Protein AF-0000000078064089 (afdb_homodimer)

Solvent-accessible surface area (backbone atoms only — not comparable to full-atom values): 54734 Å² total; per-residue (Å²): 132,82,76,74,76,75,74,77,75,70,78,72,71,85,62,78,68,45,33,35,39,32,44,37,75,63,65,37,69,81,48,48,52,35,51,45,51,55,55,51,50,47,30,73,71,52,21,36,31,38,33,40,28,37,64,67,90,50,61,91,88,64,47,60,91,45,41,44,73,40,77,50,43,78,42,37,67,65,42,48,61,52,37,54,50,44,50,57,64,71,61,56,65,62,60,50,50,50,52,51,54,53,4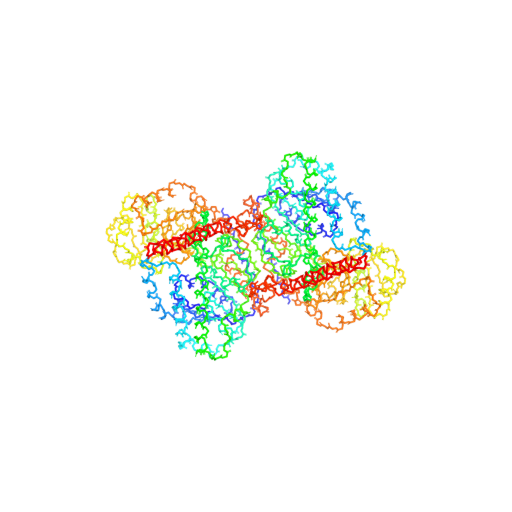5,49,52,53,41,48,54,55,46,60,69,31,68,70,46,41,50,45,72,73,68,60,75,61,62,34,36,39,34,34,46,88,48,53,64,61,42,56,51,37,69,73,63,67,33,39,26,34,29,41,21,58,73,40,67,52,68,72,56,40,40,46,38,30,36,62,82,40,79,67,73,46,56,50,41,69,31,67,73,77,68,92,66,51,73,66,51,47,53,50,51,50,50,52,50,53,49,46,51,51,47,52,52,55,48,44,54,51,38,35,52,51,49,26,71,75,76,33,81,81,59,73,44,51,76,62,39,42,72,48,51,32,33,39,37,26,35,36,42,51,62,79,51,46,13,56,19,35,15,74,30,53,42,68,19,34,60,35,54,65,70,82,87,57,81,67,59,68,71,59,44,52,54,54,70,64,45,84,73,22,30,36,39,34,40,56,66,86,73,40,61,66,80,65,41,60,64,72,53,53,44,40,53,42,52,45,51,64,73,44,83,39,35,32,43,33,55,33,80,61,96,70,62,85,82,61,47,92,50,52,45,72,35,74,72,72,67,58,64,46,54,47,52,38,87,45,47,55,35,37,35,30,30,24,46,66,68,60,48,49,38,28,33,72,40,32,36,23,37,38,16,38,43,61,55,67,42,6,31,37,46,20,48,46,25,44,73,62,40,24,30,42,64,50,48,69,91,70,61,44,57,65,57,52,48,49,52,54,49,49,52,63,68,40,59,59,21,38,51,36,19,39,52,50,28,55,58,72,62,71,55,98,60,54,28,54,58,48,53,50,52,52,53,48,47,28,60,76,64,73,35,34,67,77,30,49,22,79,50,32,68,53,50,72,56,62,72,65,39,41,69,58,51,50,50,52,49,52,53,52,50,49,50,51,52,52,49,48,50,49,52,51,51,52,50,50,50,51,54,52,51,54,52,53,55,54,57,70,76,102,133,81,77,75,76,75,74,78,75,72,76,73,70,85,62,78,66,46,32,34,39,34,45,38,76,63,63,40,69,80,46,47,50,36,51,43,51,57,55,52,49,45,28,72,71,53,22,36,32,37,34,39,28,36,63,66,91,48,61,90,88,64,46,59,93,45,40,46,73,38,76,48,44,78,42,38,67,66,42,48,62,52,37,55,50,43,51,57,63,72,60,56,64,63,58,50,48,49,53,50,54,53,45,49,53,54,41,47,55,56,46,58,67,31,68,69,45,41,52,46,72,74,69,58,77,60,60,34,35,38,33,33,46,89,48,52,63,62,40,56,50,38,69,74,63,66,36,39,26,34,28,40,20,58,73,39,66,52,68,73,58,42,40,47,38,30,36,62,83,40,78,69,73,45,57,51,39,69,33,66,74,74,67,92,66,50,74,66,51,46,52,50,51,50,50,52,48,52,51,46,52,50,46,52,51,56,47,45,54,52,38,35,53,52,48,26,72,74,76,33,82,80,59,73,45,51,75,62,40,43,73,49,51,31,33,39,36,27,35,35,43,52,59,80,52,46,13,57,20,35,14,73,30,52,40,68,20,34,60,35,53,65,70,82,86,58,82,68,57,66,69,59,43,53,55,53,69,64,44,86,72,22,28,38,38,35,40,56,67,85,74,40,60,66,79,65,41,59,64,71,51,52,44,39,53,41,52,44,50,65,72,44,86,39,35,33,43,32,56,33,82,62,96,70,62,86,82,61,47,93,52,51,46,73,35,75,72,73,66,57,64,45,53,47,52,39,86,44,49,56,36,38,37,29,29,22,46,66,68,59,49,50,39,27,33,73,41,32,37,22,37,37,16,37,44,61,56,66,43,6,32,36,45,20,49,46,26,44,73,62,40,24,31,40,64,50,48,70,90,72,61,44,56,65,57,52,47,49,52,53,49,48,51,62,68,39,60,59,20,37,50,36,18,41,51,50,28,55,59,73,62,69,55,98,59,54,28,55,58,48,52,51,53,51,52,49,46,28,62,76,63,73,35,34,69,77,30,47,22,78,49,31,69,55,50,71,57,63,73,65,37,42,69,58,52,49,51,52,49,50,52,51,49,50,50,51,50,51,47,49,51,50,52,48,50,51,52,48,50,51,54,50,51,55,52,54,56,52,54,68,76,98

Radius of gyration: 33.63 Å; Cα contacts (8 Å, |Δi|>4): 1707; chains: 2; bounding box: 66×106×123 Å

Foldseek 3Di:
DPPPPPPPPPPLPPFDAFEEEEEDQQLDPLQQLLCVLQQLVSVVSPHQYEYEDLDDPDPPPPDDPSYHYDHLVVLVVLCVVLLLVLQVLPDDQLVSVLSSLVSSLVSVLVSCVDPSNVVCLVDNAGAEYEYAQSPLLVLLVCVSRVAAYEYEYSFFHDPLLQQLFQWDDDCQQQPGLQALAHPPDDPVSVVVSVVSSVSNVVSVVVSQVVSLVSSCVSPHVPGDGSLVSSNRHFAYEYQQFCVLRNVTGGFPRYHYQHPSSDDDADDFDPVVVVVQVPWDQFEEEEDADDSHQVVSHDLVLLVLVQVLQVPDSHAYEYQHCDPDDPPHDPSYHYDVDDPLLNVLLDPRHAEYEYQAGRNSLSSNLLSLHAYEHAHRHGSRSSRQNVSVVLVLAHYDHSVDDGSVNVNCRSCCSRVVCVNSVSSPVSSVVRPPDPDHSSVRSNVVVSVCSVVSGNNVRGDPSRSPDPCVVVVVVVVVVVVVVVVVVVVVVVVVVVVVVCVVVVVVVVVVVVVD/DPPPPPPPPPPLPPDDAFEEEEEDQDLDPLQQLLCVLQQLVSVVSPHQYEYEDLDDPDPVPPDPPSYHYDHLVVLVVLCLVLLLVLQALPDQQLVSVLSSLVSSLVSVLVSCVDPSNVVCLVDNAGAEYEYAQSPLLVLLVCVSRVAAYEYEYSFFHDPLLQQLFQWDDDCQQQPGLQALAHPPDDPVSVVVSVVSSVSNVVSVVVSQVVSLVSSCVSPHVPRDGSLVSSNRHFAYEYQQFCVLRNVTGGFPRYHYQHPSSDDDADDFPPVVVVVQVPWDQFEEEEEADDSHQPVSHDLVLLVLVQVLQVVDSHAYEYQHCDPDDPPHDPSYDYDVDDPLLNVLLDPRHAEYEYQAGRNSLSSNLLSLHAYEHAHRHGSRSSRQNVSVVLVLAHYDHSVDDGSVNVNCRSCCSRVVCVNSVSSPVSSVVRPPDPDHSSVRSNVVVSVCSVVSGNNVRGDPSRSPDPCVVVVVVVVVVVVVVVVVVVVVVVVVVVVVVVVVVVVVVVVVVVVD

Secondary structure (DSSP, 8-state):
--------------PPP-EEEEEE----HHHHHHHHHHHHHHHHTT-EEEEEESS-SS-TT-S-TTEEEEE-GGGHHHHHHHHHHHHTT-S-HHHHHHHHHHHHHHHHHHHHHSHHHHHHHHH---SEEEEETT-GGGGHHHHHH---EEEEESS---HHHHHTTT----TTTS--TT-S--SS--HHHHHHHHHHHHHHHHHHHHHHHHHHHHHHHHH-TTPPPHHHHGGGEEEEEESS-GGGGTT--B-TTEEE-TTTT-----PPPHHHHHHHHH-SS-EEEEE-TTTS-GGGS-HHHHHHHHHHHHHSSSEEEEE-SSS--TT--TTEEEES---HHHHHTSTTEEEEEE---HHHHHHHHHHT--EEE---STTHHHHHHHHHHTTSEEE--TTT--HHHHHHHHHHHHH-HHHHHHHHHHHHHHH--SS-HHHHHHHHHHHHHHHT--GGG--TTTT--HHHHTTHHHHHHHHHHHHHHHHHHHHHHHHHHHHHHHHHHHHHHHH-/--------------PPP-EEEEEE----HHHHHHHHHHHHHHHHTT-EEEEEESS-SS-TT-S-TTEEEEE-GGGHHHHHHHHHHHHTT-S-HHHHHHHHHHHHHHHHHHHHHSHHHHHHHHH---SEEEEETT-GGGGHHHHHH---EEEEESS---HHHHHTTT----TTTS--TT-S--SS--HHHHHHHHHHHHHHHHHHHHHHHHHHHHHHHHH-TTPPPHHHHGGGEEEEEESS-GGGGTT--B-TTEEE-TTTT-----PPPHHHHHHHHH-SS-EEEEE-TTTS-GGGS-HHHHHHHHHHHHHSSSEEEEE-SSS--TT--TTEEEES---HHHHHTSTTEEEEEE---HHHHHHHHHHT--EEE---STTHHHHHHHHHHTTSEEE--TTT--HHHHHHHHHHHHH-HHHHHHHHHHHHHHH--SS-HHHHHHHHHHHHHHHT--GGG--TTTT--HHHHTTHHHHHHHHHHHHHHHHHHHHHHHHHHHHHHHHHHHHHHHH-

Nearest PDB structures (foldseek):
  2o6l-assembly1_A  TM=9.369E-01  e=8.077E-14  Homo sapiens
  7yf5-assembly1_A  TM=8.958E-01  e=2.734E-14  Homo sapiens
  7yf5-assembly1_B  TM=9.326E-01  e=1.724E-13  Homo sapiens
  7cjx-assembly2_B  TM=9.249E-01  e=1.315E-13  Homo sapiens
  7yan-assembly2_D-2  TM=9.307E-01  e=5.993E-13  Homo sapiens

Sequence (1024 aa):
MSISLVLFLLSFSYNDAARILAVFPVASISHQVVFRPLTQELARRGHEVTVITTDPAFPKGEAPANLTEIDVHFTYEYMRKFYKLSSSAEGDVVSQMKFAFEMMIEAFEVQMKSEGVQKVLKKGKFDLLLVEACVRQALVLSHVFQVPVIQVASAGPTNFNLDSFGTAWHPLLYPLPFSQRVYNLTNWEKLTEIWKFYQLEDIFKKCGDKEDEVNR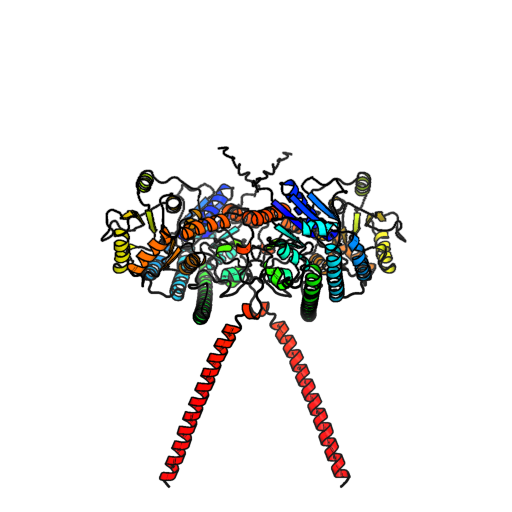RIFGSDVPSVAELGNNVEMLFLNVHPFWEDNRPVPPSVIYTGGLHQKPAQELPKDLKTYMDSSKNGVIYISFGTNVQPSLLPPEKVQILVKVFSELPYDVLWKWDKDELPGRTSNIKISKWLPQADLLRHPKIKLFITQGGLQSTDEAITAGVPLIGFPMLGDQWYNAEKYVHHKIGKQLDLATVTEEQFKNAINTIIEDKSYRQNMKNLRDLMRDQPMTPLERAVWWTEHVLRHGGARHLRSPAANMSWTQFFELKLVLTVLSVVISFVLLFSVLVYSIWIYFCVGFLSTKVKDNMSISLVLFLLSFSYNDAARILAVFPVASISHQVVFRPLTQELARRGHEVTVITTDPAFPKGEAPANLTEIDVHFTYEYMRKFYKLSSSAEGDVVSQMKFAFEMMIEAFEVQMKSEGVQKVLKKGKFDLLLVEACVRQALVLSHVFQVPVIQVASAGPTNFNLDSFGTAWHPLLYPLPFSQRVYNLTNWEKLTEIWKFYQLEDIFKKCGDKEDEVNRRIFGSDVPSVAELGNNVEMLFLNVHPFWEDNRPVPPSVIYTGGLHQKPAQELPKDLKTYMDSSKNGVIYISFGTNVQPSLLPPEKVQILVKVFSELPYDVLWKWDKDELPGRTSNIKISKWLPQADLLRHPKIKLFITQGGLQSTDEAITAGVPLIGFPMLGDQWYNAEKYVHHKIGKQLDLATVTEEQFKNAINTIIEDKSYRQNMKNLRDLMRDQPMTPLERAVWWTEHVLRHGGARHLRSPAANMSWTQFFELKLVLTVLSVVISFVLLFSVLVYSIWIYFCVGFLSTKVKDN

InterPro domains:
  IPR002213 UDP-glucuronosyl/UDP-glucosyltransferase [PF00201] (24-489)
  IPR002213 UDP-glucuronosyl/UDP-glucosyltransferase [cd03784] (18-444)
  IPR035595 UDP-glycosyltransferase family, conserved site [PS00375] (337-380)
  IPR050271 UDP-glycosyltransferase [PTHR48043] (23-482)

pLDDT: mean 92.03, std 12.44, range [25.94, 98.88]

Organism: Helicoverpa armigera (NCBI:txid29058)

Structure (mmCIF, N/CA/C/O backbone):
data_AF-0000000078064089-model_v1
#
loop_
_entity.id
_entity.type
_entity.pdbx_description
1 polymer UDP-glucuronosyltransferase
#
loop_
_atom_site.group_PDB
_atom_site.id
_atom_site.type_symbol
_atom_site.label_atom_id
_atom_site.label_alt_id
_atom_site.label_comp_id
_atom_site.label_asym_id
_atom_site.label_entity_id
_atom_site.label_seq_id
_atom_site.pdbx_PDB_ins_code
_atom_site.Cartn_x
_atom_site.Cartn_y
_atom_site.Cartn_z
_atom_site.occupancy
_atom_site.B_iso_or_equiv
_atom_site.auth_seq_id
_atom_site.auth_comp_id
_atom_site.auth_asym_id
_atom_site.auth_atom_id
_atom_site.pdbx_PDB_model_num
ATOM 1 N N . MET A 1 1 ? 23.984 -21.656 24.172 1 25.94 1 MET A N 1
ATOM 2 C CA . MET A 1 1 ? 22.938 -21.906 23.188 1 25.94 1 MET A CA 1
ATOM 3 C C . MET A 1 1 ? 21.562 -21.531 23.719 1 25.94 1 MET A C 1
ATOM 5 O O . MET A 1 1 ? 20.875 -22.375 24.297 1 25.94 1 MET A O 1
ATOM 9 N N . SER A 1 2 ? 21.406 -20.344 24.312 1 28.92 2 SER A N 1
ATOM 10 C CA . SER A 1 2 ? 20.203 -19.938 25.016 1 28.92 2 SER A CA 1
ATOM 11 C C . SER A 1 2 ? 19 -19.859 24.078 1 28.92 2 SER A C 1
ATOM 13 O O . SER A 1 2 ? 19.062 -19.188 23.031 1 28.92 2 SER A O 1
ATOM 15 N N . ILE A 1 3 ? 18.281 -20.953 24 1 29.05 3 ILE A N 1
ATOM 16 C CA . ILE A 1 3 ? 17.031 -21.125 23.281 1 29.05 3 ILE A CA 1
ATOM 17 C C . ILE A 1 3 ? 16.062 -20 23.672 1 29.05 3 ILE A C 1
ATOM 19 O O . ILE A 1 3 ? 15.656 -19.906 24.844 1 29.05 3 ILE A O 1
ATOM 23 N N . SER A 1 4 ? 16.266 -18.844 23.156 1 31.56 4 SER A N 1
ATOM 24 C CA . SER A 1 4 ? 15.281 -17.781 23.375 1 31.56 4 SER A CA 1
ATOM 25 C C . SER A 1 4 ? 13.875 -18.234 23.016 1 31.56 4 SER A C 1
ATOM 27 O O . SER A 1 4 ? 13.625 -18.625 21.859 1 31.56 4 SER A O 1
ATOM 29 N N . LEU A 1 5 ? 13.234 -18.766 23.922 1 29.05 5 LEU A N 1
ATOM 30 C CA . LEU A 1 5 ? 11.812 -19.078 23.781 1 29.05 5 LEU A CA 1
ATOM 31 C C . LEU A 1 5 ? 11.016 -17.844 23.391 1 29.05 5 LEU A C 1
ATOM 33 O O . LEU A 1 5 ? 10.961 -16.875 24.141 1 29.05 5 LEU A O 1
ATOM 37 N N . VAL A 1 6 ? 10.945 -17.547 22.172 1 34.41 6 VAL A N 1
ATOM 38 C CA . VAL A 1 6 ? 10.039 -16.531 21.656 1 34.41 6 VAL A CA 1
ATOM 39 C C . VAL A 1 6 ? 8.594 -16.922 21.969 1 34.41 6 VAL A C 1
ATOM 41 O O . VAL A 1 6 ? 8.102 -17.938 21.484 1 34.41 6 VAL A O 1
ATOM 44 N N . LEU A 1 7 ? 8.219 -16.734 23.141 1 30.88 7 LEU A N 1
ATOM 45 C CA . LEU A 1 7 ? 6.797 -16.922 23.406 1 30.88 7 LEU A CA 1
ATOM 46 C C . LEU A 1 7 ? 5.953 -15.992 22.531 1 30.88 7 LEU A C 1
ATOM 48 O O . LEU A 1 7 ? 6.164 -14.781 22.516 1 30.88 7 LEU A O 1
ATOM 52 N N . PHE A 1 8 ? 5.395 -16.531 21.531 1 34.47 8 PHE A N 1
ATOM 53 C CA . PHE A 1 8 ? 4.367 -15.938 20.688 1 34.47 8 PHE A CA 1
ATOM 54 C C . PHE A 1 8 ? 3.193 -15.438 21.516 1 34.47 8 PHE A C 1
ATOM 56 O O . PHE A 1 8 ? 2.496 -16.234 22.156 1 34.47 8 PHE A O 1
ATOM 63 N N . LEU A 1 9 ? 3.422 -14.359 22.156 1 33.34 9 LEU A N 1
ATOM 64 C CA . LEU A 1 9 ? 2.24 -13.758 22.766 1 33.34 9 LEU A CA 1
ATOM 65 C C . LEU A 1 9 ? 1.127 -13.586 21.75 1 33.34 9 LEU A C 1
ATOM 67 O O . LEU A 1 9 ? 1.279 -12.836 20.781 1 33.34 9 LEU A O 1
ATOM 71 N N . LEU A 1 10 ? 0.326 -14.539 21.531 1 36.91 10 LEU A N 1
ATOM 72 C CA . LEU A 1 10 ? -0.927 -14.492 20.797 1 36.91 10 LEU A CA 1
ATOM 73 C C . LEU A 1 10 ? -1.866 -13.445 21.375 1 36.91 10 LEU A C 1
ATOM 75 O O . LEU A 1 10 ? -2.285 -13.547 22.531 1 36.91 10 LEU A O 1
ATOM 79 N N . SER A 1 11 ? -1.632 -12.203 21.203 1 39.44 11 SER A N 1
ATOM 80 C CA . SER A 1 11 ? -2.727 -11.289 21.5 1 39.44 11 SER A CA 1
ATOM 81 C C . SER A 1 11 ? -4.055 -11.812 20.969 1 39.44 11 SER A C 1
ATOM 83 O O . SER A 1 11 ? -4.266 -11.867 19.766 1 39.44 11 SER A O 1
ATOM 85 N N . PHE A 1 12 ? -4.699 -12.68 21.672 1 41.47 12 PHE A N 1
ATOM 86 C CA . PHE A 1 12 ? -6.059 -13.109 21.375 1 41.47 12 PHE A CA 1
ATOM 87 C C . PHE A 1 12 ? -7.02 -11.93 21.406 1 41.47 12 PHE A C 1
ATOM 89 O O . PHE A 1 12 ? -7.238 -11.32 22.453 1 41.47 12 PHE A O 1
ATOM 96 N N . SER A 1 13 ? -7.055 -11.133 20.453 1 47.69 13 SER A N 1
ATOM 97 C CA . SER A 1 13 ? -8.234 -10.281 20.344 1 47.69 13 SER A CA 1
ATOM 98 C C . SER A 1 13 ? -9.516 -11.094 20.469 1 47.69 13 SER A C 1
ATOM 100 O O . SER A 1 13 ? -9.672 -12.117 19.797 1 47.69 13 SER A O 1
ATOM 102 N N . TYR A 1 14 ? -10.117 -11.094 21.578 1 49.06 14 TYR A N 1
ATOM 103 C CA . TYR A 1 14 ? -11.414 -11.727 21.812 1 49.06 14 TYR A CA 1
ATOM 104 C C . TYR A 1 14 ? -12.406 -11.359 20.719 1 49.06 14 TYR A C 1
ATOM 106 O O . TYR A 1 14 ? -12.875 -10.227 20.656 1 49.06 14 TYR A O 1
ATOM 114 N N . ASN A 1 15 ? -12.219 -11.797 19.547 1 60.22 15 ASN A N 1
ATOM 115 C CA . ASN A 1 15 ? -13.297 -11.672 18.562 1 60.22 15 ASN A CA 1
ATOM 116 C C . ASN A 1 15 ? -14.43 -12.656 18.859 1 60.22 15 ASN A C 1
ATOM 118 O O . ASN A 1 15 ? -14.18 -13.789 19.281 1 60.22 15 ASN A O 1
ATOM 122 N N . ASP A 1 16 ? -15.602 -12.102 19.016 1 74.44 16 ASP A N 1
ATOM 123 C CA . ASP A 1 16 ? -16.781 -12.961 19.031 1 74.44 16 ASP A CA 1
ATOM 124 C C . ASP A 1 16 ? -16.766 -13.961 17.875 1 74.44 16 ASP A C 1
ATOM 126 O O . ASP A 1 16 ? -16.281 -13.641 16.797 1 74.44 16 ASP A O 1
ATOM 130 N N . ALA A 1 17 ? -16.922 -15.125 18.125 1 90.56 17 ALA A N 1
ATOM 131 C CA . ALA A 1 17 ? -16.984 -16.203 17.141 1 90.56 17 ALA A CA 1
ATOM 132 C C . ALA A 1 17 ? -17.922 -15.852 15.992 1 90.56 17 ALA A C 1
ATOM 134 O O . ALA A 1 17 ? -19.047 -15.391 16.219 1 90.56 17 ALA A O 1
ATOM 135 N N . ALA A 1 18 ? -17.406 -15.805 14.781 1 97.75 18 ALA A N 1
ATOM 136 C CA . ALA A 1 18 ? -18.188 -15.516 13.578 1 97.75 18 ALA A CA 1
ATOM 137 C C . ALA A 1 18 ? -18.391 -16.766 12.734 1 97.75 18 ALA A C 1
ATOM 139 O O . ALA A 1 18 ? -17.703 -17.781 12.938 1 97.75 18 ALA A O 1
ATOM 140 N N . ARG A 1 19 ? -19.375 -16.766 11.938 1 98.44 19 ARG A N 1
ATOM 141 C CA . ARG A 1 19 ? -19.609 -17.797 10.938 1 98.44 19 ARG A CA 1
ATOM 142 C C . ARG A 1 19 ? -19.078 -17.375 9.578 1 98.44 19 ARG A C 1
ATOM 144 O O . ARG A 1 19 ? -19.562 -16.406 8.984 1 98.44 19 ARG A O 1
ATOM 151 N N . ILE A 1 20 ? -18.109 -18.125 9.062 1 98.75 20 ILE A N 1
ATOM 152 C CA . ILE A 1 20 ? -17.422 -17.766 7.84 1 98.75 20 ILE A CA 1
ATOM 153 C C . ILE A 1 20 ? -17.641 -18.844 6.777 1 98.75 20 ILE A C 1
ATOM 155 O O . ILE A 1 20 ? -17.5 -20.031 7.051 1 98.75 20 ILE A O 1
ATOM 159 N N . LEU A 1 21 ? -18.078 -18.453 5.594 1 98.81 21 LEU A N 1
ATOM 160 C CA . LEU A 1 21 ? -18.141 -19.344 4.441 1 98.81 21 LEU A CA 1
ATOM 161 C C . LEU A 1 21 ? -16.969 -19.094 3.494 1 98.81 21 LEU A C 1
ATOM 163 O O . LEU A 1 21 ? -16.75 -17.969 3.055 1 98.81 21 LEU A O 1
ATOM 167 N N . ALA A 1 22 ? -16.219 -20.109 3.273 1 98.88 22 ALA A N 1
ATOM 168 C CA . ALA A 1 22 ? -15.125 -20.078 2.309 1 98.88 22 ALA A CA 1
ATOM 169 C C . ALA A 1 22 ? -15.453 -20.891 1.068 1 98.88 22 ALA A C 1
ATOM 171 O O . ALA A 1 22 ? -15.812 -22.078 1.175 1 98.88 22 ALA A O 1
ATOM 172 N N . VAL A 1 23 ? -15.336 -20.234 -0.112 1 98.81 23 VAL A N 1
ATOM 173 C CA . VAL A 1 23 ? -15.672 -20.891 -1.372 1 98.81 23 VAL A CA 1
ATOM 174 C C . VAL A 1 23 ? -14.453 -20.906 -2.291 1 98.81 23 VAL A C 1
ATOM 176 O O . VAL A 1 23 ? -14.109 -19.891 -2.891 1 98.81 23 VAL A O 1
ATOM 179 N N . PHE A 1 24 ? -13.875 -22.078 -2.451 1 98.5 24 PHE A N 1
ATOM 180 C CA . PHE A 1 24 ? -12.68 -22.266 -3.258 1 98.5 24 PHE A CA 1
ATOM 181 C C . PHE A 1 24 ? -12.914 -23.344 -4.32 1 98.5 24 PHE A C 1
ATOM 183 O O . PHE A 1 24 ? -12.438 -24.469 -4.184 1 98.5 24 PHE A O 1
ATOM 190 N N . PRO A 1 25 ? -13.445 -22.922 -5.477 1 97.44 25 PRO A N 1
ATOM 191 C CA . PRO A 1 25 ? -14.023 -23.891 -6.422 1 97.44 25 PRO A CA 1
ATOM 192 C C . PRO A 1 25 ? -12.977 -24.516 -7.336 1 97.44 25 PRO A C 1
ATOM 194 O O . PRO A 1 25 ? -13.227 -25.562 -7.941 1 97.44 25 PRO A O 1
ATOM 197 N N . VAL A 1 26 ? -11.859 -23.984 -7.523 1 95.19 26 VAL A N 1
ATOM 198 C CA . VAL A 1 26 ? -10.922 -24.422 -8.547 1 95.19 26 VAL A CA 1
ATOM 199 C C . VAL A 1 26 ? -10.383 -25.812 -8.188 1 95.19 26 VAL A C 1
ATOM 201 O O . VAL A 1 26 ? -9.867 -26.016 -7.09 1 95.19 26 VAL A O 1
ATOM 204 N N . ALA A 1 27 ? -10.539 -26.734 -9.148 1 92.94 27 ALA A N 1
ATOM 205 C CA . ALA A 1 27 ? -10.047 -28.109 -8.961 1 92.94 27 ALA A CA 1
ATOM 206 C C . ALA A 1 27 ? -8.547 -28.188 -9.234 1 92.94 27 ALA A C 1
ATOM 208 O O . ALA A 1 27 ? -8.125 -28.734 -10.258 1 92.94 27 ALA A O 1
ATOM 209 N N . SER A 1 28 ? -7.824 -27.703 -8.328 1 90.88 28 SER A N 1
ATOM 210 C CA . SER A 1 28 ? -6.363 -27.688 -8.336 1 90.88 28 SER A CA 1
ATOM 211 C C . SER A 1 28 ? -5.801 -27.75 -6.918 1 90.88 28 SER A C 1
ATOM 213 O O . SER A 1 28 ? -6.074 -26.859 -6.102 1 90.88 28 SER A O 1
ATOM 215 N N . ILE A 1 29 ? -5.062 -28.766 -6.684 1 89.75 29 ILE A N 1
ATOM 216 C CA . ILE A 1 29 ? -4.492 -28.953 -5.355 1 89.75 29 ILE A CA 1
ATOM 217 C C . ILE A 1 29 ? -3.621 -27.75 -4.988 1 89.75 29 ILE A C 1
ATOM 219 O O . ILE A 1 29 ? -3.639 -27.297 -3.844 1 89.75 29 ILE A O 1
ATOM 223 N N . SER A 1 30 ? -2.885 -27.281 -5.961 1 90.06 30 SER A N 1
ATOM 224 C CA . SER A 1 30 ? -1.984 -26.156 -5.723 1 90.06 30 SER A CA 1
ATOM 225 C C . SER A 1 30 ? -2.75 -24.922 -5.258 1 90.06 30 SER A C 1
ATOM 227 O O . SER A 1 30 ? -2.225 -24.094 -4.5 1 90.06 30 SER A O 1
ATOM 229 N N . HIS A 1 31 ? -3.98 -24.75 -5.688 1 94.12 31 HIS A N 1
ATOM 230 C CA . HIS A 1 31 ? -4.82 -23.656 -5.207 1 94.12 31 HIS A CA 1
ATOM 231 C C . HIS A 1 31 ? -5.297 -23.922 -3.781 1 94.12 31 HIS A C 1
ATOM 233 O O . HIS A 1 31 ? -5.203 -23.047 -2.922 1 94.12 31 HIS A O 1
ATOM 239 N N . GLN A 1 32 ? -5.738 -25.109 -3.562 1 95.62 32 GLN A N 1
ATOM 240 C CA . GLN A 1 32 ? -6.41 -25.453 -2.312 1 95.62 32 GLN A CA 1
ATOM 241 C C . GLN A 1 32 ? -5.449 -25.359 -1.13 1 95.62 32 GLN A C 1
ATOM 243 O O . GLN A 1 32 ? -5.836 -24.938 -0.041 1 95.62 32 GLN A O 1
ATOM 248 N N . VAL A 1 33 ? -4.219 -25.719 -1.34 1 94.5 33 VAL A N 1
ATOM 249 C CA . VAL A 1 33 ? -3.248 -25.781 -0.25 1 94.5 33 VAL A CA 1
ATOM 250 C C . VAL A 1 33 ? -2.994 -24.359 0.277 1 94.5 33 VAL A C 1
ATOM 252 O O . VAL A 1 33 ? -2.664 -24.188 1.452 1 94.5 33 VAL A O 1
ATOM 255 N N . VAL A 1 34 ? -3.186 -23.375 -0.501 1 96.88 34 VAL A N 1
ATOM 256 C CA . VAL A 1 34 ? -2.947 -21.984 -0.127 1 96.88 34 VAL A CA 1
ATOM 257 C C . VAL A 1 34 ? -4.031 -21.516 0.842 1 96.88 34 VAL A C 1
ATOM 259 O O . VAL A 1 34 ? -3.762 -20.734 1.754 1 96.88 34 VAL A O 1
ATOM 262 N N . PHE A 1 35 ? -5.176 -22.016 0.709 1 98.06 35 PHE A N 1
ATOM 263 C CA . PHE A 1 35 ? -6.324 -21.5 1.455 1 98.06 35 PHE A CA 1
ATOM 264 C C . PHE A 1 35 ? -6.422 -22.172 2.818 1 98.06 35 PHE A C 1
ATOM 266 O O . PHE A 1 35 ? -7.008 -21.625 3.75 1 98.06 35 PHE A O 1
ATOM 273 N N . ARG A 1 36 ? -5.816 -23.312 2.992 1 97.06 36 ARG A N 1
ATOM 274 C CA . ARG A 1 36 ? -6 -24.172 4.156 1 97.06 36 ARG A CA 1
ATOM 275 C C . ARG A 1 36 ? -5.484 -23.484 5.422 1 97.06 36 ARG A C 1
ATOM 277 O O . ARG A 1 36 ? -6.184 -23.453 6.438 1 97.06 36 ARG A O 1
ATOM 284 N N . PRO A 1 37 ? -4.293 -22.938 5.367 1 97.56 37 PRO A N 1
ATOM 285 C CA . PRO A 1 37 ? -3.799 -22.328 6.605 1 97.56 37 PRO A CA 1
ATOM 286 C C . PRO A 1 37 ? -4.727 -21.234 7.137 1 97.56 37 PRO A C 1
ATOM 288 O O . PRO A 1 37 ? -4.938 -21.141 8.352 1 97.56 37 PRO A O 1
ATOM 291 N N . LEU A 1 38 ? -5.27 -20.453 6.277 1 98.38 38 LEU A N 1
ATOM 292 C CA . LEU A 1 38 ? -6.145 -19.359 6.699 1 98.38 38 LEU A CA 1
ATOM 293 C C . LEU A 1 38 ? -7.422 -19.906 7.332 1 98.38 38 LEU A C 1
ATOM 295 O O . LEU A 1 38 ? -7.781 -19.531 8.445 1 98.38 38 LEU A O 1
ATOM 299 N N . THR A 1 39 ? -8.117 -20.875 6.676 1 98.5 39 THR A N 1
ATOM 300 C CA . THR A 1 39 ? -9.383 -21.391 7.172 1 98.5 39 THR A CA 1
ATOM 301 C C . THR A 1 39 ? -9.18 -22.172 8.461 1 98.5 39 THR A C 1
ATOM 303 O O . THR A 1 39 ? -9.977 -22.062 9.398 1 98.5 39 THR A O 1
ATOM 306 N N . GLN A 1 40 ? -8.133 -22.906 8.5 1 97.81 40 GLN A N 1
ATOM 307 C CA . GLN A 1 40 ? -7.852 -23.703 9.695 1 97.81 40 GLN A CA 1
ATOM 308 C C . GLN A 1 40 ? -7.488 -22.812 10.875 1 97.81 40 GLN A C 1
ATOM 310 O O . GLN A 1 40 ? -7.902 -23.078 12.008 1 97.81 40 GLN A O 1
ATOM 315 N N . GLU A 1 41 ? -6.695 -21.766 10.617 1 97.69 41 GLU A N 1
ATOM 316 C CA . GLU A 1 41 ? -6.34 -20.844 11.703 1 97.69 41 GLU A CA 1
ATOM 317 C C . GLU A 1 41 ? -7.562 -20.094 12.211 1 97.69 41 GLU A C 1
ATOM 319 O O . GLU A 1 41 ? -7.707 -19.875 13.414 1 97.69 41 GLU A O 1
ATOM 324 N N . LEU A 1 42 ? -8.445 -19.672 11.344 1 98.44 42 LEU A N 1
ATOM 325 C CA . LEU A 1 42 ? -9.68 -19.016 11.75 1 98.44 42 LEU A CA 1
ATOM 326 C C . LEU A 1 42 ? -10.539 -19.938 12.609 1 98.44 42 LEU A C 1
ATOM 328 O O . LEU A 1 42 ? -11.125 -19.5 13.602 1 98.44 42 LEU A O 1
ATOM 332 N N . ALA A 1 43 ? -10.594 -21.234 12.258 1 98.06 43 ALA A N 1
ATOM 333 C CA . ALA A 1 43 ? -11.297 -22.219 13.078 1 98.06 43 ALA A CA 1
ATOM 334 C C . ALA A 1 43 ? -10.625 -22.375 14.438 1 98.06 43 ALA A C 1
ATOM 336 O O . ALA A 1 43 ? -11.305 -22.422 15.469 1 98.06 43 ALA A O 1
ATOM 337 N N . ARG A 1 44 ? -9.344 -22.484 14.398 1 97.31 44 ARG A N 1
ATOM 338 C CA . ARG A 1 44 ? -8.586 -22.625 15.641 1 97.31 44 ARG A CA 1
ATOM 339 C C . ARG A 1 44 ? -8.867 -21.469 16.594 1 97.31 44 ARG A C 1
ATOM 341 O O . ARG A 1 44 ? -8.883 -21.641 17.812 1 97.31 44 ARG A O 1
ATOM 348 N N . ARG A 1 45 ? -9.133 -20.328 16.094 1 96.81 45 ARG A N 1
ATOM 349 C CA . ARG A 1 45 ? -9.367 -19.125 16.875 1 96.81 45 ARG A CA 1
ATOM 350 C C . ARG A 1 45 ? -10.82 -19.047 17.344 1 96.81 45 ARG A C 1
ATOM 352 O O . ARG A 1 45 ? -11.227 -18.047 17.953 1 96.81 45 ARG A O 1
ATOM 359 N N . GLY A 1 46 ? -11.617 -19.953 16.922 1 97.06 46 GLY A N 1
ATOM 360 C CA . GLY A 1 46 ? -12.945 -20.062 17.5 1 97.06 46 GLY A CA 1
ATOM 361 C C . GLY A 1 46 ? -14.062 -19.75 16.516 1 97.06 46 GLY A C 1
ATOM 362 O O . GLY A 1 46 ? -15.242 -19.875 16.844 1 97.06 46 GLY A O 1
ATOM 363 N N . HIS A 1 47 ? -13.766 -19.359 15.32 1 98.38 47 HIS A N 1
ATOM 364 C CA . HIS A 1 47 ? -14.797 -19.109 14.32 1 98.38 47 HIS A CA 1
ATOM 365 C C . HIS A 1 47 ? -15.391 -20.406 13.789 1 98.38 47 HIS A C 1
ATOM 367 O O . HIS A 1 47 ? -14.742 -21.453 13.836 1 98.38 47 HIS A O 1
ATOM 373 N N . GLU A 1 48 ? -16.641 -20.375 13.422 1 98.19 48 GLU A N 1
ATOM 374 C CA . GLU A 1 48 ? -17.25 -21.469 12.656 1 98.19 48 GLU A CA 1
ATOM 375 C C . GLU A 1 48 ? -16.984 -21.297 11.164 1 98.19 48 GLU A C 1
ATOM 377 O O . GLU A 1 48 ? -17.453 -20.344 10.547 1 98.19 48 GLU A O 1
ATOM 382 N N . VAL A 1 49 ? -16.25 -22.25 10.617 1 98.56 49 VAL A N 1
ATOM 383 C CA . VAL A 1 49 ? -15.828 -22.094 9.234 1 98.56 49 VAL A CA 1
ATOM 384 C C . VAL A 1 49 ? -16.406 -23.219 8.383 1 98.56 49 VAL A C 1
ATOM 386 O O . VAL A 1 49 ? -16.266 -24.391 8.719 1 98.56 49 VAL A O 1
ATOM 389 N N . THR A 1 50 ? -17.125 -22.891 7.383 1 98.56 50 THR A N 1
ATOM 390 C CA . THR A 1 50 ? -17.562 -23.812 6.344 1 98.56 50 THR A CA 1
ATOM 391 C C . THR A 1 50 ? -16.797 -23.578 5.051 1 98.56 50 THR A C 1
ATOM 393 O O . THR A 1 50 ? -16.766 -22.469 4.531 1 98.56 50 THR A O 1
ATOM 396 N N . VAL A 1 51 ? -16.203 -24.641 4.539 1 98.69 51 VAL A N 1
ATOM 397 C CA . VAL A 1 51 ? -15.367 -24.516 3.355 1 98.69 51 VAL A CA 1
ATOM 398 C C . VAL A 1 51 ? -15.906 -25.406 2.236 1 98.69 51 VAL A C 1
ATOM 400 O O . VAL A 1 51 ? -16.047 -26.609 2.41 1 98.69 51 VAL A O 1
ATOM 403 N N . ILE A 1 52 ? -16.25 -24.797 1.126 1 98.56 52 ILE A N 1
ATOM 404 C CA . ILE A 1 52 ? -16.469 -25.547 -0.105 1 98.56 52 ILE A CA 1
ATOM 405 C C . ILE A 1 52 ? -15.148 -25.719 -0.854 1 98.56 52 ILE A C 1
ATOM 407 O O . ILE A 1 52 ? -14.547 -24.734 -1.297 1 98.56 52 ILE A O 1
ATOM 411 N N . THR A 1 53 ? -14.688 -26.906 -0.991 1 98.25 53 THR A N 1
ATOM 412 C CA . THR A 1 53 ? -13.336 -27.156 -1.473 1 98.25 53 THR A CA 1
ATOM 413 C C . THR A 1 53 ? -13.297 -28.406 -2.348 1 98.25 53 THR A C 1
ATOM 415 O O . THR A 1 53 ? -14.141 -29.297 -2.211 1 98.25 53 THR A O 1
ATOM 418 N N . THR A 1 54 ? -12.344 -28.422 -3.252 1 96.56 54 THR A N 1
ATOM 419 C CA . THR A 1 54 ? -12.156 -29.578 -4.109 1 96.56 54 THR A CA 1
ATOM 420 C C . THR A 1 54 ? -11.125 -30.531 -3.512 1 96.56 54 THR A C 1
ATOM 422 O O . THR A 1 54 ? -10.82 -31.578 -4.102 1 96.56 54 THR A O 1
ATOM 425 N N . ASP A 1 55 ? -10.609 -30.156 -2.408 1 95.19 55 ASP A N 1
ATOM 426 C CA . ASP A 1 55 ? -9.594 -30.969 -1.749 1 95.19 55 ASP A CA 1
ATOM 427 C C . ASP A 1 55 ? -9.703 -30.859 -0.23 1 95.19 55 ASP A C 1
ATOM 429 O O . ASP A 1 55 ? -8.898 -30.172 0.408 1 95.19 55 ASP A O 1
ATOM 433 N N . PRO A 1 56 ? -10.602 -31.594 0.349 1 96.94 56 PRO A N 1
ATOM 434 C CA . PRO A 1 56 ? -10.719 -31.547 1.809 1 96.94 56 PRO A CA 1
ATOM 435 C C . PRO A 1 56 ? -9.414 -31.906 2.518 1 96.94 56 PRO A C 1
ATOM 437 O O . PRO A 1 56 ? -8.695 -32.812 2.08 1 96.94 56 PRO A O 1
ATOM 440 N N . ALA A 1 57 ? -9.156 -31.219 3.559 1 95 57 ALA A N 1
ATOM 441 C CA . ALA A 1 57 ? -7.914 -31.406 4.312 1 95 57 ALA A CA 1
ATOM 442 C C . ALA A 1 57 ? -8.039 -32.562 5.305 1 95 57 ALA A C 1
ATOM 444 O O . ALA A 1 57 ? -7.039 -33.156 5.703 1 95 57 ALA A O 1
ATOM 445 N N . PHE A 1 58 ? -9.266 -32.844 5.684 1 95.88 58 PHE A N 1
ATOM 446 C CA . PHE A 1 58 ? -9.531 -33.875 6.684 1 95.88 58 PHE A CA 1
ATOM 447 C C . PHE A 1 58 ? -10.383 -35 6.098 1 95.88 58 PHE A C 1
ATOM 449 O O . PHE A 1 58 ? -11.281 -34.75 5.293 1 95.88 58 PHE A O 1
ATOM 456 N N . PRO A 1 59 ? -10.086 -36.188 6.609 1 94 59 PRO A N 1
ATOM 457 C CA . PRO A 1 59 ? -11.055 -37.219 6.293 1 94 59 PRO A CA 1
ATOM 458 C C . PRO A 1 59 ? -12.453 -36.906 6.816 1 94 59 PRO A C 1
ATOM 460 O O . PRO A 1 59 ? -12.602 -36.156 7.781 1 94 59 PRO A O 1
ATOM 463 N N . LYS A 1 60 ? -13.375 -37.562 6.109 1 90.12 60 LYS A N 1
ATOM 464 C CA . LYS A 1 60 ? -14.758 -37.281 6.484 1 90.12 60 LYS A CA 1
ATOM 465 C C . LYS A 1 60 ? -14.977 -37.531 7.973 1 90.12 60 LYS A C 1
ATOM 467 O O . LYS A 1 60 ? -14.617 -38.594 8.492 1 90.12 60 LYS A O 1
ATOM 472 N N . GLY A 1 61 ? -15.414 -36.594 8.672 1 88.81 61 GLY A N 1
ATOM 473 C CA . GLY A 1 61 ? -15.773 -36.75 10.078 1 88.81 61 GLY A CA 1
ATOM 474 C C . GLY A 1 61 ? -14.609 -36.469 11.016 1 88.81 61 GLY A C 1
ATOM 475 O O . GLY A 1 61 ? -14.781 -36.438 12.234 1 88.81 61 GLY A O 1
ATOM 476 N N . GLU A 1 62 ? -13.508 -36.062 10.547 1 94.06 62 GLU A N 1
ATOM 477 C CA . GLU A 1 62 ? -12.336 -35.906 11.398 1 94.06 62 GLU A CA 1
ATOM 478 C C . GLU A 1 62 ? -11.938 -34.438 11.523 1 94.06 62 GLU A C 1
ATOM 480 O O . GLU A 1 62 ? -11.008 -34.094 12.25 1 94.06 62 GLU A O 1
ATOM 485 N N . ALA A 1 63 ? -12.641 -33.625 10.883 1 95.12 63 ALA A N 1
ATOM 486 C CA . ALA A 1 63 ? -12.367 -32.188 11.008 1 95.12 63 ALA A CA 1
ATOM 487 C C . ALA A 1 63 ? -12.789 -31.688 12.375 1 95.12 63 ALA A C 1
ATOM 489 O O . ALA A 1 63 ? -13.648 -32.281 13.039 1 95.12 63 ALA A O 1
ATOM 490 N N . PRO A 1 64 ? -12.07 -30.609 12.844 1 96.06 64 PRO A N 1
ATOM 491 C CA . PRO A 1 64 ? -12.57 -29.969 14.062 1 96.06 64 PRO A CA 1
ATOM 492 C C . PRO A 1 64 ? -14.062 -29.656 13.992 1 96.06 64 PRO A C 1
ATOM 494 O O . PRO A 1 64 ? -14.602 -29.422 12.914 1 96.06 64 PRO A O 1
ATOM 497 N N . ALA A 1 65 ? -14.773 -29.578 15.148 1 95.56 65 ALA A N 1
ATOM 498 C CA . ALA A 1 65 ? -16.234 -29.453 15.242 1 95.56 65 ALA A CA 1
ATOM 499 C C . ALA A 1 65 ? -16.703 -28.172 14.555 1 95.56 65 ALA A C 1
ATOM 501 O O . ALA A 1 65 ? -17.797 -28.141 13.984 1 95.56 65 ALA A O 1
ATOM 502 N N . ASN A 1 66 ? -15.891 -27.156 14.633 1 97.1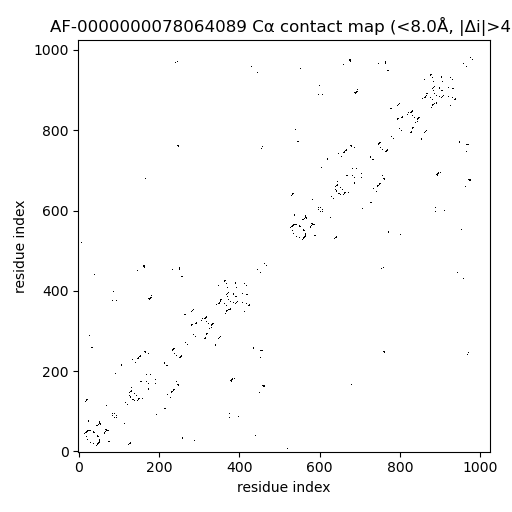9 66 ASN A N 1
ATOM 503 C CA . ASN A 1 66 ? -16.312 -25.875 14.078 1 97.19 66 ASN A CA 1
ATOM 504 C C . ASN A 1 66 ? -15.758 -25.656 12.68 1 97.19 66 ASN A C 1
ATOM 506 O O . ASN A 1 66 ? -15.703 -24.531 12.195 1 97.19 66 ASN A O 1
ATOM 510 N N . LEU A 1 67 ? -15.227 -26.656 12.039 1 98.12 67 LEU A N 1
ATOM 511 C CA . LEU A 1 67 ? -14.781 -26.609 10.648 1 98.12 67 LEU A CA 1
ATOM 512 C C . LEU A 1 67 ? -15.516 -27.656 9.805 1 98.12 67 LEU A C 1
ATOM 514 O O . LEU A 1 67 ? -15.359 -28.859 10.023 1 98.12 67 LEU A O 1
ATOM 518 N N . THR A 1 68 ? -16.328 -27.203 8.906 1 97.69 68 THR A N 1
ATOM 519 C CA . THR A 1 68 ? -17.078 -28.062 8.008 1 97.69 68 THR A CA 1
ATOM 520 C C . THR A 1 68 ? -16.531 -27.969 6.586 1 97.69 68 THR A C 1
ATOM 522 O O . THR A 1 68 ? -16.469 -26.875 6.016 1 97.69 68 THR A O 1
ATOM 525 N N . GLU A 1 69 ? -16.188 -29.031 6.023 1 98.19 69 GLU A N 1
ATOM 526 C CA . GLU A 1 69 ? -15.711 -29.078 4.645 1 98.19 69 GLU A CA 1
ATOM 527 C C . GLU A 1 69 ? -16.719 -29.75 3.725 1 98.19 69 GLU A C 1
ATOM 529 O O . GLU A 1 69 ? -17.094 -30.906 3.941 1 98.19 69 GLU A O 1
ATOM 534 N N . ILE A 1 70 ? -17.188 -29.016 2.781 1 97.81 70 ILE A N 1
ATOM 535 C CA . ILE A 1 70 ? -18.062 -29.547 1.736 1 97.81 70 ILE A CA 1
ATOM 536 C C . ILE A 1 70 ? -17.219 -29.953 0.523 1 97.81 70 ILE A C 1
ATOM 538 O O . ILE A 1 70 ? -16.672 -29.094 -0.167 1 97.81 70 ILE A O 1
ATOM 542 N N . ASP A 1 71 ? -17.234 -31.234 0.221 1 97.38 71 ASP A N 1
ATOM 543 C CA . ASP A 1 71 ? -16.344 -31.812 -0.791 1 97.38 71 ASP A CA 1
ATOM 544 C C . ASP A 1 71 ? -16.969 -31.719 -2.182 1 97.38 71 ASP A C 1
ATOM 546 O O . ASP A 1 71 ? -18 -32.344 -2.447 1 97.38 71 ASP A O 1
ATOM 550 N N . VAL A 1 72 ? -16.328 -30.953 -3.053 1 97.19 72 VAL A N 1
ATOM 551 C CA . VAL A 1 72 ? -16.781 -30.859 -4.434 1 97.19 72 VAL A CA 1
ATOM 552 C C . VAL A 1 72 ? -15.695 -31.359 -5.379 1 97.19 72 VAL A C 1
ATOM 554 O O . VAL A 1 72 ? -15.531 -30.828 -6.48 1 97.19 72 VAL A O 1
ATOM 557 N N . HIS A 1 73 ? -14.891 -32.312 -5.016 1 94.44 73 HIS A N 1
ATOM 558 C CA . HIS A 1 73 ? -13.75 -32.844 -5.75 1 94.44 73 HIS A CA 1
ATOM 559 C C . HIS A 1 73 ? -14.18 -33.469 -7.07 1 94.44 73 HIS A C 1
ATOM 561 O O . HIS A 1 73 ? -13.352 -33.719 -7.953 1 94.44 73 HIS A O 1
ATOM 567 N N . PHE A 1 74 ? -15.477 -33.75 -7.262 1 92.81 74 PHE A N 1
ATOM 568 C CA . PHE A 1 74 ? -15.984 -34.406 -8.469 1 92.81 74 PHE A CA 1
ATOM 569 C C . PHE A 1 74 ? -15.734 -33.531 -9.688 1 92.81 74 PHE A C 1
ATOM 571 O O . PHE A 1 74 ? -15.773 -34 -10.82 1 92.81 74 PHE A O 1
ATOM 578 N N . THR A 1 75 ? -15.406 -32.312 -9.516 1 92.75 75 THR A N 1
ATOM 579 C CA . THR A 1 75 ? -15.211 -31.391 -10.641 1 92.75 75 THR A CA 1
ATOM 580 C C . THR A 1 75 ? -13.789 -31.516 -11.188 1 92.75 75 THR A C 1
ATOM 582 O O . THR A 1 75 ? -13.453 -30.891 -12.195 1 92.75 75 THR A O 1
ATOM 585 N N . TYR A 1 76 ? -12.914 -32.25 -10.586 1 89.12 76 TYR A N 1
ATOM 586 C CA . TYR A 1 76 ? -11.617 -32.531 -11.18 1 89.12 76 TYR A CA 1
ATOM 587 C C . TYR A 1 76 ? -11.781 -33.188 -12.562 1 89.12 76 TYR A C 1
ATOM 589 O O . TYR A 1 76 ? -10.906 -33.062 -13.414 1 89.12 76 TYR A O 1
ATOM 597 N N . GLU A 1 77 ? -12.859 -33.844 -12.766 1 83.31 77 GLU A N 1
ATOM 598 C CA . GLU A 1 77 ? -13.125 -34.469 -14.055 1 83.31 77 GLU A CA 1
ATOM 599 C C . GLU A 1 77 ? -13.242 -33.406 -15.156 1 83.31 77 GLU A C 1
ATOM 601 O O . GLU A 1 77 ? -12.852 -33.656 -16.297 1 83.31 77 GLU A O 1
ATOM 606 N N . TYR A 1 78 ? -13.734 -32.25 -14.82 1 78.12 78 TYR A N 1
ATOM 607 C CA . TYR A 1 78 ? -13.875 -31.172 -15.781 1 78.12 78 TYR A CA 1
ATOM 608 C C . TYR A 1 78 ? -12.516 -30.578 -16.141 1 78.12 78 TYR A C 1
ATOM 610 O O . TYR A 1 78 ? -12.305 -30.141 -17.281 1 78.12 78 TYR A O 1
ATOM 618 N N . MET A 1 79 ? -11.617 -30.703 -15.211 1 76.44 79 MET A N 1
ATOM 619 C CA . MET A 1 79 ? -10.32 -30.062 -15.414 1 76.44 79 MET A CA 1
ATOM 620 C C . MET A 1 79 ? -9.344 -31.016 -16.078 1 76.44 79 MET A C 1
ATOM 622 O O . MET A 1 79 ? -8.336 -30.578 -16.641 1 76.44 79 MET A O 1
ATOM 626 N N . ARG A 1 80 ? -9.633 -32.219 -16.047 1 73 80 ARG A N 1
ATOM 627 C CA . ARG A 1 80 ? -8.75 -33.219 -16.625 1 73 80 ARG A CA 1
ATOM 628 C C . ARG A 1 80 ? -8.492 -32.938 -18.094 1 73 80 ARG A C 1
ATOM 630 O O . ARG A 1 80 ? -7.371 -33.094 -18.578 1 73 80 ARG A O 1
ATOM 637 N N . LYS A 1 81 ? -9.516 -32.5 -18.781 1 68.06 81 LYS A N 1
ATOM 638 C CA . LYS A 1 81 ? -9.305 -32.156 -20.188 1 68.06 81 LYS A CA 1
ATOM 639 C C . LYS A 1 81 ? -8.312 -31 -20.344 1 68.06 81 LYS A C 1
ATOM 641 O O . LYS A 1 81 ? -7.492 -31 -21.25 1 68.06 81 LYS A O 1
ATOM 646 N N . PHE A 1 82 ? -8.406 -30.109 -19.484 1 66.44 82 PHE A N 1
ATOM 647 C CA . PHE A 1 82 ? -7.496 -28.969 -19.469 1 66.44 82 PHE A CA 1
ATOM 648 C C . PHE A 1 82 ? -6.066 -29.422 -19.203 1 66.44 82 PHE A C 1
ATOM 650 O O . PHE A 1 82 ? -5.137 -28.984 -19.891 1 66.44 82 PHE A O 1
ATOM 657 N N . TYR A 1 83 ? -5.879 -30.312 -18.391 1 65.69 83 TYR A N 1
ATOM 658 C CA . TYR A 1 83 ? -4.543 -30.766 -18 1 65.69 83 TYR A CA 1
ATOM 659 C C . TYR A 1 83 ? -3.889 -31.547 -19.141 1 65.69 83 TYR A C 1
ATOM 661 O O . TYR A 1 83 ? -2.678 -31.453 -19.344 1 65.69 83 TYR A O 1
ATOM 669 N N . LYS A 1 84 ? -4.738 -32.125 -19.812 1 65.94 84 LYS A N 1
ATOM 670 C CA . LYS A 1 84 ? -4.223 -32.844 -20.969 1 65.94 84 LYS A CA 1
ATOM 671 C C . LYS A 1 84 ? -3.736 -31.891 -22.047 1 65.94 84 LYS A C 1
ATOM 673 O O . LYS A 1 84 ? -2.691 -32.125 -22.656 1 65.94 84 LYS A O 1
ATOM 678 N N . LEU A 1 85 ? -4.461 -30.859 -22.156 1 63.12 85 LEU A N 1
ATOM 679 C CA . LEU A 1 85 ? -4.09 -29.859 -23.156 1 63.12 85 LEU A CA 1
ATOM 680 C C . LEU A 1 85 ? -2.812 -29.125 -22.75 1 63.12 85 LEU A C 1
ATOM 682 O O . LEU A 1 85 ? -1.96 -28.844 -23.594 1 63.12 85 LEU A O 1
ATOM 686 N N . SER A 1 86 ? -2.695 -28.828 -21.5 1 61.97 86 SER A N 1
ATOM 687 C CA . SER A 1 86 ? -1.55 -28.078 -21 1 61.97 86 SER A CA 1
ATOM 688 C C . SER A 1 86 ? -0.275 -28.906 -21.047 1 61.97 86 SER A C 1
ATOM 690 O O . SER A 1 86 ? 0.818 -28.375 -21.234 1 61.97 86 SER A O 1
ATOM 692 N N . SER A 1 87 ? -0.504 -30.141 -20.859 1 59.88 87 SER A N 1
ATOM 693 C CA . SER A 1 87 ? 0.65 -31.031 -20.844 1 59.88 87 SER A CA 1
ATOM 694 C C . SER A 1 87 ? 1.229 -31.203 -22.25 1 59.88 87 SER A C 1
ATOM 696 O O . SER A 1 87 ? 2.406 -31.531 -22.406 1 59.88 87 SER A O 1
ATOM 698 N N . SER A 1 88 ? 0.336 -30.906 -23.156 1 55.88 88 SER A N 1
ATOM 699 C CA . SER A 1 88 ? 0.85 -31.078 -24.516 1 55.88 88 SER A CA 1
ATOM 700 C C . SER A 1 88 ? 1.537 -29.797 -25 1 55.88 88 SER A C 1
ATOM 702 O O . SER A 1 88 ? 1.976 -29.734 -26.156 1 55.88 88 SER A O 1
ATOM 704 N N . ALA A 1 89 ? 2.031 -29.016 -24.172 1 54.69 89 ALA A N 1
ATOM 705 C CA . ALA A 1 89 ? 2.812 -27.797 -24.375 1 54.69 89 ALA A CA 1
ATOM 706 C C . ALA A 1 89 ? 2.326 -27.031 -25.609 1 54.69 89 ALA A C 1
ATOM 708 O O . ALA A 1 89 ? 2.992 -26.109 -26.078 1 54.69 89 ALA A O 1
ATOM 709 N N . GLU A 1 90 ? 1.181 -27.359 -26.328 1 52.69 90 GLU A N 1
ATOM 710 C CA . GLU A 1 90 ? 0.856 -26.844 -27.656 1 52.69 90 GLU A CA 1
ATOM 711 C C . GLU A 1 90 ? 0.073 -25.531 -27.562 1 52.69 90 GLU A C 1
ATOM 713 O O . GLU A 1 90 ? 0.026 -24.766 -28.516 1 52.69 90 GLU A O 1
ATOM 718 N N . GLY A 1 91 ? -0.225 -25.109 -26.406 1 59.84 91 GLY A N 1
ATOM 719 C CA . GLY A 1 91 ? -1.12 -23.969 -26.594 1 59.84 91 GLY A CA 1
ATOM 720 C C . GLY A 1 91 ? -0.58 -22.672 -26.031 1 59.84 91 GLY A C 1
ATOM 721 O O . GLY A 1 91 ? 0.318 -22.688 -25.188 1 59.84 91 GLY A O 1
ATOM 722 N N . ASP A 1 92 ? -0.799 -21.531 -26.828 1 78.69 92 ASP A N 1
ATOM 723 C CA . ASP A 1 92 ? -0.443 -20.203 -26.344 1 78.69 92 ASP A CA 1
ATOM 724 C C . ASP A 1 92 ? -1.206 -19.859 -25.062 1 78.69 92 ASP A C 1
ATOM 726 O O . ASP A 1 92 ? -2.281 -20.406 -24.812 1 78.69 92 ASP A O 1
ATOM 730 N N . VAL A 1 93 ? -0.623 -19.25 -24.203 1 82.31 93 VAL A N 1
ATOM 731 C CA . VAL A 1 93 ? -1.116 -18.906 -22.875 1 82.31 93 VAL A CA 1
ATOM 732 C C . VAL A 1 93 ? -2.527 -18.328 -22.969 1 82.31 93 VAL A C 1
ATOM 734 O O . VAL A 1 93 ? -3.375 -18.594 -22.109 1 82.31 93 VAL A O 1
ATOM 737 N N . VAL A 1 94 ? -2.865 -17.641 -24 1 88 94 VAL A N 1
ATOM 738 C CA . VAL A 1 94 ? -4.168 -17.016 -24.172 1 88 94 VAL A CA 1
ATOM 739 C C . VAL A 1 94 ? -5.242 -18.078 -24.359 1 88 94 VAL A C 1
ATOM 741 O O . VAL A 1 94 ? -6.285 -18.047 -23.703 1 88 94 VAL A O 1
ATOM 744 N N . SER A 1 95 ? -4.945 -19.016 -25.188 1 86.38 95 SER A N 1
ATOM 745 C CA . SER A 1 95 ? -5.883 -20.109 -25.406 1 86.38 95 SER A CA 1
ATOM 746 C C . SER A 1 95 ? -6.039 -20.969 -24.156 1 86.38 95 SER A C 1
ATOM 748 O O . SER A 1 95 ? -7.141 -21.438 -23.859 1 86.38 95 SER A O 1
ATOM 750 N N . GLN A 1 96 ? -4.977 -21.219 -23.531 1 83.75 96 GLN A N 1
ATOM 751 C CA . GLN A 1 96 ? -5.016 -21.969 -22.281 1 83.75 96 GLN A CA 1
ATOM 752 C C . GLN A 1 96 ? -5.945 -21.297 -21.266 1 83.75 96 GLN A C 1
ATOM 754 O O . GLN A 1 96 ? -6.758 -21.969 -20.625 1 83.75 96 GLN A O 1
ATOM 759 N N . MET A 1 97 ? -5.812 -20 -21.156 1 88.56 97 MET A N 1
ATOM 760 C CA . MET A 1 97 ? -6.598 -19.266 -20.172 1 88.56 97 MET A CA 1
ATOM 761 C C . MET A 1 97 ? -8.07 -19.234 -20.562 1 88.56 97 MET A C 1
ATOM 763 O O . MET A 1 97 ? -8.953 -19.344 -19.703 1 88.56 97 MET A O 1
ATOM 767 N N . LYS A 1 98 ? -8.273 -19.062 -21.859 1 90.19 98 LYS A N 1
ATOM 768 C CA . LYS A 1 98 ? -9.656 -19.125 -22.328 1 90.19 98 LYS A CA 1
ATOM 769 C C . LYS A 1 98 ? -10.32 -20.438 -21.922 1 90.19 98 LYS A C 1
ATOM 771 O O . LYS A 1 98 ? -11.414 -20.422 -21.344 1 90.19 98 LYS A O 1
ATOM 776 N N . PHE A 1 99 ? -9.664 -21.469 -22.203 1 87.69 99 PHE A N 1
ATOM 777 C CA . PHE A 1 99 ? -10.188 -22.781 -21.891 1 87.69 99 PHE A CA 1
ATOM 778 C C . PHE A 1 99 ? -10.359 -22.969 -20.391 1 87.69 99 PHE A C 1
ATOM 780 O O . PHE A 1 99 ? -11.383 -23.469 -19.922 1 87.69 99 PHE A O 1
ATOM 787 N N . ALA A 1 100 ? -9.367 -22.594 -19.656 1 88.19 100 ALA A N 1
ATOM 788 C CA . ALA A 1 100 ? -9.391 -22.75 -18.203 1 88.19 100 ALA A CA 1
ATOM 789 C C . ALA A 1 100 ? -10.57 -22.016 -17.594 1 88.19 100 ALA A C 1
ATOM 791 O O . ALA A 1 100 ? -11.305 -22.562 -16.766 1 88.19 100 ALA A O 1
ATOM 792 N N . PHE A 1 101 ? -10.789 -20.797 -17.984 1 92.06 101 PHE A N 1
ATOM 793 C CA . PHE A 1 101 ? -11.852 -19.984 -17.391 1 92.06 101 PHE A CA 1
ATOM 794 C C . PHE A 1 101 ? -13.219 -20.5 -17.812 1 92.06 101 PHE A C 1
ATOM 796 O O . PHE A 1 101 ? -14.164 -20.484 -17.016 1 92.06 101 PHE A O 1
ATOM 803 N N . GLU A 1 102 ? -13.328 -20.969 -19.031 1 91.81 102 GLU A N 1
ATOM 804 C CA . GLU A 1 102 ? -14.594 -21.562 -19.469 1 91.81 102 GLU A CA 1
ATOM 805 C C . GLU A 1 102 ? -14.922 -22.812 -18.672 1 91.81 102 GLU A C 1
ATOM 807 O O . GLU A 1 102 ? -16.062 -23.031 -18.266 1 91.81 102 GLU A O 1
ATOM 812 N N . MET A 1 103 ? -13.945 -23.594 -18.438 1 91 103 MET A N 1
ATOM 813 C CA . MET A 1 103 ? -14.148 -24.812 -17.656 1 91 103 MET A CA 1
ATOM 814 C C . MET A 1 103 ? -14.5 -24.5 -16.219 1 91 103 MET A C 1
ATOM 816 O O . MET A 1 103 ? -15.289 -25.203 -15.586 1 91 103 MET A O 1
ATOM 820 N N . MET A 1 104 ? -13.875 -23.484 -15.711 1 93.5 104 MET A N 1
ATOM 821 C CA . MET A 1 104 ? -14.156 -23.078 -14.336 1 93.5 104 MET A CA 1
ATOM 822 C C . MET A 1 104 ? -15.609 -22.625 -14.188 1 93.5 104 MET A C 1
ATOM 824 O O . MET A 1 104 ? -16.234 -22.875 -13.156 1 93.5 104 MET A O 1
ATOM 828 N N . ILE A 1 105 ? -16.109 -21.969 -15.203 1 95.69 105 ILE A N 1
ATOM 829 C CA . ILE A 1 105 ? -17.484 -21.516 -15.18 1 95.69 105 ILE A CA 1
ATOM 830 C C . ILE A 1 105 ? -18.422 -22.719 -15.109 1 95.69 105 ILE A C 1
ATOM 832 O O . ILE A 1 105 ? -19.344 -22.766 -14.297 1 95.69 105 ILE A O 1
ATOM 836 N N . GLU A 1 106 ? -18.125 -23.719 -15.898 1 93.62 106 GLU A N 1
ATOM 837 C CA . GLU A 1 106 ? -18.922 -24.938 -15.922 1 93.62 106 GLU A CA 1
ATOM 838 C C . GLU A 1 106 ? -18.812 -25.703 -14.609 1 93.62 106 GLU A C 1
ATOM 840 O O . GLU A 1 106 ? -19.812 -26.172 -14.07 1 93.62 106 GLU A O 1
ATOM 845 N N . ALA A 1 107 ? -17.609 -25.797 -14.164 1 94.69 107 ALA A N 1
ATOM 846 C CA . ALA A 1 107 ? -17.375 -26.5 -12.906 1 94.69 107 ALA A CA 1
ATOM 847 C C . ALA A 1 107 ? -18.156 -25.859 -11.766 1 94.69 107 ALA A C 1
ATOM 849 O O . ALA A 1 107 ? -18.766 -26.547 -10.945 1 94.69 107 ALA A O 1
ATOM 850 N N . PHE A 1 108 ? -18.156 -24.594 -11.672 1 96.88 108 PHE A N 1
ATOM 851 C CA . PHE A 1 108 ? -18.844 -23.859 -10.617 1 96.88 108 PHE A CA 1
ATOM 852 C C . PHE A 1 108 ? -20.344 -24.141 -10.672 1 96.88 108 PHE A C 1
ATOM 854 O O . PHE A 1 108 ? -20.984 -24.344 -9.633 1 96.88 108 PHE A O 1
ATOM 861 N N . GLU A 1 109 ? -20.859 -24.141 -11.883 1 96.56 109 GLU A N 1
ATOM 862 C CA . GLU A 1 109 ? -22.281 -24.422 -12.039 1 96.56 109 GLU A CA 1
ATOM 863 C C . GLU A 1 109 ? -22.656 -25.766 -11.438 1 96.56 109 GLU A C 1
ATOM 865 O O . GLU A 1 109 ? -23.625 -25.875 -10.688 1 96.56 109 GLU A O 1
ATOM 870 N N . VAL A 1 110 ? -21.922 -26.75 -11.75 1 96.06 110 VAL A N 1
ATOM 871 C CA . VAL A 1 110 ? -22.234 -28.094 -11.273 1 96.06 110 VAL A CA 1
ATOM 872 C C . VAL A 1 110 ? -22 -28.172 -9.766 1 96.06 110 VAL A C 1
ATOM 874 O O . VAL A 1 110 ? -22.734 -28.875 -9.062 1 96.06 110 VAL A O 1
ATOM 877 N N . GLN A 1 111 ? -21 -27.5 -9.297 1 97.75 111 GLN A N 1
ATOM 878 C CA . GLN A 1 111 ? -20.734 -27.469 -7.863 1 97.75 111 GLN A CA 1
ATOM 879 C C . GLN A 1 111 ? -21.922 -26.859 -7.105 1 97.75 111 GLN A C 1
ATOM 881 O O . GLN A 1 111 ? -22.344 -27.406 -6.078 1 97.75 111 GLN A O 1
ATOM 886 N N . MET A 1 112 ? -22.5 -25.766 -7.594 1 97.5 112 MET A N 1
ATOM 887 C CA . MET A 1 112 ? -23.594 -25.078 -6.926 1 97.5 112 MET A CA 1
ATOM 888 C C . MET A 1 112 ? -24.844 -25.938 -6.875 1 97.5 112 MET A C 1
ATOM 890 O O . MET A 1 112 ? -25.703 -25.766 -6 1 97.5 112 MET A O 1
ATOM 894 N N . LYS A 1 113 ? -24.922 -26.906 -7.742 1 96.38 113 LYS A N 1
ATOM 895 C CA . LYS A 1 113 ? -26.109 -27.766 -7.816 1 96.38 113 LYS A CA 1
ATOM 896 C C . LYS A 1 113 ? -25.922 -29.016 -6.969 1 96.38 113 LYS A C 1
ATOM 898 O O . LYS A 1 113 ? -26.875 -29.781 -6.77 1 96.38 113 LYS A O 1
ATOM 903 N N . SER A 1 114 ? -24.766 -29.219 -6.461 1 97 114 SER A N 1
ATOM 904 C CA . SER A 1 114 ? -24.5 -30.422 -5.668 1 97 114 SER A CA 1
ATOM 905 C C . SER A 1 114 ? -25.25 -30.375 -4.34 1 97 114 SER A C 1
ATOM 907 O O . SER A 1 114 ? -25.547 -29.297 -3.814 1 97 114 SER A O 1
ATOM 909 N N . GLU A 1 115 ? -25.547 -31.531 -3.789 1 96.44 115 GLU A N 1
ATOM 910 C CA . GLU A 1 115 ? -26.375 -31.656 -2.59 1 96.44 115 GLU A CA 1
ATOM 911 C C . GLU A 1 115 ? -25.734 -30.938 -1.405 1 96.44 115 GLU A C 1
ATOM 913 O O . GLU A 1 115 ? -26.406 -30.203 -0.687 1 96.44 115 GLU A O 1
ATOM 918 N N . GLY A 1 116 ? -24.484 -31.156 -1.181 1 96.12 116 GLY A N 1
ATOM 919 C CA . GLY A 1 116 ? -23.797 -30.531 -0.073 1 96.12 116 GLY A CA 1
ATOM 920 C C . GLY A 1 116 ? -23.859 -29.016 -0.119 1 96.12 116 GLY A C 1
ATOM 921 O O . GLY A 1 116 ? -24.078 -28.359 0.903 1 96.12 116 GLY A O 1
ATOM 922 N N . VAL A 1 117 ? -23.688 -2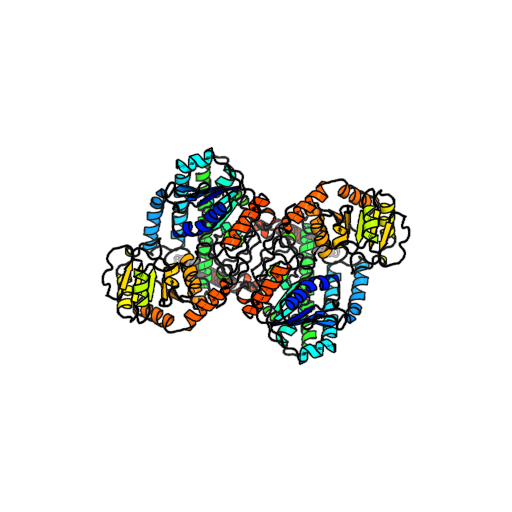8.5 -1.271 1 98.19 117 VAL A N 1
ATOM 923 C CA . VAL A 1 117 ? -23.688 -27.047 -1.438 1 98.19 117 VAL A CA 1
ATOM 924 C C . VAL A 1 117 ? -25.109 -26.516 -1.304 1 98.19 117 VAL A C 1
ATOM 926 O O . VAL A 1 117 ? -25.328 -25.453 -0.714 1 98.19 117 VAL A O 1
ATOM 929 N N . GLN A 1 118 ? -26.062 -27.25 -1.825 1 97.44 118 GLN A N 1
ATOM 930 C CA . GLN A 1 118 ? -27.453 -26.844 -1.721 1 97.44 118 GLN A CA 1
ATOM 931 C C . GLN A 1 118 ? -27.891 -26.734 -0.261 1 97.44 118 GLN A C 1
ATOM 933 O O . GLN A 1 118 ? -28.656 -25.828 0.096 1 97.44 118 GLN A O 1
ATOM 938 N N . LYS A 1 119 ? -27.453 -27.578 0.504 1 97 119 LYS A N 1
ATOM 939 C CA . LYS A 1 119 ? -27.766 -27.5 1.929 1 97 119 LYS A CA 1
ATOM 940 C C . LYS A 1 119 ? -27.234 -26.219 2.545 1 97 119 LYS A C 1
ATOM 942 O O . LYS A 1 119 ? -27.906 -25.594 3.365 1 97 119 LYS A O 1
ATOM 947 N N . VAL A 1 120 ? -26.031 -25.859 2.203 1 97 120 VAL A N 1
ATOM 948 C CA . VAL A 1 120 ? -25.422 -24.625 2.691 1 97 120 VAL A CA 1
ATOM 949 C C . VAL A 1 120 ? -26.219 -23.422 2.213 1 97 120 VAL A C 1
ATOM 951 O O . VAL A 1 120 ? -26.484 -22.5 2.984 1 97 120 VAL A O 1
ATOM 954 N N . LEU A 1 121 ? -26.641 -23.453 0.973 1 96.75 121 LEU A N 1
ATOM 955 C CA . LEU A 1 121 ? -27.375 -22.328 0.369 1 96.75 121 LEU A CA 1
ATOM 956 C C . LEU A 1 121 ? -28.719 -22.141 1.038 1 96.75 121 LEU A C 1
ATOM 958 O O . LEU A 1 121 ? -29.172 -21 1.214 1 96.75 121 LEU A O 1
ATOM 962 N N . LYS A 1 122 ? -29.344 -23.172 1.459 1 94.38 122 LYS A N 1
ATOM 963 C CA . LYS A 1 122 ? -30.688 -23.125 2.014 1 94.38 122 LYS A CA 1
ATOM 964 C C . LYS A 1 122 ? -30.656 -22.781 3.5 1 94.38 122 LYS A C 1
ATOM 966 O O . LYS A 1 122 ? -31.5 -22.016 3.986 1 94.38 122 LYS A O 1
ATOM 971 N N . LYS A 1 123 ? -29.641 -23.234 4.188 1 90.88 123 LYS A N 1
ATOM 972 C CA . LYS A 1 123 ? -29.688 -23.172 5.645 1 90.88 123 LYS A CA 1
ATOM 973 C C . LYS A 1 123 ? -28.578 -22.281 6.199 1 90.88 123 LYS A C 1
ATOM 975 O O . LYS A 1 123 ? -28.594 -21.922 7.375 1 90.88 123 LYS A O 1
ATOM 980 N N . GLY A 1 124 ? -27.719 -21.984 5.414 1 90 124 GLY A N 1
ATOM 981 C CA . GLY A 1 124 ? -26.531 -21.312 5.914 1 90 124 GLY A CA 1
ATOM 982 C C . GLY A 1 124 ? -26.766 -19.875 6.301 1 90 124 GLY A C 1
ATOM 983 O O . GLY A 1 124 ? -27.547 -19.172 5.641 1 90 124 GLY A O 1
ATOM 984 N N . LYS A 1 125 ? -26.203 -19.469 7.441 1 95.31 125 LYS A N 1
ATOM 985 C CA . LYS A 1 125 ? -26.062 -18.078 7.875 1 95.31 125 LYS A CA 1
ATOM 986 C C . LYS A 1 125 ? -24.594 -17.734 8.148 1 95.31 125 LYS A C 1
ATOM 988 O O . LYS A 1 125 ? -23.906 -18.453 8.875 1 95.31 125 LYS A O 1
ATOM 993 N N . PHE A 1 126 ? -24.234 -16.641 7.559 1 98.19 126 PHE A N 1
ATOM 994 C CA . PHE A 1 126 ? -22.812 -16.328 7.656 1 98.19 126 PHE A CA 1
ATOM 995 C C . PHE A 1 126 ? -22.594 -14.852 7.926 1 98.19 126 PHE A C 1
ATOM 997 O O . PHE A 1 126 ? -23.516 -14.047 7.77 1 98.19 126 PHE A O 1
ATOM 1004 N N . ASP A 1 127 ? -21.375 -14.547 8.375 1 98.12 127 ASP A N 1
ATOM 1005 C CA . ASP A 1 127 ? -20.984 -13.172 8.672 1 98.12 127 ASP A CA 1
ATOM 1006 C C . ASP A 1 127 ? -19.938 -12.664 7.66 1 98.12 127 ASP A C 1
ATOM 1008 O O . ASP A 1 127 ? -19.719 -11.461 7.547 1 98.12 127 ASP A O 1
ATOM 1012 N N . LEU A 1 128 ? -19.344 -13.562 6.957 1 98.56 128 LEU A N 1
ATOM 1013 C CA . LEU A 1 128 ? -18.25 -13.242 6.039 1 98.56 128 LEU A CA 1
ATOM 1014 C C . LEU A 1 128 ? -18.109 -14.312 4.965 1 98.56 128 LEU A C 1
ATOM 1016 O O . LEU A 1 128 ? -18.312 -15.5 5.242 1 98.56 128 LEU A O 1
ATOM 1020 N N . LEU A 1 129 ? -17.812 -13.867 3.805 1 98.69 129 LEU A N 1
ATOM 1021 C CA . LEU A 1 129 ? -17.562 -14.758 2.674 1 98.69 129 LEU A CA 1
ATOM 1022 C C . LEU A 1 129 ? -16.109 -14.633 2.201 1 98.69 129 LEU A C 1
ATOM 1024 O O . LEU A 1 129 ? -15.633 -13.531 1.927 1 98.69 129 LEU A O 1
ATOM 1028 N N . LEU A 1 130 ? -15.367 -15.758 2.213 1 98.81 130 LEU A N 1
ATOM 1029 C CA . LEU A 1 130 ? -14.07 -15.867 1.541 1 98.81 130 LEU A CA 1
ATOM 1030 C C . LEU A 1 130 ? -14.227 -16.516 0.172 1 98.81 130 LEU A C 1
ATOM 1032 O O . LEU A 1 130 ? -14.805 -17.609 0.059 1 98.81 130 LEU A O 1
ATOM 1036 N N . VAL A 1 131 ? -13.695 -15.82 -0.856 1 98.5 131 VAL A N 1
ATOM 1037 C CA . VAL A 1 131 ? -13.906 -16.312 -2.211 1 98.5 131 VAL A CA 1
ATOM 1038 C C . VAL A 1 131 ? -12.57 -16.391 -2.951 1 98.5 131 VAL A C 1
ATOM 1040 O O . VAL A 1 131 ? -11.742 -15.484 -2.838 1 98.5 131 VAL A O 1
ATOM 1043 N N . GLU A 1 132 ? -12.391 -17.484 -3.662 1 98.44 132 GLU A N 1
ATOM 1044 C CA . GLU A 1 132 ? -11.227 -17.562 -4.539 1 98.44 132 GLU A CA 1
ATOM 1045 C C . GLU A 1 132 ? -11.266 -16.453 -5.586 1 98.44 132 GLU A C 1
ATOM 1047 O O . GLU A 1 132 ? -12.234 -16.328 -6.34 1 98.44 132 GLU A O 1
ATOM 1052 N N . ALA A 1 133 ? -10.242 -15.766 -5.727 1 97.75 133 ALA A N 1
ATOM 1053 C CA . ALA A 1 133 ? -10.234 -14.484 -6.43 1 97.75 133 ALA A CA 1
ATOM 1054 C C . ALA A 1 133 ? -10.477 -14.68 -7.926 1 97.75 133 ALA A C 1
ATOM 1056 O O . ALA A 1 133 ? -11.117 -13.852 -8.57 1 97.75 133 ALA A O 1
ATOM 1057 N N . CYS A 1 134 ? -9.984 -15.75 -8.5 1 96.12 134 CYS A N 1
ATOM 1058 C CA . CYS A 1 134 ? -10.086 -15.898 -9.945 1 96.12 134 CYS A CA 1
ATOM 1059 C C . CYS A 1 134 ? -11.469 -16.391 -10.344 1 96.12 134 CYS A C 1
ATOM 1061 O O . CYS A 1 134 ? -11.82 -16.391 -11.531 1 96.12 134 CYS A O 1
ATOM 1063 N N . VAL A 1 135 ? -12.258 -16.812 -9.375 1 96.88 135 VAL A N 1
ATOM 1064 C CA . VAL A 1 135 ? -13.609 -17.266 -9.664 1 96.88 135 VAL A CA 1
ATOM 1065 C C . VAL A 1 135 ? -14.609 -16.188 -9.266 1 96.88 135 VAL A C 1
ATOM 1067 O O . VAL A 1 135 ? -15.352 -16.344 -8.297 1 96.88 135 VAL A O 1
ATOM 1070 N N . ARG A 1 136 ? -14.648 -15.203 -10.031 1 94.19 136 ARG A N 1
ATOM 1071 C CA . ARG A 1 136 ? -15.484 -14.062 -9.688 1 94.19 136 ARG A CA 1
ATOM 1072 C C . ARG A 1 136 ? -16.969 -14.445 -9.711 1 94.19 136 ARG A C 1
ATOM 1074 O O . ARG A 1 136 ? -17.797 -13.773 -9.078 1 94.19 136 ARG A O 1
ATOM 1081 N N . GLN A 1 137 ? -17.312 -15.547 -10.414 1 96.38 137 GLN A N 1
ATOM 1082 C CA . GLN A 1 137 ? -18.672 -16.062 -10.43 1 96.38 137 GLN A CA 1
ATOM 1083 C C . GLN A 1 137 ? -19.172 -16.328 -9.016 1 96.38 137 GLN A C 1
ATOM 1085 O O . GLN A 1 137 ? -20.375 -16.172 -8.734 1 96.38 137 GLN A O 1
ATOM 1090 N N . ALA A 1 138 ? -18.328 -16.688 -8.18 1 98 138 ALA A N 1
ATOM 1091 C CA . ALA A 1 138 ? -18.672 -17.047 -6.801 1 98 138 ALA A CA 1
ATOM 1092 C C . ALA A 1 138 ? -19.094 -15.82 -6.004 1 98 138 ALA A C 1
ATOM 1094 O O . ALA A 1 138 ? -19.688 -15.945 -4.926 1 98 138 ALA A O 1
ATOM 1095 N N . LEU A 1 139 ? -18.891 -14.633 -6.508 1 97.81 139 LEU A N 1
ATOM 1096 C CA . LEU A 1 139 ? -19.312 -13.406 -5.844 1 97.81 139 LEU A CA 1
ATOM 1097 C C . LEU A 1 139 ? -20.828 -13.352 -5.738 1 97.81 139 LEU A C 1
ATOM 1099 O O . LEU A 1 139 ? -21.375 -12.562 -4.961 1 97.81 139 LEU A O 1
ATOM 1103 N N . VAL A 1 140 ? -21.562 -14.164 -6.504 1 98.25 140 VAL A N 1
ATOM 1104 C CA . VAL A 1 140 ? -23.016 -14.227 -6.449 1 98.25 140 VAL A CA 1
ATOM 1105 C C . VAL A 1 140 ? -23.469 -14.586 -5.035 1 98.25 140 VAL A C 1
ATOM 1107 O O . VAL A 1 140 ? -24.531 -14.148 -4.586 1 98.25 140 VAL A O 1
ATOM 1110 N N . LEU A 1 141 ? -22.641 -15.25 -4.312 1 98.38 141 LEU A N 1
ATOM 1111 C CA . LEU A 1 141 ? -22.984 -15.68 -2.961 1 98.38 141 LEU A CA 1
ATOM 1112 C C . LEU A 1 141 ? -23.031 -14.492 -2.008 1 98.38 141 LEU A C 1
ATOM 1114 O O . LEU A 1 141 ? -23.625 -14.57 -0.932 1 98.38 141 LEU A O 1
ATOM 1118 N N . SER A 1 142 ? -22.297 -13.453 -2.342 1 97.38 142 SER A N 1
ATOM 1119 C CA . SER A 1 142 ? -22.453 -12.227 -1.555 1 97.38 142 SER A CA 1
ATOM 1120 C C . SER A 1 142 ? -23.859 -11.672 -1.663 1 97.38 142 SER A C 1
ATOM 1122 O O . SER A 1 142 ? -24.359 -11.016 -0.74 1 97.38 142 SER A O 1
ATOM 1124 N N . HIS A 1 143 ? -24.5 -11.859 -2.768 1 95.94 143 HIS A N 1
ATOM 1125 C CA . HIS A 1 143 ? -25.891 -11.477 -2.967 1 95.94 143 HIS A CA 1
ATOM 1126 C C . HIS A 1 143 ? -26.844 -12.406 -2.213 1 95.94 143 HIS A C 1
ATOM 1128 O O . HIS A 1 143 ? -27.844 -11.953 -1.646 1 95.94 143 HIS A O 1
ATOM 1134 N N . VAL A 1 144 ? -26.531 -13.609 -2.23 1 96.81 144 VAL A N 1
ATOM 1135 C CA . VAL A 1 144 ? -27.375 -14.617 -1.587 1 96.81 144 VAL A CA 1
ATOM 1136 C C . VAL A 1 144 ? -27.359 -14.422 -0.073 1 96.81 144 VAL A C 1
ATOM 1138 O O . VAL A 1 144 ? -28.406 -14.414 0.574 1 96.81 144 VAL A O 1
ATOM 1141 N N . PHE A 1 145 ? -26.188 -14.227 0.479 1 97.5 145 PHE A N 1
ATOM 1142 C CA . PHE A 1 145 ? -26.047 -14.227 1.93 1 97.5 145 PHE A CA 1
ATOM 1143 C C . PHE A 1 145 ? -25.953 -12.797 2.459 1 97.5 145 PHE A C 1
ATOM 1145 O O . PHE A 1 145 ? -26.078 -12.57 3.664 1 97.5 145 PHE A O 1
ATOM 1152 N N . GLN A 1 146 ? -25.719 -11.797 1.612 1 96.38 146 GLN A N 1
ATOM 1153 C CA . GLN A 1 146 ? -25.656 -10.383 1.966 1 96.38 146 GLN A CA 1
ATOM 1154 C C . GLN A 1 146 ? -24.594 -10.133 3.039 1 96.38 146 GLN A C 1
ATOM 1156 O O . GLN A 1 146 ? -24.891 -9.516 4.066 1 96.38 146 GLN A O 1
ATOM 1161 N N . VAL A 1 147 ? -23.422 -10.539 2.785 1 97.12 147 VAL A N 1
ATOM 1162 C CA . VAL A 1 147 ? -22.297 -10.406 3.711 1 97.12 147 VAL A CA 1
ATOM 1163 C C . VAL A 1 147 ? -21.094 -9.844 2.977 1 97.12 147 VAL A C 1
ATOM 1165 O O . VAL A 1 147 ? -21 -9.922 1.748 1 97.12 147 VAL A O 1
ATOM 1168 N N . PRO A 1 148 ? -20.109 -9.242 3.717 1 97.12 148 PRO A N 1
ATOM 1169 C CA . PRO A 1 148 ? -18.891 -8.758 3.07 1 97.12 148 PRO A CA 1
ATOM 1170 C C . PRO A 1 148 ? -18.031 -9.891 2.502 1 97.12 148 PRO A C 1
ATOM 1172 O O . PRO A 1 148 ? -18.125 -11.031 2.973 1 97.12 148 PRO A O 1
ATOM 1175 N N . VAL A 1 149 ? -17.219 -9.516 1.506 1 98.44 149 VAL A N 1
ATOM 1176 C CA . VAL A 1 149 ? -16.438 -10.523 0.794 1 98.44 149 VAL A CA 1
ATOM 1177 C C . VAL A 1 149 ? -14.953 -10.188 0.891 1 98.44 149 VAL A C 1
ATOM 1179 O O . VAL A 1 149 ? -14.562 -9.023 0.766 1 98.44 149 VAL A O 1
ATOM 1182 N N . ILE A 1 150 ? -14.172 -11.148 1.192 1 98.75 150 ILE A N 1
ATOM 1183 C CA . ILE A 1 150 ? -12.727 -11.109 0.98 1 98.75 150 ILE A CA 1
ATOM 1184 C C . ILE A 1 150 ? -12.344 -12.07 -0.141 1 98.75 150 ILE A C 1
ATOM 1186 O O . ILE A 1 150 ? -12.68 -13.258 -0.087 1 98.75 150 ILE A O 1
ATOM 1190 N N . GLN A 1 151 ? -11.734 -11.562 -1.158 1 98.5 151 GLN A N 1
ATOM 1191 C CA . GLN A 1 151 ? -11.188 -12.438 -2.193 1 98.5 151 GLN A CA 1
ATOM 1192 C C . GLN A 1 151 ? -9.766 -12.875 -1.848 1 98.5 151 GLN A C 1
ATOM 1194 O O . GLN A 1 151 ? -8.969 -12.078 -1.335 1 98.5 151 GLN A O 1
ATOM 1199 N N . VAL A 1 152 ? -9.484 -14.133 -2.078 1 98.62 152 VAL A N 1
ATOM 1200 C CA . VAL A 1 152 ? -8.164 -14.695 -1.797 1 98.62 152 VAL A CA 1
ATOM 1201 C C . VAL A 1 152 ? -7.578 -15.297 -3.072 1 98.62 152 VAL A C 1
ATOM 1203 O O . VAL A 1 152 ? -8.164 -16.203 -3.66 1 98.62 152 VAL A O 1
ATOM 1206 N N . ALA A 1 153 ? -6.441 -14.766 -3.471 1 98 153 ALA A N 1
ATOM 1207 C CA . ALA A 1 153 ? -5.781 -15.258 -4.676 1 98 153 ALA A CA 1
ATOM 1208 C C . ALA A 1 153 ? -4.641 -16.203 -4.332 1 98 153 ALA A C 1
ATOM 1210 O O . ALA A 1 153 ? -3.789 -15.898 -3.496 1 98 153 ALA A O 1
ATOM 1211 N N . SER A 1 154 ? -4.594 -17.328 -4.988 1 95.69 154 SER A N 1
ATOM 1212 C CA . SER A 1 154 ? -3.551 -18.312 -4.727 1 95.69 154 SER A CA 1
ATOM 1213 C C . SER A 1 154 ? -2.322 -18.062 -5.594 1 95.69 154 SER A C 1
ATOM 1215 O O . SER A 1 154 ? -1.203 -18.406 -5.211 1 95.69 154 SER A O 1
ATOM 1217 N N . ALA A 1 155 ? -2.494 -17.547 -6.793 1 91.25 155 ALA A N 1
ATOM 1218 C CA . ALA A 1 155 ? -1.394 -17.406 -7.746 1 91.25 155 ALA A CA 1
ATOM 1219 C C . ALA A 1 155 ? -1.261 -15.961 -8.227 1 91.25 155 ALA A C 1
ATOM 1221 O O . ALA A 1 155 ? -0.969 -15.719 -9.398 1 91.25 155 ALA A O 1
ATOM 1222 N N . GLY A 1 156 ? -1.599 -14.977 -7.406 1 90.5 156 GLY A N 1
ATOM 1223 C CA . GLY A 1 156 ? -1.531 -13.578 -7.809 1 90.5 156 GLY A CA 1
ATOM 1224 C C . GLY A 1 156 ? -2.848 -13.047 -8.344 1 90.5 156 GLY A C 1
ATOM 1225 O O . GLY A 1 156 ? -3.812 -13.805 -8.492 1 90.5 156 GLY A O 1
ATOM 1226 N N . PRO A 1 157 ? -2.859 -11.844 -8.758 1 93.56 157 PRO A N 1
ATOM 1227 C CA . PRO A 1 157 ? -4.125 -11.211 -9.141 1 93.56 157 PRO A CA 1
ATOM 1228 C C . PRO A 1 157 ? -4.395 -11.289 -10.641 1 93.56 157 PRO A C 1
ATOM 1230 O O . PRO A 1 157 ? -3.457 -11.43 -11.43 1 93.56 157 PRO A O 1
ATOM 1233 N N . THR A 1 158 ? -5.633 -11.258 -11 1 94.06 158 THR A N 1
ATOM 1234 C CA . THR A 1 158 ? -6.066 -10.906 -12.344 1 94.06 158 THR A CA 1
ATOM 1235 C C . THR A 1 158 ? -6.348 -9.414 -12.445 1 94.06 158 THR A C 1
ATOM 1237 O O . THR A 1 158 ? -6.434 -8.719 -11.43 1 94.06 158 THR A O 1
ATOM 1240 N N . ASN A 1 159 ? -6.438 -8.977 -13.656 1 93.44 159 ASN A N 1
ATOM 1241 C CA . ASN A 1 159 ? -6.691 -7.551 -13.82 1 93.44 159 ASN A CA 1
ATOM 1242 C C . ASN A 1 159 ? -8.055 -7.156 -13.258 1 93.44 159 ASN A C 1
ATOM 1244 O O . ASN A 1 159 ? -8.219 -6.059 -12.727 1 93.44 159 ASN A O 1
ATOM 1248 N N . PHE A 1 160 ? -9.031 -8.055 -13.414 1 92.81 160 PHE A N 1
ATOM 1249 C CA . PHE A 1 160 ? -10.352 -7.695 -12.922 1 92.81 160 PHE A CA 1
ATOM 1250 C C . PHE A 1 160 ? -10.367 -7.648 -11.398 1 92.81 160 PHE A C 1
ATOM 1252 O O . PHE A 1 160 ? -11.18 -6.938 -10.797 1 92.81 160 PHE A O 1
ATOM 1259 N N . ASN A 1 161 ? -9.492 -8.383 -10.695 1 94.56 161 ASN A N 1
ATOM 1260 C CA . ASN A 1 161 ? -9.328 -8.219 -9.258 1 94.56 161 ASN A CA 1
ATOM 1261 C C . ASN A 1 161 ? -8.773 -6.84 -8.906 1 94.56 161 ASN A C 1
ATOM 1263 O O . ASN A 1 161 ? -9.305 -6.152 -8.039 1 94.56 161 ASN A O 1
ATOM 1267 N N . LEU A 1 162 ? -7.734 -6.488 -9.609 1 94.44 162 LEU A N 1
ATOM 1268 C CA . LEU A 1 162 ? -7.008 -5.258 -9.312 1 94.44 162 LEU A CA 1
ATOM 1269 C C . LEU A 1 162 ? -7.859 -4.035 -9.633 1 94.44 162 LEU A C 1
ATOM 1271 O O . LEU A 1 162 ? -7.828 -3.043 -8.898 1 94.44 162 LEU A O 1
ATOM 1275 N N . ASP A 1 163 ? -8.594 -4.125 -10.664 1 91.62 163 ASP A N 1
ATOM 1276 C CA . ASP A 1 163 ? -9.469 -3.029 -11.07 1 91.62 163 ASP A CA 1
ATOM 1277 C C . ASP A 1 163 ? -10.539 -2.756 -10.008 1 91.62 163 ASP A C 1
ATOM 1279 O O . ASP A 1 163 ? -10.914 -1.604 -9.789 1 91.62 163 ASP A O 1
ATOM 1283 N N . SER A 1 164 ? -10.992 -3.793 -9.43 1 92.69 164 SER A N 1
ATOM 1284 C CA . SER A 1 164 ? -12.031 -3.666 -8.414 1 92.69 164 SER A CA 1
ATOM 1285 C C . SER A 1 164 ? -11.523 -2.902 -7.199 1 92.69 164 SER A C 1
ATOM 1287 O O . SER A 1 164 ? -12.312 -2.453 -6.363 1 92.69 164 SER A O 1
ATOM 1289 N N . PHE A 1 165 ? -10.211 -2.697 -7.164 1 94.62 165 PHE A N 1
ATOM 1290 C CA . PHE A 1 165 ? -9.664 -2.021 -5.996 1 94.62 165 PHE A CA 1
ATOM 1291 C C . PHE A 1 165 ? -8.953 -0.736 -6.398 1 94.62 165 PHE A C 1
ATOM 1293 O O . PHE A 1 165 ? -8.469 0.009 -5.543 1 94.62 165 PHE A O 1
ATOM 1300 N N . GLY A 1 166 ? -8.844 -0.478 -7.605 1 93.62 166 GLY A N 1
ATOM 1301 C CA . GLY A 1 166 ? -8.234 0.755 -8.07 1 93.62 166 GLY A CA 1
ATOM 1302 C C . GLY A 1 166 ? -6.73 0.792 -7.848 1 93.62 166 GLY A C 1
ATOM 1303 O O . GLY A 1 166 ? -6.184 1.817 -7.438 1 93.62 166 GLY A O 1
ATOM 1304 N N . THR A 1 167 ? -6.027 -0.314 -8.102 1 94.31 167 THR A N 1
ATOM 1305 C CA . THR A 1 167 ? -4.578 -0.376 -7.965 1 94.31 167 THR A CA 1
ATOM 1306 C C . THR A 1 167 ? -3.893 0.333 -9.133 1 94.31 167 THR A C 1
ATOM 1308 O O . THR A 1 167 ? -4.543 0.684 -10.117 1 94.31 167 THR A O 1
ATOM 1311 N N . ALA A 1 168 ? -2.609 0.599 -8.93 1 91.94 168 ALA A N 1
ATOM 1312 C CA . ALA A 1 168 ? -1.832 1.078 -10.07 1 91.94 168 ALA A CA 1
ATOM 1313 C C . ALA A 1 168 ? -1.852 0.067 -11.211 1 91.94 168 ALA A C 1
ATOM 1315 O O . ALA A 1 168 ? -1.812 -1.144 -10.977 1 91.94 168 ALA A O 1
ATOM 1316 N N . TRP A 1 169 ? -1.914 0.723 -12.383 1 87.38 169 TRP A N 1
ATOM 1317 C CA . TRP A 1 169 ? -2.01 -0.13 -13.562 1 87.38 169 TRP A CA 1
ATOM 1318 C C . TRP A 1 169 ? -0.991 0.283 -14.625 1 87.38 169 TRP A C 1
ATOM 1320 O O . TRP A 1 169 ? -0.787 1.476 -14.867 1 87.38 169 TRP A O 1
ATOM 1330 N N . HIS A 1 170 ? -0.325 -0.624 -15.117 1 91.25 170 HIS A N 1
ATOM 1331 C CA . HIS A 1 170 ? 0.55 -0.51 -16.281 1 91.25 170 HIS A CA 1
ATOM 1332 C C . HIS A 1 170 ? 0.894 -1.883 -16.844 1 91.25 170 HIS A C 1
ATOM 1334 O O . HIS A 1 170 ? 1.423 -2.738 -16.141 1 91.25 170 HIS A O 1
ATOM 1340 N N . PRO A 1 171 ? 0.642 -2.117 -18.078 1 90.94 171 PRO A N 1
ATOM 1341 C CA . PRO A 1 171 ? 0.823 -3.473 -18.609 1 90.94 171 PRO A CA 1
ATOM 1342 C C . PRO A 1 171 ? 2.285 -3.91 -18.625 1 90.94 171 PRO A C 1
ATOM 1344 O O . PRO A 1 171 ? 2.576 -5.109 -18.609 1 90.94 171 PRO A O 1
ATOM 1347 N N . LEU A 1 172 ? 3.221 -2.971 -18.656 1 94.88 172 LEU A N 1
ATOM 1348 C CA . LEU A 1 172 ? 4.633 -3.324 -18.766 1 94.88 172 LEU A CA 1
ATOM 1349 C C . LEU A 1 172 ? 5.336 -3.152 -17.422 1 94.88 172 LEU A C 1
ATOM 1351 O O . LEU A 1 172 ? 6.164 -3.98 -17.047 1 94.88 172 LEU A O 1
ATOM 1355 N N . LEU A 1 173 ? 4.984 -2.135 -16.672 1 94.94 173 LEU A N 1
ATOM 1356 C CA . LEU A 1 173 ? 5.66 -1.854 -15.414 1 94.94 173 LEU A CA 1
ATOM 1357 C C . LEU A 1 173 ? 5.18 -2.799 -14.312 1 94.94 173 LEU A C 1
ATOM 1359 O O . LEU A 1 173 ? 5.938 -3.137 -13.406 1 94.94 173 LEU A O 1
ATOM 1363 N N . TYR A 1 174 ? 3.926 -3.113 -14.414 1 95.88 174 TYR A N 1
ATOM 1364 C CA . TYR A 1 174 ? 3.32 -4.02 -13.445 1 95.88 174 TYR A CA 1
ATOM 1365 C C . TYR A 1 174 ? 2.678 -5.211 -14.141 1 95.88 174 TYR A C 1
ATOM 1367 O O . TYR A 1 174 ? 1.458 -5.391 -14.086 1 95.88 174 TYR A O 1
ATOM 1375 N N . PRO A 1 175 ? 3.494 -6.047 -14.688 1 95.25 175 PRO A N 1
ATOM 1376 C CA . PRO A 1 175 ? 2.951 -7.199 -15.406 1 95.25 175 PRO A CA 1
ATOM 1377 C C . PRO A 1 175 ? 2.158 -8.141 -14.5 1 95.25 175 PRO A C 1
ATOM 1379 O O . PRO A 1 175 ? 2.416 -8.203 -13.289 1 95.25 175 PRO A O 1
ATOM 1382 N N . LEU A 1 176 ? 1.265 -8.805 -15.086 1 94.81 176 LEU A N 1
ATOM 1383 C CA . LEU A 1 176 ? 0.42 -9.742 -14.367 1 94.81 176 LEU A CA 1
ATOM 1384 C C . LEU A 1 176 ? 0.956 -11.164 -14.5 1 94.81 176 LEU A C 1
ATOM 1386 O O . LEU A 1 176 ? 1.823 -11.43 -15.336 1 94.81 176 LEU A O 1
ATOM 1390 N N . PRO A 1 177 ? 0.462 -12.062 -13.695 1 93.5 177 PRO A N 1
ATOM 1391 C CA . PRO A 1 177 ? 1.022 -13.414 -13.609 1 93.5 177 PRO A CA 1
ATOM 1392 C C . PRO A 1 177 ? 0.993 -14.156 -14.945 1 93.5 177 PRO A C 1
ATOM 1394 O O . PRO A 1 177 ? 1.784 -15.078 -15.164 1 93.5 177 PRO A O 1
ATOM 1397 N N . PHE A 1 178 ? 0.269 -13.766 -15.914 1 92.44 178 PHE A N 1
ATOM 1398 C CA . PHE A 1 178 ? 0.166 -14.508 -17.172 1 92.44 178 PHE A CA 1
ATOM 1399 C C . PHE A 1 178 ? 1.097 -13.922 -18.219 1 92.44 178 PHE A C 1
ATOM 1401 O O . PHE A 1 178 ? 1.107 -14.375 -19.375 1 92.44 178 PHE A O 1
ATOM 1408 N N . SER A 1 179 ? 1.854 -12.992 -17.781 1 93.81 179 SER A N 1
ATOM 1409 C CA . SER A 1 179 ? 2.877 -12.477 -18.688 1 93.81 179 SER A CA 1
ATOM 1410 C C . SER A 1 179 ? 3.992 -13.492 -18.906 1 93.81 179 SER A C 1
ATOM 1412 O O . SER A 1 179 ? 4.398 -14.18 -17.969 1 93.81 179 SER A O 1
ATOM 1414 N N . GLN A 1 180 ? 4.457 -13.555 -20.156 1 93 180 GLN A N 1
ATOM 1415 C CA . GLN A 1 180 ? 5.504 -14.516 -20.469 1 93 180 GLN A CA 1
ATOM 1416 C C . GLN A 1 180 ? 6.883 -13.859 -20.438 1 93 180 GLN A C 1
ATOM 1418 O O . GLN A 1 180 ? 7.887 -14.523 -20.156 1 93 180 GLN A O 1
ATOM 1423 N N . ARG A 1 181 ? 6.871 -12.617 -20.812 1 94.94 181 ARG A N 1
ATOM 1424 C CA . ARG A 1 181 ? 8.07 -11.797 -20.703 1 94.94 181 ARG A CA 1
ATOM 1425 C C . ARG A 1 181 ? 7.836 -10.594 -19.781 1 94.94 181 ARG A C 1
ATOM 1427 O O . ARG A 1 181 ? 6.801 -9.93 -19.875 1 94.94 181 ARG A O 1
ATOM 1434 N N . VAL A 1 182 ? 8.867 -10.289 -18.984 1 95.12 182 VAL A N 1
ATOM 1435 C CA . VAL A 1 182 ? 8.602 -9.305 -17.953 1 95.12 182 VAL A CA 1
ATOM 1436 C C . VAL A 1 182 ? 9.672 -8.219 -17.969 1 95.12 182 VAL A C 1
ATOM 1438 O O . VAL A 1 182 ? 9.375 -7.039 -17.781 1 95.12 182 VAL A O 1
ATOM 1441 N N . TYR A 1 183 ? 10.93 -8.625 -18.203 1 95.56 183 TYR A N 1
ATOM 1442 C CA . TYR A 1 183 ? 12.039 -7.688 -18.047 1 95.56 183 TYR A CA 1
ATOM 1443 C C . TYR A 1 183 ? 12.82 -7.539 -19.344 1 95.56 183 TYR A C 1
ATOM 1445 O O . TYR A 1 183 ? 12.773 -8.422 -20.203 1 95.56 183 TYR A O 1
ATOM 1453 N N . ASN A 1 184 ? 13.477 -6.406 -19.469 1 94.94 184 ASN A N 1
ATOM 1454 C CA . ASN A 1 184 ? 14.383 -6.137 -20.578 1 94.94 184 ASN A CA 1
ATOM 1455 C C . ASN A 1 184 ? 13.734 -6.449 -21.922 1 94.94 184 ASN A C 1
ATOM 1457 O O . ASN A 1 184 ? 14.297 -7.176 -22.734 1 94.94 184 ASN A O 1
ATOM 1461 N N . LEU A 1 185 ? 12.672 -5.895 -22.094 1 96.44 185 LEU A N 1
ATOM 1462 C CA . LEU A 1 185 ? 11.867 -6.199 -23.266 1 96.44 185 LEU A CA 1
ATOM 1463 C C . LEU A 1 185 ? 12.344 -5.387 -24.469 1 96.44 185 LEU A C 1
ATOM 1465 O O . LEU A 1 185 ? 12.672 -4.203 -24.344 1 96.44 185 LEU A O 1
ATOM 1469 N N . THR A 1 186 ? 12.422 -6.043 -25.594 1 96 186 THR A N 1
ATOM 1470 C CA . THR A 1 186 ? 12.539 -5.32 -26.859 1 96 186 THR A CA 1
ATOM 1471 C C . THR A 1 186 ? 11.227 -4.641 -27.219 1 96 186 THR A C 1
ATOM 1473 O O . THR A 1 186 ? 10.188 -4.91 -26.609 1 96 186 THR A O 1
ATOM 1476 N N . ASN A 1 187 ? 11.266 -3.777 -28.203 1 95.06 187 ASN A N 1
ATOM 1477 C CA . ASN A 1 187 ? 10.031 -3.127 -28.656 1 95.06 187 ASN A CA 1
ATOM 1478 C C . ASN A 1 187 ? 9 -4.145 -29.125 1 95.06 187 ASN A C 1
ATOM 1480 O O . ASN A 1 187 ? 7.809 -4.004 -28.828 1 95.06 187 ASN A O 1
ATOM 1484 N N . TRP A 1 188 ? 9.508 -5.105 -29.781 1 95.56 188 TRP A N 1
ATOM 1485 C CA . TRP A 1 188 ? 8.602 -6.141 -30.281 1 95.56 188 TRP A CA 1
ATOM 1486 C C . TRP A 1 188 ? 7.977 -6.91 -29.125 1 95.56 188 TRP A C 1
ATOM 1488 O O . TRP A 1 188 ? 6.781 -7.211 -29.141 1 95.56 188 TRP A O 1
ATOM 1498 N N . GLU A 1 189 ? 8.75 -7.258 -28.156 1 96.38 189 GLU A N 1
ATOM 1499 C CA . GLU A 1 189 ? 8.25 -7.973 -26.984 1 96.38 189 GLU A CA 1
ATOM 1500 C C . GLU A 1 189 ? 7.25 -7.121 -26.203 1 96.38 189 GLU A C 1
ATOM 1502 O O . GLU A 1 189 ? 6.258 -7.637 -25.688 1 96.38 189 GLU A O 1
ATOM 1507 N N . LYS A 1 190 ? 7.535 -5.859 -26.125 1 96.88 190 LYS A N 1
ATOM 1508 C CA . LYS A 1 190 ? 6.59 -4.953 -25.469 1 96.88 190 LYS A CA 1
ATOM 1509 C C . LYS A 1 190 ? 5.234 -4.988 -26.172 1 96.88 190 LYS A C 1
ATOM 1511 O O . LYS A 1 190 ? 4.199 -5.129 -25.516 1 96.88 190 LYS A O 1
ATOM 1516 N N . LEU A 1 191 ? 5.273 -4.863 -27.453 1 95.94 191 LEU A N 1
ATOM 1517 C CA . LEU A 1 191 ? 4.035 -4.855 -28.234 1 95.94 191 LEU A CA 1
ATOM 1518 C C . LEU A 1 191 ? 3.293 -6.18 -28.078 1 95.94 191 LEU A C 1
ATOM 1520 O O . LEU A 1 191 ? 2.068 -6.195 -27.953 1 95.94 191 LEU A O 1
ATOM 1524 N N . THR A 1 192 ? 4.043 -7.254 -28.109 1 95.56 192 THR A N 1
ATOM 1525 C CA . THR A 1 192 ? 3.447 -8.578 -27.984 1 95.56 192 THR A CA 1
ATOM 1526 C C . THR A 1 192 ? 2.793 -8.758 -26.625 1 95.56 192 THR A C 1
ATOM 1528 O O . THR A 1 192 ? 1.678 -9.273 -26.531 1 95.56 192 THR A O 1
ATOM 1531 N N . GLU A 1 193 ? 3.482 -8.328 -25.594 1 95.88 193 GLU A N 1
ATOM 1532 C CA . GLU A 1 193 ? 2.939 -8.469 -24.25 1 95.88 193 GLU A CA 1
ATOM 1533 C C . GLU A 1 193 ? 1.709 -7.582 -24.047 1 95.88 193 GLU A C 1
ATOM 1535 O O . GLU A 1 193 ? 0.752 -7.98 -23.391 1 95.88 193 GLU A O 1
ATOM 1540 N N . ILE A 1 194 ? 1.726 -6.418 -24.625 1 95.69 194 ILE A N 1
ATOM 1541 C CA . ILE A 1 194 ? 0.565 -5.535 -24.562 1 95.69 194 ILE A CA 1
ATOM 1542 C C . ILE A 1 194 ? -0.611 -6.176 -25.297 1 95.69 194 ILE A C 1
ATOM 1544 O O . ILE A 1 194 ? -1.743 -6.152 -24.812 1 95.69 194 ILE A O 1
ATOM 1548 N N . TRP A 1 195 ? -0.315 -6.723 -26.438 1 95.38 195 TRP A N 1
ATOM 1549 C CA . TRP A 1 195 ? -1.35 -7.383 -27.234 1 95.38 195 TRP A CA 1
ATOM 1550 C C . TRP A 1 195 ? -1.964 -8.547 -26.453 1 95.38 195 TRP A C 1
ATOM 1552 O O . TRP A 1 195 ? -3.189 -8.688 -26.406 1 95.38 195 TRP A O 1
ATOM 1562 N N . LYS A 1 196 ? -1.148 -9.398 -25.906 1 94.38 196 LYS A N 1
ATOM 1563 C CA . LYS A 1 196 ? -1.628 -10.523 -25.109 1 94.38 196 LYS A CA 1
ATOM 1564 C C . LYS A 1 196 ? -2.479 -10.047 -23.938 1 94.38 196 LYS A C 1
ATOM 1566 O O . LYS A 1 196 ? -3.492 -10.664 -23.609 1 94.38 196 LYS A O 1
ATOM 1571 N N . PHE A 1 197 ? -2.037 -9.008 -23.375 1 94.69 197 PHE A N 1
ATOM 1572 C CA . PHE A 1 197 ? -2.787 -8.43 -22.266 1 94.69 197 PHE A CA 1
ATOM 1573 C C . PHE A 1 197 ? -4.215 -8.109 -22.688 1 94.69 197 PHE A C 1
ATOM 1575 O O . PHE A 1 197 ? -5.168 -8.5 -22 1 94.69 197 PHE A O 1
ATOM 1582 N N . TYR A 1 198 ? -4.367 -7.477 -23.75 1 94.94 198 TYR A N 1
ATOM 1583 C CA . TYR A 1 198 ? -5.695 -7.051 -24.172 1 94.94 198 TYR A CA 1
ATOM 1584 C C . TYR A 1 198 ? -6.5 -8.234 -24.703 1 94.94 198 TYR A C 1
ATOM 1586 O O . TYR A 1 198 ? -7.73 -8.25 -24.594 1 94.94 198 TYR A O 1
ATOM 1594 N N . GLN A 1 199 ? -5.832 -9.211 -25.219 1 95.69 199 GLN A N 1
ATOM 1595 C CA . GLN A 1 199 ? -6.531 -10.445 -25.578 1 95.69 199 GLN A CA 1
ATOM 1596 C C . GLN A 1 199 ? -7.133 -11.117 -24.344 1 95.69 199 GLN A C 1
ATOM 1598 O O . GLN A 1 199 ? -8.281 -11.562 -24.375 1 95.69 199 GLN A O 1
ATOM 1603 N N . LEU A 1 200 ? -6.336 -11.172 -23.359 1 94.56 200 LEU A N 1
ATOM 1604 C CA . LEU A 1 200 ? -6.816 -11.773 -22.125 1 94.56 200 LEU A CA 1
ATOM 1605 C C . LEU A 1 200 ? -7.969 -10.961 -21.531 1 94.56 200 LEU A C 1
ATOM 1607 O O . LEU A 1 200 ? -8.953 -11.539 -21.062 1 94.56 200 LEU A O 1
ATOM 1611 N N . GLU A 1 201 ? -7.855 -9.656 -21.578 1 93.94 201 GLU A N 1
ATOM 1612 C CA . GLU A 1 201 ? -8.938 -8.805 -21.094 1 93.94 201 GLU A CA 1
ATOM 1613 C C . GLU A 1 201 ? -10.234 -9.078 -21.844 1 93.94 201 GLU A C 1
ATOM 1615 O O . GLU A 1 201 ? -11.312 -9.086 -21.25 1 93.94 201 GLU A O 1
ATOM 1620 N N . ASP A 1 202 ? -10.094 -9.289 -23.078 1 95.81 202 ASP A N 1
ATOM 1621 C CA . ASP A 1 202 ? -11.266 -9.594 -23.891 1 95.81 202 ASP A CA 1
ATOM 1622 C C . ASP A 1 202 ? -11.875 -10.938 -23.484 1 95.81 202 ASP A C 1
ATOM 1624 O O . ASP A 1 202 ? -13.102 -11.07 -23.391 1 95.81 202 ASP A O 1
ATOM 1628 N N . ILE A 1 203 ? -11.055 -11.859 -23.266 1 95.06 203 ILE A N 1
ATOM 1629 C CA . ILE A 1 203 ? -11.508 -13.172 -22.828 1 95.06 203 ILE A CA 1
ATOM 1630 C C . ILE A 1 203 ? -12.219 -13.055 -21.484 1 95.06 203 ILE A C 1
ATOM 1632 O O . ILE A 1 203 ? -13.297 -13.625 -21.297 1 95.06 203 ILE A O 1
ATOM 1636 N N . PHE A 1 204 ? -11.633 -12.312 -20.609 1 94.62 204 PHE A N 1
ATOM 1637 C CA . PHE A 1 204 ? -12.219 -12.156 -19.281 1 94.62 204 PHE A CA 1
ATOM 1638 C C . PHE A 1 204 ? -13.57 -11.461 -19.359 1 94.62 204 PHE A C 1
ATOM 1640 O O . PHE A 1 204 ? -14.492 -11.789 -18.609 1 94.62 204 PHE A O 1
ATOM 1647 N N . LYS A 1 205 ? -13.695 -10.547 -20.234 1 94.44 205 LYS A N 1
ATOM 1648 C CA . LYS A 1 205 ? -14.977 -9.875 -20.438 1 94.44 205 LYS A CA 1
ATOM 1649 C C . LYS A 1 205 ? -16.031 -10.852 -20.938 1 94.44 205 LYS A C 1
ATOM 1651 O O . LYS A 1 205 ? -17.156 -10.883 -20.422 1 94.44 205 LYS A O 1
ATOM 1656 N N . LYS A 1 206 ? -15.703 -11.633 -21.906 1 96.06 206 LYS A N 1
ATOM 1657 C CA . LYS A 1 206 ? -16.625 -12.617 -22.469 1 96.06 206 LYS A CA 1
ATOM 1658 C C . LYS A 1 206 ? -17 -13.664 -21.422 1 96.06 206 LYS A C 1
ATOM 1660 O O . LYS A 1 206 ? -18.172 -14.078 -21.359 1 96.06 206 LYS A O 1
ATOM 1665 N N . CYS A 1 207 ? -16.047 -14.039 -20.719 1 96.38 207 CYS A N 1
ATOM 1666 C CA . CYS A 1 207 ? -16.344 -14.969 -19.625 1 96.38 207 CYS A CA 1
ATOM 1667 C C . CYS A 1 207 ? -17.281 -14.344 -18.609 1 96.38 207 CYS A C 1
ATOM 1669 O O . CYS A 1 207 ? -18.141 -15.031 -18.047 1 96.38 207 CYS A O 1
ATOM 1671 N N . GLY A 1 208 ? -17.109 -13.062 -18.344 1 96.44 208 GLY A N 1
ATOM 1672 C CA . GLY A 1 208 ? -18.016 -12.367 -17.453 1 96.44 208 GLY A CA 1
ATOM 1673 C C . GLY A 1 208 ? -19.469 -12.461 -17.891 1 96.44 208 GLY A C 1
ATOM 1674 O O . GLY A 1 208 ? -20.359 -12.695 -17.062 1 96.44 208 GLY A O 1
ATOM 1675 N N . ASP A 1 209 ? -19.703 -12.359 -19.125 1 96.94 209 ASP A N 1
ATOM 1676 C CA . ASP A 1 209 ? -21.062 -12.492 -19.672 1 96.94 209 ASP A CA 1
ATOM 1677 C C . ASP A 1 209 ? -21.609 -13.898 -19.438 1 96.94 209 ASP A C 1
ATOM 1679 O O . ASP A 1 209 ? -22.766 -14.055 -19.062 1 96.94 209 ASP A O 1
ATOM 1683 N N . LYS A 1 210 ? -20.797 -14.812 -19.688 1 97.69 210 LYS A N 1
ATOM 1684 C CA . LYS A 1 210 ? -21.203 -16.203 -19.469 1 97.69 210 LYS A CA 1
ATOM 1685 C C . LYS A 1 210 ? -21.469 -16.469 -18 1 97.69 210 LYS A C 1
ATOM 1687 O O . LYS A 1 210 ? -22.422 -17.203 -17.656 1 97.69 210 LYS A O 1
ATOM 1692 N N . GLU A 1 211 ? -20.625 -15.984 -17.141 1 98.19 211 GLU A N 1
ATOM 1693 C CA . GLU A 1 211 ? -20.797 -16.109 -15.695 1 98.19 211 GLU A CA 1
ATOM 1694 C C . GLU A 1 211 ? -22.156 -15.547 -15.266 1 98.19 211 GLU A C 1
ATOM 1696 O O . GLU A 1 211 ? -22.859 -16.156 -14.453 1 98.19 211 GLU A O 1
ATOM 1701 N N . ASP A 1 212 ? -22.484 -14.422 -15.805 1 98 212 ASP A N 1
ATOM 1702 C CA . ASP A 1 212 ? -23.766 -13.797 -15.492 1 98 212 ASP A CA 1
ATOM 1703 C C . ASP A 1 212 ? -24.938 -14.695 -15.898 1 98 212 ASP A C 1
ATOM 1705 O O . ASP A 1 212 ? -25.875 -14.867 -15.133 1 98 212 ASP A O 1
ATOM 1709 N N . GLU A 1 213 ? -24.844 -15.211 -17.047 1 97.81 213 GLU A N 1
ATOM 1710 C CA . GLU A 1 213 ? -25.891 -16.094 -17.547 1 97.81 213 GLU A CA 1
ATOM 1711 C C . GLU A 1 213 ? -26.078 -17.312 -16.641 1 97.81 213 GLU A C 1
ATOM 1713 O O . GLU A 1 213 ? -27.188 -17.656 -16.266 1 97.81 213 GLU A O 1
ATOM 1718 N N . VAL A 1 214 ? -24.984 -17.906 -16.328 1 97.75 214 VAL A N 1
ATOM 1719 C CA . VAL A 1 214 ? -25.016 -19.109 -15.5 1 97.75 214 VAL A CA 1
ATOM 1720 C C . VAL A 1 214 ? -25.562 -18.766 -14.117 1 97.75 214 VAL A C 1
ATOM 1722 O O . VAL A 1 214 ? -26.406 -19.484 -13.586 1 97.75 214 VAL A O 1
ATOM 1725 N N . ASN A 1 215 ? -25.062 -17.703 -13.5 1 98.12 215 ASN A N 1
ATOM 1726 C CA . ASN A 1 215 ? -25.531 -17.297 -12.188 1 98.12 215 ASN A CA 1
ATOM 1727 C C . ASN A 1 215 ? -27.031 -17.047 -12.18 1 98.12 215 ASN A C 1
ATOM 1729 O O . ASN A 1 215 ? -27.734 -17.453 -11.25 1 98.12 215 ASN A O 1
ATOM 1733 N N . ARG A 1 216 ? -27.531 -16.438 -13.211 1 97.62 216 ARG A N 1
ATOM 1734 C CA . ARG A 1 216 ? -28.969 -16.156 -13.273 1 97.62 216 ARG A CA 1
ATOM 1735 C C . ARG A 1 216 ? -29.781 -17.422 -13.484 1 97.62 216 ARG A C 1
ATOM 1737 O O . ARG A 1 216 ? -30.891 -17.547 -12.984 1 97.62 216 ARG A O 1
ATOM 1744 N N . ARG A 1 217 ? -29.188 -18.359 -14.125 1 96.69 217 ARG A N 1
ATOM 1745 C CA . ARG A 1 217 ? -29.859 -19.656 -14.281 1 96.69 217 ARG A CA 1
ATOM 1746 C C . ARG A 1 217 ? -29.969 -20.391 -12.945 1 96.69 217 ARG A C 1
ATOM 1748 O O . ARG A 1 217 ? -30.969 -21.047 -12.672 1 96.69 217 ARG A O 1
ATOM 1755 N N . ILE A 1 218 ? -29 -20.219 -12.117 1 96.19 218 ILE A N 1
ATOM 1756 C CA . ILE A 1 218 ? -28.922 -20.984 -10.867 1 96.19 218 ILE A CA 1
ATOM 1757 C C . ILE A 1 218 ? -29.672 -20.234 -9.766 1 96.19 218 ILE A C 1
ATOM 1759 O O . ILE A 1 218 ? -30.391 -20.844 -8.969 1 96.19 218 ILE A O 1
ATOM 1763 N N . PHE A 1 219 ? -29.516 -18.906 -9.703 1 96.56 219 PHE A N 1
ATOM 1764 C CA . PHE A 1 219 ? -29.906 -18.188 -8.508 1 96.56 219 PHE A CA 1
ATOM 1765 C C . PHE A 1 219 ? -31.078 -17.25 -8.805 1 96.56 219 PHE A C 1
ATOM 1767 O O . PHE A 1 219 ? -31.625 -16.625 -7.898 1 96.56 219 PHE A O 1
ATOM 1774 N N . GLY A 1 220 ? -31.406 -17.078 -10.047 1 95.56 220 GLY A N 1
ATOM 1775 C CA . GLY A 1 220 ? -32.531 -16.234 -10.398 1 95.56 220 GLY A CA 1
ATOM 1776 C C . GLY A 1 220 ? -32.188 -15.078 -11.297 1 95.56 220 GLY A C 1
ATOM 1777 O O . GLY A 1 220 ? -31.016 -14.648 -11.328 1 95.56 220 GLY A O 1
ATOM 1778 N N . SER A 1 221 ? -33.094 -14.492 -11.961 1 93.94 221 SER A N 1
ATOM 1779 C CA . SER A 1 221 ? -32.906 -13.461 -12.977 1 93.94 221 SER A CA 1
ATOM 1780 C C . SER A 1 221 ? -32.562 -12.125 -12.336 1 93.94 221 SER A C 1
ATOM 1782 O O . SER A 1 221 ? -32.031 -11.234 -13.008 1 93.94 221 SER A O 1
ATOM 1784 N N . ASP A 1 222 ? -32.781 -11.984 -11.109 1 94.56 222 ASP A N 1
ATOM 1785 C CA . ASP A 1 222 ? -32.562 -10.703 -10.445 1 94.56 222 ASP A CA 1
ATOM 1786 C C . ASP A 1 222 ? -31.125 -10.586 -9.922 1 94.56 222 ASP A C 1
ATOM 1788 O O . ASP A 1 222 ? -30.75 -9.562 -9.344 1 94.56 222 ASP A O 1
ATOM 1792 N N . VAL A 1 223 ? -30.359 -11.562 -10.148 1 96.38 223 VAL A N 1
ATOM 1793 C CA . VAL A 1 223 ? -28.969 -11.539 -9.695 1 96.38 223 VAL A CA 1
ATOM 1794 C C . VAL A 1 223 ? -28.203 -10.453 -10.438 1 96.38 223 VAL A C 1
ATOM 1796 O O . VAL A 1 223 ? -28.266 -10.375 -11.672 1 96.38 223 VAL A O 1
ATOM 1799 N N . PRO A 1 224 ? -27.484 -9.539 -9.695 1 96.94 224 PRO A N 1
ATOM 1800 C CA . PRO A 1 224 ? -26.641 -8.555 -10.375 1 96.94 224 PRO A CA 1
ATOM 1801 C C . PRO A 1 224 ? -25.5 -9.188 -11.18 1 96.94 224 PRO A C 1
ATOM 1803 O O . PRO A 1 224 ? -25.203 -10.375 -10.992 1 96.94 224 PRO A O 1
ATOM 1806 N N . SER A 1 225 ? -24.922 -8.422 -12.117 1 96.44 225 SER A N 1
ATOM 1807 C CA . SER A 1 225 ? -23.766 -8.906 -12.883 1 96.44 225 SER A CA 1
ATOM 1808 C C . SER A 1 225 ? -22.562 -9.109 -11.984 1 96.44 225 SER A C 1
ATOM 1810 O O . SER A 1 225 ? -22.484 -8.531 -10.891 1 96.44 225 SER A O 1
ATOM 1812 N N . VAL A 1 226 ? -21.672 -9.961 -12.453 1 95.75 226 VAL A N 1
ATOM 1813 C CA . VAL A 1 226 ? -20.438 -10.195 -11.695 1 95.75 226 VAL A CA 1
ATOM 1814 C C . VAL A 1 226 ? -19.656 -8.891 -11.555 1 95.75 226 VAL A C 1
ATOM 1816 O O . VAL A 1 226 ? -18.969 -8.68 -10.562 1 95.75 226 VAL A O 1
ATOM 1819 N N . ALA A 1 227 ? -19.703 -7.988 -12.539 1 92.44 227 ALA A N 1
ATOM 1820 C CA . ALA A 1 227 ? -19.062 -6.676 -12.445 1 92.44 227 ALA A CA 1
ATOM 1821 C C . ALA A 1 227 ? -19.656 -5.863 -11.297 1 92.44 227 ALA A C 1
ATOM 1823 O O . ALA A 1 227 ? -18.922 -5.246 -10.523 1 92.44 227 ALA A O 1
ATOM 1824 N N . GLU A 1 228 ? -20.953 -5.863 -11.156 1 93.88 228 GLU A N 1
ATOM 1825 C CA . GLU A 1 228 ? -21.625 -5.152 -10.07 1 93.88 228 GLU A CA 1
ATOM 1826 C C . GLU A 1 228 ? -21.328 -5.793 -8.719 1 93.88 228 GLU A C 1
ATOM 1828 O O . GLU A 1 228 ? -21.125 -5.09 -7.723 1 93.88 228 GLU A O 1
ATOM 1833 N N . LEU A 1 229 ? -21.312 -7.109 -8.734 1 95.56 229 LEU A N 1
ATOM 1834 C CA . LEU A 1 229 ? -21.047 -7.836 -7.5 1 95.56 229 LEU A CA 1
ATOM 1835 C C . LEU A 1 229 ? -19.625 -7.555 -6.996 1 95.56 229 LEU A C 1
ATOM 1837 O O . LEU A 1 229 ? -19.344 -7.746 -5.812 1 95.56 229 LEU A O 1
ATOM 1841 N N . GLY A 1 230 ? -18.766 -7.133 -7.91 1 93.5 230 GLY A N 1
ATOM 1842 C CA . GLY A 1 230 ? -17.422 -6.727 -7.512 1 93.5 230 GLY A CA 1
ATOM 1843 C C . GLY A 1 230 ? -17.422 -5.641 -6.457 1 93.5 230 GLY A C 1
ATOM 1844 O O . GLY A 1 230 ? -16.484 -5.539 -5.664 1 93.5 230 GLY A O 1
ATOM 1845 N N . ASN A 1 231 ? -18.469 -4.898 -6.379 1 92.69 231 ASN A N 1
ATOM 1846 C CA . ASN A 1 231 ? -18.578 -3.818 -5.406 1 92.69 231 ASN A CA 1
ATOM 1847 C C . ASN A 1 231 ? -18.75 -4.355 -3.988 1 92.69 231 ASN A C 1
ATOM 1849 O O . ASN A 1 231 ? -18.562 -3.621 -3.016 1 92.69 231 ASN A O 1
ATOM 1853 N N . ASN A 1 232 ? -19.062 -5.609 -3.883 1 94.69 232 ASN A N 1
ATOM 1854 C CA . ASN A 1 232 ? -19.25 -6.215 -2.568 1 94.69 232 ASN A CA 1
ATOM 1855 C C . ASN A 1 232 ? -17.922 -6.707 -1.991 1 94.69 232 ASN A C 1
ATOM 1857 O O . ASN A 1 232 ? -17.859 -7.094 -0.823 1 94.69 232 ASN A O 1
ATOM 1861 N N . VAL A 1 233 ? -16.891 -6.699 -2.805 1 97 233 VAL A N 1
ATOM 1862 C CA . VAL A 1 233 ? -15.594 -7.164 -2.332 1 97 233 VAL A CA 1
ATOM 1863 C C . VAL A 1 233 ? -14.945 -6.086 -1.468 1 97 233 VAL A C 1
ATOM 1865 O O . VAL A 1 233 ? -14.711 -4.969 -1.932 1 97 233 VAL A O 1
ATOM 1868 N N . GLU A 1 234 ? -14.68 -6.496 -0.258 1 96.81 234 GLU A N 1
ATOM 1869 C CA . GLU A 1 234 ? -14.172 -5.547 0.728 1 96.81 234 GLU A CA 1
ATOM 1870 C C . GLU A 1 234 ? -12.641 -5.57 0.779 1 96.81 234 GLU A C 1
ATOM 1872 O O . GLU A 1 234 ? -12.008 -4.562 1.1 1 96.81 234 GLU A O 1
ATOM 1877 N N . MET A 1 235 ? -12.055 -6.699 0.548 1 98.06 235 MET A N 1
ATOM 1878 C CA . MET A 1 235 ? -10.602 -6.848 0.622 1 98.06 235 MET A CA 1
ATOM 1879 C C . MET A 1 235 ? -10.117 -7.918 -0.349 1 98.06 235 MET A C 1
ATOM 1881 O O . MET A 1 235 ? -10.867 -8.828 -0.709 1 98.06 235 MET A O 1
ATOM 1885 N N . LEU A 1 236 ? -8.891 -7.746 -0.746 1 98.31 236 LEU A N 1
ATOM 1886 C CA . LEU A 1 236 ? -8.219 -8.695 -1.621 1 98.31 236 LEU A CA 1
ATOM 1887 C C . LEU A 1 236 ? -6.926 -9.203 -0.982 1 98.31 236 LEU A C 1
ATOM 1889 O O . LEU A 1 236 ? -6.047 -8.406 -0.639 1 98.31 236 LEU A O 1
ATOM 1893 N N . PHE A 1 237 ? -6.836 -10.508 -0.758 1 98.62 237 PHE A N 1
ATOM 1894 C CA . PHE A 1 237 ? -5.613 -11.148 -0.288 1 98.62 237 PHE A CA 1
ATOM 1895 C C . PHE A 1 237 ? -4.84 -11.758 -1.45 1 98.62 237 PHE A C 1
ATOM 1897 O O . PHE A 1 237 ? -5.387 -12.555 -2.217 1 98.62 237 PHE A O 1
ATOM 1904 N N . LEU A 1 238 ? -3.619 -11.352 -1.565 1 98.25 238 LEU A N 1
ATOM 1905 C CA . LEU A 1 238 ? -2.773 -11.875 -2.635 1 98.25 238 LEU A CA 1
ATOM 1906 C C . LEU A 1 238 ? -1.676 -12.773 -2.07 1 98.25 238 LEU A C 1
ATOM 1908 O O . LEU A 1 238 ? -0.791 -12.297 -1.353 1 98.25 238 LEU A O 1
ATOM 1912 N N . ASN A 1 239 ? -1.713 -14.055 -2.4 1 97.94 239 ASN A N 1
ATOM 1913 C CA . ASN A 1 239 ? -0.667 -14.977 -1.974 1 97.94 239 ASN A CA 1
ATOM 1914 C C . ASN A 1 239 ? 0.628 -14.758 -2.75 1 97.94 239 ASN A C 1
ATOM 1916 O O . ASN A 1 239 ? 1.16 -15.688 -3.357 1 97.94 239 ASN A O 1
ATOM 1920 N N . VAL A 1 240 ? 1.159 -13.609 -2.748 1 97.5 240 VAL A N 1
ATOM 1921 C CA . VAL A 1 240 ? 2.414 -13.227 -3.387 1 97.5 240 VAL A CA 1
ATOM 1922 C C . VAL A 1 240 ? 3.078 -12.109 -2.582 1 97.5 240 VAL A C 1
ATOM 1924 O O . VAL A 1 240 ? 2.396 -11.312 -1.931 1 97.5 240 VAL A O 1
ATOM 1927 N N . HIS A 1 241 ? 4.352 -12.125 -2.471 1 96.94 241 HIS A N 1
ATOM 1928 C CA . HIS A 1 241 ? 5.102 -11.039 -1.848 1 96.94 241 HIS A CA 1
ATOM 1929 C C . HIS A 1 241 ? 5.105 -9.797 -2.725 1 96.94 241 HIS A C 1
ATOM 1931 O O . HIS A 1 241 ? 5.223 -9.891 -3.949 1 96.94 241 HIS A O 1
ATOM 1937 N N . PRO A 1 242 ? 4.996 -8.617 -2.119 1 96.56 242 PRO A N 1
ATOM 1938 C CA . PRO A 1 242 ? 4.992 -7.414 -2.959 1 96.56 242 PRO A CA 1
ATOM 1939 C C . PRO A 1 242 ? 6.227 -7.32 -3.854 1 96.56 242 PRO A C 1
ATOM 1941 O O . PRO A 1 242 ? 6.125 -6.898 -5.008 1 96.56 242 PRO A O 1
ATOM 1944 N N . PHE A 1 243 ? 7.348 -7.738 -3.336 1 95.81 243 PHE A N 1
ATOM 1945 C CA . PHE A 1 243 ? 8.594 -7.742 -4.09 1 95.81 243 PHE A CA 1
ATOM 1946 C C . PHE A 1 243 ? 8.461 -8.578 -5.359 1 95.81 243 PHE A C 1
ATOM 1948 O O . PHE A 1 243 ? 8.953 -8.188 -6.422 1 95.81 243 PHE A O 1
ATOM 1955 N N . TRP A 1 244 ? 7.77 -9.648 -5.242 1 96.56 244 TRP A N 1
ATOM 1956 C CA . TRP A 1 244 ? 7.617 -10.57 -6.363 1 96.56 244 TRP A CA 1
ATOM 1957 C C . TRP A 1 244 ? 6.59 -10.047 -7.363 1 96.56 244 TRP A C 1
ATOM 1959 O O . TRP A 1 244 ? 6.57 -10.469 -8.523 1 96.56 244 TRP A O 1
ATOM 1969 N N . GLU A 1 245 ? 5.75 -9.172 -6.953 1 95.56 245 GLU A N 1
ATOM 1970 C CA . GLU A 1 245 ? 4.785 -8.508 -7.828 1 95.56 245 GLU A CA 1
ATOM 1971 C C . GLU A 1 245 ? 5.273 -7.125 -8.242 1 95.56 245 GLU A C 1
ATOM 1973 O O . GLU A 1 245 ? 4.469 -6.25 -8.578 1 95.56 245 GLU A O 1
ATOM 1978 N N . ASP A 1 246 ? 6.52 -6.922 -8.117 1 95.75 246 ASP A N 1
ATOM 1979 C CA . ASP A 1 246 ? 7.23 -5.738 -8.594 1 95.75 246 ASP A CA 1
ATOM 1980 C C . ASP A 1 246 ? 6.793 -4.488 -7.836 1 95.75 246 ASP A C 1
ATOM 1982 O O . ASP A 1 246 ? 6.711 -3.4 -8.414 1 95.75 246 ASP A O 1
ATOM 1986 N N . ASN A 1 247 ? 6.355 -4.652 -6.637 1 97.31 247 ASN A N 1
ATOM 1987 C CA . ASN A 1 247 ? 6.078 -3.547 -5.727 1 97.31 247 ASN A CA 1
ATOM 1988 C C . ASN A 1 247 ? 5.012 -2.611 -6.293 1 97.31 247 ASN A C 1
ATOM 1990 O O . ASN A 1 247 ? 5.129 -1.39 -6.176 1 97.31 247 ASN A O 1
ATOM 1994 N N . ARG A 1 248 ? 4.012 -3.17 -6.926 1 97 248 ARG A N 1
ATOM 1995 C CA . ARG A 1 248 ? 2.869 -2.408 -7.422 1 97 248 ARG A CA 1
ATOM 1996 C C . ARG A 1 248 ? 2.244 -1.573 -6.309 1 97 248 ARG A C 1
ATOM 1998 O O . ARG A 1 248 ? 1.996 -2.078 -5.211 1 97 248 ARG A O 1
ATOM 2005 N N . PRO A 1 249 ? 1.995 -0.303 -6.586 1 97.94 249 PRO A N 1
ATOM 2006 C CA . PRO A 1 249 ? 1.207 0.459 -5.617 1 97.94 249 PRO A CA 1
ATOM 2007 C C . PRO A 1 249 ? -0.221 -0.064 -5.473 1 97.94 249 PRO A C 1
ATOM 2009 O O . PRO A 1 249 ? -0.908 -0.272 -6.477 1 97.94 249 PRO A O 1
ATOM 2012 N N . VAL A 1 250 ? -0.62 -0.278 -4.293 1 98.06 250 VAL A N 1
ATOM 2013 C CA . VAL A 1 250 ? -1.96 -0.784 -4.012 1 98.06 250 VAL A CA 1
ATOM 2014 C C . VAL A 1 250 ? -2.582 0.007 -2.865 1 98.06 250 VAL A C 1
ATOM 2016 O O . VAL A 1 250 ? -1.872 0.647 -2.088 1 98.06 250 VAL A O 1
ATOM 2019 N N . PRO A 1 251 ? -3.936 0.079 -2.824 1 97.88 251 PRO A N 1
ATOM 2020 C CA . PRO A 1 251 ? -4.582 0.67 -1.65 1 97.88 251 PRO A CA 1
ATOM 2021 C C . PRO A 1 251 ? -4.508 -0.231 -0.42 1 97.88 251 PRO A C 1
ATOM 2023 O O . PRO A 1 251 ? -4.102 -1.392 -0.523 1 97.88 251 PRO A O 1
ATOM 2026 N N . PRO A 1 252 ? -4.906 0.262 0.746 1 97.5 252 PRO A N 1
ATOM 2027 C CA . PRO A 1 252 ? -4.812 -0.524 1.979 1 97.5 252 PRO A CA 1
ATOM 2028 C C . PRO A 1 252 ? -5.707 -1.76 1.961 1 97.5 252 PRO A C 1
ATOM 2030 O O . PRO A 1 252 ? -5.516 -2.678 2.762 1 97.5 252 PRO A O 1
ATOM 2033 N N . SER A 1 253 ? -6.672 -1.784 1.09 1 97.81 253 SER A N 1
ATOM 2034 C CA . SER A 1 253 ? -7.625 -2.889 1.04 1 97.81 253 SER A CA 1
ATOM 2035 C C . SER A 1 253 ? -7.031 -4.098 0.324 1 97.81 253 SER A C 1
ATOM 2037 O O . SER A 1 253 ? -7.633 -5.172 0.309 1 97.81 253 SER A O 1
ATOM 2039 N N . VAL A 1 254 ? -5.879 -3.959 -0.25 1 98.25 254 VAL A N 1
ATOM 2040 C CA . VAL A 1 254 ? -5.16 -5.074 -0.855 1 98.25 254 VAL A CA 1
ATOM 2041 C C . VAL A 1 254 ? -4.051 -5.547 0.082 1 98.25 254 VAL A C 1
ATOM 2043 O O . VAL A 1 254 ? -3.15 -4.773 0.423 1 98.25 254 VAL A O 1
ATOM 2046 N N . ILE A 1 255 ? -4.109 -6.801 0.483 1 98.25 255 ILE A N 1
ATOM 2047 C CA . ILE A 1 255 ? -3.193 -7.344 1.481 1 98.25 255 ILE A CA 1
ATOM 2048 C C . ILE A 1 255 ? -2.324 -8.43 0.85 1 98.25 255 ILE A C 1
ATOM 2050 O O . ILE A 1 255 ? -2.842 -9.43 0.342 1 98.25 255 ILE A O 1
ATOM 2054 N N . TYR A 1 256 ? -1.036 -8.219 0.914 1 98.06 256 TYR A N 1
ATOM 2055 C CA . TYR A 1 256 ? -0.11 -9.234 0.431 1 98.06 256 TYR A CA 1
ATOM 2056 C C . TYR A 1 256 ? 0.132 -10.305 1.492 1 98.06 256 TYR A C 1
ATOM 2058 O O . TYR A 1 256 ? 0.497 -9.992 2.627 1 98.06 256 TYR A O 1
ATOM 2066 N N . THR A 1 257 ? -0.046 -11.562 1.085 1 98 257 THR A N 1
ATOM 2067 C CA . THR A 1 257 ? 0.091 -12.688 2.004 1 98 257 THR A CA 1
ATOM 2068 C C . THR A 1 257 ? 0.997 -13.766 1.41 1 98 257 THR A C 1
ATOM 2070 O O . THR A 1 257 ? 0.72 -14.953 1.543 1 98 257 THR A O 1
ATOM 2073 N N . GLY A 1 258 ? 2.02 -13.305 0.761 1 96.75 258 GLY A N 1
ATOM 2074 C CA . GLY A 1 258 ? 2.934 -14.242 0.121 1 96.75 258 GLY A CA 1
ATOM 2075 C C . GLY A 1 258 ? 3.482 -15.289 1.072 1 96.75 258 GLY A C 1
ATOM 2076 O O . GLY A 1 258 ? 4.012 -14.953 2.135 1 96.75 258 GLY A O 1
ATOM 2077 N N . GLY A 1 259 ? 3.373 -16.594 0.67 1 95.06 259 GLY A N 1
ATOM 2078 C CA . GLY A 1 259 ? 3.873 -17.688 1.484 1 95.06 259 GLY A CA 1
ATOM 2079 C C . GLY A 1 259 ? 2.828 -18.25 2.428 1 95.06 259 GLY A C 1
ATOM 2080 O O . GLY A 1 259 ? 3.158 -19 3.346 1 95.06 259 GLY A O 1
ATOM 2081 N N . LEU A 1 260 ? 1.6 -17.922 2.211 1 95.81 260 LEU A N 1
ATOM 2082 C CA . LEU A 1 260 ? 0.497 -18.344 3.068 1 95.81 260 LEU A CA 1
ATOM 2083 C C . LEU A 1 260 ? 0.433 -19.859 3.168 1 95.81 260 LEU A C 1
ATOM 2085 O O . LEU A 1 260 ? 0.041 -20.406 4.203 1 95.81 260 LEU A O 1
ATOM 2089 N N . HIS A 1 261 ? 0.895 -20.578 2.145 1 93.38 261 HIS A N 1
ATOM 2090 C CA . HIS A 1 261 ? 0.793 -22.031 2.072 1 93.38 261 HIS A CA 1
ATOM 2091 C C . HIS A 1 261 ? 1.892 -22.703 2.893 1 93.38 261 HIS A C 1
ATOM 2093 O O . HIS A 1 261 ? 1.843 -23.906 3.133 1 93.38 261 HIS A O 1
ATOM 2099 N N . GLN A 1 262 ? 2.859 -21.969 3.264 1 89.75 262 GLN A N 1
ATOM 2100 C CA . GLN A 1 262 ? 4.027 -22.594 3.879 1 89.75 262 GLN A CA 1
ATOM 2101 C C . GLN A 1 262 ? 3.734 -23 5.316 1 89.75 262 GLN A C 1
ATOM 2103 O O . GLN A 1 262 ? 3.051 -22.297 6.051 1 89.75 262 GLN A O 1
ATOM 2108 N N . LYS A 1 263 ? 4.27 -24.141 5.629 1 87.31 263 LYS A N 1
ATOM 2109 C CA . LYS A 1 263 ? 4.113 -24.75 6.953 1 87.31 263 LYS A CA 1
ATOM 2110 C C . LYS A 1 263 ? 5.445 -24.781 7.695 1 87.31 263 LYS A C 1
ATOM 2112 O O . LYS A 1 263 ? 6.508 -24.656 7.086 1 87.31 263 LYS A O 1
ATOM 2117 N N . PRO A 1 264 ? 5.32 -24.953 8.984 1 89.88 264 PRO A N 1
ATOM 2118 C CA . PRO A 1 264 ? 6.562 -25.109 9.75 1 89.88 264 PRO A CA 1
ATOM 2119 C C . PRO A 1 264 ? 7.387 -26.312 9.273 1 89.88 264 PRO A C 1
ATOM 2121 O O . PRO A 1 264 ? 6.828 -27.328 8.859 1 89.88 264 PRO A O 1
ATOM 2124 N N . ALA A 1 265 ? 8.664 -26.172 9.414 1 92.81 265 ALA A N 1
ATOM 2125 C CA . ALA A 1 265 ? 9.594 -27.219 8.977 1 92.81 265 ALA A CA 1
ATOM 2126 C C . ALA A 1 265 ? 9.383 -28.516 9.758 1 92.81 265 ALA A C 1
ATOM 2128 O O . ALA A 1 265 ? 9.148 -28.484 10.969 1 92.81 265 ALA A O 1
ATOM 2129 N N . GLN A 1 266 ? 9.438 -29.578 9.008 1 94.56 266 GLN A N 1
ATOM 2130 C CA . GLN A 1 266 ? 9.359 -30.922 9.586 1 94.56 266 GLN A CA 1
ATOM 2131 C C . GLN A 1 266 ? 10.547 -31.781 9.172 1 94.56 266 GLN A C 1
ATOM 2133 O O . GLN A 1 266 ? 11.188 -31.516 8.148 1 94.56 266 GLN A O 1
ATOM 2138 N N . GLU A 1 267 ? 10.773 -32.812 9.977 1 95.88 267 GLU A N 1
ATOM 2139 C CA . GLU A 1 267 ? 11.836 -33.75 9.617 1 95.88 267 GLU A CA 1
ATOM 2140 C C . GLU A 1 267 ? 11.422 -34.625 8.453 1 95.88 267 GLU A C 1
ATOM 2142 O O . GLU A 1 267 ? 10.25 -35 8.336 1 95.88 267 GLU A O 1
ATOM 2147 N N . LEU A 1 268 ? 12.406 -34.969 7.699 1 97.38 268 LEU A N 1
ATOM 2148 C CA . LEU A 1 268 ? 12.141 -35.906 6.602 1 97.38 268 LEU A CA 1
ATOM 2149 C C . LEU A 1 268 ? 11.852 -37.312 7.125 1 97.38 268 LEU A C 1
ATOM 2151 O O . LEU A 1 268 ? 12.375 -37.688 8.172 1 97.38 268 LEU A O 1
ATOM 2155 N N . PRO A 1 269 ? 11.031 -38.062 6.344 1 96.56 269 PRO A N 1
ATOM 2156 C CA . PRO A 1 269 ? 10.938 -39.5 6.676 1 96.56 269 PRO A CA 1
ATOM 2157 C C . PRO A 1 269 ? 12.305 -40.188 6.73 1 96.56 269 PRO A C 1
ATOM 2159 O O . PRO A 1 269 ? 13.195 -39.844 5.945 1 96.56 269 PRO A O 1
ATOM 2162 N N . LYS A 1 270 ? 12.445 -41.156 7.613 1 96.56 270 LYS A N 1
ATOM 2163 C CA . LYS A 1 270 ? 13.734 -41.781 7.934 1 96.56 270 LYS A CA 1
ATOM 2164 C C . LYS A 1 270 ? 14.414 -42.312 6.676 1 96.56 270 LYS A C 1
ATOM 2166 O O . LYS A 1 270 ? 15.609 -42.094 6.469 1 96.56 270 LYS A O 1
ATOM 2171 N N . ASP A 1 271 ? 13.719 -42.969 5.852 1 96.25 271 ASP A N 1
ATOM 2172 C CA . ASP A 1 271 ? 14.281 -43.562 4.645 1 96.25 271 ASP A CA 1
ATOM 2173 C C . ASP A 1 271 ? 14.797 -42.5 3.693 1 96.25 271 ASP A C 1
ATOM 2175 O O . ASP A 1 271 ? 15.883 -42.625 3.121 1 96.25 271 ASP A O 1
ATOM 2179 N N . LEU A 1 272 ? 14 -41.469 3.518 1 97.38 272 LEU A N 1
ATOM 2180 C CA . LEU A 1 272 ? 14.383 -40.375 2.641 1 97.38 272 LEU A CA 1
ATOM 2181 C C . LEU A 1 272 ? 15.586 -39.625 3.207 1 97.38 272 LEU A C 1
ATOM 2183 O O . LEU A 1 272 ? 16.484 -39.25 2.463 1 97.38 272 LEU A O 1
ATOM 2187 N N . LYS A 1 273 ? 15.586 -39.375 4.484 1 97.5 273 LYS A N 1
ATOM 2188 C CA . LYS A 1 273 ? 16.703 -38.688 5.141 1 97.5 273 LYS A CA 1
ATOM 2189 C C . LYS A 1 273 ? 18 -39.469 4.945 1 97.5 273 LYS A C 1
ATOM 2191 O O . LYS A 1 273 ? 19.047 -38.875 4.66 1 97.5 273 LYS A O 1
ATOM 2196 N N . THR A 1 274 ? 17.906 -40.781 5.168 1 97.31 274 THR A N 1
ATOM 2197 C CA . THR A 1 274 ? 19.078 -41.625 4.996 1 97.31 274 THR A CA 1
ATOM 2198 C C . THR A 1 274 ? 19.609 -41.531 3.566 1 97.31 274 THR A C 1
ATOM 2200 O O . THR A 1 274 ? 20.812 -41.438 3.35 1 97.31 274 THR A O 1
ATOM 2203 N N . TYR A 1 275 ? 18.688 -41.594 2.686 1 97.19 275 TYR A N 1
ATOM 2204 C CA . TYR A 1 275 ? 19.047 -41.469 1.278 1 97.19 275 TYR A CA 1
ATOM 2205 C C . TYR A 1 275 ? 19.75 -40.156 1.006 1 97.19 275 TYR A C 1
ATOM 2207 O O . TYR A 1 275 ? 20.812 -40.125 0.379 1 97.19 275 TYR A O 1
ATOM 2215 N N . MET A 1 276 ? 19.25 -39.094 1.454 1 98 276 MET A N 1
ATOM 2216 C CA . MET A 1 276 ? 19.797 -37.75 1.238 1 98 276 MET A CA 1
ATOM 2217 C C . MET A 1 276 ? 21.172 -37.625 1.879 1 98 276 MET A C 1
ATOM 2219 O O . MET A 1 276 ? 22.109 -37.125 1.254 1 98 276 MET A O 1
ATOM 2223 N N . ASP A 1 277 ? 21.297 -38.125 3.09 1 97.56 277 ASP A N 1
ATOM 2224 C CA . ASP A 1 277 ? 22.547 -38 3.844 1 97.56 277 ASP A CA 1
ATOM 2225 C C . ASP A 1 277 ? 23.656 -38.812 3.176 1 97.56 277 ASP A C 1
ATOM 2227 O O . ASP A 1 277 ? 24.844 -38.469 3.307 1 97.56 277 ASP A O 1
ATOM 2231 N N . SER A 1 278 ? 23.312 -39.75 2.494 1 97.06 278 SER A N 1
ATOM 2232 C CA . SER A 1 278 ? 24.312 -40.656 1.922 1 97.06 278 SER A CA 1
ATOM 2233 C C . SER A 1 278 ? 24.891 -40.094 0.629 1 97.06 278 SER A C 1
ATOM 2235 O O . SER A 1 278 ? 25.922 -40.594 0.144 1 97.06 278 SER A O 1
ATOM 2237 N N . SER A 1 279 ? 24.219 -39.125 0.075 1 97.75 279 SER A N 1
ATOM 2238 C CA . SER A 1 279 ? 24.688 -38.594 -1.194 1 97.75 279 SER A CA 1
ATOM 2239 C C . SER A 1 279 ? 26.062 -37.938 -1.04 1 97.75 279 SER A C 1
ATOM 2241 O O . SER A 1 279 ? 26.281 -37.125 -0.132 1 97.75 279 SER A O 1
ATOM 2243 N N . LYS A 1 280 ? 26.922 -38.25 -1.92 1 97.06 280 LYS A N 1
ATOM 2244 C CA . LYS A 1 280 ? 28.297 -37.781 -1.808 1 97.06 280 LYS A CA 1
ATOM 2245 C C . LYS A 1 280 ? 28.453 -36.375 -2.42 1 97.06 280 LYS A C 1
ATOM 2247 O O . LYS A 1 280 ? 29.125 -35.531 -1.848 1 97.06 280 LYS A O 1
ATOM 2252 N N . ASN A 1 281 ? 27.875 -36.188 -3.572 1 97.12 281 ASN A N 1
ATOM 2253 C CA . ASN A 1 281 ? 28.125 -34.969 -4.328 1 97.12 281 ASN A CA 1
ATOM 2254 C C . ASN A 1 281 ? 26.922 -34.031 -4.32 1 97.12 281 ASN A C 1
ATOM 2256 O O . ASN A 1 281 ? 26.938 -32.969 -4.953 1 97.12 281 ASN A O 1
ATOM 2260 N N . GLY A 1 282 ? 25.859 -34.438 -3.629 1 98.06 282 GLY A N 1
ATOM 2261 C CA . GLY A 1 282 ? 24.656 -33.625 -3.57 1 98.06 282 GLY A CA 1
ATOM 2262 C C . GLY A 1 282 ? 23.516 -34.188 -4.406 1 98.06 282 GLY A C 1
ATOM 2263 O O . GLY A 1 282 ? 23.703 -35.156 -5.145 1 98.06 282 GLY A O 1
ATOM 2264 N N . VAL A 1 283 ? 22.344 -33.5 -4.293 1 98.69 283 VAL A N 1
ATOM 2265 C CA . VAL A 1 283 ? 21.125 -34.031 -4.898 1 98.69 283 VAL A CA 1
ATOM 2266 C C . VAL A 1 283 ? 20.453 -32.969 -5.73 1 98.69 283 VAL A C 1
ATOM 2268 O O . VAL A 1 283 ? 20.359 -31.812 -5.309 1 98.69 283 VAL A O 1
ATOM 2271 N N . ILE A 1 284 ? 20.047 -33.281 -6.906 1 98.75 284 ILE A N 1
ATOM 2272 C CA . ILE A 1 284 ? 19.141 -32.5 -7.727 1 98.75 284 ILE A CA 1
ATOM 2273 C C . ILE A 1 284 ? 17.719 -33 -7.57 1 98.75 284 ILE A C 1
ATOM 2275 O O . ILE A 1 284 ? 17.453 -34.188 -7.723 1 98.75 284 ILE A O 1
ATOM 2279 N N . TYR A 1 285 ? 16.828 -32.094 -7.199 1 98.69 285 TYR A N 1
ATOM 2280 C CA . TYR A 1 285 ? 15.414 -32.438 -7.086 1 98.69 285 TYR A CA 1
ATOM 2281 C C . TYR A 1 285 ? 14.633 -31.953 -8.289 1 98.69 285 TYR A C 1
ATOM 2283 O O . TYR A 1 285 ? 14.75 -30.781 -8.68 1 98.69 285 TYR A O 1
ATOM 2291 N N . ILE A 1 286 ? 13.859 -32.812 -8.898 1 97.81 286 ILE A N 1
ATOM 2292 C CA . ILE A 1 286 ? 13.047 -32.438 -10.047 1 97.81 286 ILE A CA 1
ATOM 2293 C C . ILE A 1 286 ? 11.586 -32.781 -9.789 1 97.81 286 ILE A C 1
ATOM 2295 O O . ILE A 1 286 ? 11.289 -33.938 -9.43 1 97.81 286 ILE A O 1
ATOM 2299 N N . SER A 1 287 ? 10.727 -31.844 -9.93 1 96 287 SER A N 1
ATOM 2300 C CA . SER A 1 287 ? 9.281 -32 -9.789 1 96 287 SER A CA 1
ATOM 2301 C C . SER A 1 287 ? 8.523 -31.062 -10.711 1 96 287 SER A C 1
ATOM 2303 O O . SER A 1 287 ? 8.734 -29.844 -10.664 1 96 287 SER A O 1
ATOM 2305 N N . PHE A 1 288 ? 7.66 -31.594 -11.492 1 89 288 PHE A N 1
ATOM 2306 C CA . PHE A 1 288 ? 6.875 -30.75 -12.391 1 89 288 PHE A CA 1
ATOM 2307 C C . PHE A 1 288 ? 5.461 -30.562 -11.852 1 89 288 PHE A C 1
ATOM 2309 O O . PHE A 1 288 ? 4.496 -30.547 -12.617 1 89 288 PHE A O 1
ATOM 2316 N N . GLY A 1 289 ? 5.359 -30.531 -10.555 1 78.25 289 GLY A N 1
ATOM 2317 C CA . GLY A 1 289 ? 4.148 -30.109 -9.867 1 78.25 289 GLY A CA 1
ATOM 2318 C C . GLY A 1 289 ? 3.055 -31.156 -9.875 1 78.25 289 GLY A C 1
ATOM 2319 O O . GLY A 1 289 ? 3.311 -32.312 -10.172 1 78.25 289 GLY A O 1
ATOM 2320 N N . THR A 1 290 ? 1.876 -30.719 -9.445 1 70.38 290 THR A N 1
ATOM 2321 C CA . THR A 1 290 ? 0.755 -31.641 -9.227 1 70.38 290 THR A CA 1
ATOM 2322 C C . THR A 1 290 ? -0.197 -31.609 -10.414 1 70.38 290 THR A C 1
ATOM 2324 O O . THR A 1 290 ? -0.975 -32.562 -10.609 1 70.38 290 THR A O 1
ATOM 2327 N N . ASN A 1 291 ? -0.079 -30.641 -11.188 1 67.31 291 ASN A N 1
ATOM 2328 C CA . ASN A 1 291 ? -1.076 -30.484 -12.234 1 67.31 291 ASN A CA 1
ATOM 2329 C C . ASN A 1 291 ? -0.633 -31.141 -13.539 1 67.31 291 ASN A C 1
ATOM 2331 O O . ASN A 1 291 ? -1.45 -31.391 -14.422 1 67.31 291 ASN A O 1
ATOM 2335 N N . VAL A 1 292 ? 0.6 -31.422 -13.586 1 67.12 292 VAL A N 1
ATOM 2336 C CA . VAL A 1 292 ? 1.144 -32.062 -14.773 1 67.12 292 VAL A CA 1
ATOM 2337 C C . VAL A 1 292 ? 1.534 -33.5 -14.453 1 67.12 292 VAL A C 1
ATOM 2339 O O . VAL A 1 292 ? 2.084 -33.781 -13.383 1 67.12 292 VAL A O 1
ATOM 2342 N N . GLN A 1 293 ? 1.124 -34.344 -15.359 1 77.12 293 GLN A N 1
ATOM 2343 C CA . GLN A 1 293 ? 1.633 -35.688 -15.305 1 77.12 293 GLN A CA 1
ATOM 2344 C C . GLN A 1 293 ? 2.928 -35.844 -16.109 1 77.12 293 GLN A C 1
ATOM 2346 O O . GLN A 1 293 ? 2.908 -35.844 -17.328 1 77.12 293 GLN A O 1
ATOM 2351 N N . PRO A 1 294 ? 3.963 -35.938 -15.391 1 82.5 294 PRO A N 1
ATOM 2352 C CA . PRO A 1 294 ? 5.25 -35.906 -16.094 1 82.5 294 PRO A CA 1
ATOM 2353 C C . PRO A 1 294 ? 5.391 -37.031 -17.109 1 82.5 294 PRO A C 1
ATOM 2355 O O . PRO A 1 294 ? 6.117 -36.875 -18.109 1 82.5 294 PRO A O 1
ATOM 2358 N N . SER A 1 295 ? 4.652 -38.062 -16.891 1 84.19 295 SER A N 1
ATOM 2359 C CA . SER A 1 295 ? 4.75 -39.188 -17.828 1 84.19 295 SER A CA 1
ATOM 2360 C C . SER A 1 295 ? 4.109 -38.844 -19.172 1 84.19 295 SER A C 1
ATOM 2362 O O . SER A 1 295 ? 4.293 -39.562 -20.156 1 84.19 295 SER A O 1
ATOM 2364 N N . LEU A 1 296 ? 3.383 -37.719 -19.172 1 80.38 296 LEU A N 1
ATOM 2365 C CA . LEU A 1 296 ? 2.736 -37.312 -20.422 1 80.38 296 LEU A CA 1
ATOM 2366 C C . LEU A 1 296 ? 3.625 -36.344 -21.203 1 80.38 296 LEU A C 1
ATOM 2368 O O . LEU A 1 296 ? 3.285 -35.938 -22.312 1 80.38 296 LEU A O 1
ATOM 2372 N N . LEU A 1 297 ? 4.73 -36.094 -20.641 1 86 297 LEU A N 1
ATOM 2373 C CA . LEU A 1 297 ? 5.691 -35.281 -21.375 1 86 297 LEU A CA 1
ATOM 2374 C C . LEU A 1 297 ? 6.23 -36.031 -22.594 1 86 297 LEU A C 1
ATOM 2376 O O . LEU A 1 297 ? 6.27 -37.25 -22.594 1 86 297 LEU A O 1
ATOM 2380 N N . PRO A 1 298 ? 6.672 -35.281 -23.578 1 87.19 298 PRO A N 1
ATOM 2381 C CA . PRO A 1 298 ? 7.246 -35.969 -24.734 1 87.19 298 PRO A CA 1
ATOM 2382 C C . PRO A 1 298 ? 8.414 -36.875 -24.344 1 87.19 298 PRO A C 1
ATOM 2384 O O . PRO A 1 298 ? 9.367 -36.438 -23.703 1 87.19 298 PRO A O 1
ATOM 2387 N N . PRO A 1 299 ? 8.352 -38.094 -24.797 1 91.31 299 PRO A N 1
ATOM 2388 C CA . PRO A 1 299 ? 9.367 -39.062 -24.406 1 91.31 299 PRO A CA 1
ATOM 2389 C C . PRO A 1 299 ? 10.781 -38.625 -24.766 1 91.31 299 PRO A C 1
ATOM 2391 O O . PRO A 1 299 ? 11.734 -38.875 -24.031 1 91.31 299 PRO A O 1
ATOM 2394 N N . GLU A 1 300 ? 10.859 -38 -25.906 1 93.44 300 GLU A N 1
ATOM 2395 C CA . GLU A 1 300 ? 12.18 -37.562 -26.344 1 93.44 300 GLU A CA 1
ATOM 2396 C C . GLU A 1 300 ? 12.773 -36.562 -25.375 1 93.44 300 GLU A C 1
ATOM 2398 O O . GLU A 1 300 ? 13.992 -36.531 -25.156 1 93.44 300 GLU A O 1
ATOM 2403 N N . LYS A 1 301 ? 11.93 -35.75 -24.812 1 93.19 301 LYS A N 1
ATOM 2404 C CA . LYS A 1 301 ? 12.406 -34.719 -23.875 1 93.19 301 LYS A CA 1
ATOM 2405 C C . LYS A 1 301 ? 12.758 -35.375 -22.531 1 93.19 301 LYS A C 1
ATOM 2407 O O . LYS A 1 301 ? 13.75 -34.969 -21.906 1 93.19 301 LYS A O 1
ATOM 2412 N N . VAL A 1 302 ? 11.977 -36.312 -22.141 1 94.19 302 VAL A N 1
ATOM 2413 C CA . VAL A 1 302 ? 12.273 -37.031 -20.906 1 94.19 302 VAL A CA 1
ATOM 2414 C C . VAL A 1 302 ? 13.625 -37.75 -21.031 1 94.19 302 VAL A C 1
ATOM 2416 O O . VAL A 1 302 ? 14.43 -37.75 -20.094 1 94.19 302 VAL A O 1
ATOM 2419 N N . GLN A 1 303 ? 13.859 -38.25 -22.172 1 95.56 303 GLN A N 1
ATOM 2420 C CA . GLN A 1 303 ? 15.117 -38.969 -22.406 1 95.56 303 GLN A CA 1
ATOM 2421 C C . GLN A 1 303 ? 16.297 -38.031 -22.344 1 95.56 303 GLN A C 1
ATOM 2423 O O . GLN A 1 303 ? 17.391 -38.406 -21.906 1 95.56 303 GLN A O 1
ATOM 2428 N N . ILE A 1 304 ? 16.094 -36.844 -22.828 1 96.69 304 ILE A N 1
ATOM 2429 C CA . ILE A 1 304 ? 17.141 -35.844 -22.75 1 96.69 304 ILE A CA 1
ATOM 2430 C C . ILE A 1 304 ? 17.5 -35.594 -21.281 1 96.69 304 ILE A C 1
ATOM 2432 O O . ILE A 1 304 ? 18.672 -35.531 -20.922 1 96.69 304 ILE A O 1
ATOM 2436 N N . LEU A 1 305 ? 16.5 -35.406 -20.438 1 97.44 305 LEU A N 1
ATOM 2437 C CA . LEU A 1 305 ? 16.734 -35.156 -19.031 1 97.44 305 LEU A CA 1
ATOM 2438 C C . LEU A 1 305 ? 17.438 -36.344 -18.359 1 97.44 305 LEU A C 1
ATOM 2440 O O . LEU A 1 305 ? 18.422 -36.156 -17.641 1 97.44 305 LEU A O 1
ATOM 2444 N N . VAL A 1 306 ? 16.984 -37.531 -18.703 1 97.62 306 VAL A N 1
ATOM 2445 C CA . VAL A 1 306 ? 17.531 -38.75 -18.125 1 97.62 306 VAL A CA 1
ATOM 2446 C C . VAL A 1 306 ? 19 -38.875 -18.516 1 97.62 306 VAL A C 1
ATOM 2448 O O . VAL A 1 306 ? 19.859 -39.156 -17.688 1 97.62 306 VAL A O 1
ATOM 2451 N N . LYS A 1 307 ? 19.234 -38.656 -19.719 1 97.88 307 LYS A N 1
ATOM 2452 C CA . LYS A 1 307 ? 20.594 -38.781 -20.234 1 97.88 307 LYS A CA 1
ATOM 2453 C C . LYS A 1 307 ? 21.547 -37.812 -19.547 1 97.88 307 LYS A C 1
ATOM 2455 O O . LYS A 1 307 ? 22.625 -38.188 -19.094 1 97.88 307 LYS A O 1
ATOM 2460 N N . VAL A 1 308 ? 21.125 -36.625 -19.484 1 98.38 308 VAL A N 1
ATOM 2461 C CA . VAL A 1 308 ? 21.969 -35.594 -18.859 1 98.38 308 VAL A CA 1
ATOM 2462 C C . VAL A 1 308 ? 22.203 -35.938 -17.391 1 98.38 308 VAL A C 1
ATOM 2464 O O . VAL A 1 308 ? 23.344 -35.875 -16.906 1 98.38 308 VAL A O 1
ATOM 2467 N N . PHE A 1 309 ? 21.203 -36.344 -16.672 1 98.38 309 PHE A N 1
ATOM 2468 C CA . PHE A 1 309 ? 21.328 -36.719 -15.258 1 98.38 309 PHE A CA 1
ATOM 2469 C C . PHE A 1 309 ? 22.297 -37.875 -15.07 1 98.38 309 PHE A C 1
ATOM 2471 O O . PHE A 1 309 ? 23.062 -37.906 -14.102 1 98.38 309 PHE A O 1
ATOM 2478 N N . SER A 1 310 ? 22.25 -38.781 -16 1 97.19 310 SER A N 1
ATOM 2479 C CA . SER A 1 310 ? 23.078 -39.969 -15.906 1 97.19 310 SER A CA 1
ATOM 2480 C C . SER A 1 310 ? 24.562 -39.625 -16.047 1 97.19 310 SER A C 1
ATOM 2482 O O . SER A 1 310 ? 25.406 -40.375 -15.578 1 97.19 310 SER A O 1
ATOM 2484 N N . GLU A 1 311 ? 24.797 -38.562 -16.641 1 96.69 311 GLU A N 1
ATOM 2485 C CA . GLU A 1 311 ? 26.172 -38.156 -16.906 1 96.69 311 GLU A CA 1
ATOM 2486 C C . GLU A 1 311 ? 26.734 -37.281 -15.789 1 96.69 311 GLU A C 1
ATOM 2488 O O . GLU A 1 311 ? 27.938 -37 -15.734 1 96.69 311 GLU A O 1
ATOM 2493 N N . LEU A 1 312 ? 25.953 -36.875 -14.875 1 96.81 312 LEU A N 1
ATOM 2494 C CA . LEU A 1 312 ? 26.359 -35.938 -13.82 1 96.81 312 LEU A CA 1
ATOM 2495 C C . LEU A 1 312 ? 26.734 -36.688 -12.555 1 96.81 312 LEU A C 1
ATOM 2497 O O . LEU A 1 312 ? 26.25 -37.812 -12.312 1 96.81 312 LEU A O 1
ATOM 2501 N N . PRO A 1 313 ? 27.578 -36.156 -11.734 1 97 313 PRO A N 1
ATOM 2502 C CA . PRO A 1 313 ? 28.031 -36.844 -10.516 1 97 313 PRO A CA 1
ATOM 2503 C C . PRO A 1 313 ? 27 -36.75 -9.391 1 97 313 PRO A C 1
ATOM 2505 O O . PRO A 1 313 ? 27.219 -37.281 -8.297 1 97 313 PRO A O 1
ATOM 2508 N N . TYR A 1 314 ? 25.875 -36.125 -9.594 1 98.19 314 TYR A N 1
ATOM 2509 C CA . TYR A 1 314 ? 24.875 -35.875 -8.562 1 98.19 314 TYR A CA 1
ATOM 2510 C C . TYR A 1 314 ? 23.844 -37 -8.531 1 98.19 314 TYR A C 1
ATOM 2512 O O . TYR A 1 314 ? 23.609 -37.656 -9.547 1 98.19 314 TYR A O 1
ATOM 2520 N N . ASP A 1 315 ? 23.25 -37.156 -7.379 1 98.38 315 ASP A N 1
ATOM 2521 C CA . ASP A 1 315 ? 22.031 -37.969 -7.301 1 98.38 315 ASP A CA 1
ATOM 2522 C C . ASP A 1 315 ? 20.812 -37.125 -7.695 1 98.38 315 ASP A C 1
ATOM 2524 O O . ASP A 1 315 ? 20.812 -35.906 -7.547 1 98.38 315 ASP A O 1
ATOM 2528 N N . VAL A 1 316 ? 19.875 -37.812 -8.242 1 98.38 316 VAL A N 1
ATOM 2529 C CA . VAL A 1 316 ? 18.688 -37.125 -8.703 1 98.38 316 VAL A CA 1
ATOM 2530 C C . VAL A 1 316 ? 17.453 -37.75 -8.039 1 98.38 316 VAL A C 1
ATOM 2532 O O . VAL A 1 316 ? 17.266 -38.969 -8.047 1 98.38 316 VAL A O 1
ATOM 2535 N N . LEU A 1 317 ? 16.672 -36.938 -7.414 1 98.12 317 LEU A N 1
ATOM 2536 C CA . LEU A 1 317 ? 15.344 -37.312 -6.93 1 98.12 317 LEU A CA 1
ATOM 2537 C C . LEU A 1 317 ? 14.25 -36.75 -7.82 1 98.12 317 LEU A C 1
ATOM 2539 O O . LEU A 1 317 ? 14.109 -35.531 -7.922 1 98.12 317 LEU A O 1
ATOM 2543 N N . TRP A 1 318 ? 13.469 -37.594 -8.438 1 97.12 318 TRP A N 1
ATOM 2544 C CA . TRP A 1 318 ? 12.484 -37.188 -9.43 1 97.12 318 TRP A CA 1
ATOM 2545 C C . TRP A 1 318 ? 11.078 -37.594 -9.008 1 97.12 318 TRP A C 1
ATOM 2547 O O . TRP A 1 318 ? 10.758 -38.781 -8.914 1 97.12 318 TRP A O 1
ATOM 2557 N N . LYS A 1 319 ? 10.211 -36.594 -8.719 1 96.19 319 LYS A N 1
ATOM 2558 C CA . LYS A 1 319 ? 8.797 -36.906 -8.555 1 96.19 319 LYS A CA 1
ATOM 2559 C C . LYS A 1 319 ? 8.18 -37.375 -9.867 1 96.19 319 LYS A C 1
ATOM 2561 O O . LYS A 1 319 ? 8.039 -36.594 -10.812 1 96.19 319 LYS A O 1
ATOM 2566 N N . TRP A 1 320 ? 7.844 -38.562 -9.93 1 93.88 320 TRP A N 1
ATOM 2567 C CA . TRP A 1 320 ? 7.387 -39.25 -11.133 1 93.88 320 TRP A CA 1
ATOM 2568 C C . TRP A 1 320 ? 6.098 -40.031 -10.867 1 93.88 320 TRP A C 1
ATOM 2570 O O . TRP A 1 320 ? 5.938 -40.625 -9.797 1 93.88 320 TRP A O 1
ATOM 2580 N N . ASP A 1 321 ? 5.152 -40.031 -11.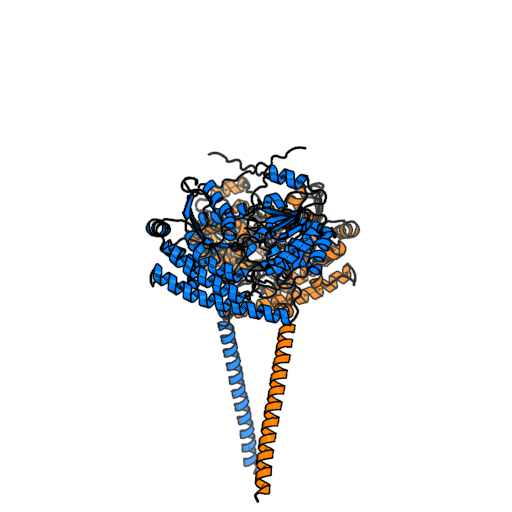812 1 90.69 321 ASP A N 1
ATOM 2581 C CA . ASP A 1 321 ? 3.799 -40.5 -11.531 1 90.69 321 ASP A CA 1
ATOM 2582 C C . ASP A 1 321 ? 3.641 -41.969 -11.898 1 90.69 321 ASP A C 1
ATOM 2584 O O . ASP A 1 321 ? 2.588 -42.562 -11.664 1 90.69 321 ASP A O 1
ATOM 2588 N N . LYS A 1 322 ? 4.668 -42.625 -12.5 1 92.81 322 LYS A N 1
ATOM 2589 C CA . LYS A 1 322 ? 4.633 -44.031 -12.836 1 92.81 322 LYS A CA 1
ATOM 2590 C C . LYS A 1 322 ? 5.66 -44.812 -12.023 1 92.81 322 LYS A C 1
ATOM 2592 O O . LYS A 1 322 ? 6.434 -44.219 -11.266 1 92.81 322 LYS A O 1
ATOM 2597 N N . ASP A 1 323 ? 5.594 -46.094 -12.219 1 93.62 323 ASP A N 1
ATOM 2598 C CA . ASP A 1 323 ? 6.457 -46.938 -11.43 1 93.62 323 ASP A CA 1
ATOM 2599 C C . ASP A 1 323 ? 7.844 -47.062 -12.055 1 93.62 323 ASP A C 1
ATOM 2601 O O . ASP A 1 323 ? 8.805 -47.469 -11.391 1 93.62 323 ASP A O 1
ATOM 2605 N N . GLU A 1 324 ? 7.867 -46.75 -13.281 1 93.88 324 GLU A N 1
ATOM 2606 C CA . GLU A 1 324 ? 9.141 -46.844 -13.992 1 93.88 324 GLU A CA 1
ATOM 2607 C C . GLU A 1 324 ? 9.422 -45.594 -14.82 1 93.88 324 GLU A C 1
ATOM 2609 O O . GLU A 1 324 ? 8.492 -44.969 -15.328 1 93.88 324 GLU A O 1
ATOM 2614 N N . LEU A 1 325 ? 10.656 -45.281 -14.82 1 94.94 325 LEU A N 1
ATOM 2615 C CA . LEU A 1 325 ? 11.18 -44.219 -15.688 1 94.94 325 LEU A CA 1
ATOM 2616 C C . LEU A 1 325 ? 12.148 -44.812 -16.719 1 94.94 325 LEU A C 1
ATOM 2618 O O . LEU A 1 325 ? 13.242 -45.25 -16.375 1 94.94 325 LEU A O 1
ATOM 2622 N N . PRO A 1 326 ? 11.688 -44.781 -17.875 1 92.38 326 PRO A N 1
ATOM 2623 C CA . PRO A 1 326 ? 12.531 -45.406 -18.906 1 92.38 326 PRO A CA 1
ATOM 2624 C C . PRO A 1 326 ? 13.938 -44.812 -18.953 1 92.38 326 PRO A C 1
ATOM 2626 O O . PRO A 1 326 ? 14.086 -43.594 -19 1 92.38 326 PRO A O 1
ATOM 2629 N N . GLY A 1 327 ? 14.938 -45.719 -18.969 1 92.38 327 GLY A N 1
ATOM 2630 C CA . GLY A 1 327 ? 16.328 -45.312 -19.141 1 92.38 327 GLY A CA 1
ATOM 2631 C C . GLY A 1 327 ? 16.969 -44.844 -17.859 1 92.38 327 GLY A C 1
ATOM 2632 O O . GLY A 1 327 ? 18.141 -44.438 -17.859 1 92.38 327 GLY A O 1
ATOM 2633 N N . ARG A 1 328 ? 16.266 -44.906 -16.812 1 92.56 328 ARG A N 1
ATOM 2634 C CA . ARG A 1 328 ? 16.812 -44.344 -15.578 1 92.56 328 ARG A CA 1
ATOM 2635 C C . ARG A 1 328 ? 18.031 -45.125 -15.117 1 92.56 328 ARG A C 1
ATOM 2637 O O . ARG A 1 328 ? 18.078 -46.344 -15.234 1 92.56 328 ARG A O 1
ATOM 2644 N N . THR A 1 329 ? 19.016 -44.438 -14.695 1 96 329 THR A N 1
ATOM 2645 C CA . THR A 1 329 ? 20.234 -45 -14.141 1 96 329 THR A CA 1
ATOM 2646 C C . THR A 1 329 ? 20.156 -45.062 -12.617 1 96 329 THR A C 1
ATOM 2648 O O . THR A 1 329 ? 19.188 -44.625 -12.016 1 96 329 THR A O 1
ATOM 2651 N N . SER A 1 330 ? 21.203 -45.594 -11.906 1 95.38 330 SER A N 1
ATOM 2652 C CA . SER A 1 330 ? 21.172 -45.906 -10.477 1 95.38 330 SER A CA 1
ATOM 2653 C C . SER A 1 330 ? 21.156 -44.625 -9.656 1 95.38 330 SER A C 1
ATOM 2655 O O . SER A 1 330 ? 20.688 -44.594 -8.516 1 95.38 330 SER A O 1
ATOM 2657 N N . ASN A 1 331 ? 21.609 -43.594 -10.234 1 97.31 331 ASN A N 1
ATOM 2658 C CA . ASN A 1 331 ? 21.688 -42.344 -9.484 1 97.31 331 ASN A CA 1
ATOM 2659 C C . ASN A 1 331 ? 20.359 -41.594 -9.531 1 97.31 331 ASN A C 1
ATOM 2661 O O . ASN A 1 331 ? 20.203 -40.562 -8.883 1 97.31 331 ASN A O 1
ATOM 2665 N N . ILE A 1 332 ? 19.391 -42.062 -10.289 1 98 332 ILE A N 1
ATOM 2666 C CA . ILE A 1 332 ? 18.094 -41.438 -10.398 1 98 332 ILE A CA 1
ATOM 2667 C C . ILE A 1 332 ? 17.062 -42.219 -9.586 1 98 332 ILE A C 1
ATOM 2669 O O . ILE A 1 332 ? 16.688 -43.344 -9.953 1 98 332 ILE A O 1
ATOM 2673 N N . LYS A 1 333 ? 16.578 -41.625 -8.562 1 97.31 333 LYS A N 1
ATOM 2674 C CA . LYS A 1 333 ? 15.516 -42.188 -7.75 1 97.31 333 LYS A CA 1
ATOM 2675 C C . LYS A 1 333 ? 14.172 -41.531 -8.047 1 97.31 333 LYS A C 1
ATOM 2677 O O . LYS A 1 333 ? 14.094 -40.312 -8.156 1 97.31 333 LYS A O 1
ATOM 2682 N N . ILE A 1 334 ? 13.086 -42.281 -8.203 1 96.69 334 ILE A N 1
ATOM 2683 C CA . ILE A 1 334 ? 11.758 -41.75 -8.5 1 96.69 334 ILE A CA 1
ATOM 2684 C C . ILE A 1 334 ? 10.82 -42 -7.324 1 96.69 334 ILE A C 1
ATOM 2686 O O . ILE A 1 334 ? 11.023 -42.969 -6.559 1 96.69 334 ILE A O 1
ATOM 2690 N N . SER A 1 335 ? 9.922 -41.156 -7.125 1 95.06 335 SER A N 1
ATOM 2691 C CA . SER A 1 335 ? 8.875 -41.281 -6.121 1 95.06 335 SER A CA 1
ATOM 2692 C C . SER A 1 335 ? 7.594 -40.562 -6.559 1 95.06 335 SER A C 1
ATOM 2694 O O . SER A 1 335 ? 7.652 -39.531 -7.191 1 95.06 335 SER A O 1
ATOM 2696 N N . LYS A 1 336 ? 6.488 -41.156 -6.227 1 93.19 336 LYS A N 1
ATOM 2697 C CA . LYS A 1 336 ? 5.203 -40.594 -6.602 1 93.19 336 LYS A CA 1
ATOM 2698 C C . LYS A 1 336 ? 4.871 -39.375 -5.746 1 93.19 336 LYS A C 1
ATOM 2700 O O . LYS A 1 336 ? 4.105 -38.5 -6.164 1 93.19 336 LYS A O 1
ATOM 2705 N N . TRP A 1 337 ? 5.367 -39.406 -4.574 1 91.81 337 TRP A N 1
ATOM 2706 C CA . TRP A 1 337 ? 5.148 -38.281 -3.668 1 91.81 337 TRP A CA 1
ATOM 2707 C C . TRP A 1 337 ? 6.398 -38 -2.838 1 91.81 337 TRP A C 1
ATOM 2709 O O . TRP A 1 337 ? 7.078 -38.938 -2.395 1 91.81 337 TRP A O 1
ATOM 2719 N N . LEU A 1 338 ? 6.684 -36.719 -2.67 1 95.25 338 LEU A N 1
ATOM 2720 C CA . LEU A 1 338 ? 7.789 -36.25 -1.834 1 95.25 338 LEU A CA 1
ATOM 2721 C C . LEU A 1 338 ? 7.379 -35.031 -1.021 1 95.25 338 LEU A C 1
ATOM 2723 O O . LEU A 1 338 ? 6.629 -34.188 -1.508 1 95.25 338 LEU A O 1
ATOM 2727 N N . PRO A 1 339 ? 7.836 -34.938 0.257 1 95.44 339 PRO A N 1
ATOM 2728 C CA . PRO A 1 339 ? 7.605 -33.719 1.029 1 95.44 339 PRO A CA 1
ATOM 2729 C C . PRO A 1 339 ? 8.469 -32.531 0.558 1 95.44 339 PRO A C 1
ATOM 2731 O O . PRO A 1 339 ? 9.438 -32.188 1.229 1 95.44 339 PRO A O 1
ATOM 2734 N N . GLN A 1 340 ? 8.117 -31.922 -0.467 1 96.06 340 GLN A N 1
ATOM 2735 C CA . GLN A 1 340 ? 8.922 -30.984 -1.252 1 96.06 340 GLN A CA 1
ATOM 2736 C C . GLN A 1 340 ? 9.5 -29.875 -0.375 1 96.06 340 GLN A C 1
ATOM 2738 O O . GLN A 1 340 ? 10.695 -29.609 -0.415 1 96.06 340 GLN A O 1
ATOM 2743 N N . ALA A 1 341 ? 8.633 -29.25 0.436 1 96.06 341 ALA A N 1
ATOM 2744 C CA . ALA A 1 341 ? 9.07 -28.109 1.242 1 96.06 341 ALA A CA 1
ATOM 2745 C C . ALA A 1 341 ? 10.188 -28.516 2.197 1 96.06 341 ALA A C 1
ATOM 2747 O O . ALA A 1 341 ? 11.203 -27.828 2.307 1 96.06 341 ALA A O 1
ATOM 2748 N N . ASP A 1 342 ? 10.016 -29.609 2.828 1 97.62 342 ASP A N 1
ATOM 2749 C CA . ASP A 1 342 ? 11.008 -30.109 3.781 1 97.62 342 ASP A CA 1
ATOM 2750 C C . ASP A 1 342 ? 12.227 -30.672 3.061 1 97.62 342 ASP A C 1
ATOM 2752 O O . ASP A 1 342 ? 13.359 -30.5 3.521 1 97.62 342 ASP A O 1
ATOM 2756 N N . LEU A 1 343 ? 11.969 -31.312 2.01 1 97.88 343 LEU A N 1
ATOM 2757 C CA . LEU A 1 343 ? 13.047 -31.875 1.205 1 97.88 343 LEU A CA 1
ATOM 2758 C C . LEU A 1 343 ? 13.992 -30.781 0.724 1 97.88 343 LEU A C 1
ATOM 2760 O O . LEU A 1 343 ? 15.211 -30.922 0.808 1 97.88 343 LEU A O 1
ATOM 2764 N N . LEU A 1 344 ? 13.453 -29.688 0.243 1 98.12 344 LEU A N 1
ATOM 2765 C CA . LEU A 1 344 ? 14.25 -28.594 -0.295 1 98.12 344 LEU A CA 1
ATOM 2766 C C . LEU A 1 344 ? 15.141 -27.984 0.781 1 98.12 344 LEU A C 1
ATOM 2768 O O . LEU A 1 344 ? 16.188 -27.422 0.474 1 98.12 344 LEU A O 1
ATOM 2772 N N . ARG A 1 345 ? 14.789 -28.156 1.996 1 97.31 345 ARG A N 1
ATOM 2773 C CA . ARG A 1 345 ? 15.547 -27.562 3.096 1 97.31 345 ARG A CA 1
ATOM 2774 C C . ARG A 1 345 ? 16.766 -28.406 3.451 1 97.31 345 ARG A C 1
ATOM 2776 O O . ARG A 1 345 ? 17.609 -27.984 4.242 1 97.31 345 ARG A O 1
ATOM 2783 N N . HIS A 1 346 ? 16.844 -29.609 2.932 1 98.06 346 HIS A N 1
ATOM 2784 C CA . HIS A 1 346 ? 17.984 -30.469 3.229 1 98.06 346 HIS A CA 1
ATOM 2785 C C . HIS A 1 346 ? 19.266 -29.875 2.672 1 98.06 346 HIS A C 1
ATOM 2787 O O . HIS A 1 346 ? 19.312 -29.406 1.533 1 98.06 346 HIS A O 1
ATOM 2793 N N . PRO A 1 347 ? 20.359 -29.906 3.389 1 96.81 347 PRO A N 1
ATOM 2794 C CA . PRO A 1 347 ? 21.594 -29.219 2.986 1 96.81 347 PRO A CA 1
ATOM 2795 C C . PRO A 1 347 ? 22.234 -29.844 1.744 1 96.81 347 PRO A C 1
ATOM 2797 O O . PRO A 1 347 ? 23.047 -29.203 1.08 1 96.81 347 PRO A O 1
ATOM 2800 N N . LYS A 1 348 ? 21.844 -31.062 1.37 1 97.94 348 LYS A N 1
ATOM 2801 C CA . LYS A 1 348 ? 22.469 -31.734 0.238 1 97.94 348 LYS A CA 1
ATOM 2802 C C . LYS A 1 348 ? 21.781 -31.375 -1.072 1 97.94 348 LYS A C 1
ATOM 2804 O O . LYS A 1 348 ? 22.281 -31.688 -2.152 1 97.94 348 LYS A O 1
ATOM 2809 N N . ILE A 1 349 ? 20.672 -30.625 -1.012 1 98.62 349 ILE A N 1
ATOM 2810 C CA . ILE A 1 349 ? 20.016 -30.203 -2.24 1 98.62 349 ILE A CA 1
ATOM 2811 C C . ILE A 1 349 ? 20.812 -29.094 -2.916 1 98.62 349 ILE A C 1
ATOM 2813 O O . ILE A 1 349 ? 21.062 -28.047 -2.316 1 98.62 349 ILE A O 1
ATOM 2817 N N . LYS A 1 350 ? 21.141 -29.328 -4.164 1 98.38 350 LYS A N 1
ATOM 2818 C CA . LYS A 1 350 ? 21.953 -28.375 -4.898 1 98.38 350 LYS A CA 1
ATOM 2819 C C . LYS A 1 350 ? 21.094 -27.547 -5.852 1 98.38 350 LYS A C 1
ATOM 2821 O O . LYS A 1 350 ? 21.453 -26.406 -6.195 1 98.38 350 LYS A O 1
ATOM 2826 N N . LEU A 1 351 ? 20.078 -28.156 -6.305 1 98.75 351 LEU A N 1
ATOM 2827 C CA . LEU A 1 351 ? 19.297 -27.562 -7.387 1 98.75 351 LEU A CA 1
ATOM 2828 C C . LEU A 1 351 ? 17.875 -28.125 -7.391 1 98.75 351 LEU A C 1
ATOM 2830 O O . LEU A 1 351 ? 17.656 -29.312 -7.145 1 98.75 351 LEU A O 1
ATOM 2834 N N . PHE A 1 352 ? 16.922 -27.266 -7.66 1 98.81 352 PHE A N 1
ATOM 2835 C CA . PHE A 1 352 ? 15.516 -27.641 -7.824 1 98.81 352 PHE A CA 1
ATOM 2836 C C . PHE A 1 352 ? 15.047 -27.344 -9.242 1 98.81 352 PHE A C 1
ATOM 2838 O O . PHE A 1 352 ? 15.102 -26.203 -9.695 1 98.81 352 PHE A O 1
ATOM 2845 N N . ILE A 1 353 ? 14.641 -28.328 -9.93 1 98.44 353 ILE A N 1
ATOM 2846 C CA . ILE A 1 353 ? 14.086 -28.188 -11.266 1 98.44 353 ILE A CA 1
ATOM 2847 C C . ILE A 1 353 ? 12.562 -28.312 -11.219 1 98.44 353 ILE A C 1
ATOM 2849 O O . ILE A 1 353 ? 12.031 -29.328 -10.742 1 98.44 353 ILE A O 1
ATOM 2853 N N . THR A 1 354 ? 11.852 -27.312 -11.695 1 96.88 354 THR A N 1
ATOM 2854 C CA . THR A 1 354 ? 10.398 -27.234 -11.547 1 96.88 354 THR A CA 1
ATOM 2855 C C . THR A 1 354 ? 9.766 -26.562 -12.758 1 96.88 354 THR A C 1
ATOM 2857 O O . THR A 1 354 ? 10.477 -26.109 -13.656 1 96.88 354 THR A O 1
ATOM 2860 N N . GLN A 1 355 ? 8.469 -26.594 -12.852 1 93.69 355 GLN A N 1
ATOM 2861 C CA . GLN A 1 355 ? 7.758 -25.875 -13.898 1 93.69 355 GLN A CA 1
ATOM 2862 C C . GLN A 1 355 ? 7.754 -24.359 -13.625 1 93.69 355 GLN A C 1
ATOM 2864 O O . GLN A 1 355 ? 7.551 -23.562 -14.547 1 93.69 355 GLN A O 1
ATOM 2869 N N . GLY A 1 356 ? 7.926 -24.031 -12.352 1 94.56 356 GLY A N 1
ATOM 2870 C CA . GLY A 1 356 ? 8.008 -22.625 -12.023 1 94.56 356 GLY A CA 1
ATOM 2871 C C . GLY A 1 356 ? 6.73 -22.062 -11.43 1 94.56 356 GLY A C 1
ATOM 2872 O O . GLY A 1 356 ? 6.406 -20.891 -11.625 1 94.56 356 GLY A O 1
ATOM 2873 N N . GLY A 1 357 ? 5.961 -22.906 -10.734 1 94.5 357 GLY A N 1
ATOM 2874 C CA . GLY A 1 357 ? 4.797 -22.406 -10.023 1 94.5 357 GLY A CA 1
ATOM 2875 C C . GLY A 1 357 ? 5.152 -21.531 -8.836 1 94.5 357 GLY A C 1
ATOM 2876 O O . GLY A 1 357 ? 6.25 -21.641 -8.281 1 94.5 357 GLY A O 1
ATOM 2877 N N . LEU A 1 358 ? 4.254 -20.734 -8.438 1 95.88 358 LEU A N 1
ATOM 2878 C CA . LEU A 1 358 ? 4.508 -19.766 -7.367 1 95.88 358 LEU A CA 1
ATOM 2879 C C . LEU A 1 358 ? 4.824 -20.484 -6.055 1 95.88 358 LEU A C 1
ATOM 2881 O O . LEU A 1 358 ? 5.746 -20.094 -5.34 1 95.88 358 LEU A O 1
ATOM 2885 N N . GLN A 1 359 ? 4.086 -21.516 -5.684 1 95.25 359 GLN A N 1
ATOM 2886 C CA . GLN A 1 359 ? 4.293 -22.203 -4.418 1 95.25 359 GLN A CA 1
ATOM 2887 C C . GLN A 1 359 ? 5.668 -22.875 -4.379 1 95.25 359 GLN A C 1
ATOM 2889 O O . GLN A 1 359 ? 6.375 -22.781 -3.373 1 95.25 359 GLN A O 1
ATOM 2894 N N . SER A 1 360 ? 5.988 -23.516 -5.488 1 95.88 360 SER A N 1
ATOM 2895 C CA . SER A 1 360 ? 7.309 -24.125 -5.578 1 95.88 360 SER A CA 1
ATOM 2896 C C . SER A 1 360 ? 8.414 -23.078 -5.488 1 95.88 360 SER A C 1
ATOM 2898 O O . SER A 1 360 ? 9.438 -23.312 -4.844 1 95.88 360 SER A O 1
ATOM 2900 N N . THR A 1 361 ? 8.172 -22.031 -6.152 1 97.19 361 THR A N 1
ATOM 2901 C CA . THR A 1 361 ? 9.125 -20.922 -6.109 1 97.19 361 THR A CA 1
ATOM 2902 C C . THR A 1 361 ? 9.312 -20.422 -4.676 1 97.19 361 THR A C 1
ATOM 2904 O O . THR A 1 361 ? 10.438 -20.25 -4.215 1 97.19 361 THR A O 1
ATOM 2907 N N . ASP A 1 362 ? 8.242 -20.219 -3.975 1 97.06 362 ASP A N 1
ATOM 2908 C CA . ASP A 1 362 ? 8.289 -19.75 -2.59 1 97.06 362 ASP A CA 1
ATOM 2909 C C . ASP A 1 362 ? 9.062 -20.75 -1.714 1 97.06 362 ASP A C 1
ATOM 2911 O O . ASP A 1 362 ? 9.852 -20.344 -0.862 1 97.06 362 ASP A O 1
ATOM 2915 N N . GLU A 1 363 ? 8.781 -21.984 -1.909 1 97 363 GLU A N 1
ATOM 2916 C CA . GLU A 1 363 ? 9.438 -23.016 -1.117 1 97 363 GLU A CA 1
ATOM 2917 C C . GLU A 1 363 ? 10.945 -23.047 -1.386 1 97 363 GLU A C 1
ATOM 2919 O O . GLU A 1 363 ? 11.742 -23.203 -0.461 1 97 363 GLU A O 1
ATOM 2924 N N . ALA A 1 364 ? 11.281 -22.891 -2.629 1 98.31 364 ALA A N 1
ATOM 2925 C CA . ALA A 1 364 ? 12.695 -22.859 -2.99 1 98.31 364 ALA A CA 1
ATOM 2926 C C . ALA A 1 364 ? 13.391 -21.641 -2.371 1 98.31 364 ALA A C 1
ATOM 2928 O O . ALA A 1 364 ? 14.5 -21.766 -1.848 1 98.31 364 ALA A O 1
ATOM 2929 N N . ILE A 1 365 ? 12.734 -20.5 -2.432 1 98.25 365 ILE A N 1
ATOM 2930 C CA . ILE A 1 365 ? 13.297 -19.281 -1.847 1 98.25 365 ILE A CA 1
ATOM 2931 C C . ILE A 1 365 ? 13.477 -19.469 -0.342 1 98.25 365 ILE A C 1
ATOM 2933 O O . ILE A 1 365 ? 14.539 -19.172 0.205 1 98.25 365 ILE A O 1
ATOM 2937 N N . THR A 1 366 ? 12.5 -19.984 0.291 1 97.31 366 THR A N 1
ATOM 2938 C CA . THR A 1 366 ? 12.562 -20.219 1.729 1 97.31 366 THR A CA 1
ATOM 2939 C C . THR A 1 366 ? 13.719 -21.156 2.076 1 97.31 366 THR A C 1
ATOM 2941 O O . THR A 1 366 ? 14.414 -20.938 3.07 1 97.31 366 THR A O 1
ATOM 2944 N N . ALA A 1 367 ? 13.945 -22.109 1.222 1 97.56 367 ALA A N 1
ATOM 2945 C CA . ALA A 1 367 ? 14.977 -23.125 1.463 1 97.56 367 ALA A CA 1
ATOM 2946 C C . ALA A 1 367 ? 16.344 -22.625 1.011 1 97.56 367 ALA A C 1
ATOM 2948 O O . ALA A 1 367 ? 17.375 -23.203 1.369 1 97.56 367 ALA A O 1
ATOM 2949 N N . GLY A 1 368 ? 16.391 -21.609 0.186 1 98 368 GLY A N 1
ATOM 2950 C CA . GLY A 1 368 ? 17.625 -21.078 -0.353 1 98 368 GLY A CA 1
ATOM 2951 C C . GLY A 1 368 ? 18.219 -21.953 -1.451 1 98 368 GLY A C 1
ATOM 2952 O O . GLY A 1 368 ? 19.438 -22.109 -1.547 1 98 368 GLY A O 1
ATOM 2953 N N . VAL A 1 369 ? 17.344 -22.531 -2.277 1 98.69 369 VAL A N 1
ATOM 2954 C CA . VAL A 1 369 ? 17.797 -23.469 -3.305 1 98.69 369 VAL A CA 1
ATOM 2955 C C . VAL A 1 369 ? 17.609 -22.844 -4.688 1 98.69 369 VAL A C 1
ATOM 2957 O O . VAL A 1 369 ? 16.5 -22.469 -5.051 1 98.69 369 VAL A O 1
ATOM 2960 N N . PRO A 1 370 ? 18.625 -22.781 -5.504 1 98.75 370 PRO A N 1
ATOM 2961 C CA . PRO A 1 370 ? 18.484 -22.25 -6.859 1 98.75 370 PRO A CA 1
ATOM 2962 C C . PRO A 1 370 ? 17.578 -23.125 -7.742 1 98.75 370 PRO A C 1
ATOM 2964 O O . PRO A 1 370 ? 17.328 -24.281 -7.41 1 98.75 370 PRO A O 1
ATOM 2967 N N . LEU A 1 371 ? 17.188 -22.531 -8.914 1 98.69 371 LEU A N 1
ATOM 2968 C CA . LEU A 1 371 ? 16.125 -23.188 -9.656 1 98.69 371 LEU A CA 1
ATOM 2969 C C . LEU A 1 371 ? 16.453 -23.25 -11.148 1 98.69 371 LEU A C 1
ATOM 2971 O O . LEU A 1 371 ? 17.188 -22.391 -11.656 1 98.69 371 LEU A O 1
ATOM 2975 N N . ILE A 1 372 ? 15.945 -24.219 -11.797 1 98.81 372 ILE A N 1
ATOM 2976 C CA . ILE A 1 372 ? 15.703 -24.219 -13.234 1 98.81 372 ILE A CA 1
ATOM 2977 C C . ILE A 1 372 ? 14.211 -24.359 -13.508 1 98.81 372 ILE A C 1
ATOM 2979 O O . ILE A 1 372 ? 13.57 -25.297 -13.008 1 98.81 372 ILE A O 1
ATOM 2983 N N . GLY A 1 373 ? 13.695 -23.406 -14.195 1 97.75 373 GLY A N 1
ATOM 2984 C CA . GLY A 1 373 ? 12.273 -23.438 -14.516 1 97.75 373 GLY A CA 1
ATOM 2985 C C . GLY A 1 373 ? 12 -23.891 -15.938 1 97.75 373 GLY A C 1
ATOM 2986 O O . GLY A 1 373 ? 12.672 -23.453 -16.875 1 97.75 373 GLY A O 1
ATOM 2987 N N . PHE A 1 374 ? 11.055 -24.797 -16.094 1 95 374 PHE A N 1
ATOM 2988 C CA . PHE A 1 374 ? 10.461 -25.203 -17.375 1 95 374 PHE A CA 1
ATOM 2989 C C . PHE A 1 374 ? 8.984 -24.828 -17.422 1 95 374 PHE A C 1
ATOM 2991 O O . PHE A 1 374 ? 8.125 -25.703 -17.281 1 95 374 PHE A O 1
ATOM 2998 N N . PRO A 1 375 ? 8.68 -23.562 -17.688 1 92.69 375 PRO A N 1
ATOM 2999 C CA . PRO A 1 375 ? 7.27 -23.172 -17.672 1 92.69 375 PRO A CA 1
ATOM 3000 C C . PRO A 1 375 ? 6.445 -23.891 -18.734 1 92.69 375 PRO A C 1
ATOM 3002 O O . PRO A 1 375 ? 6.926 -24.109 -19.844 1 92.69 375 PRO A O 1
ATOM 3005 N N . MET A 1 376 ? 5.27 -24.203 -18.344 1 86 376 MET A N 1
ATOM 3006 C CA . MET A 1 376 ? 4.379 -24.953 -19.234 1 86 376 MET A CA 1
ATOM 3007 C C . MET A 1 376 ? 2.969 -24.375 -19.188 1 86 376 MET A C 1
ATOM 3009 O O . MET A 1 376 ? 2.199 -24.547 -20.141 1 86 376 MET A O 1
ATOM 3013 N N . LEU A 1 377 ? 2.705 -23.688 -18.062 1 83.06 377 LEU A N 1
ATOM 3014 C CA . LEU A 1 377 ? 1.319 -23.281 -17.859 1 83.06 377 LEU A CA 1
ATOM 3015 C C . LEU A 1 377 ? 1.248 -21.969 -17.078 1 83.06 377 LEU A C 1
ATOM 3017 O O . LEU A 1 377 ? 2.012 -21.766 -16.125 1 83.06 377 LEU A O 1
ATOM 3021 N N . GLY A 1 378 ? 0.364 -21.156 -17.531 1 85.38 378 GLY A N 1
ATOM 3022 C CA . GLY A 1 378 ? -0.123 -20.047 -16.719 1 85.38 378 GLY A CA 1
ATOM 3023 C C . GLY A 1 378 ? 0.975 -19.094 -16.281 1 85.38 378 GLY A C 1
ATOM 3024 O O . GLY A 1 378 ? 1.685 -18.547 -17.125 1 85.38 378 GLY A O 1
ATOM 3025 N N . ASP A 1 379 ? 1.172 -19.062 -14.914 1 91.38 379 ASP A N 1
ATOM 3026 C CA . ASP A 1 379 ? 2.033 -18.047 -14.312 1 91.38 379 ASP A CA 1
ATOM 3027 C C . ASP A 1 379 ? 3.49 -18.5 -14.305 1 91.38 379 ASP A C 1
ATOM 3029 O O . ASP A 1 379 ? 4.367 -17.781 -13.82 1 91.38 379 ASP A O 1
ATOM 3033 N N . GLN A 1 380 ? 3.768 -19.562 -14.844 1 94.12 380 GLN A N 1
ATOM 3034 C CA . GLN A 1 380 ? 5.078 -20.188 -14.695 1 94.12 380 GLN A CA 1
ATOM 3035 C C . GLN A 1 380 ? 6.148 -19.406 -15.445 1 94.12 380 GLN A C 1
ATOM 3037 O O . GLN A 1 380 ? 7.281 -19.281 -14.969 1 94.12 380 GLN A O 1
ATOM 3042 N N . TRP A 1 381 ? 5.809 -18.844 -16.594 1 94.81 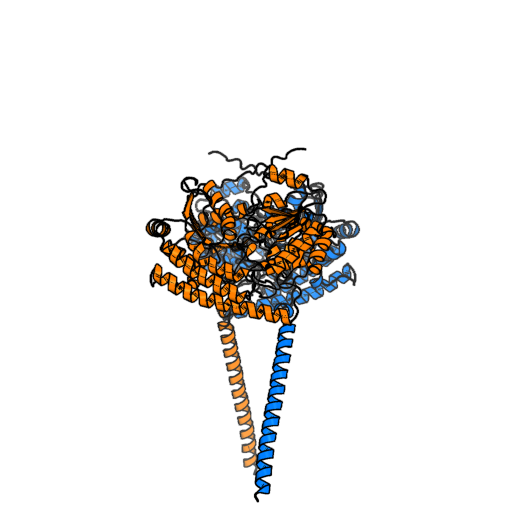381 TRP A N 1
ATOM 3043 C CA . TRP A 1 381 ? 6.762 -18 -17.312 1 94.81 381 TRP A CA 1
ATOM 3044 C C . TRP A 1 381 ? 7.082 -16.75 -16.516 1 94.81 381 TRP A C 1
ATOM 3046 O O . TRP A 1 381 ? 8.242 -16.328 -16.453 1 94.81 381 TRP A O 1
ATOM 3056 N N . TYR A 1 382 ? 6.027 -16.219 -15.945 1 96.56 382 TYR A N 1
ATOM 3057 C CA . TYR A 1 382 ? 6.156 -15.031 -15.094 1 96.56 382 TYR A CA 1
ATOM 3058 C C . TYR A 1 382 ? 7.168 -15.273 -13.984 1 96.56 382 TYR A C 1
ATOM 3060 O O . TYR A 1 382 ? 8.055 -14.453 -13.75 1 96.56 382 TYR A O 1
ATOM 3068 N N . ASN A 1 383 ? 7.098 -16.344 -13.328 1 97.38 383 ASN A N 1
ATOM 3069 C CA . ASN A 1 383 ? 7.992 -16.703 -12.227 1 97.38 383 ASN A CA 1
ATOM 3070 C C . ASN A 1 383 ? 9.398 -17.016 -12.727 1 97.38 383 ASN A C 1
ATOM 3072 O O . ASN A 1 383 ? 10.383 -16.562 -12.148 1 97.38 383 ASN A O 1
ATOM 3076 N N . ALA A 1 384 ? 9.461 -17.766 -13.812 1 97.44 384 ALA A N 1
ATOM 3077 C CA . ALA A 1 384 ? 10.766 -18.172 -14.328 1 97.44 384 ALA A CA 1
ATOM 3078 C C . ALA A 1 384 ? 11.562 -16.969 -14.828 1 97.44 384 ALA A C 1
ATOM 3080 O O . ALA A 1 384 ? 12.789 -16.938 -14.711 1 97.44 384 ALA A O 1
ATOM 3081 N N . GLU A 1 385 ? 10.852 -15.977 -15.383 1 97.44 385 GLU A N 1
ATOM 3082 C CA . GLU A 1 385 ? 11.516 -14.727 -15.766 1 97.44 385 GLU A CA 1
ATOM 3083 C C . GLU A 1 385 ? 12.203 -14.078 -14.57 1 97.44 385 GLU A C 1
ATOM 3085 O O . GLU A 1 385 ? 13.266 -13.477 -14.711 1 97.44 385 GLU A O 1
ATOM 3090 N N . LYS A 1 386 ? 11.664 -14.25 -13.516 1 97.81 386 LYS A N 1
ATOM 3091 C CA . LYS A 1 386 ? 12.195 -13.625 -12.305 1 97.81 386 LYS A CA 1
ATOM 3092 C C . LYS A 1 386 ? 13.375 -14.414 -11.75 1 97.81 386 LYS A C 1
ATOM 3094 O O . LYS A 1 386 ? 14.258 -13.852 -11.109 1 97.81 386 LYS A O 1
ATOM 3099 N N . TYR A 1 387 ? 13.391 -15.766 -12.008 1 98.56 387 TYR A N 1
ATOM 3100 C CA . TYR A 1 387 ? 14.586 -16.516 -11.664 1 98.56 387 TYR A CA 1
ATOM 3101 C C . TYR A 1 387 ? 15.82 -15.906 -12.312 1 98.56 387 TYR A C 1
ATOM 3103 O O . TYR A 1 387 ? 16.844 -15.703 -11.648 1 98.56 387 TYR A O 1
ATOM 3111 N N . VAL A 1 388 ? 15.625 -15.609 -13.562 1 98.25 388 VAL A N 1
ATOM 3112 C CA . VAL A 1 388 ? 16.719 -15.086 -14.367 1 98.25 388 VAL A CA 1
ATOM 3113 C C . VAL A 1 388 ? 17.062 -13.664 -13.922 1 98.25 388 VAL A C 1
ATOM 3115 O O . VAL A 1 388 ? 18.219 -13.328 -13.703 1 98.25 388 VAL A O 1
ATOM 3118 N N . HIS A 1 389 ? 16.047 -12.906 -13.734 1 97.31 389 HIS A N 1
ATOM 3119 C CA . HIS A 1 389 ? 16.219 -11.5 -13.383 1 97.31 389 HIS A CA 1
ATOM 3120 C C . HIS A 1 389 ? 17 -11.352 -12.078 1 97.31 389 HIS A C 1
ATOM 3122 O O . HIS A 1 389 ? 17.875 -10.492 -11.961 1 97.31 389 HIS A O 1
ATOM 3128 N N . HIS A 1 390 ? 16.719 -12.188 -11.094 1 97.5 390 HIS A N 1
ATOM 3129 C CA . HIS A 1 390 ? 17.344 -12.086 -9.781 1 97.5 390 HIS A CA 1
ATOM 3130 C C . HIS A 1 390 ? 18.578 -12.969 -9.688 1 97.5 390 HIS A C 1
ATOM 3132 O O . HIS A 1 390 ? 19.219 -13.047 -8.633 1 97.5 390 HIS A O 1
ATOM 3138 N N . LYS A 1 391 ? 18.875 -13.68 -10.781 1 98.31 391 LYS A N 1
ATOM 3139 C CA . LYS A 1 391 ? 20.016 -14.578 -10.859 1 98.31 391 LYS A CA 1
ATOM 3140 C C . LYS A 1 391 ? 19.953 -15.641 -9.766 1 98.31 391 LYS A C 1
ATOM 3142 O O . LYS A 1 391 ? 20.938 -15.852 -9.039 1 98.31 391 LYS A O 1
ATOM 3147 N N . ILE A 1 392 ? 18.781 -16.172 -9.625 1 98.75 392 ILE A N 1
ATOM 3148 C CA . ILE A 1 392 ? 18.594 -17.266 -8.664 1 98.75 392 ILE A CA 1
ATOM 3149 C C . ILE A 1 392 ? 18.297 -18.562 -9.406 1 98.75 392 ILE A C 1
ATOM 3151 O O . ILE A 1 392 ? 18.078 -19.609 -8.781 1 98.75 392 ILE A O 1
ATOM 3155 N N . GLY A 1 393 ? 18.281 -18.5 -10.672 1 98.69 393 GLY A N 1
ATOM 3156 C CA . GLY A 1 393 ? 18.016 -19.641 -11.516 1 98.69 393 GLY A CA 1
ATOM 3157 C C . GLY A 1 393 ? 18.031 -19.312 -13 1 98.69 393 GLY A C 1
ATOM 3158 O O . GLY A 1 393 ? 18.484 -18.25 -13.398 1 98.69 393 GLY A O 1
ATOM 3159 N N . LYS A 1 394 ? 17.594 -20.344 -13.773 1 98.56 394 LYS A N 1
ATOM 3160 C CA . LYS A 1 394 ? 17.516 -20.203 -15.227 1 98.56 394 LYS A CA 1
ATOM 3161 C C . LYS A 1 394 ? 16.172 -20.672 -15.75 1 98.56 394 LYS A C 1
ATOM 3163 O O . LYS A 1 394 ? 15.453 -21.406 -15.07 1 98.56 394 LYS A O 1
ATOM 3168 N N . GLN A 1 395 ? 15.852 -20.188 -16.844 1 98.31 395 GLN A N 1
ATOM 3169 C CA . GLN A 1 395 ? 14.641 -20.594 -17.547 1 98.31 395 GLN A CA 1
ATOM 3170 C C . GLN A 1 395 ? 14.977 -21.344 -18.844 1 98.31 395 GLN A C 1
ATOM 3172 O O . GLN A 1 395 ? 15.805 -20.891 -19.625 1 98.31 395 GLN A O 1
ATOM 3177 N N . LEU A 1 396 ? 14.398 -22.484 -18.984 1 97.56 396 LEU A N 1
ATOM 3178 C CA . LEU A 1 396 ? 14.547 -23.281 -20.188 1 97.56 396 LEU A CA 1
ATOM 3179 C C . LEU A 1 396 ? 13.188 -23.609 -20.797 1 97.56 396 LEU A C 1
ATOM 3181 O O . LEU A 1 396 ? 12.164 -23.547 -20.109 1 97.56 396 LEU A O 1
ATOM 3185 N N . ASP A 1 397 ? 13.227 -23.875 -22.031 1 94.06 397 ASP A N 1
ATOM 3186 C CA . ASP A 1 397 ? 12.031 -24.312 -22.766 1 94.06 397 ASP A CA 1
ATOM 3187 C C . ASP A 1 397 ? 12.086 -25.797 -23.062 1 94.06 397 ASP A C 1
ATOM 3189 O O . ASP A 1 397 ? 12.953 -26.266 -23.812 1 94.06 397 ASP A O 1
ATOM 3193 N N . LEU A 1 398 ? 11.156 -26.516 -22.531 1 89.94 398 LEU A N 1
ATOM 3194 C CA . LEU A 1 398 ? 11.172 -27.969 -22.672 1 89.94 398 LEU A CA 1
ATOM 3195 C C . LEU A 1 398 ? 11.031 -28.359 -24.141 1 89.94 398 LEU A C 1
ATOM 3197 O O . LEU A 1 398 ? 11.57 -29.391 -24.562 1 89.94 398 LEU A O 1
ATOM 3201 N N . ALA A 1 399 ? 10.359 -27.578 -24.891 1 88.12 399 ALA A N 1
ATOM 3202 C CA . ALA A 1 399 ? 10.109 -27.891 -26.297 1 88.12 399 ALA A CA 1
ATOM 3203 C C . ALA A 1 399 ? 11.398 -27.812 -27.109 1 88.12 399 ALA A C 1
ATOM 3205 O O . ALA A 1 399 ? 11.562 -28.547 -28.094 1 88.12 399 ALA A O 1
ATOM 3206 N N . THR A 1 400 ? 12.32 -27 -26.641 1 93.25 400 THR A N 1
ATOM 3207 C CA . THR A 1 400 ? 13.477 -26.75 -27.5 1 93.25 400 THR A CA 1
ATOM 3208 C C . THR A 1 400 ? 14.773 -27.141 -26.797 1 93.25 400 THR A C 1
ATOM 3210 O O . THR A 1 400 ? 15.844 -27.125 -27.391 1 93.25 400 THR A O 1
ATOM 3213 N N . VAL A 1 401 ? 14.688 -27.531 -25.594 1 96.19 401 VAL A N 1
ATOM 3214 C CA . VAL A 1 401 ? 15.883 -27.766 -24.797 1 96.19 401 VAL A CA 1
ATOM 3215 C C . VAL A 1 401 ? 16.703 -28.891 -25.406 1 96.19 401 VAL A C 1
ATOM 3217 O O . VAL A 1 401 ? 16.156 -29.891 -25.875 1 96.19 401 VAL A O 1
ATOM 3220 N N . THR A 1 402 ? 18.016 -28.656 -25.469 1 97.56 402 THR A N 1
ATOM 3221 C CA . THR A 1 402 ? 18.969 -29.672 -25.891 1 97.56 402 THR A CA 1
ATOM 3222 C C . THR A 1 402 ? 19.734 -30.219 -24.688 1 97.56 402 THR A C 1
ATOM 3224 O O . THR A 1 402 ? 19.688 -29.656 -23.594 1 97.56 402 THR A O 1
ATOM 3227 N N . GLU A 1 403 ? 20.406 -31.375 -24.969 1 98 403 GLU A N 1
ATOM 3228 C CA . GLU A 1 403 ? 21.219 -31.984 -23.922 1 98 403 GLU A CA 1
ATOM 3229 C C . GLU A 1 403 ? 22.281 -31 -23.438 1 98 403 GLU A C 1
ATOM 3231 O O . GLU A 1 403 ? 22.5 -30.859 -22.219 1 98 403 GLU A O 1
ATOM 3236 N N . GLU A 1 404 ? 22.844 -30.297 -24.359 1 98.12 404 GLU A N 1
ATOM 3237 C CA . GLU A 1 404 ? 23.922 -29.375 -24.031 1 98.12 404 GLU A CA 1
ATOM 3238 C C . GLU A 1 404 ? 23.391 -28.188 -23.219 1 98.12 404 GLU A C 1
ATOM 3240 O O . GLU A 1 404 ? 24.016 -27.797 -22.219 1 98.12 404 GLU A O 1
ATOM 3245 N N . GLN A 1 405 ? 22.312 -27.672 -23.609 1 98.25 405 GLN A N 1
ATOM 3246 C CA . GLN A 1 405 ? 21.719 -26.547 -22.906 1 98.25 405 GLN A CA 1
ATOM 3247 C C . GLN A 1 405 ? 21.375 -26.922 -21.469 1 98.25 405 GLN A C 1
ATOM 3249 O O . GLN A 1 405 ? 21.609 -26.141 -20.531 1 98.25 405 GLN A O 1
ATOM 3254 N N . PHE A 1 406 ? 20.797 -28.062 -21.359 1 98.44 406 PHE A N 1
ATOM 3255 C CA . PHE A 1 406 ? 20.359 -28.531 -20.047 1 98.44 406 PHE A CA 1
ATOM 3256 C C . PHE A 1 406 ? 21.562 -28.797 -19.156 1 98.44 406 PHE A C 1
ATOM 3258 O O . PHE A 1 406 ? 21.594 -28.344 -18 1 98.44 406 PHE A O 1
ATOM 3265 N N . LYS A 1 407 ? 22.516 -29.484 -19.656 1 98.44 407 LYS A N 1
ATOM 3266 C CA . LYS A 1 407 ? 23.734 -29.781 -18.922 1 98.44 407 LYS A CA 1
ATOM 3267 C C . LYS A 1 407 ? 24.453 -28.5 -18.5 1 98.44 407 LYS A C 1
ATOM 3269 O O . LYS A 1 407 ? 24.891 -28.375 -17.359 1 98.44 407 LYS A O 1
ATOM 3274 N N . ASN A 1 408 ? 24.562 -27.562 -19.391 1 98.38 408 ASN A N 1
ATOM 3275 C CA . ASN A 1 408 ? 25.219 -26.297 -19.109 1 98.38 408 ASN A CA 1
ATOM 3276 C C . ASN A 1 408 ? 24.484 -25.5 -18.016 1 98.38 408 ASN A C 1
ATOM 3278 O O . ASN A 1 408 ? 25.125 -24.875 -17.172 1 98.38 408 ASN A O 1
ATOM 3282 N N . ALA A 1 409 ? 23.156 -25.5 -18.078 1 98.62 409 ALA A N 1
ATOM 3283 C CA . ALA A 1 409 ? 22.359 -24.797 -17.078 1 98.62 409 ALA A CA 1
ATOM 3284 C C . ALA A 1 409 ? 22.609 -25.359 -15.68 1 98.62 409 ALA A C 1
ATOM 3286 O O . ALA A 1 409 ? 22.828 -24.594 -14.734 1 98.62 409 ALA A O 1
ATOM 3287 N N . ILE A 1 410 ? 22.609 -26.688 -15.594 1 98.69 410 ILE A N 1
ATOM 3288 C CA . ILE A 1 410 ? 22.812 -27.344 -14.312 1 98.69 410 ILE A CA 1
ATOM 3289 C C . ILE A 1 410 ? 24.203 -27.016 -13.781 1 98.69 410 ILE A C 1
ATOM 3291 O O . ILE A 1 410 ? 24.359 -26.562 -12.641 1 98.69 410 ILE A O 1
ATOM 3295 N N . ASN A 1 411 ? 25.172 -27.141 -14.609 1 98.25 411 ASN A N 1
ATOM 3296 C CA . ASN A 1 411 ? 26.547 -26.891 -14.195 1 98.25 411 ASN A CA 1
ATOM 3297 C C . ASN A 1 411 ? 26.766 -25.438 -13.781 1 98.25 411 ASN A C 1
ATOM 3299 O O . ASN A 1 411 ? 27.422 -25.172 -12.773 1 98.25 411 ASN A O 1
ATOM 3303 N N . THR A 1 412 ? 26.234 -24.562 -14.547 1 98.38 412 THR A N 1
ATOM 3304 C CA . THR A 1 412 ? 26.391 -23.141 -14.266 1 98.38 412 THR A CA 1
ATOM 3305 C C . THR A 1 412 ? 25.812 -22.797 -12.891 1 98.38 412 THR A C 1
ATOM 3307 O O . THR A 1 412 ? 26.469 -22.156 -12.078 1 98.38 412 THR A O 1
ATOM 3310 N N . ILE A 1 413 ? 24.625 -23.25 -12.586 1 98.56 413 ILE A N 1
ATOM 3311 C CA . ILE A 1 413 ? 23.938 -22.891 -11.359 1 98.56 413 ILE A CA 1
ATOM 3312 C C . ILE A 1 413 ? 24.656 -23.5 -10.156 1 98.56 413 ILE A C 1
ATOM 3314 O O . ILE A 1 413 ? 24.844 -22.844 -9.133 1 98.56 413 ILE A O 1
ATOM 3318 N N . ILE A 1 414 ? 25.078 -24.75 -10.297 1 97.94 414 ILE A N 1
ATOM 3319 C CA . ILE A 1 414 ? 25.656 -25.453 -9.156 1 97.94 414 ILE A CA 1
ATOM 3320 C C . ILE A 1 414 ? 27.078 -24.953 -8.906 1 97.94 414 ILE A C 1
ATOM 3322 O O . ILE A 1 414 ? 27.5 -24.828 -7.758 1 97.94 414 ILE A O 1
ATOM 3326 N N . GLU A 1 415 ? 27.766 -24.609 -9.938 1 97.5 415 GLU A N 1
ATOM 3327 C CA . GLU A 1 415 ? 29.172 -24.25 -9.797 1 97.5 415 GLU A CA 1
ATOM 3328 C C . GLU A 1 415 ? 29.328 -22.766 -9.453 1 97.5 415 GLU A C 1
ATOM 3330 O O . GLU A 1 415 ? 30.266 -22.375 -8.773 1 97.5 415 GLU A O 1
ATOM 3335 N N . ASP A 1 416 ? 28.484 -21.953 -10.023 1 98.12 416 ASP A N 1
ATOM 3336 C CA . ASP A 1 416 ? 28.516 -20.531 -9.695 1 98.12 416 ASP A CA 1
ATOM 3337 C C . ASP A 1 416 ? 27.812 -20.25 -8.367 1 98.12 416 ASP A C 1
ATOM 3339 O O . ASP A 1 416 ? 26.578 -20.156 -8.312 1 98.12 416 ASP A O 1
ATOM 3343 N N . LYS A 1 417 ? 28.531 -20 -7.395 1 97.38 417 LYS A N 1
ATOM 3344 C CA . LYS A 1 417 ? 28.047 -19.875 -6.023 1 97.38 417 LYS A CA 1
ATOM 3345 C C . LYS A 1 417 ? 27.141 -18.641 -5.875 1 97.38 417 LYS A C 1
ATOM 3347 O O . LYS A 1 417 ? 26.422 -18.531 -4.891 1 97.38 417 LYS A O 1
ATOM 3352 N N . SER A 1 418 ? 27.219 -17.75 -6.812 1 98.31 418 SER A N 1
ATOM 3353 C CA . SER A 1 418 ? 26.406 -16.531 -6.715 1 98.31 418 SER A CA 1
ATOM 3354 C C . SER A 1 418 ? 24.922 -16.844 -6.777 1 98.31 418 SER A C 1
ATOM 3356 O O . SER A 1 418 ? 24.109 -16.141 -6.176 1 98.31 418 SER A O 1
ATOM 3358 N N . TYR A 1 419 ? 24.547 -17.891 -7.461 1 98.56 419 TYR A N 1
ATOM 3359 C CA . TYR A 1 419 ? 23.125 -18.266 -7.531 1 98.56 419 TYR A CA 1
ATOM 3360 C C . TYR A 1 419 ? 22.578 -18.594 -6.148 1 98.56 419 TYR A C 1
ATOM 3362 O O . TYR A 1 419 ? 21.516 -18.125 -5.762 1 98.56 419 TYR A O 1
ATOM 3370 N N . ARG A 1 420 ? 23.297 -19.391 -5.453 1 98.19 420 ARG A N 1
ATOM 3371 C CA . ARG A 1 420 ? 22.875 -19.766 -4.109 1 98.19 420 ARG A CA 1
ATOM 3372 C C . ARG A 1 420 ? 22.906 -18.562 -3.162 1 98.19 420 ARG A C 1
ATOM 3374 O O . ARG A 1 420 ? 22.016 -18.406 -2.322 1 98.19 420 ARG A O 1
ATOM 3381 N N . GLN A 1 421 ? 23.922 -17.797 -3.283 1 98.25 421 GLN A N 1
ATOM 3382 C CA . GLN A 1 421 ? 24.031 -16.609 -2.438 1 98.25 421 GLN A CA 1
ATOM 3383 C C . GLN A 1 421 ? 22.906 -15.633 -2.709 1 98.25 421 GLN A C 1
ATOM 3385 O O . GLN A 1 421 ? 22.328 -15.062 -1.775 1 98.25 421 GLN A O 1
ATOM 3390 N N . ASN A 1 422 ? 22.594 -15.438 -3.984 1 98.44 422 ASN A N 1
ATOM 3391 C CA . ASN A 1 422 ? 21.469 -14.57 -4.344 1 98.44 422 ASN A CA 1
ATOM 3392 C C . ASN A 1 422 ? 20.156 -15.094 -3.771 1 98.44 422 ASN A C 1
ATOM 3394 O O . ASN A 1 422 ? 19.312 -14.312 -3.328 1 98.44 422 ASN A O 1
ATOM 3398 N N . MET A 1 423 ? 20.016 -16.391 -3.793 1 98.06 423 MET A N 1
ATOM 3399 C CA . MET A 1 423 ? 18.828 -17.016 -3.238 1 98.06 423 MET A CA 1
ATOM 3400 C C . MET A 1 423 ? 18.703 -16.75 -1.743 1 98.06 423 MET A C 1
ATOM 3402 O O . MET A 1 423 ? 17.625 -16.406 -1.252 1 98.06 423 MET A O 1
ATOM 3406 N N . LYS A 1 424 ? 19.719 -16.875 -1.108 1 97.75 424 LYS A N 1
ATOM 3407 C CA . LYS A 1 424 ? 19.734 -16.625 0.331 1 97.75 424 LYS A CA 1
ATOM 3408 C C . LYS A 1 424 ? 19.438 -15.156 0.638 1 97.75 424 LYS A C 1
ATOM 3410 O O . LYS A 1 424 ? 18.672 -14.852 1.558 1 97.75 424 LYS A O 1
ATOM 3415 N N . ASN A 1 425 ? 20.094 -14.312 -0.114 1 97.25 425 ASN A N 1
ATOM 3416 C CA . ASN A 1 425 ? 19.828 -12.891 0.051 1 97.25 425 ASN A CA 1
ATOM 3417 C C . ASN A 1 425 ? 18.359 -12.57 -0.17 1 97.25 425 ASN A C 1
ATOM 3419 O O . ASN A 1 425 ? 17.75 -11.812 0.6 1 97.25 425 ASN A O 1
ATOM 3423 N N . LEU A 1 426 ? 17.828 -13.133 -1.217 1 97.5 426 LEU A N 1
ATOM 3424 C CA . LEU A 1 426 ? 16.422 -12.906 -1.535 1 97.5 426 LEU A CA 1
ATOM 3425 C C . LEU A 1 426 ? 15.523 -13.438 -0.422 1 97.5 426 LEU A C 1
ATOM 3427 O O . LEU A 1 426 ? 14.562 -12.773 -0.032 1 97.5 426 LEU A O 1
ATOM 3431 N N . ARG A 1 427 ? 15.797 -14.602 0.038 1 97.19 427 ARG A N 1
ATOM 3432 C CA . ARG A 1 427 ? 15.055 -15.188 1.148 1 97.19 427 ARG A CA 1
ATOM 3433 C C . ARG A 1 427 ? 15.055 -14.258 2.357 1 97.19 427 ARG A C 1
ATOM 3435 O O . ARG A 1 427 ? 14 -13.977 2.93 1 97.19 427 ARG A O 1
ATOM 3442 N N . ASP A 1 428 ? 16.219 -13.812 2.738 1 96.69 428 ASP A N 1
ATOM 3443 C CA . ASP A 1 428 ? 16.359 -12.969 3.924 1 96.69 428 ASP A CA 1
ATOM 3444 C C . ASP A 1 428 ? 15.594 -11.656 3.758 1 96.69 428 ASP A C 1
ATOM 3446 O O . ASP A 1 428 ? 14.953 -11.188 4.699 1 96.69 428 ASP A O 1
ATOM 3450 N N . LEU A 1 429 ? 15.656 -11.141 2.621 1 95.88 429 LEU A N 1
ATOM 3451 C CA . LEU A 1 429 ? 14.938 -9.914 2.324 1 95.88 429 LEU A CA 1
ATOM 3452 C C . LEU A 1 429 ? 13.43 -10.125 2.408 1 95.88 429 LEU A C 1
ATOM 3454 O O . LEU A 1 429 ? 12.719 -9.336 3.031 1 95.88 429 LEU A O 1
ATOM 3458 N N . MET A 1 430 ? 12.938 -11.148 1.806 1 95.88 430 MET A N 1
ATOM 3459 C CA . MET A 1 430 ? 11.5 -11.391 1.705 1 95.88 430 MET A CA 1
ATOM 3460 C C . MET A 1 430 ? 10.93 -11.836 3.049 1 95.88 430 MET A C 1
ATOM 3462 O O . MET A 1 430 ? 9.75 -11.609 3.332 1 95.88 430 MET A O 1
ATOM 3466 N N . ARG A 1 431 ? 11.734 -12.398 3.867 1 95.62 431 ARG A N 1
ATOM 3467 C CA . ARG A 1 431 ? 11.281 -12.898 5.16 1 95.62 431 ARG A CA 1
ATOM 3468 C C . ARG A 1 431 ? 11.219 -11.781 6.191 1 95.62 431 ARG A C 1
ATOM 3470 O O . ARG A 1 431 ? 10.547 -11.906 7.215 1 95.62 431 ARG A O 1
ATOM 3477 N N . ASP A 1 432 ? 11.961 -10.727 5.965 1 96.69 432 ASP A N 1
ATOM 3478 C CA . ASP A 1 432 ? 12.031 -9.633 6.93 1 96.69 432 ASP A CA 1
ATOM 3479 C C . ASP A 1 432 ? 10.773 -8.773 6.883 1 96.69 432 ASP A C 1
ATOM 3481 O O . ASP A 1 432 ? 10.797 -7.66 6.348 1 96.69 432 ASP A O 1
ATOM 3485 N N . GLN A 1 433 ? 9.734 -9.25 7.484 1 95.25 433 GLN A N 1
ATOM 3486 C CA . GLN A 1 433 ? 8.43 -8.602 7.578 1 95.25 433 GLN A CA 1
ATOM 3487 C C . GLN A 1 433 ? 7.961 -8.516 9.031 1 95.25 433 GLN A C 1
ATOM 3489 O O . GLN A 1 433 ? 8.32 -9.359 9.852 1 95.25 433 GLN A O 1
ATOM 3494 N N . PRO A 1 434 ? 7.141 -7.516 9.273 1 95.06 434 PRO A N 1
ATOM 3495 C CA . PRO A 1 434 ? 6.715 -7.344 10.664 1 95.06 434 PRO A CA 1
ATOM 3496 C C . PRO A 1 434 ? 5.734 -8.422 11.117 1 95.06 434 PRO A C 1
ATOM 3498 O O . PRO A 1 434 ? 5.617 -8.695 12.312 1 95.06 434 PRO A O 1
ATOM 3501 N N . MET A 1 435 ? 4.98 -9.008 10.188 1 95.69 435 MET A N 1
ATOM 3502 C CA . MET A 1 435 ? 4.039 -10.102 10.438 1 95.69 435 MET A CA 1
ATOM 3503 C C . MET A 1 435 ? 4.227 -11.227 9.43 1 95.69 435 MET A C 1
ATOM 3505 O O . MET A 1 435 ? 4.602 -10.984 8.281 1 95.69 435 MET A O 1
ATOM 3509 N N . THR A 1 436 ? 3.938 -12.461 9.914 1 96.25 436 THR A N 1
ATOM 3510 C CA . THR A 1 436 ? 3.896 -13.555 8.953 1 96.25 436 THR A CA 1
ATOM 3511 C C . THR A 1 436 ? 2.676 -13.43 8.039 1 96.25 436 THR A C 1
ATOM 3513 O O . THR A 1 436 ? 1.705 -12.75 8.391 1 96.25 436 THR A O 1
ATOM 3516 N N . PRO A 1 437 ? 2.719 -14.078 6.914 1 97 437 PRO A N 1
ATOM 3517 C CA . PRO A 1 437 ? 1.57 -14.016 6.008 1 97 437 PRO A CA 1
ATOM 3518 C C . PRO A 1 437 ? 0.276 -14.492 6.66 1 97 437 PRO A C 1
ATOM 3520 O O . PRO A 1 437 ? -0.774 -13.867 6.488 1 97 437 PRO A O 1
ATOM 3523 N N . LEU A 1 438 ? 0.315 -15.523 7.414 1 97.75 438 LEU A N 1
ATOM 3524 C CA . LEU A 1 438 ? -0.877 -16.062 8.055 1 97.75 438 LEU A CA 1
ATOM 3525 C C . LEU A 1 438 ? -1.412 -15.102 9.109 1 97.75 438 LEU A C 1
ATOM 3527 O O . LEU A 1 438 ? -2.615 -14.836 9.164 1 97.75 438 LEU A O 1
ATOM 3531 N N . GLU A 1 439 ? -0.511 -14.562 9.961 1 97.19 439 GLU A N 1
ATOM 3532 C CA . GLU A 1 439 ? -0.923 -13.57 10.953 1 97.19 439 GLU A CA 1
ATOM 3533 C C . GLU A 1 439 ? -1.625 -12.391 10.297 1 97.19 439 GLU A C 1
ATOM 3535 O O . GLU A 1 439 ? -2.658 -11.922 10.789 1 97.19 439 GLU A O 1
ATOM 3540 N N . ARG A 1 440 ? -1.041 -11.938 9.273 1 97.88 440 ARG A N 1
ATOM 3541 C CA . ARG A 1 440 ? -1.578 -10.789 8.547 1 97.88 440 ARG A CA 1
ATOM 3542 C C . ARG A 1 440 ? -2.957 -11.102 7.977 1 97.88 440 ARG A C 1
ATOM 3544 O O . ARG A 1 440 ? -3.887 -10.305 8.117 1 97.88 440 ARG A O 1
ATOM 3551 N N . ALA A 1 441 ? -3.072 -12.234 7.285 1 98.56 441 ALA A N 1
ATOM 3552 C CA . ALA A 1 441 ? -4.348 -12.641 6.695 1 98.56 441 ALA A CA 1
ATOM 3553 C C . ALA A 1 441 ? -5.43 -12.75 7.766 1 98.56 441 ALA A C 1
ATOM 3555 O O . ALA A 1 441 ? -6.547 -12.258 7.578 1 98.56 441 ALA A O 1
ATOM 3556 N N . VAL A 1 442 ? -5.113 -13.352 8.852 1 98.38 442 VAL A N 1
ATOM 3557 C CA . VAL A 1 442 ? -6.078 -13.562 9.922 1 98.38 442 VAL A CA 1
ATOM 3558 C C . VAL A 1 442 ? -6.465 -12.227 10.539 1 98.38 442 VAL A C 1
ATOM 3560 O O . VAL A 1 442 ? -7.652 -11.953 10.75 1 98.38 442 VAL A O 1
ATOM 3563 N N . TRP A 1 443 ? -5.5 -11.391 10.844 1 98.31 443 TRP A N 1
ATOM 3564 C CA . TRP A 1 443 ? -5.77 -10.102 11.469 1 98.31 443 TRP A CA 1
ATOM 3565 C C . TRP A 1 443 ? -6.738 -9.281 10.625 1 98.31 443 TRP A C 1
ATOM 3567 O O . TRP A 1 443 ? -7.711 -8.727 11.148 1 98.31 443 TRP A O 1
ATOM 3577 N N . TRP A 1 444 ? -6.527 -9.234 9.367 1 98.5 444 TRP A N 1
ATOM 3578 C CA . TRP A 1 444 ? -7.355 -8.406 8.492 1 98.5 444 TRP A CA 1
ATOM 3579 C C . TRP A 1 444 ? -8.727 -9.039 8.281 1 98.5 444 TRP A C 1
ATOM 3581 O O . TRP A 1 444 ? -9.727 -8.336 8.125 1 98.5 444 TRP A O 1
ATOM 3591 N N . THR A 1 445 ? -8.742 -10.391 8.203 1 98.69 445 THR A N 1
ATOM 3592 C CA . THR A 1 445 ? -10.047 -11.039 8.188 1 98.69 445 THR A CA 1
ATOM 3593 C C . THR A 1 445 ? -10.875 -10.617 9.391 1 98.69 445 THR A C 1
ATOM 3595 O O . THR A 1 445 ? -12.039 -10.227 9.25 1 98.69 445 THR A O 1
ATOM 3598 N N . GLU A 1 446 ? -10.289 -10.641 10.523 1 98.38 446 GLU A N 1
ATOM 3599 C CA . GLU A 1 446 ? -10.992 -10.273 11.758 1 98.38 446 GLU A CA 1
ATOM 3600 C C . GLU A 1 446 ? -11.297 -8.781 11.797 1 98.38 446 GLU A C 1
ATOM 3602 O O . GLU A 1 446 ? -12.289 -8.359 12.391 1 98.38 446 GLU A O 1
ATOM 3607 N N . HIS A 1 447 ? -10.438 -7.988 11.172 1 98 447 HIS A N 1
ATOM 3608 C CA . HIS A 1 447 ? -10.758 -6.574 11.023 1 98 447 HIS A CA 1
ATOM 3609 C C . HIS A 1 447 ? -12.086 -6.387 10.289 1 98 447 HIS A C 1
ATOM 3611 O O . HIS A 1 447 ? -12.93 -5.594 10.711 1 98 447 HIS A O 1
ATOM 3617 N N . VAL A 1 448 ? -12.25 -7.09 9.172 1 97.94 448 VAL A N 1
ATOM 3618 C CA . VAL A 1 448 ? -13.484 -7.008 8.398 1 97.94 448 VAL A CA 1
ATOM 3619 C C . VAL A 1 448 ? -14.664 -7.434 9.266 1 97.94 448 VAL A C 1
ATOM 3621 O O . VAL A 1 448 ? -15.727 -6.812 9.227 1 97.94 448 VAL A O 1
ATOM 3624 N N . LEU A 1 449 ? -14.469 -8.445 10.062 1 97.75 449 LEU A N 1
ATOM 3625 C CA . LEU A 1 449 ? -15.516 -8.945 10.945 1 97.75 449 LEU A CA 1
ATOM 3626 C C . LEU A 1 449 ? -15.852 -7.926 12.031 1 97.75 449 LEU A C 1
ATOM 3628 O O . LEU A 1 449 ? -17.016 -7.672 12.312 1 97.75 449 LEU A O 1
ATOM 3632 N N . ARG A 1 450 ? -14.828 -7.293 12.617 1 96.25 450 ARG A N 1
ATOM 3633 C CA . ARG A 1 450 ? -15.023 -6.344 13.703 1 96.25 450 ARG A CA 1
ATOM 3634 C C . ARG A 1 450 ? -15.812 -5.125 13.234 1 96.25 450 ARG A C 1
ATOM 3636 O O . ARG A 1 450 ? -16.594 -4.559 13.992 1 96.25 450 ARG A O 1
ATOM 3643 N N . HIS A 1 451 ? -15.672 -4.789 11.961 1 96 451 HIS A N 1
ATOM 3644 C CA . HIS A 1 451 ? -16.25 -3.529 11.508 1 96 451 HIS A CA 1
ATOM 3645 C C . HIS A 1 451 ? -17.391 -3.768 10.516 1 96 451 HIS A C 1
ATOM 3647 O O . HIS A 1 451 ? -17.969 -2.814 10 1 96 451 HIS A O 1
ATOM 3653 N N . GLY A 1 452 ? -17.688 -5.027 10.219 1 94.94 452 GLY A N 1
ATOM 3654 C CA . GLY A 1 452 ? -18.766 -5.348 9.289 1 94.94 452 GLY A CA 1
ATOM 3655 C C . GLY A 1 452 ? -18.422 -5.027 7.848 1 94.94 452 GLY A C 1
ATOM 3656 O O . GLY A 1 452 ? -19.312 -4.762 7.039 1 94.94 452 GLY A O 1
ATOM 3657 N N . GLY A 1 453 ? -17.188 -4.969 7.555 1 96.31 453 GLY A N 1
ATOM 3658 C CA . GLY A 1 453 ? -16.672 -4.633 6.234 1 96.31 453 GLY A CA 1
ATOM 3659 C C . GLY A 1 453 ? -15.383 -3.84 6.277 1 96.31 453 GLY A C 1
ATOM 3660 O O . GLY A 1 453 ? -14.797 -3.656 7.344 1 96.31 453 GLY A O 1
ATOM 3661 N N . ALA A 1 454 ? -14.922 -3.461 5.09 1 96.94 454 ALA A N 1
ATOM 3662 C CA . ALA A 1 454 ? -13.688 -2.686 4.996 1 96.94 454 ALA A CA 1
ATOM 3663 C C . ALA A 1 454 ? -13.805 -1.602 3.928 1 96.94 454 ALA A C 1
ATOM 3665 O O . ALA A 1 454 ? -12.805 -1.226 3.309 1 96.94 454 ALA A O 1
ATOM 3666 N N . ARG A 1 455 ? -14.961 -1.106 3.686 1 94.75 455 ARG A N 1
ATOM 3667 C CA . ARG A 1 455 ? -15.195 -0.081 2.676 1 94.75 455 ARG A CA 1
ATOM 3668 C C . ARG A 1 455 ? -14.359 1.164 2.949 1 94.75 455 ARG A C 1
ATOM 3670 O O . ARG A 1 455 ? -13.961 1.866 2.02 1 94.75 455 ARG A O 1
ATOM 3677 N N . HIS A 1 456 ? -14.078 1.404 4.199 1 95.75 456 HIS A N 1
ATOM 3678 C CA . HIS A 1 456 ? -13.328 2.578 4.617 1 95.75 456 HIS A CA 1
ATOM 3679 C C . HIS A 1 456 ? -11.883 2.506 4.137 1 95.75 456 HIS A C 1
ATOM 3681 O O . HIS A 1 456 ? -11.156 3.506 4.172 1 95.75 456 HIS A O 1
ATOM 3687 N N . LEU A 1 457 ? -11.43 1.38 3.607 1 96.81 457 LEU A N 1
ATOM 3688 C CA . LEU A 1 457 ? -10.055 1.217 3.133 1 96.81 457 LEU A CA 1
ATOM 3689 C C . LEU A 1 457 ? -10.008 1.183 1.608 1 96.81 457 LEU A C 1
ATOM 3691 O O . LEU A 1 457 ? -8.945 0.998 1.019 1 96.81 457 LEU A O 1
ATOM 3695 N N . ARG A 1 458 ? -11.086 1.418 0.99 1 94.88 458 ARG A N 1
ATOM 3696 C CA . ARG A 1 458 ? -11.219 1.324 -0.46 1 94.88 458 ARG A CA 1
ATOM 3697 C C . ARG A 1 458 ? -10.688 2.584 -1.141 1 94.88 458 ARG A C 1
ATOM 3699 O O . ARG A 1 458 ? -10.914 3.695 -0.655 1 94.88 458 ARG A O 1
ATOM 3706 N N . SER A 1 459 ? -9.977 2.406 -2.24 1 95.38 459 SER A N 1
ATOM 3707 C CA . SER A 1 459 ? -9.547 3.527 -3.068 1 95.38 459 SER A CA 1
ATOM 3708 C C . SER A 1 459 ? -10.734 4.156 -3.801 1 95.38 459 SER A C 1
ATOM 3710 O O . SER A 1 459 ? -11.641 3.453 -4.238 1 95.38 459 SER A O 1
ATOM 3712 N N . PRO A 1 460 ? -10.695 5.473 -3.99 1 95.06 460 PRO A N 1
ATOM 3713 C CA . PRO A 1 460 ? -11.766 6.105 -4.773 1 95.06 460 PRO A CA 1
ATOM 3714 C C . PRO A 1 460 ? -11.758 5.672 -6.234 1 95.06 460 PRO A C 1
ATOM 3716 O O . PRO A 1 460 ? -12.766 5.82 -6.934 1 95.06 460 PRO A O 1
ATOM 3719 N N . ALA A 1 461 ? -10.648 5.105 -6.66 1 95.25 461 ALA A N 1
ATOM 3720 C CA . ALA A 1 461 ? -10.547 4.691 -8.055 1 95.25 461 ALA A CA 1
ATOM 3721 C C . ALA A 1 461 ? -11.117 3.291 -8.258 1 95.25 461 ALA A C 1
ATOM 3723 O O . ALA A 1 461 ? -11.195 2.801 -9.391 1 95.25 461 ALA A O 1
ATOM 3724 N N . ALA A 1 462 ? -11.57 2.652 -7.23 1 94.19 462 ALA A N 1
ATOM 3725 C CA . ALA A 1 462 ? -12.094 1.29 -7.312 1 94.19 462 ALA A CA 1
ATOM 3726 C C . ALA A 1 462 ? -13.297 1.217 -8.25 1 94.19 462 ALA A C 1
ATOM 3728 O O . ALA A 1 462 ? -14.234 2.006 -8.125 1 94.19 462 ALA A O 1
ATOM 3729 N N . ASN A 1 463 ? -13.258 0.307 -9.188 1 90.25 463 ASN A N 1
ATOM 3730 C CA . ASN A 1 463 ? -14.328 0.03 -10.141 1 90.25 463 ASN A CA 1
ATOM 3731 C C . ASN A 1 463 ? -14.641 1.247 -11.008 1 90.25 463 ASN A C 1
ATOM 3733 O O . ASN A 1 463 ? -15.781 1.455 -11.414 1 90.25 463 ASN A O 1
ATOM 3737 N N . MET A 1 464 ? -13.664 2.029 -11.195 1 91.06 464 MET A N 1
ATOM 3738 C CA . MET A 1 464 ? -13.859 3.223 -12.016 1 91.06 464 MET A CA 1
ATOM 3739 C C . MET A 1 464 ? -13.5 2.951 -13.469 1 91.06 464 MET A C 1
ATOM 3741 O O . MET A 1 464 ? -12.492 2.297 -13.75 1 91.06 464 MET A O 1
ATOM 3745 N N . SER A 1 465 ? -14.328 3.418 -14.344 1 89.06 465 SER A N 1
ATOM 3746 C CA . SER A 1 465 ? -14 3.318 -15.766 1 89.06 465 SER A CA 1
ATOM 3747 C C . SER A 1 465 ? -12.914 4.32 -16.156 1 89.06 465 SER A C 1
ATOM 3749 O O . SER A 1 465 ? -12.656 5.273 -15.414 1 89.06 465 SER A O 1
ATOM 3751 N N . TRP A 1 466 ? -12.297 4.062 -17.297 1 87.69 466 TRP A N 1
ATOM 3752 C CA . TRP A 1 466 ? -11.266 4.98 -17.766 1 87.69 466 TRP A CA 1
ATOM 3753 C C . TRP A 1 466 ? -11.852 6.359 -18.062 1 87.69 466 TRP A C 1
ATOM 3755 O O . TRP A 1 466 ? -11.18 7.375 -17.875 1 87.69 466 TRP A O 1
ATOM 3765 N N . THR A 1 467 ? -13.109 6.441 -18.453 1 92.75 467 THR A N 1
ATOM 3766 C CA . THR A 1 467 ? -13.758 7.719 -18.75 1 92.75 467 THR A CA 1
ATOM 3767 C C . THR A 1 467 ? -13.961 8.523 -17.469 1 92.75 467 THR A C 1
ATOM 3769 O O . THR A 1 467 ? -13.812 9.75 -17.469 1 92.75 467 THR A O 1
ATOM 3772 N N . GLN A 1 468 ? -14.25 7.793 -16.469 1 92.69 468 GLN A N 1
ATOM 3773 C CA . GLN A 1 468 ? -14.414 8.461 -15.188 1 92.69 468 GLN A CA 1
ATOM 3774 C C . GLN A 1 468 ? -13.07 8.891 -14.602 1 92.69 468 GLN A C 1
ATOM 3776 O O . GLN A 1 468 ? -12.93 10 -14.094 1 92.69 468 GLN A O 1
ATOM 3781 N N . PHE A 1 469 ? -12.148 8.031 -14.719 1 92.19 469 PHE A N 1
ATOM 3782 C CA . PHE A 1 469 ? -10.828 8.281 -14.156 1 92.19 469 PHE A CA 1
ATOM 3783 C C . PHE A 1 469 ? -10.195 9.508 -14.789 1 92.19 469 PHE A C 1
ATOM 3785 O O . PHE A 1 469 ? -9.594 10.336 -14.102 1 92.19 469 PHE A O 1
ATOM 3792 N N . PHE A 1 470 ? -10.453 9.68 -16.062 1 91.19 470 PHE A N 1
ATOM 3793 C CA . PHE A 1 470 ? -9.82 10.789 -16.781 1 91.19 470 PHE A CA 1
ATOM 3794 C C . PHE A 1 470 ? -10.781 11.961 -16.906 1 91.19 470 PHE A C 1
ATOM 3796 O O . PHE A 1 470 ? -10.508 12.922 -17.625 1 91.19 470 PHE A O 1
ATOM 3803 N N . GLU A 1 471 ? -11.844 11.969 -16.25 1 93.56 471 GLU A N 1
ATOM 3804 C CA . GLU A 1 471 ? -12.797 13.07 -16.219 1 93.56 471 GLU A CA 1
ATOM 3805 C C . GLU A 1 471 ? -13.195 13.508 -17.625 1 93.56 471 GLU A C 1
ATOM 3807 O O . GLU A 1 471 ? -13.109 14.688 -17.953 1 93.56 471 GLU A O 1
ATOM 3812 N N . LEU A 1 472 ? -13.555 12.539 -18.391 1 93.88 472 LEU A N 1
ATOM 3813 C CA . LEU A 1 472 ? -13.867 12.828 -19.781 1 93.88 472 LEU A CA 1
ATOM 3814 C C . LEU A 1 472 ? -15.031 13.812 -19.891 1 93.88 472 LEU A C 1
ATOM 3816 O O . LEU A 1 472 ? -15.047 14.664 -20.781 1 93.88 472 LEU A O 1
ATOM 3820 N N . LYS A 1 473 ? -16.031 13.672 -19.047 1 93.94 473 LYS A N 1
ATOM 3821 C CA . LYS A 1 473 ? -17.141 14.625 -19.047 1 93.94 473 LYS A CA 1
ATOM 3822 C C . LYS A 1 473 ? -16.641 16.047 -18.875 1 93.94 473 LYS A C 1
ATOM 3824 O O . LYS A 1 473 ? -17.094 16.969 -19.578 1 93.94 473 LYS A O 1
ATOM 3829 N N . LEU A 1 474 ? -15.828 16.219 -17.906 1 94.62 474 LEU A N 1
ATOM 3830 C CA . LEU A 1 474 ? -15.25 17.531 -17.672 1 94.62 474 LEU A CA 1
ATOM 3831 C C . LEU A 1 474 ? -14.438 18 -18.875 1 94.62 474 LEU A C 1
ATOM 3833 O O . LEU A 1 474 ? -14.562 19.156 -19.312 1 94.62 474 LEU A O 1
ATOM 3837 N N . VAL A 1 475 ? -13.578 17.141 -19.406 1 94.75 475 VAL A N 1
ATOM 3838 C CA . VAL A 1 475 ? -12.727 17.469 -20.547 1 94.75 475 VAL A CA 1
ATOM 3839 C C . VAL A 1 475 ? -13.594 17.875 -21.734 1 94.75 475 VAL A C 1
ATOM 3841 O O . VAL A 1 475 ? -13.328 18.875 -22.391 1 94.75 475 VAL A O 1
ATOM 3844 N N . LEU A 1 476 ? -14.578 17.141 -21.984 1 95.06 476 LEU A N 1
ATOM 3845 C CA . LEU A 1 476 ? -15.453 17.422 -23.109 1 95.06 476 LEU A CA 1
ATOM 3846 C C . LEU A 1 476 ? -16.219 18.719 -22.891 1 95.06 476 LEU A C 1
ATOM 3848 O O . LEU A 1 476 ? -16.438 19.484 -23.828 1 95.06 476 LEU A O 1
ATOM 3852 N N . THR A 1 477 ? -16.625 18.938 -21.672 1 95.12 477 THR A N 1
ATOM 3853 C CA . THR A 1 477 ? -17.297 20.188 -21.344 1 95.12 477 THR A CA 1
ATOM 3854 C C . THR A 1 477 ? -16.375 21.375 -21.609 1 95.12 477 THR A C 1
ATOM 3856 O O . THR A 1 477 ? -16.781 22.359 -22.25 1 95.12 477 THR A O 1
ATOM 3859 N N . VAL A 1 478 ? -15.203 21.312 -21.172 1 95.12 478 VAL A N 1
ATOM 3860 C CA . VAL A 1 478 ? -14.234 22.375 -21.359 1 95.12 478 VAL A CA 1
ATOM 3861 C C . VAL A 1 478 ? -13.945 22.562 -22.859 1 95.12 478 VAL A C 1
ATOM 3863 O O . VAL A 1 478 ? -13.906 23.688 -23.359 1 95.12 478 VAL A O 1
ATOM 3866 N N . LEU A 1 479 ? -13.75 21.453 -23.516 1 95.12 479 LEU A N 1
ATOM 3867 C CA . LEU A 1 479 ? -13.484 21.5 -24.953 1 95.12 479 LEU A CA 1
ATOM 3868 C C . LEU A 1 479 ? -14.648 22.141 -25.703 1 95.12 479 LEU A C 1
ATOM 3870 O O . LEU A 1 479 ? -14.445 22.938 -26.625 1 95.12 479 LEU A O 1
ATOM 3874 N N . SER A 1 480 ? -15.828 21.812 -25.344 1 95.69 480 SER A N 1
ATOM 3875 C CA . SER A 1 480 ? -17.016 22.391 -25.984 1 95.69 480 SER A CA 1
ATOM 3876 C C . SER A 1 480 ? -17.078 23.906 -25.766 1 95.69 480 SER A C 1
ATOM 3878 O O . SER A 1 480 ? -17.422 24.641 -26.688 1 95.69 480 SER A O 1
ATOM 3880 N N . VAL A 1 481 ? -16.781 24.328 -24.609 1 94.88 481 VAL A N 1
ATOM 3881 C CA . VAL A 1 481 ? -16.797 25.75 -24.297 1 94.88 481 VAL A CA 1
ATOM 3882 C C . VAL A 1 481 ? -15.711 26.469 -25.094 1 94.88 481 VAL A C 1
ATOM 3884 O O . VAL A 1 481 ? -15.961 27.531 -25.688 1 94.88 481 VAL A O 1
ATOM 3887 N N . VAL A 1 482 ? -14.562 25.875 -25.172 1 94.38 482 VAL A N 1
ATOM 3888 C CA . VAL A 1 482 ? -13.445 26.453 -25.906 1 94.38 482 VAL A CA 1
ATOM 3889 C C . VAL A 1 482 ? -13.781 26.531 -27.391 1 94.38 482 VAL A C 1
ATOM 3891 O O . VAL A 1 482 ? -13.57 27.562 -28.031 1 94.38 482 VAL A O 1
ATOM 3894 N N . ILE A 1 483 ? -14.305 25.469 -27.875 1 94.94 483 ILE A N 1
ATOM 3895 C CA . ILE A 1 483 ? -14.664 25.438 -29.281 1 94.94 483 ILE A CA 1
ATOM 3896 C C . ILE A 1 483 ? -15.734 26.484 -29.578 1 94.94 483 ILE A C 1
ATOM 3898 O O . ILE A 1 483 ? -15.664 27.188 -30.594 1 94.94 483 ILE A O 1
ATOM 3902 N N . SER A 1 484 ? -16.688 26.625 -28.734 1 95.19 484 SER A N 1
ATOM 3903 C CA . SER A 1 484 ? -17.734 27.625 -28.906 1 95.19 484 SER A CA 1
ATOM 3904 C C . SER A 1 484 ? -17.172 29.031 -28.906 1 95.19 484 SER A C 1
ATOM 3906 O O . SER A 1 484 ? -17.578 29.875 -29.703 1 95.19 484 SER A O 1
ATOM 3908 N N . PHE A 1 485 ? -16.281 29.25 -28.062 1 94.38 485 PHE A N 1
ATOM 3909 C CA . PHE A 1 485 ? -15.656 30.562 -27.984 1 94.38 485 PHE A CA 1
ATOM 3910 C C . PHE A 1 485 ? -14.844 30.844 -29.25 1 94.38 485 PHE A C 1
ATOM 3912 O O . PHE A 1 485 ? -14.852 31.969 -29.766 1 94.38 485 PHE A O 1
ATOM 3919 N N . VAL A 1 486 ? -14.133 29.812 -29.672 1 94.62 486 VAL A N 1
ATOM 3920 C CA . VAL A 1 486 ? -13.32 29.953 -30.875 1 94.62 486 VAL A CA 1
ATOM 3921 C C . VAL A 1 486 ? -14.227 30.219 -32.062 1 94.62 486 VAL A C 1
ATOM 3923 O O . VAL A 1 486 ? -13.922 31.062 -32.906 1 94.62 486 VAL A O 1
ATOM 3926 N N . LEU A 1 487 ? -15.312 29.531 -32.125 1 94.75 487 LEU A N 1
ATOM 3927 C CA . LEU A 1 487 ? -16.266 29.719 -33.219 1 94.75 487 LEU A CA 1
ATOM 3928 C C . LEU A 1 487 ? -16.875 31.109 -33.188 1 94.75 487 LEU A C 1
ATOM 3930 O O . LEU A 1 487 ? -17 31.766 -34.219 1 94.75 487 LEU A O 1
ATOM 3934 N N . LEU A 1 488 ? -17.25 31.547 -32.031 1 95.38 488 LEU A N 1
ATOM 3935 C CA . LEU A 1 488 ? -17.828 32.875 -31.875 1 95.38 488 LEU A CA 1
ATOM 3936 C C . LEU A 1 488 ? -16.812 33.969 -32.25 1 95.38 488 LEU A C 1
ATOM 3938 O O . LEU A 1 488 ? -17.172 34.969 -32.875 1 95.38 488 LEU A O 1
ATOM 3942 N N . PHE A 1 489 ? -15.672 33.688 -31.812 1 94.69 489 PHE A N 1
ATOM 3943 C CA . PHE A 1 489 ? -14.602 34.625 -32.125 1 94.69 489 PHE A CA 1
ATOM 3944 C C . PHE A 1 489 ? -14.359 34.656 -33.625 1 94.69 489 PHE A C 1
ATOM 3946 O O . PHE A 1 489 ? -14.164 35.75 -34.219 1 94.69 489 PHE A O 1
ATOM 3953 N N . SER A 1 490 ? -14.375 33.531 -34.25 1 94.31 490 SER A N 1
ATOM 3954 C CA . SER A 1 490 ? -14.172 33.438 -35.688 1 94.31 490 SER A CA 1
ATOM 3955 C C . SER A 1 490 ? -15.297 34.156 -36.469 1 94.31 490 SER A C 1
ATOM 3957 O O . SER A 1 490 ? -15.047 34.844 -37.438 1 94.31 490 SER A O 1
ATOM 3959 N N . VAL A 1 491 ? -16.484 34.031 -36.062 1 93.62 491 VAL A N 1
ATOM 3960 C CA . VAL A 1 491 ? -17.625 34.656 -36.656 1 93.62 491 VAL A CA 1
ATOM 3961 C C . VAL A 1 491 ? -17.516 36.188 -36.5 1 93.62 491 VAL A C 1
ATOM 3963 O O . VAL A 1 491 ? -17.828 36.938 -37.406 1 93.62 491 VAL A O 1
ATOM 3966 N N . LEU A 1 492 ? -17.078 36.594 -35.312 1 95.12 492 LEU A N 1
ATOM 3967 C CA . LEU A 1 492 ? -16.906 38 -35.031 1 95.12 492 LEU A CA 1
ATOM 3968 C C . LEU A 1 492 ? -15.836 38.625 -35.938 1 95.12 492 LEU A C 1
ATOM 3970 O O . LEU A 1 492 ? -16.047 39.688 -36.531 1 95.12 492 LEU A O 1
ATOM 3974 N N . VAL A 1 493 ? -14.758 37.906 -36.031 1 94.19 493 VAL A N 1
ATOM 3975 C CA . VAL A 1 493 ? -13.664 38.344 -36.875 1 94.19 493 VAL A CA 1
ATOM 3976 C C . VAL A 1 493 ? -14.141 38.406 -38.344 1 94.19 493 VAL A C 1
ATOM 3978 O O . VAL A 1 493 ? -13.844 39.375 -39.062 1 94.19 493 VAL A O 1
ATOM 3981 N N . TYR A 1 494 ? -14.852 37.406 -38.719 1 93.12 494 TYR A N 1
ATOM 3982 C CA . TYR A 1 494 ? -15.391 37.312 -40.062 1 93.12 494 TYR A CA 1
ATOM 3983 C C . TYR A 1 494 ? -16.375 38.469 -40.312 1 93.12 494 TYR A C 1
ATOM 3985 O O . TYR A 1 494 ? -16.344 39.094 -41.375 1 93.12 494 TYR A O 1
ATOM 3993 N N . SER A 1 495 ? -17.219 38.844 -39.406 1 92.69 495 SER A N 1
ATOM 3994 C CA . SER A 1 495 ? -18.203 39.906 -39.531 1 92.69 495 SER A CA 1
ATOM 3995 C C . SER A 1 495 ? -17.516 41.281 -39.625 1 92.69 495 SER A C 1
ATOM 3997 O O . SER A 1 495 ? -17.938 42.125 -40.406 1 92.69 495 SER A O 1
ATOM 3999 N N . ILE A 1 496 ? -16.5 41.406 -38.812 1 93.31 496 ILE A N 1
ATOM 4000 C CA . ILE A 1 496 ? -15.727 42.656 -38.844 1 93.31 496 ILE A CA 1
ATOM 4001 C C . ILE A 1 496 ? -15.031 42.781 -40.188 1 93.31 496 ILE A C 1
ATOM 4003 O O . ILE A 1 496 ? -15.016 43.875 -40.781 1 93.31 496 ILE A O 1
ATOM 4007 N N . TRP A 1 497 ? -14.484 41.625 -40.688 1 92.12 497 TRP A N 1
ATOM 4008 C CA . TRP A 1 497 ? -13.82 41.594 -42 1 92.12 497 TRP A CA 1
ATOM 4009 C C . TRP A 1 497 ? -14.797 42 -43.094 1 92.12 497 TRP A C 1
ATOM 4011 O O . TRP A 1 497 ? -14.461 42.781 -43.969 1 92.12 497 TRP A O 1
ATOM 4021 N N . ILE A 1 498 ? -16.031 41.594 -43 1 91.62 498 ILE A N 1
ATOM 4022 C CA . ILE A 1 498 ? -17.047 41.906 -44 1 91.62 498 ILE A CA 1
ATOM 4023 C C . ILE A 1 498 ? -17.438 43.375 -43.875 1 91.62 498 ILE A C 1
ATOM 4025 O O . ILE A 1 498 ? -17.609 44.062 -44.906 1 91.62 498 ILE A O 1
ATOM 4029 N N . TYR A 1 499 ? -17.5 43.812 -42.656 1 90.19 499 TYR A N 1
ATOM 4030 C CA . TYR A 1 499 ? -17.859 45.219 -42.438 1 90.19 499 TYR A CA 1
ATOM 4031 C C . TYR A 1 499 ? -16.812 46.156 -43.031 1 90.19 499 TYR A C 1
ATOM 4033 O O . TYR A 1 499 ? -17.172 47.156 -43.656 1 90.19 499 TYR A O 1
ATOM 4041 N N . PHE A 1 500 ? -15.664 45.812 -42.906 1 90.31 500 PHE A N 1
ATOM 4042 C CA . PHE A 1 500 ? -14.586 46.625 -43.438 1 90.31 500 PHE A CA 1
ATOM 4043 C C . PHE A 1 500 ? -14.477 46.5 -44.938 1 90.31 500 PHE A C 1
ATOM 4045 O O . PHE A 1 500 ? -14.219 47.5 -45.625 1 90.31 500 PHE A O 1
ATOM 4052 N N . CYS A 1 501 ? -14.695 45.344 -45.531 1 87.75 501 CYS A N 1
ATOM 4053 C CA . CYS A 1 501 ? -14.609 45.156 -46.969 1 87.75 501 CYS A CA 1
ATOM 4054 C C . CYS A 1 501 ? -15.766 45.844 -47.688 1 87.75 501 CYS A C 1
ATOM 4056 O O . CYS A 1 501 ? -15.578 46.438 -48.719 1 87.75 501 CYS A O 1
ATOM 4058 N N . VAL A 1 502 ? -16.891 45.75 -47.062 1 84.62 502 VAL A N 1
ATOM 4059 C CA . VAL A 1 502 ? -18.062 46.375 -47.656 1 84.62 502 VAL A CA 1
ATOM 4060 C C . VAL A 1 502 ? -17.984 47.906 -47.469 1 84.62 502 VAL A C 1
ATOM 4062 O O . VAL A 1 502 ? -18.328 48.656 -48.375 1 84.62 502 VAL A O 1
ATOM 4065 N N . GLY A 1 503 ? -17.531 48.281 -46.344 1 76 503 GLY A N 1
ATOM 4066 C CA . GLY A 1 503 ? -17.344 49.719 -46.125 1 76 503 GLY A CA 1
ATOM 4067 C C . GLY A 1 503 ? -16.312 50.312 -47.031 1 76 503 GLY A C 1
ATOM 4068 O O . GLY A 1 503 ? -16.516 51.406 -47.562 1 76 503 GLY A O 1
ATOM 4069 N N . PHE A 1 504 ? -15.32 49.656 -47.344 1 76.31 504 PHE A N 1
ATOM 4070 C CA . PHE A 1 504 ? -14.281 50.125 -48.25 1 76.31 504 PHE A CA 1
ATOM 4071 C C . PHE A 1 504 ? -14.797 50.125 -49.688 1 76.31 504 PHE A C 1
ATOM 4073 O O . PHE A 1 504 ? -14.453 51.031 -50.469 1 76.31 504 PHE A O 1
ATOM 4080 N N . LEU A 1 505 ? -15.586 49.312 -50.094 1 71.44 505 LEU A N 1
ATOM 4081 C CA . LEU A 1 505 ? -16.156 49.281 -51.438 1 71.44 505 LEU A CA 1
ATOM 4082 C C . LEU A 1 505 ? -17.219 50.344 -51.625 1 71.44 505 LEU A C 1
ATOM 4084 O O . LEU A 1 505 ? -17.344 50.938 -52.688 1 71.44 505 LEU A O 1
ATOM 4088 N N . SER A 1 506 ? -17.922 50.594 -50.656 1 73.75 506 SER A N 1
ATOM 4089 C CA . SER A 1 506 ? -18.953 51.625 -50.75 1 73.75 506 SER A CA 1
ATOM 4090 C C . SER A 1 506 ? -18.359 53 -50.781 1 73.75 506 SER A C 1
ATOM 4092 O O . SER A 1 506 ? -18.891 53.906 -51.438 1 73.75 506 SER A O 1
ATOM 4094 N N . THR A 1 507 ? -17.375 53.219 -50.188 1 65.38 507 THR A N 1
ATOM 4095 C CA . THR A 1 507 ? -16.75 54.531 -50.25 1 65.38 507 THR A CA 1
ATOM 4096 C C . THR A 1 507 ? -16.047 54.75 -51.562 1 65.38 507 THR A C 1
ATOM 4098 O O . THR A 1 507 ? -15.898 55.875 -52.031 1 65.38 507 THR A O 1
ATOM 4101 N N . LYS A 1 508 ? -15.656 53.688 -52.188 1 61.91 508 LYS A N 1
ATOM 4102 C CA . LYS A 1 508 ? -15.047 53.875 -53.5 1 61.91 508 LYS A CA 1
ATOM 4103 C C . LYS A 1 508 ? -16.109 54.156 -54.562 1 61.91 508 LYS A C 1
ATOM 4105 O O . LYS A 1 508 ? -15.852 54.906 -55.5 1 61.91 508 LYS A O 1
ATOM 4110 N N . VAL A 1 509 ? -17.219 53.781 -54.469 1 58.62 509 VAL A N 1
ATOM 4111 C CA . VAL A 1 509 ? -18.25 54.094 -55.438 1 58.62 509 VAL A CA 1
ATOM 4112 C C . VAL A 1 509 ? -18.797 55.5 -55.25 1 58.62 509 VAL A C 1
ATOM 4114 O O . VAL A 1 509 ? -19.156 56.188 -56.188 1 58.62 509 VAL A O 1
ATOM 4117 N N . LYS A 1 510 ? -18.75 56.031 -54.156 1 59.66 510 LYS A N 1
ATOM 4118 C CA . LYS A 1 510 ? -19.234 57.406 -54.031 1 59.66 510 LYS A CA 1
ATOM 4119 C C . LYS A 1 510 ? -18.219 58.406 -54.594 1 59.66 510 LYS A C 1
ATOM 4121 O O . LYS A 1 510 ? -18.578 59.531 -54.969 1 59.66 510 LYS A O 1
ATOM 4126 N N . ASP A 1 511 ? -17.062 58.156 -54.5 1 62.09 511 ASP A N 1
ATOM 4127 C CA . ASP A 1 511 ? -16.078 59.062 -55.062 1 62.09 511 ASP A CA 1
ATOM 4128 C C . ASP A 1 511 ? -15.984 58.938 -56.562 1 62.09 511 ASP A C 1
ATOM 4130 O O . ASP A 1 511 ? -15.43 59.781 -57.25 1 62.09 511 ASP A O 1
ATOM 4134 N N . ASN A 1 512 ? -16.578 57.969 -57.188 1 46.53 512 ASN A N 1
ATOM 4135 C CA . ASN A 1 512 ? -16.688 58.031 -58.625 1 46.53 512 ASN A CA 1
ATOM 4136 C C . ASN A 1 512 ? -18.016 58.656 -59.062 1 46.53 512 ASN A C 1
ATOM 4138 O O . ASN A 1 512 ? -18.75 58.031 -59.844 1 46.53 512 ASN A O 1
ATOM 4142 N N . MET B 1 1 ? -12.664 -6.844 36.969 1 26.17 1 MET B N 1
ATOM 4143 C CA . MET B 1 1 ? -11.898 -5.801 36.312 1 26.17 1 MET B CA 1
ATOM 4144 C C . MET B 1 1 ? -10.5 -6.297 35.938 1 26.17 1 MET B C 1
ATOM 4146 O O . MET B 1 1 ? -9.562 -6.133 36.75 1 26.17 1 MET B O 1
ATOM 4150 N N . SER B 1 2 ? -10.375 -7.48 35.344 1 29.16 2 SER B N 1
ATOM 4151 C CA . SER B 1 2 ? -9.109 -8.156 35.125 1 29.16 2 SER B CA 1
ATOM 4152 C C . SER B 1 2 ? -8.211 -7.352 34.188 1 29.16 2 SER B C 1
ATOM 4154 O O . SER B 1 2 ? -8.633 -6.969 33.094 1 29.16 2 SER B O 1
ATOM 4156 N N . ILE B 1 3 ? -7.375 -6.535 34.812 1 29.09 3 ILE B N 1
ATOM 4157 C CA . ILE B 1 3 ? -6.328 -5.746 34.156 1 29.09 3 ILE B CA 1
ATOM 4158 C C . ILE B 1 3 ? -5.473 -6.645 33.281 1 29.09 3 ILE B C 1
ATOM 4160 O O . ILE B 1 3 ? -4.82 -7.57 33.75 1 29.09 3 ILE B O 1
ATOM 4164 N N . SER B 1 4 ? -5.977 -6.996 32.125 1 32.09 4 SER B N 1
ATOM 4165 C CA . SER B 1 4 ? -5.141 -7.715 31.172 1 32.09 4 SER B CA 1
ATOM 4166 C C . SER B 1 4 ? -3.822 -6.984 30.938 1 32.09 4 SER B C 1
ATOM 4168 O O . SER B 1 4 ? -3.818 -5.836 30.484 1 32.09 4 SER B O 1
ATOM 4170 N N . LEU B 1 5 ? -2.91 -7.258 31.703 1 29.7 5 LEU B N 1
ATOM 4171 C CA . LEU B 1 5 ? -1.545 -6.797 31.484 1 29.7 5 LEU B CA 1
ATOM 4172 C C . LEU B 1 5 ? -1.046 -7.223 30.109 1 29.7 5 LEU B C 1
ATOM 4174 O O . LEU B 1 5 ? -0.936 -8.414 29.828 1 29.7 5 LEU B O 1
ATOM 4178 N N . VAL B 1 6 ? -1.322 -6.488 29.141 1 34.59 6 VAL B N 1
ATOM 4179 C CA . VAL B 1 6 ? -0.722 -6.668 27.812 1 34.59 6 VAL B CA 1
ATOM 4180 C C . VAL B 1 6 ? 0.791 -6.48 27.906 1 34.59 6 VAL B C 1
ATOM 4182 O O . VAL B 1 6 ? 1.269 -5.395 28.234 1 34.59 6 VAL B O 1
ATOM 4185 N N . LEU B 1 7 ? 1.42 -7.434 28.375 1 31.11 7 LEU B N 1
ATOM 4186 C CA . LEU B 1 7 ? 2.873 -7.344 28.281 1 31.11 7 LEU B CA 1
ATOM 4187 C C . LEU B 1 7 ? 3.324 -7.184 26.844 1 31.11 7 LEU B C 1
ATOM 4189 O O . LEU B 1 7 ? 2.977 -8 25.984 1 31.11 7 LEU B O 1
ATOM 4193 N N . PHE B 1 8 ? 3.66 -6.031 26.484 1 34.91 8 PHE B N 1
ATOM 4194 C CA . PHE B 1 8 ? 4.34 -5.652 25.25 1 34.91 8 PHE B CA 1
ATOM 4195 C C . PHE B 1 8 ? 5.625 -6.453 25.078 1 34.91 8 PHE B C 1
ATOM 4197 O O . PHE B 1 8 ? 6.562 -6.312 25.859 1 34.91 8 PHE B O 1
ATOM 4204 N N . LEU B 1 9 ? 5.449 -7.672 24.734 1 33.5 9 LEU B N 1
ATOM 4205 C CA . LEU B 1 9 ? 6.668 -8.359 24.328 1 33.5 9 LEU B CA 1
ATOM 4206 C C . LEU B 1 9 ? 7.418 -7.574 23.266 1 33.5 9 LEU B C 1
ATOM 4208 O O . LEU B 1 9 ? 6.914 -7.387 22.156 1 33.5 9 LEU B O 1
ATOM 4212 N N . LEU B 1 10 ? 8.234 -6.688 23.625 1 37.34 10 LEU B N 1
ATOM 4213 C CA . LEU B 1 10 ? 9.211 -6.008 22.797 1 37.34 10 LEU B CA 1
ATOM 4214 C C . LEU B 1 10 ? 10.141 -7.008 22.125 1 37.34 10 LEU B C 1
ATOM 4216 O O . LEU B 1 10 ? 10.891 -7.715 22.797 1 37.34 10 LEU B O 1
ATOM 4220 N N . SER B 1 11 ? 9.719 -7.746 21.172 1 39.66 11 SER B N 1
ATOM 4221 C CA . SER B 1 11 ? 10.742 -8.43 20.375 1 39.66 11 SER B CA 1
ATOM 4222 C C . SER B 1 11 ? 11.914 -7.512 20.078 1 39.66 11 SER B C 1
ATOM 4224 O O . SER B 1 11 ? 11.781 -6.555 19.312 1 39.66 11 SER B O 1
ATOM 4226 N N . PHE B 1 12 ? 12.828 -7.375 20.953 1 42.09 12 PHE B N 1
ATOM 4227 C CA . PHE B 1 12 ? 14.094 -6.691 20.719 1 42.09 12 PHE B CA 1
ATOM 4228 C C . PHE B 1 12 ? 14.859 -7.352 19.578 1 42.09 12 PHE B C 1
ATOM 4230 O O . PHE B 1 12 ? 15.266 -8.508 19.688 1 42.09 12 PHE B O 1
ATOM 4237 N N . SER B 1 13 ? 14.531 -7.145 18.422 1 48.03 13 SER B N 1
ATOM 4238 C CA . SER B 1 13 ? 15.508 -7.465 17.391 1 48.03 13 SER B CA 1
ATOM 4239 C C . SER B 1 13 ? 16.859 -6.836 17.688 1 48.03 13 SER B C 1
ATOM 4241 O O . SER B 1 13 ? 16.938 -5.645 18 1 48.03 13 SER B O 1
ATOM 4243 N N . TYR B 1 14 ? 17.75 -7.574 18.203 1 49.41 14 TYR B N 1
ATOM 4244 C CA . TYR B 1 14 ? 19.125 -7.152 18.438 1 49.41 14 TYR B CA 1
ATOM 4245 C C . TYR B 1 14 ? 19.703 -6.457 17.203 1 49.41 14 TYR B C 1
ATOM 4247 O O . TYR B 1 14 ? 19.953 -7.102 16.188 1 49.41 14 TYR B O 1
ATOM 4255 N N . ASN B 1 15 ? 19.25 -5.324 16.891 1 60.34 15 ASN B N 1
ATOM 4256 C CA . ASN B 1 15 ? 19.969 -4.547 15.891 1 60.34 15 ASN B CA 1
ATOM 4257 C C . ASN B 1 15 ? 21.266 -3.961 16.469 1 60.34 15 ASN B C 1
ATOM 4259 O O . ASN B 1 15 ? 21.297 -3.58 17.641 1 60.34 15 ASN B O 1
ATOM 4263 N N . ASP B 1 16 ? 22.344 -4.273 15.789 1 74.62 16 ASP B N 1
ATOM 4264 C CA . ASP B 1 16 ? 23.594 -3.57 16.094 1 74.62 16 ASP B CA 1
ATOM 4265 C C . ASP B 1 16 ? 23.375 -2.061 16.125 1 74.62 16 ASP B C 1
ATOM 4267 O O . ASP B 1 16 ? 22.562 -1.526 15.359 1 74.62 16 ASP B O 1
ATOM 4271 N N . ALA B 1 17 ? 23.734 -1.446 17.094 1 90.5 17 ALA B N 1
ATOM 4272 C CA . ALA B 1 17 ? 23.656 0.001 17.266 1 90.5 17 ALA B CA 1
ATOM 4273 C C . ALA B 1 17 ? 24.172 0.737 16.031 1 90.5 17 ALA B C 1
ATOM 4275 O O . ALA B 1 17 ? 25.234 0.406 15.508 1 90.5 17 ALA B O 1
ATOM 4276 N N . ALA B 1 18 ? 23.312 1.535 15.414 1 97.75 18 ALA B N 1
ATOM 4277 C CA . ALA B 1 18 ? 23.672 2.324 14.242 1 97.75 18 ALA B CA 1
ATOM 4278 C C . ALA B 1 18 ? 23.797 3.807 14.594 1 97.75 18 ALA B C 1
ATOM 4280 O O . ALA B 1 18 ? 23.344 4.238 15.648 1 97.75 18 ALA B O 1
ATOM 4281 N N . ARG B 1 19 ? 24.516 4.527 13.805 1 98.44 19 ARG B N 1
ATOM 4282 C CA . ARG B 1 19 ? 24.578 5.98 13.891 1 98.44 19 ARG B CA 1
ATOM 4283 C C . ARG B 1 19 ? 23.625 6.637 12.906 1 98.44 19 ARG B C 1
ATOM 4285 O O . ARG B 1 19 ? 23.781 6.492 11.688 1 98.44 19 ARG B O 1
ATOM 4292 N N . ILE B 1 20 ? 22.656 7.383 13.422 1 98.75 20 ILE B N 1
ATOM 4293 C CA . ILE B 1 20 ? 21.594 7.953 12.609 1 98.75 20 ILE B CA 1
ATOM 4294 C C . ILE B 1 20 ? 21.641 9.477 12.68 1 98.75 20 ILE B C 1
ATOM 4296 O O . ILE B 1 20 ? 21.75 10.047 13.766 1 98.75 20 ILE B O 1
ATOM 4300 N N . LEU B 1 21 ? 21.656 10.141 11.547 1 98.81 21 LEU B N 1
ATOM 4301 C CA . LEU B 1 21 ? 21.516 11.594 11.469 1 98.81 21 LEU B CA 1
ATOM 4302 C C . LEU B 1 21 ? 20.094 11.977 11.055 1 98.81 21 LEU B C 1
ATOM 4304 O O . LEU B 1 21 ? 19.609 11.523 10.016 1 98.81 21 LEU B O 1
ATOM 4308 N N . ALA B 1 22 ? 19.453 12.719 11.875 1 98.88 22 ALA B N 1
ATOM 4309 C CA . ALA B 1 22 ? 18.125 13.25 11.57 1 98.88 22 ALA B CA 1
ATOM 4310 C C . ALA B 1 22 ? 18.188 14.758 11.328 1 98.88 22 ALA B C 1
ATOM 4312 O O . ALA B 1 22 ? 18.719 15.508 12.148 1 98.88 22 ALA B O 1
ATOM 4313 N N . VAL B 1 23 ? 17.656 15.172 10.148 1 98.81 23 VAL B N 1
ATOM 4314 C CA . VAL B 1 23 ? 17.703 16.578 9.758 1 98.81 23 VAL B CA 1
ATOM 4315 C C . VAL B 1 23 ? 16.281 17.109 9.562 1 98.81 23 VAL B C 1
ATOM 4317 O O . VAL B 1 23 ? 15.648 16.828 8.547 1 98.81 23 VAL B O 1
ATOM 4320 N N . PHE B 1 24 ? 15.844 17.922 10.484 1 98.44 24 PHE B N 1
ATOM 4321 C CA . PHE B 1 24 ? 14.508 18.5 10.484 1 98.44 24 PHE B CA 1
ATOM 4322 C C . PHE B 1 24 ? 14.562 20.016 10.555 1 98.44 24 PHE B C 1
ATOM 4324 O O . PHE B 1 24 ? 14.305 20.609 11.609 1 98.44 24 PHE B O 1
ATOM 4331 N N . PRO B 1 25 ? 14.68 20.672 9.398 1 97.38 25 PRO B N 1
ATOM 4332 C CA . PRO B 1 25 ? 15.078 22.078 9.359 1 97.38 25 PRO B CA 1
ATOM 4333 C C . PRO B 1 25 ? 13.906 23.031 9.57 1 97.38 25 PRO B C 1
ATOM 4335 O O . PRO B 1 25 ? 14.109 24.203 9.898 1 97.38 25 PRO B O 1
ATOM 4338 N N . VAL B 1 26 ? 12.719 22.656 9.375 1 95.12 26 VAL B N 1
ATOM 4339 C CA . VAL B 1 26 ? 11.594 23.594 9.344 1 95.12 26 VAL B CA 1
ATOM 4340 C C . VAL B 1 26 ? 11.367 24.172 10.742 1 95.12 26 VAL B C 1
ATOM 4342 O O . VAL B 1 26 ? 11.227 23.438 11.711 1 95.12 26 VAL B O 1
ATOM 4345 N N . ALA B 1 27 ? 11.359 25.516 10.789 1 92.88 27 ALA B N 1
ATOM 4346 C CA . ALA B 1 27 ? 11.133 26.219 12.047 1 92.88 27 ALA B CA 1
ATOM 4347 C C . ALA B 1 27 ? 9.648 26.281 12.383 1 92.88 27 ALA B C 1
ATOM 4349 O O . ALA B 1 27 ? 9.023 27.344 12.281 1 92.88 27 ALA B O 1
ATOM 4350 N N . SER B 1 28 ? 9.141 25.188 12.773 1 90.81 28 SER B N 1
ATOM 4351 C CA . SER B 1 28 ? 7.754 25 13.18 1 90.81 28 SER B CA 1
ATOM 4352 C C . SER B 1 28 ? 7.637 23.922 14.25 1 90.81 28 SER B C 1
ATOM 4354 O O . SER B 1 28 ? 8 22.766 14.016 1 90.81 28 SER B O 1
ATOM 4356 N N . ILE B 1 29 ? 7.145 24.328 15.359 1 89.75 29 ILE B N 1
ATOM 4357 C CA . ILE B 1 29 ? 7.016 23.406 16.484 1 89.75 29 ILE B CA 1
ATOM 4358 C C . ILE B 1 29 ? 6.137 22.219 16.078 1 89.75 29 ILE B C 1
ATOM 4360 O O . ILE B 1 29 ? 6.422 21.078 16.438 1 89.75 29 ILE B O 1
ATOM 4364 N N . SER B 1 30 ? 5.102 22.516 15.344 1 90 30 SER B N 1
ATOM 4365 C CA . SER B 1 30 ? 4.168 21.469 14.922 1 90 30 SER B CA 1
ATOM 4366 C C . SER B 1 30 ? 4.867 20.406 14.078 1 90 30 SER B C 1
ATOM 4368 O O . SER B 1 30 ? 4.48 19.234 14.102 1 90 30 SER B O 1
ATOM 4370 N N . HIS B 1 31 ? 5.883 20.781 13.328 1 94 31 HIS B N 1
ATOM 4371 C CA . HIS B 1 31 ? 6.672 19.812 12.578 1 94 31 HIS B CA 1
ATOM 4372 C C . HIS B 1 31 ? 7.566 19 13.508 1 94 31 HIS B C 1
ATOM 4374 O O . HIS B 1 31 ? 7.609 17.766 13.414 1 94 31 HIS B O 1
ATOM 4380 N N . GLN B 1 32 ? 8.211 19.688 14.391 1 95.56 32 GLN B N 1
ATOM 4381 C CA . GLN B 1 32 ? 9.25 19.078 15.211 1 95.56 32 GLN B CA 1
ATOM 4382 C C . GLN B 1 32 ? 8.672 18.031 16.156 1 95.56 32 GLN B C 1
ATOM 4384 O O . GLN B 1 32 ? 9.289 16.984 16.391 1 95.56 32 GLN B O 1
ATOM 4389 N N . VAL B 1 33 ? 7.48 18.266 16.641 1 94.5 33 VAL B N 1
ATOM 4390 C CA . VAL B 1 33 ? 6.875 17.359 17.625 1 94.5 33 VAL B CA 1
ATOM 4391 C C . VAL B 1 33 ? 6.602 16.016 16.984 1 94.5 33 VAL B C 1
ATOM 4393 O O . VAL B 1 33 ? 6.605 14.984 17.672 1 94.5 33 VAL B O 1
ATOM 4396 N N . VAL B 1 34 ? 6.434 15.945 15.742 1 96.88 34 VAL B N 1
ATOM 4397 C CA . VAL B 1 34 ? 6.137 14.719 15.016 1 96.88 34 VAL B CA 1
ATOM 4398 C C . VAL B 1 34 ? 7.383 13.836 14.953 1 96.88 34 VAL B C 1
ATOM 4400 O O . VAL B 1 34 ? 7.289 12.609 15.016 1 96.88 34 VAL B O 1
ATOM 4403 N N . PHE B 1 35 ? 8.5 14.414 14.883 1 98.06 35 PHE B N 1
ATOM 4404 C CA . PHE B 1 35 ? 9.734 13.688 14.641 1 98.06 35 PHE B CA 1
ATOM 4405 C C . PHE B 1 35 ? 10.305 13.141 15.945 1 98.06 35 PHE B C 1
ATOM 4407 O O . PHE B 1 35 ? 11.055 12.156 15.938 1 98.06 35 PHE B O 1
ATOM 4414 N N . ARG B 1 36 ? 9.93 13.688 17.062 1 97.06 36 ARG B N 1
ATOM 4415 C CA . ARG B 1 36 ? 10.555 13.422 18.359 1 97.06 36 ARG B CA 1
ATOM 4416 C C . ARG B 1 36 ? 10.336 11.977 18.781 1 97.06 36 ARG B C 1
ATOM 4418 O O . ARG B 1 36 ? 11.289 11.289 19.172 1 97.06 36 ARG B O 1
ATOM 4425 N N . PRO B 1 37 ? 9.117 11.492 18.688 1 97.56 37 PRO B N 1
ATOM 4426 C CA . PRO B 1 37 ? 8.922 10.109 19.141 1 97.56 37 PRO B CA 1
ATOM 4427 C C . PRO B 1 37 ? 9.812 9.117 18.391 1 97.56 37 PRO B C 1
ATOM 4429 O O . PRO B 1 37 ? 10.352 8.188 19 1 97.56 37 PRO B O 1
ATOM 4432 N N . LEU B 1 38 ? 9.984 9.297 17.125 1 98.38 38 LEU B N 1
ATOM 4433 C CA . LEU B 1 38 ? 10.797 8.383 16.328 1 98.38 38 LEU B CA 1
ATOM 4434 C C . LEU B 1 38 ? 12.258 8.438 16.75 1 98.38 38 LEU B C 1
ATOM 4436 O O . LEU B 1 38 ? 12.867 7.41 17.047 1 98.38 38 LEU B O 1
ATOM 4440 N N . THR B 1 39 ? 12.852 9.656 16.859 1 98.5 39 THR B N 1
ATOM 4441 C CA . THR B 1 39 ? 14.266 9.805 17.172 1 98.5 39 THR B CA 1
ATOM 4442 C C . THR B 1 39 ? 14.547 9.344 18.609 1 98.5 39 THR B C 1
ATOM 4444 O O . THR B 1 39 ? 15.562 8.695 18.875 1 98.5 39 THR B O 1
ATOM 4447 N N . GLN B 1 40 ? 13.656 9.672 19.469 1 97.81 40 GLN B N 1
ATOM 4448 C CA . GLN B 1 40 ? 13.844 9.281 20.875 1 97.81 40 GLN B CA 1
ATOM 4449 C C . GLN B 1 40 ? 13.719 7.773 21.047 1 97.81 40 GLN B C 1
ATOM 4451 O O . GLN B 1 40 ? 14.469 7.168 21.812 1 97.81 40 GLN B O 1
ATOM 4456 N N . GLU B 1 41 ? 12.758 7.156 20.344 1 97.69 41 GLU B N 1
ATOM 4457 C CA . GLU B 1 41 ? 12.609 5.707 20.438 1 97.69 41 GLU B CA 1
ATOM 4458 C C . GLU B 1 41 ? 13.82 4.988 19.844 1 97.69 41 GLU B C 1
ATOM 4460 O O . GLU B 1 41 ? 14.266 3.971 20.375 1 97.69 41 GLU B O 1
ATOM 4465 N N . LEU B 1 42 ? 14.352 5.469 18.75 1 98.44 42 LEU B N 1
ATOM 4466 C CA . LEU B 1 42 ? 15.555 4.887 18.156 1 98.44 42 LEU B CA 1
ATOM 4467 C C . LEU B 1 42 ? 16.734 4.98 19.125 1 98.44 42 LEU B C 1
ATOM 4469 O O . LEU B 1 42 ? 17.516 4.039 19.234 1 98.44 42 LEU B O 1
ATOM 4473 N N . ALA B 1 43 ? 16.859 6.113 19.844 1 98.06 43 ALA B N 1
ATOM 4474 C CA . ALA B 1 43 ? 17.891 6.258 20.859 1 98.06 43 ALA B CA 1
ATOM 4475 C C . ALA B 1 43 ? 17.672 5.27 22 1 98.06 43 ALA B C 1
ATOM 4477 O O . ALA B 1 43 ? 18.609 4.629 22.469 1 98.06 43 ALA B O 1
ATOM 4478 N N . ARG B 1 44 ? 16.453 5.195 22.422 1 97.25 44 ARG B N 1
ATOM 4479 C CA . ARG B 1 44 ? 16.109 4.277 23.516 1 97.25 44 ARG B CA 1
ATOM 4480 C C . ARG B 1 44 ? 16.5 2.846 23.156 1 97.25 44 ARG B C 1
ATOM 4482 O O . ARG B 1 44 ? 16.891 2.068 24.031 1 97.25 44 ARG B O 1
ATOM 4489 N N . ARG B 1 45 ? 16.453 2.49 21.922 1 96.75 45 ARG B N 1
ATOM 4490 C CA . ARG B 1 45 ? 16.75 1.14 21.453 1 96.75 45 ARG B CA 1
ATOM 4491 C C . ARG B 1 45 ? 18.25 0.945 21.266 1 96.75 45 ARG B C 1
ATOM 4493 O O . ARG B 1 45 ? 18.688 -0.105 20.781 1 96.75 45 ARG B O 1
ATOM 4500 N N . GLY B 1 46 ? 19.016 1.955 21.453 1 97.06 46 GLY B N 1
ATOM 4501 C CA . GLY B 1 46 ? 20.453 1.773 21.5 1 97.06 46 GLY B CA 1
ATOM 4502 C C . GLY B 1 46 ? 21.172 2.434 20.344 1 97.06 46 GLY B C 1
ATOM 4503 O O . GLY B 1 46 ? 22.406 2.439 20.312 1 97.06 46 GLY B O 1
ATOM 4504 N N . HIS B 1 47 ? 20.5 3.035 19.422 1 98.38 47 HIS B N 1
ATOM 4505 C CA . HIS B 1 47 ? 21.156 3.732 18.312 1 98.38 47 HIS B CA 1
ATOM 4506 C C . HIS B 1 47 ? 21.734 5.066 18.781 1 98.38 47 HIS B C 1
ATOM 4508 O O . HIS B 1 47 ? 21.266 5.648 19.766 1 98.38 47 HIS B O 1
ATOM 4514 N N . GLU B 1 48 ? 22.812 5.477 18.172 1 98.19 48 GLU B N 1
ATOM 4515 C CA . GLU B 1 48 ? 23.312 6.844 18.328 1 98.19 48 GLU B CA 1
ATOM 4516 C C . GLU B 1 48 ? 22.609 7.797 17.375 1 98.19 48 GLU B C 1
ATOM 4518 O O . GLU B 1 48 ? 22.766 7.68 16.156 1 98.19 48 GLU B O 1
ATOM 4523 N N . VAL B 1 49 ? 21.891 8.727 17.938 1 98.56 49 VAL B N 1
ATOM 4524 C CA . VAL B 1 49 ? 21.062 9.586 17.094 1 98.56 49 VAL B CA 1
ATOM 4525 C C . VAL B 1 49 ? 21.516 11.039 17.234 1 98.56 49 VAL B C 1
ATOM 4527 O O . VAL B 1 49 ? 21.625 11.555 18.344 1 98.56 49 VAL B O 1
ATOM 4530 N N . THR B 1 50 ? 21.875 11.648 16.172 1 98.56 50 THR B N 1
ATOM 4531 C CA . THR B 1 50 ? 22.109 13.086 16.094 1 98.56 50 THR B CA 1
ATOM 4532 C C . THR B 1 50 ? 20.969 13.781 15.352 1 98.56 50 THR B C 1
ATOM 4534 O O . THR B 1 50 ? 20.656 13.422 14.219 1 98.56 50 THR B O 1
ATOM 4537 N N . VAL B 1 51 ? 20.406 14.789 15.992 1 98.69 51 VAL B N 1
ATOM 4538 C CA . VAL B 1 51 ? 19.25 15.469 15.414 1 98.69 51 VAL B CA 1
ATOM 4539 C C . VAL B 1 51 ? 19.562 16.953 15.219 1 98.69 51 VAL B C 1
ATOM 4541 O O . VAL B 1 51 ? 19.906 17.641 16.188 1 98.69 51 VAL B O 1
ATOM 4544 N N . ILE B 1 52 ? 19.484 17.406 14 1 98.56 52 ILE B N 1
ATOM 4545 C CA . ILE B 1 52 ? 19.438 18.844 13.734 1 98.56 52 ILE B CA 1
ATOM 4546 C C . ILE B 1 52 ? 18 19.344 13.781 1 98.56 52 ILE B C 1
ATOM 4548 O O . ILE B 1 52 ? 17.172 18.938 12.961 1 98.56 52 ILE B O 1
ATOM 4552 N N . THR B 1 53 ? 17.672 20.172 14.703 1 98.19 53 THR B N 1
ATOM 4553 C CA . THR B 1 53 ? 16.281 20.516 14.984 1 98.19 53 THR B CA 1
ATOM 4554 C C . THR B 1 53 ? 16.156 21.984 15.383 1 98.19 53 THR B C 1
ATOM 4556 O O . THR B 1 53 ? 17.109 22.578 15.883 1 98.19 53 THR B O 1
ATOM 4559 N N . THR B 1 54 ? 14.992 22.531 15.102 1 96.56 54 THR B N 1
ATOM 4560 C CA . THR B 1 54 ? 14.727 23.906 15.492 1 96.56 54 THR B CA 1
ATOM 4561 C C . THR B 1 54 ? 14.047 23.969 16.859 1 96.56 54 THR B C 1
ATOM 4563 O O . THR B 1 54 ? 13.719 25.047 17.344 1 96.56 54 THR B O 1
ATOM 4566 N N . ASP B 1 55 ? 13.82 22.828 17.406 1 95.19 55 ASP B N 1
ATOM 4567 C CA . ASP B 1 55 ? 13.156 22.75 18.688 1 95.19 55 ASP B CA 1
ATOM 4568 C C . ASP B 1 55 ? 13.688 21.578 19.516 1 95.19 55 ASP B C 1
ATOM 4570 O O . ASP B 1 55 ? 13.023 20.547 19.625 1 95.19 55 ASP B O 1
ATOM 4574 N N . PRO B 1 56 ? 14.812 21.766 20.156 1 96.88 56 PRO B N 1
ATOM 4575 C CA . PRO B 1 56 ? 15.336 20.672 20.984 1 96.88 56 PRO B CA 1
ATOM 4576 C C . PRO B 1 56 ? 14.352 20.219 22.047 1 96.88 56 PRO B C 1
ATOM 4578 O O . PRO B 1 56 ? 13.656 21.047 22.656 1 96.88 56 PRO B O 1
ATOM 4581 N N . ALA B 1 57 ? 14.297 18.969 22.266 1 95 57 ALA B N 1
ATOM 4582 C CA . ALA B 1 57 ? 13.367 18.359 23.219 1 95 57 ALA B CA 1
ATOM 4583 C C . ALA B 1 57 ? 13.93 18.422 24.641 1 95 57 ALA B C 1
ATOM 4585 O O . ALA B 1 57 ? 13.172 18.406 25.609 1 95 57 ALA B O 1
ATOM 4586 N N . PHE B 1 58 ? 15.234 18.484 24.734 1 95.88 58 PHE B N 1
ATOM 4587 C CA . PHE B 1 58 ? 15.906 18.469 26.031 1 95.88 58 PHE B CA 1
ATOM 4588 C C . PHE B 1 58 ? 16.703 19.766 26.25 1 95.88 58 PHE B C 1
ATOM 4590 O O . PHE B 1 58 ? 17.297 20.297 25.297 1 95.88 58 PHE B O 1
ATOM 4597 N N . PRO B 1 59 ? 16.719 20.125 27.516 1 93.94 59 PRO B N 1
ATOM 4598 C CA . PRO B 1 59 ? 17.688 21.188 27.812 1 93.94 59 PRO B CA 1
ATOM 4599 C C . PRO B 1 59 ? 19.125 20.766 27.516 1 93.94 59 PRO B C 1
ATOM 4601 O O . PRO B 1 59 ? 19.438 19.578 27.5 1 93.94 59 PRO B O 1
ATOM 4604 N N . LYS B 1 60 ? 19.875 21.828 27.266 1 90.06 60 LYS B N 1
ATOM 4605 C CA . LYS B 1 60 ? 21.266 21.562 26.906 1 90.06 60 LYS B CA 1
ATOM 4606 C C . LYS B 1 60 ? 21.938 20.672 27.953 1 90.06 60 LYS B C 1
ATOM 4608 O O . LYS B 1 60 ? 21.875 20.953 29.141 1 90.06 60 LYS B O 1
ATOM 4613 N N . GLY B 1 61 ? 22.438 19.578 27.562 1 88.75 61 GLY B N 1
ATOM 4614 C CA . GLY B 1 61 ? 23.188 18.688 28.422 1 88.75 61 GLY B CA 1
ATOM 4615 C C . GLY B 1 61 ? 22.328 17.656 29.125 1 88.75 61 GLY B C 1
ATOM 4616 O O . GLY B 1 61 ? 22.828 16.781 29.828 1 88.75 61 GLY B O 1
ATOM 4617 N N . GLU B 1 62 ? 21.078 17.594 28.859 1 94 62 GLU B N 1
ATOM 4618 C CA . GLU B 1 62 ? 20.172 16.719 29.594 1 94 62 GLU B CA 1
ATOM 4619 C C . GLU B 1 62 ? 19.656 15.594 28.703 1 94 62 GLU B C 1
ATOM 4621 O O . GLU B 1 62 ? 18.938 14.711 29.172 1 94 62 GLU B O 1
ATOM 4626 N N . ALA B 1 63 ? 20.031 15.625 27.516 1 95 63 ALA B N 1
ATOM 4627 C CA . ALA B 1 63 ? 19.625 14.547 26.625 1 95 63 ALA B CA 1
ATOM 4628 C C . ALA B 1 63 ? 20.344 13.25 26.969 1 95 63 ALA B C 1
ATOM 4630 O O . ALA B 1 63 ? 21.422 13.273 27.562 1 95 63 ALA B O 1
ATOM 4631 N N . PRO B 1 64 ? 19.656 12.117 26.672 1 96.06 64 PRO B N 1
ATOM 4632 C CA . PRO B 1 64 ? 20.406 10.859 26.797 1 96.06 64 PRO B CA 1
ATOM 4633 C C . PRO B 1 64 ? 21.75 10.891 26.094 1 96.06 64 PRO B C 1
ATOM 4635 O O . PRO B 1 64 ? 21.922 11.602 25.109 1 96.06 64 PRO B O 1
ATOM 4638 N N . ALA B 1 65 ? 22.766 10.078 26.547 1 95.44 65 ALA B N 1
ATOM 4639 C CA . ALA B 1 65 ? 24.141 10.109 26.078 1 95.44 65 ALA B CA 1
ATOM 4640 C C . ALA B 1 65 ? 24.234 9.836 24.578 1 95.44 65 ALA B C 1
ATOM 4642 O O . ALA B 1 65 ? 25.094 10.375 23.891 1 95.44 65 ALA B O 1
ATOM 4643 N N . ASN B 1 66 ? 23.344 8.984 24.125 1 97.19 66 ASN B N 1
ATOM 4644 C CA . ASN B 1 66 ? 23.422 8.602 22.719 1 97.19 66 ASN B CA 1
ATOM 4645 C C . ASN B 1 66 ? 22.453 9.414 21.859 1 97.19 66 ASN B C 1
ATOM 4647 O O . ASN B 1 66 ? 22.109 9.008 20.75 1 97.19 66 ASN B O 1
ATOM 4651 N N . LEU B 1 67 ? 21.906 10.477 22.359 1 98.12 67 LEU B N 1
ATOM 4652 C CA . LEU B 1 67 ? 21.062 11.406 21.609 1 98.12 67 LEU B CA 1
ATOM 4653 C C . LEU B 1 67 ? 21.656 12.812 21.641 1 98.12 67 LEU B C 1
ATOM 4655 O O . LEU B 1 67 ? 21.734 13.438 22.703 1 98.12 67 LEU B O 1
ATOM 4659 N N . THR B 1 68 ? 22.109 13.289 20.516 1 97.62 68 THR B N 1
ATOM 4660 C CA . THR B 1 68 ? 22.672 14.625 20.391 1 97.62 68 THR B CA 1
ATOM 4661 C C . THR B 1 68 ? 21.75 15.531 19.609 1 97.62 68 THR B C 1
ATOM 4663 O O . THR B 1 68 ? 21.375 15.219 18.469 1 97.62 68 THR B O 1
ATOM 4666 N N . GLU B 1 69 ? 21.391 16.609 20.141 1 98.19 69 GLU B N 1
ATOM 4667 C CA . GLU B 1 69 ? 20.547 17.594 19.453 1 98.19 69 GLU B CA 1
ATOM 4668 C C . GLU B 1 69 ? 21.328 18.844 19.094 1 98.19 69 GLU B C 1
ATOM 4670 O O . GLU B 1 69 ? 21.906 19.5 19.969 1 98.19 69 GLU B O 1
ATOM 4675 N N . ILE B 1 70 ? 21.406 19.125 17.844 1 97.75 70 ILE B N 1
ATOM 4676 C CA . ILE B 1 70 ? 22 20.359 17.344 1 97.75 70 ILE B CA 1
ATOM 4677 C C . ILE B 1 70 ? 20.922 21.406 17.141 1 97.75 70 ILE B C 1
ATOM 4679 O O . ILE B 1 70 ? 20.078 21.266 16.25 1 97.75 70 ILE B O 1
ATOM 4683 N N . ASP B 1 71 ? 21 22.484 17.906 1 97.38 71 ASP B N 1
ATOM 4684 C CA . ASP B 1 71 ? 19.953 23.484 17.953 1 97.38 71 ASP B CA 1
ATOM 4685 C C . ASP B 1 71 ? 20.125 24.531 16.844 1 97.38 71 ASP B C 1
ATOM 4687 O O . ASP B 1 71 ? 21.109 25.266 16.844 1 97.38 71 ASP B O 1
ATOM 4691 N N . VAL B 1 72 ? 19.172 24.578 15.953 1 97.12 72 VAL B N 1
ATOM 4692 C CA . VAL B 1 72 ? 19.203 25.594 14.906 1 97.12 72 VAL B CA 1
ATOM 4693 C C . VAL B 1 72 ? 17.953 26.484 15 1 97.12 72 VAL B C 1
ATOM 4695 O O . VAL B 1 72 ? 17.406 26.922 13.977 1 97.12 72 VAL B O 1
ATOM 4698 N N . HIS B 1 73 ? 17.422 26.75 16.172 1 94.38 73 HIS B N 1
ATOM 4699 C CA . HIS B 1 73 ? 16.188 27.484 16.438 1 94.38 73 HIS B CA 1
ATOM 4700 C C . HIS B 1 73 ? 16.312 28.922 15.961 1 94.38 73 HIS B C 1
ATOM 4702 O O . HIS B 1 73 ? 15.297 29.625 15.828 1 94.38 73 HIS B O 1
ATOM 4708 N N . PHE B 1 74 ? 17.516 29.422 15.672 1 92.69 74 PHE B N 1
ATOM 4709 C CA . PHE B 1 74 ? 17.734 30.797 15.266 1 92.69 74 PHE B CA 1
ATOM 4710 C C . PHE B 1 74 ? 17.031 31.094 13.938 1 92.69 74 PHE B C 1
ATOM 4712 O O . PHE B 1 74 ? 16.812 32.25 13.594 1 92.69 74 PHE B O 1
ATOM 4719 N N . THR B 1 75 ? 16.609 30.109 13.242 1 92.69 75 THR B N 1
ATOM 4720 C CA . THR B 1 75 ? 15.977 30.312 11.938 1 92.69 75 THR B CA 1
ATOM 4721 C C . THR B 1 75 ? 14.484 30.594 12.102 1 92.69 75 THR B C 1
ATOM 4723 O O . THR B 1 75 ? 13.797 30.875 11.125 1 92.69 75 THR B O 1
ATOM 4726 N N . TYR B 1 76 ? 13.93 30.531 13.266 1 89.06 76 TYR B N 1
ATOM 4727 C CA . TYR B 1 76 ? 12.562 30.984 13.492 1 89.06 76 TYR B CA 1
ATOM 4728 C C . TYR B 1 76 ? 12.398 32.438 13.062 1 89.06 76 TYR B C 1
ATOM 4730 O O . TYR B 1 76 ? 11.305 32.875 12.695 1 89.06 76 TYR B O 1
ATOM 4738 N N . GLU B 1 77 ? 13.445 33.188 13.141 1 83.31 77 GLU B N 1
ATOM 4739 C CA . GLU B 1 77 ? 13.398 34.594 12.727 1 83.31 77 GLU B CA 1
ATOM 4740 C C . GLU B 1 77 ? 13.047 34.719 11.242 1 83.31 77 GLU B C 1
ATOM 4742 O O . GLU B 1 77 ? 12.383 35.656 10.836 1 83.31 77 GLU B O 1
ATOM 4747 N N . TYR B 1 78 ? 13.461 33.75 10.438 1 78.12 78 TYR B N 1
ATOM 4748 C CA . TYR B 1 78 ? 13.18 33.75 9.008 1 78.12 78 TYR B CA 1
ATOM 4749 C C . TYR B 1 78 ? 11.703 33.469 8.75 1 78.12 78 TYR B C 1
ATOM 4751 O O . TYR B 1 78 ? 11.117 33.969 7.789 1 78.12 78 TYR B O 1
ATOM 4759 N N . MET B 1 79 ? 11.133 32.719 9.688 1 76.5 79 MET B N 1
ATOM 4760 C CA . MET B 1 79 ? 9.758 32.281 9.461 1 76.5 79 MET B CA 1
ATOM 4761 C C . MET B 1 79 ? 8.758 33.281 10.047 1 76.5 79 MET B C 1
ATOM 4763 O O . MET B 1 79 ? 7.582 33.25 9.68 1 76.5 79 MET B O 1
ATOM 4767 N N . ARG B 1 80 ? 9.219 34.094 10.859 1 72.69 80 ARG B N 1
ATOM 4768 C CA . ARG B 1 80 ? 8.344 35.062 11.508 1 72.69 80 ARG B CA 1
ATOM 4769 C C . ARG B 1 80 ? 7.629 35.906 10.477 1 72.69 80 ARG B C 1
ATOM 4771 O O . ARG B 1 80 ? 6.445 36.219 10.625 1 72.69 80 ARG B O 1
ATOM 4778 N N . LYS B 1 81 ? 8.344 36.25 9.43 1 68 81 LYS B N 1
ATOM 4779 C CA . LYS B 1 81 ? 7.699 37.062 8.383 1 68 81 LYS B CA 1
ATOM 4780 C C . LYS B 1 81 ? 6.566 36.25 7.727 1 68 81 LYS B C 1
ATOM 4782 O O . LYS B 1 81 ? 5.52 36.844 7.402 1 68 81 LYS B O 1
ATOM 4787 N N . PHE B 1 82 ? 6.797 35.062 7.578 1 66.62 82 PHE B N 1
ATOM 4788 C CA . PHE B 1 82 ? 5.789 34.156 7 1 66.62 82 PHE B CA 1
ATOM 4789 C C . PHE B 1 82 ? 4.566 34.094 7.902 1 66.62 82 PHE B C 1
ATOM 4791 O O . PHE B 1 82 ? 3.432 34.188 7.43 1 66.62 82 PHE B O 1
ATOM 4798 N N . TYR B 1 83 ? 4.727 34.031 9.102 1 65.44 83 TYR B N 1
ATOM 4799 C CA . TYR B 1 83 ? 3.631 33.875 10.047 1 65.44 83 TYR B CA 1
ATOM 4800 C C . TYR B 1 83 ? 2.787 35.156 10.125 1 65.44 83 TYR B C 1
ATOM 4802 O O . TYR B 1 83 ? 1.562 35.094 10.266 1 65.44 83 TYR B O 1
ATOM 4810 N N . LYS B 1 84 ? 3.484 36.156 9.922 1 66.12 84 LYS B N 1
ATOM 4811 C CA . LYS B 1 84 ? 2.756 37.406 9.898 1 66.12 84 LYS B CA 1
ATOM 4812 C C . LYS B 1 84 ? 1.864 37.5 8.664 1 66.12 84 LYS B C 1
ATOM 4814 O O . LYS B 1 84 ? 0.723 37.969 8.758 1 66.12 84 LYS B O 1
ATOM 4819 N N . LEU B 1 85 ? 2.391 37.031 7.613 1 63.19 85 LEU B N 1
ATOM 4820 C CA . LEU B 1 85 ? 1.627 37.062 6.371 1 63.19 85 LEU B CA 1
ATOM 4821 C C . LEU B 1 85 ? 0.438 36.094 6.438 1 63.19 85 LEU B C 1
ATOM 4823 O O . LEU B 1 85 ? -0.653 36.438 5.965 1 63.19 85 LEU B O 1
ATOM 4827 N N . SER B 1 86 ? 0.633 34.969 7.016 1 61.81 86 SER B N 1
ATOM 4828 C CA . SER B 1 86 ? -0.405 33.969 7.086 1 61.81 86 SER B CA 1
ATOM 4829 C C . SER B 1 86 ? -1.523 34.375 8.039 1 61.81 86 SER B C 1
ATOM 4831 O O . SER B 1 86 ? -2.684 34 7.832 1 61.81 86 SER B O 1
ATOM 4833 N N . SER B 1 87 ? -1.102 35.062 9 1 59.41 87 SER B N 1
ATOM 4834 C CA . SER B 1 87 ? -2.074 35.469 10.008 1 59.41 87 SER B CA 1
ATOM 4835 C C . SER B 1 87 ? -3.014 36.562 9.453 1 59.41 87 SER B C 1
ATOM 4837 O O . SER B 1 87 ? -4.129 36.719 9.953 1 59.41 87 SER B O 1
ATOM 4839 N N . SER B 1 88 ? -2.51 37.125 8.414 1 55.72 88 SER B N 1
ATOM 4840 C CA . SER B 1 88 ? -3.373 38.156 7.871 1 55.72 88 SER B CA 1
ATOM 4841 C C . SER B 1 88 ? -4.348 37.594 6.844 1 55.72 88 SER B C 1
ATOM 4843 O O . SER B 1 88 ? -5.109 38.344 6.223 1 55.72 88 SER B O 1
ATOM 4845 N N . ALA B 1 89 ? -4.594 36.375 6.859 1 55.19 89 ALA B N 1
ATOM 4846 C CA . ALA B 1 89 ? -5.551 35.625 6.051 1 55.19 89 ALA B CA 1
ATOM 4847 C C . ALA B 1 89 ? -5.562 36.125 4.609 1 55.19 89 ALA B C 1
ATOM 4849 O O . ALA B 1 89 ? -6.488 35.844 3.85 1 55.19 89 ALA B O 1
ATOM 4850 N N . GLU B 1 90 ? -4.633 37 4.09 1 52.41 90 GLU B N 1
ATOM 4851 C CA . GLU B 1 90 ? -4.758 37.688 2.807 1 52.41 90 GLU B CA 1
ATOM 4852 C C . GLU B 1 90 ? -4.152 36.844 1.677 1 52.41 90 GLU B C 1
ATOM 4854 O O . GLU B 1 90 ? -4.48 37.062 0.506 1 52.41 90 GLU B O 1
ATOM 4859 N N . GLY B 1 91 ? -3.65 35.75 1.973 1 59.62 91 GLY B N 1
ATOM 4860 C CA . GLY B 1 91 ? -2.992 35.25 0.776 1 59.62 91 GLY B CA 1
ATOM 4861 C C . GLY B 1 91 ? -3.508 33.875 0.334 1 59.62 91 GLY B C 1
ATOM 4862 O O . GLY B 1 91 ? -4.113 33.156 1.124 1 59.62 91 GLY B O 1
ATOM 4863 N N . ASP B 1 92 ? -3.686 33.75 -1.081 1 78.56 92 ASP B N 1
ATOM 4864 C CA . ASP B 1 92 ? -4.055 32.469 -1.662 1 78.56 92 ASP B CA 1
ATOM 4865 C C . ASP B 1 92 ? -3.006 31.406 -1.349 1 78.56 92 ASP B C 1
ATOM 4867 O O . ASP B 1 92 ? -1.843 31.734 -1.096 1 78.56 92 ASP B O 1
ATOM 4871 N N . VAL B 1 93 ? -3.381 30.297 -1.109 1 82.25 93 VAL B N 1
ATOM 4872 C CA . VAL B 1 93 ? -2.57 29.156 -0.686 1 82.25 93 VAL B CA 1
ATOM 4873 C C . VAL B 1 93 ? -1.336 29.047 -1.576 1 82.25 93 VAL B C 1
ATOM 4875 O O . VAL B 1 93 ? -0.25 28.703 -1.103 1 82.25 93 VAL B O 1
ATOM 4878 N N . VAL B 1 94 ? -1.402 29.391 -2.801 1 88.06 94 VAL B N 1
ATOM 4879 C CA . VAL B 1 94 ? -0.298 29.266 -3.748 1 88.06 94 VAL B CA 1
ATOM 4880 C C . VAL B 1 94 ? 0.807 30.25 -3.381 1 88.06 94 VAL B C 1
ATOM 4882 O O . VAL B 1 94 ? 1.981 29.891 -3.311 1 88.06 94 VAL B O 1
ATOM 4885 N N . SER B 1 95 ? 0.403 31.453 -3.113 1 86.31 95 SER B N 1
ATOM 4886 C CA . SER B 1 95 ? 1.371 32.469 -2.717 1 86.31 95 SER B CA 1
ATOM 4887 C C . SER B 1 95 ? 1.994 32.156 -1.364 1 86.31 95 SER B C 1
ATOM 4889 O O . SER B 1 95 ? 3.188 32.375 -1.153 1 86.31 95 SER B O 1
ATOM 4891 N N . GLN B 1 96 ? 1.203 31.688 -0.49 1 83.69 96 GLN B N 1
ATOM 4892 C CA . GLN B 1 96 ? 1.703 31.281 0.816 1 83.69 96 GLN B CA 1
ATOM 4893 C C . GLN B 1 96 ? 2.785 30.203 0.677 1 83.69 96 GLN B C 1
ATOM 4895 O O . GLN B 1 96 ? 3.828 30.281 1.329 1 83.69 96 GLN B O 1
ATOM 4900 N N . MET B 1 97 ? 2.523 29.25 -0.179 1 88.56 97 MET B N 1
ATOM 4901 C CA . MET B 1 97 ? 3.457 28.141 -0.339 1 88.56 97 MET B CA 1
ATOM 4902 C C . MET B 1 97 ? 4.738 28.594 -1.029 1 88.56 97 MET B C 1
ATOM 4904 O O . MET B 1 97 ? 5.832 28.156 -0.672 1 88.56 97 MET B O 1
ATOM 4908 N N . LYS B 1 98 ? 4.531 29.469 -2.01 1 90.12 98 LYS B N 1
ATOM 4909 C CA . LYS B 1 98 ? 5.711 30.031 -2.654 1 90.12 98 LYS B CA 1
ATOM 4910 C C . LYS B 1 98 ? 6.637 30.688 -1.633 1 90.12 98 LYS B C 1
ATOM 4912 O O . LYS B 1 98 ? 7.836 30.406 -1.598 1 90.12 98 LYS B O 1
ATOM 4917 N N . PHE B 1 99 ? 6.066 31.5 -0.849 1 87.62 99 PHE B N 1
ATOM 4918 C CA . PHE B 1 99 ? 6.832 32.219 0.159 1 87.62 99 PHE B CA 1
ATOM 4919 C C . PHE B 1 99 ? 7.449 31.266 1.167 1 87.62 99 PHE B C 1
ATOM 4921 O O . PHE B 1 99 ? 8.625 31.391 1.519 1 87.62 99 PHE B O 1
ATOM 4928 N N . ALA B 1 100 ? 6.672 30.344 1.643 1 88.12 100 ALA B N 1
ATOM 4929 C CA . ALA B 1 100 ? 7.137 29.375 2.639 1 88.12 100 ALA B CA 1
ATOM 4930 C C . ALA B 1 100 ? 8.336 28.594 2.121 1 88.12 100 ALA B C 1
ATOM 4932 O O . ALA B 1 100 ? 9.344 28.453 2.822 1 88.12 100 ALA B O 1
ATOM 4933 N N . PHE B 1 101 ? 8.266 28.109 0.917 1 92 101 PHE B N 1
ATOM 4934 C CA . PHE B 1 101 ? 9.336 27.266 0.375 1 92 101 PHE B CA 1
ATOM 4935 C C . PHE B 1 101 ? 10.586 28.094 0.103 1 92 101 PHE B C 1
ATOM 4937 O O . PHE B 1 101 ? 11.703 27.625 0.311 1 92 101 PHE B O 1
ATOM 4944 N N . GLU B 1 102 ? 10.398 29.328 -0.317 1 91.81 102 GLU B N 1
ATOM 4945 C CA . GLU B 1 102 ? 11.555 30.203 -0.517 1 91.81 102 GLU B CA 1
ATOM 4946 C C . GLU B 1 102 ? 12.258 30.5 0.804 1 91.81 102 GLU B C 1
ATOM 4948 O O . GLU B 1 102 ? 13.492 30.484 0.869 1 91.81 102 GLU B O 1
ATOM 4953 N N . MET B 1 103 ? 11.508 30.703 1.8 1 91.06 103 MET B N 1
ATOM 4954 C CA . MET B 1 103 ? 12.086 30.984 3.111 1 91.06 103 MET B CA 1
ATOM 4955 C C . MET B 1 103 ? 12.789 29.75 3.664 1 91.06 103 MET B C 1
ATOM 4957 O O . MET B 1 103 ? 13.812 29.859 4.336 1 91.06 103 MET B O 1
ATOM 4961 N N . MET B 1 104 ? 12.203 28.625 3.396 1 93.5 104 MET B N 1
ATOM 4962 C CA . MET B 1 104 ? 12.812 27.375 3.863 1 93.5 104 MET B CA 1
ATOM 4963 C C . MET B 1 104 ? 14.172 27.156 3.205 1 93.5 104 MET B C 1
ATOM 4965 O O . MET B 1 104 ? 15.102 26.656 3.838 1 93.5 104 MET B O 1
ATOM 4969 N N . ILE B 1 105 ? 14.266 27.531 1.954 1 95.69 105 ILE B N 1
ATOM 4970 C CA . ILE B 1 105 ? 15.523 27.406 1.236 1 95.69 105 ILE B CA 1
ATOM 4971 C C . ILE B 1 105 ? 16.594 28.281 1.895 1 95.69 105 ILE B C 1
ATOM 4973 O O . ILE B 1 105 ? 17.703 27.812 2.152 1 95.69 105 ILE B O 1
ATOM 4977 N N . GLU B 1 106 ? 16.203 29.469 2.232 1 93.56 106 GLU B N 1
ATOM 4978 C CA . GLU B 1 106 ? 17.125 30.406 2.877 1 93.56 106 GLU B CA 1
ATOM 4979 C C . GLU B 1 106 ? 17.5 29.922 4.277 1 93.56 106 GLU B C 1
ATOM 4981 O O . GLU B 1 106 ? 18.672 29.984 4.668 1 93.56 106 GLU B O 1
ATOM 4986 N N . ALA B 1 107 ? 16.5 29.5 4.977 1 94.69 107 ALA B N 1
ATOM 4987 C CA . ALA B 1 107 ? 16.734 29.016 6.332 1 94.69 107 ALA B CA 1
ATOM 4988 C C . ALA B 1 107 ? 17.719 27.859 6.328 1 94.69 107 ALA B C 1
ATOM 4990 O O . ALA B 1 107 ? 18.625 27.797 7.168 1 94.69 107 ALA B O 1
ATOM 4991 N N . PHE B 1 108 ? 17.562 26.953 5.449 1 96.81 108 PHE B N 1
ATOM 4992 C CA . PHE B 1 108 ? 18.438 25.781 5.355 1 96.81 108 PHE B CA 1
ATOM 4993 C C . PHE B 1 108 ? 19.875 26.203 5.098 1 96.81 108 PHE B C 1
ATOM 4995 O O . PHE B 1 108 ? 20.812 25.656 5.695 1 96.81 108 PHE B O 1
ATOM 5002 N N . GLU B 1 109 ? 20.016 27.172 4.215 1 96.5 109 GLU B N 1
ATOM 5003 C CA . GLU B 1 109 ? 21.359 27.641 3.904 1 96.5 109 GLU B CA 1
ATOM 5004 C C . GLU B 1 109 ? 22.078 28.156 5.16 1 96.5 109 GLU B C 1
ATOM 5006 O O . GLU B 1 109 ? 23.234 27.797 5.414 1 96.5 109 GLU B O 1
ATOM 5011 N N . VAL B 1 110 ? 21.406 28.938 5.902 1 96.06 110 VAL B N 1
ATOM 5012 C CA . VAL B 1 110 ? 22.031 29.516 7.086 1 96.06 110 VAL B CA 1
ATOM 5013 C C . VAL B 1 110 ? 22.25 28.438 8.141 1 96.06 110 VAL B C 1
ATOM 5015 O O . VAL B 1 110 ? 23.234 28.469 8.875 1 96.06 110 VAL B O 1
ATOM 5018 N N . GLN B 1 111 ? 21.344 27.5 8.219 1 97.75 111 GLN B N 1
ATOM 5019 C CA . GLN B 1 111 ? 21.5 26.391 9.156 1 97.75 111 GLN B CA 1
ATOM 5020 C C . GLN B 1 111 ? 22.766 25.578 8.836 1 97.75 111 GLN B C 1
ATOM 5022 O O . GLN B 1 111 ? 23.531 25.234 9.734 1 97.75 111 GLN B O 1
ATOM 5027 N N . MET B 1 112 ? 23.031 25.297 7.566 1 97.5 112 MET B N 1
ATOM 5028 C CA . MET B 1 112 ? 24.172 24.484 7.141 1 97.5 112 MET B CA 1
ATOM 5029 C C . MET B 1 112 ? 25.484 25.188 7.453 1 97.5 112 MET B C 1
ATOM 5031 O O . MET B 1 112 ? 26.516 24.531 7.613 1 97.5 112 MET B O 1
ATOM 5035 N N . LYS B 1 113 ? 25.438 26.469 7.609 1 96.38 113 LYS B N 1
ATOM 5036 C CA . LYS B 1 113 ? 26.656 27.25 7.855 1 96.38 113 LYS B CA 1
ATOM 5037 C C . LYS B 1 113 ? 26.891 27.438 9.352 1 96.38 113 LYS B C 1
ATOM 5039 O O . LYS B 1 113 ? 27.938 27.922 9.766 1 96.38 113 LYS B O 1
ATOM 5044 N N . SER B 1 114 ? 25.953 27.047 10.141 1 97 114 SER B N 1
ATOM 5045 C CA . SER B 1 114 ? 26.094 27.219 11.586 1 97 114 SER B CA 1
ATOM 5046 C C . SER B 1 114 ? 27.188 26.328 12.156 1 97 114 SER B C 1
ATOM 5048 O O . SER B 1 114 ? 27.469 25.266 11.602 1 97 114 SER B O 1
ATOM 5050 N N . GLU B 1 115 ? 27.781 26.719 13.258 1 96.38 115 GLU B N 1
ATOM 5051 C CA . GLU B 1 115 ? 28.922 26.031 13.844 1 96.38 115 GLU B CA 1
ATOM 5052 C C . GLU B 1 115 ? 28.562 24.594 14.227 1 96.38 115 GLU B C 1
ATOM 5054 O O . GLU B 1 115 ? 29.312 23.656 13.922 1 96.38 115 GLU B O 1
ATOM 5059 N N . GLY B 1 116 ? 27.469 24.406 14.891 1 96.06 116 GLY B N 1
ATOM 5060 C CA . GLY B 1 116 ? 27.047 23.078 15.305 1 96.06 116 GLY B CA 1
ATOM 5061 C C . GLY B 1 116 ? 26.891 22.125 14.141 1 96.06 116 GLY B C 1
ATOM 5062 O O . GLY B 1 116 ? 27.328 20.969 14.227 1 96.06 116 GLY B O 1
ATOM 5063 N N . VAL B 1 117 ? 26.328 22.594 13.102 1 98.19 117 VAL B N 1
ATOM 5064 C CA . VAL B 1 117 ? 26.094 21.766 11.938 1 98.19 117 VAL B CA 1
ATOM 5065 C C . VAL B 1 117 ? 27.406 21.5 11.211 1 98.19 117 VAL B C 1
ATOM 5067 O O . VAL B 1 117 ? 27.641 20.391 10.727 1 98.19 117 VAL B O 1
ATOM 5070 N N . GLN B 1 118 ? 28.266 22.5 11.148 1 97.38 118 GLN B N 1
ATOM 5071 C CA . GLN B 1 118 ? 29.562 22.328 10.508 1 97.38 118 GLN B CA 1
ATOM 5072 C C . GLN B 1 118 ? 30.375 21.234 11.195 1 97.38 118 GLN B C 1
ATOM 5074 O O . GLN B 1 118 ? 31.094 20.484 10.531 1 97.38 118 GLN B O 1
ATOM 5079 N N . LYS B 1 119 ? 30.297 21.188 12.43 1 97 119 LYS B N 1
ATOM 5080 C CA . LYS B 1 119 ? 31 20.125 13.156 1 97 119 LYS B CA 1
ATOM 5081 C C . LYS B 1 119 ? 30.5 18.75 12.742 1 97 119 LYS B C 1
ATOM 5083 O O . LYS B 1 119 ? 31.297 17.812 12.586 1 97 119 LYS B O 1
ATOM 5088 N N . VAL B 1 120 ? 29.219 18.609 12.609 1 96.94 120 VAL B N 1
ATOM 5089 C CA . VAL B 1 120 ? 28.609 17.344 12.18 1 96.94 120 VAL B CA 1
ATOM 5090 C C . VAL B 1 120 ? 29.078 17 10.766 1 96.94 120 VAL B C 1
ATOM 5092 O O . VAL B 1 120 ? 29.422 15.859 10.484 1 96.94 120 VAL B O 1
ATOM 5095 N N . LEU B 1 121 ? 29.109 17.984 9.898 1 96.62 121 LEU B N 1
ATOM 5096 C CA . LEU B 1 121 ? 29.469 17.781 8.5 1 96.62 121 LEU B CA 1
ATOM 5097 C C . LEU B 1 121 ? 30.922 17.344 8.375 1 96.62 121 LEU B C 1
ATOM 5099 O O . LEU B 1 121 ? 31.266 16.531 7.516 1 96.62 121 LEU B O 1
ATOM 5103 N N . LYS B 1 122 ? 31.766 17.797 9.211 1 94.25 122 LYS B N 1
ATOM 5104 C CA . LYS B 1 122 ? 33.219 17.531 9.117 1 94.25 122 LYS B CA 1
ATOM 5105 C C . LYS B 1 122 ? 33.562 16.203 9.789 1 94.25 122 LYS B C 1
ATOM 5107 O O . LYS B 1 122 ? 34.406 15.461 9.281 1 94.25 122 LYS B O 1
ATOM 5112 N N . LYS B 1 123 ? 32.844 15.875 10.852 1 90.81 123 LYS B N 1
ATOM 5113 C CA . LYS B 1 123 ? 33.312 14.773 11.68 1 90.81 123 LYS B CA 1
ATOM 5114 C C . LYS B 1 123 ? 32.312 13.633 11.695 1 90.81 123 LYS B C 1
ATOM 5116 O O . LYS B 1 123 ? 32.625 12.523 12.133 1 90.81 123 LYS B O 1
ATOM 5121 N N . GLY B 1 124 ? 31.219 13.891 11.258 1 89.94 124 GLY B N 1
ATOM 5122 C CA . GLY B 1 124 ? 30.156 12.922 11.422 1 89.94 124 GLY B CA 1
ATOM 5123 C C . GLY B 1 124 ? 30.297 11.711 10.523 1 89.94 124 GLY B C 1
ATOM 5124 O O . GLY B 1 124 ? 30.734 11.828 9.375 1 89.94 124 GLY B O 1
ATOM 5125 N N . LYS B 1 125 ? 30.047 10.523 11.078 1 95.31 125 LYS B N 1
ATOM 5126 C CA . LYS B 1 125 ? 29.859 9.266 10.359 1 95.31 125 LYS B CA 1
ATOM 5127 C C . LYS B 1 125 ? 28.5 8.641 10.695 1 95.31 125 LYS B C 1
ATOM 5129 O O . LYS B 1 125 ? 28.141 8.5 11.867 1 95.31 125 LYS B O 1
ATOM 5134 N N . PHE B 1 126 ? 27.828 8.305 9.641 1 98.19 126 PHE B N 1
ATOM 5135 C CA . PHE B 1 126 ? 26.469 7.84 9.883 1 98.19 126 PHE B CA 1
ATOM 5136 C C . PHE B 1 126 ? 26.141 6.625 9.016 1 98.19 126 PHE B C 1
ATOM 5138 O O . PHE B 1 126 ? 26.859 6.328 8.062 1 98.19 126 PHE B O 1
ATOM 5145 N N . ASP B 1 127 ? 25.078 5.934 9.43 1 98.06 127 ASP B N 1
ATOM 5146 C CA . ASP B 1 127 ? 24.609 4.75 8.711 1 98.06 127 ASP B CA 1
ATOM 5147 C C . ASP B 1 127 ? 23.266 5.023 8.023 1 98.06 127 ASP B C 1
ATOM 5149 O O . ASP B 1 127 ? 22.859 4.273 7.133 1 98.06 127 ASP B O 1
ATOM 5153 N N . LEU B 1 128 ? 22.609 6.055 8.406 1 98.5 128 LEU B N 1
ATOM 5154 C CA . LEU B 1 128 ? 21.266 6.375 7.922 1 98.5 128 LEU B CA 1
ATOM 5155 C C . LEU B 1 128 ? 20.969 7.859 8.094 1 98.5 128 LEU B C 1
ATOM 5157 O O . LEU B 1 128 ? 21.391 8.469 9.086 1 98.5 128 LEU B O 1
ATOM 5161 N N . LEU B 1 129 ? 20.281 8.375 7.148 1 98.69 129 LEU B N 1
ATOM 5162 C CA . LEU B 1 129 ? 19.844 9.766 7.184 1 98.69 129 LEU B CA 1
ATOM 5163 C C . LEU B 1 129 ? 18.312 9.844 7.223 1 98.69 129 LEU B C 1
ATOM 5165 O O . LEU B 1 129 ? 17.641 9.258 6.383 1 98.69 129 LEU B O 1
ATOM 5169 N N . LEU B 1 130 ? 17.766 10.484 8.266 1 98.81 130 LEU B N 1
ATOM 5170 C CA . LEU B 1 130 ? 16.359 10.883 8.305 1 98.81 130 LEU B CA 1
ATOM 5171 C C . LEU B 1 130 ? 16.203 12.352 7.902 1 98.81 130 LEU B C 1
ATOM 5173 O O . LEU B 1 130 ? 16.859 13.227 8.469 1 98.81 130 LEU B O 1
ATOM 5177 N N . VAL B 1 131 ? 15.305 12.57 6.922 1 98.5 131 VAL B N 1
ATOM 5178 C CA . VAL B 1 131 ? 15.18 13.93 6.395 1 98.5 131 VAL B CA 1
ATOM 5179 C C . VAL B 1 131 ? 13.711 14.344 6.383 1 98.5 131 VAL B C 1
ATOM 5181 O O . VAL B 1 131 ? 12.836 13.555 6.023 1 98.5 131 VAL B O 1
ATOM 5184 N N . GLU B 1 132 ? 13.484 15.578 6.797 1 98.44 132 GLU B N 1
ATOM 5185 C CA . GLU B 1 132 ? 12.133 16.125 6.648 1 98.44 132 GLU B CA 1
ATOM 5186 C C . GLU B 1 132 ? 11.719 16.156 5.18 1 98.44 132 GLU B C 1
ATOM 5188 O O . GLU B 1 132 ? 12.406 16.766 4.352 1 98.44 132 GLU B O 1
ATOM 5193 N N . ALA B 1 133 ? 10.625 15.672 4.879 1 97.75 133 ALA B N 1
ATOM 5194 C CA . ALA B 1 133 ? 10.242 15.344 3.51 1 97.75 133 ALA B CA 1
ATOM 5195 C C . ALA B 1 133 ? 10.062 16.609 2.668 1 97.75 133 ALA B C 1
ATOM 5197 O O . ALA B 1 133 ? 10.383 16.609 1.478 1 97.75 133 ALA B O 1
ATOM 5198 N N . CYS B 1 134 ? 9.578 17.688 3.26 1 96.12 134 CYS B N 1
ATOM 5199 C CA . CYS B 1 134 ? 9.281 18.859 2.455 1 96.12 134 CYS B CA 1
ATOM 5200 C C . CYS B 1 134 ? 10.539 19.672 2.174 1 96.12 134 CYS B C 1
ATOM 5202 O O . CYS B 1 134 ? 10.531 20.578 1.354 1 96.12 134 CYS B O 1
ATOM 5204 N N . VAL B 1 135 ? 11.625 19.312 2.838 1 96.81 135 VAL B N 1
ATOM 5205 C CA . VAL B 1 135 ? 12.891 20 2.602 1 96.81 135 VAL B CA 1
ATOM 5206 C C . VAL B 1 135 ? 13.812 19.125 1.756 1 96.81 135 VAL B C 1
ATOM 5208 O O . VAL B 1 135 ? 14.812 18.609 2.252 1 96.81 135 VAL B O 1
ATOM 5211 N N . ARG B 1 136 ? 13.477 19.047 0.558 1 94.19 136 ARG B N 1
ATOM 5212 C CA . ARG B 1 136 ? 14.219 18.156 -0.321 1 94.19 136 ARG B CA 1
ATOM 5213 C C . ARG B 1 136 ? 15.664 18.609 -0.48 1 94.19 136 ARG B C 1
ATOM 5215 O O . ARG B 1 136 ? 16.547 17.812 -0.826 1 94.19 136 ARG B O 1
ATOM 5222 N N . GLN B 1 137 ? 15.945 19.906 -0.194 1 96.38 137 GLN B N 1
ATOM 5223 C CA . GLN B 1 137 ? 17.297 20.438 -0.213 1 96.38 137 GLN B CA 1
ATOM 5224 C C . GLN B 1 137 ? 18.219 19.641 0.707 1 96.38 137 GLN B C 1
ATOM 5226 O O . GLN B 1 137 ? 19.406 19.484 0.419 1 96.38 137 GLN B O 1
ATOM 5231 N N . ALA B 1 138 ? 17.703 19.141 1.727 1 98 138 ALA B N 1
ATOM 5232 C CA . ALA B 1 138 ? 18.469 18.406 2.736 1 98 138 ALA B CA 1
ATOM 5233 C C . ALA B 1 138 ? 18.953 17.078 2.197 1 98 138 ALA B C 1
ATOM 5235 O O . ALA B 1 138 ? 19.828 16.438 2.783 1 98 138 ALA B O 1
ATOM 5236 N N . LEU B 1 139 ? 18.438 16.625 1.071 1 97.81 139 LEU B N 1
ATOM 5237 C CA . LEU B 1 139 ? 18.875 15.375 0.452 1 97.81 139 LEU B CA 1
ATOM 5238 C C . LEU B 1 139 ? 20.344 15.461 0.037 1 97.81 139 LEU B C 1
ATOM 5240 O O . LEU B 1 139 ? 20.984 14.438 -0.228 1 97.81 139 LEU B O 1
ATOM 5244 N N . VAL B 1 140 ? 20.922 16.656 -0.044 1 98.25 140 VAL B N 1
ATOM 5245 C CA . VAL B 1 140 ? 22.328 16.859 -0.383 1 98.25 140 VAL B CA 1
ATOM 5246 C C . VAL B 1 140 ? 23.203 16.109 0.616 1 98.25 140 VAL B C 1
ATOM 5248 O O . VAL B 1 140 ? 24.281 15.625 0.261 1 98.25 140 VAL B O 1
ATOM 5251 N N . LEU B 1 141 ? 22.719 15.906 1.798 1 98.31 141 LEU B N 1
ATOM 5252 C CA . LEU B 1 141 ? 23.5 15.242 2.838 1 98.31 141 LEU B CA 1
ATOM 5253 C C . LEU B 1 141 ? 23.656 13.758 2.535 1 98.31 141 LEU B C 1
ATOM 5255 O O . LEU B 1 141 ? 24.531 13.094 3.084 1 98.31 141 LEU B O 1
ATOM 5259 N N . SER B 1 142 ? 22.734 13.211 1.761 1 97.31 142 SER B N 1
ATOM 5260 C CA . SER B 1 142 ? 22.953 11.844 1.303 1 97.31 142 SER B CA 1
ATOM 5261 C C . SER B 1 142 ? 24.188 11.734 0.417 1 97.31 142 SER B C 1
ATOM 5263 O O . SER B 1 142 ? 24.828 10.688 0.361 1 97.31 142 SER B O 1
ATOM 5265 N N . HIS B 1 143 ? 24.5 12.758 -0.3 1 95.81 143 HIS B N 1
ATOM 5266 C CA . HIS B 1 143 ? 25.703 12.828 -1.108 1 95.81 143 HIS B CA 1
ATOM 5267 C C . HIS B 1 143 ? 26.938 13.016 -0.233 1 95.81 143 HIS B C 1
ATOM 5269 O O . HIS B 1 143 ? 28 12.43 -0.504 1 95.81 143 HIS B O 1
ATOM 5275 N N . VAL B 1 144 ? 26.797 13.797 0.732 1 96.75 144 VAL B N 1
ATOM 5276 C CA . VAL B 1 144 ? 27.922 14.102 1.627 1 96.75 144 VAL B CA 1
ATOM 5277 C C . VAL B 1 144 ? 28.297 12.852 2.416 1 96.75 144 VAL B C 1
ATOM 5279 O O . VAL B 1 144 ? 29.484 12.508 2.504 1 96.75 144 VAL B O 1
ATOM 5282 N N . PHE B 1 145 ? 27.312 12.164 2.951 1 97.5 145 PHE B N 1
ATOM 5283 C CA . PHE B 1 145 ? 27.594 11.07 3.877 1 97.5 145 PHE B CA 1
ATOM 5284 C C . PHE B 1 145 ? 27.484 9.727 3.174 1 97.5 145 PHE B C 1
ATOM 5286 O O . PHE B 1 145 ? 27.922 8.703 3.707 1 97.5 145 PHE B O 1
ATOM 5293 N N . GLN B 1 146 ? 26.875 9.656 1.99 1 96.31 146 GLN B N 1
ATOM 5294 C CA . GLN B 1 146 ? 26.734 8.445 1.185 1 96.31 146 GLN B CA 1
ATOM 5295 C C . GLN B 1 146 ? 26.016 7.352 1.96 1 96.31 146 GLN B C 1
ATOM 5297 O O . GLN B 1 146 ? 26.5 6.223 2.047 1 96.31 146 GLN B O 1
ATOM 5302 N N . VAL B 1 147 ? 24.875 7.656 2.451 1 97.06 147 VAL B N 1
ATOM 5303 C CA . VAL B 1 147 ? 24.062 6.738 3.242 1 97.06 147 VAL B CA 1
ATOM 5304 C C . VAL B 1 147 ? 22.625 6.746 2.73 1 97.06 147 VAL B C 1
ATOM 5306 O O . VAL B 1 147 ? 22.203 7.691 2.061 1 97.06 147 VAL B O 1
ATOM 5309 N N . PRO B 1 148 ? 21.828 5.668 3.025 1 97.06 148 PRO B N 1
ATOM 5310 C CA . PRO B 1 148 ? 20.422 5.664 2.631 1 97.06 148 PRO B CA 1
ATOM 5311 C C . PRO B 1 148 ? 19.609 6.727 3.361 1 97.06 148 PRO B C 1
ATOM 5313 O O . PRO B 1 148 ? 19.969 7.145 4.465 1 97.06 148 PRO B O 1
ATOM 5316 N N . VAL B 1 149 ? 18.5 7.105 2.703 1 98.44 149 VAL B N 1
ATOM 5317 C CA . VAL B 1 149 ? 17.688 8.195 3.23 1 98.44 149 VAL B CA 1
ATOM 5318 C C . VAL B 1 149 ? 16.266 7.715 3.473 1 98.44 149 VAL B C 1
ATOM 5320 O O . VAL B 1 149 ? 15.703 6.984 2.65 1 98.44 149 VAL B O 1
ATOM 5323 N N . ILE B 1 150 ? 15.727 8.031 4.586 1 98.75 150 ILE B N 1
ATOM 5324 C CA . ILE B 1 150 ? 14.297 7.973 4.844 1 98.75 150 ILE B CA 1
ATOM 5325 C C . ILE B 1 150 ? 13.734 9.383 4.98 1 98.75 150 ILE B C 1
ATOM 5327 O O . ILE B 1 150 ? 14.219 10.18 5.793 1 98.75 150 ILE B O 1
ATOM 5331 N N . GLN B 1 151 ? 12.789 9.719 4.164 1 98.5 151 GLN B N 1
ATOM 5332 C CA . GLN B 1 151 ? 12.086 10.984 4.328 1 98.5 151 GLN B CA 1
ATOM 5333 C C . GLN B 1 151 ? 10.898 10.836 5.273 1 98.5 151 GLN B C 1
ATOM 5335 O O . GLN B 1 151 ? 10.188 9.828 5.234 1 98.5 151 GLN B O 1
ATOM 5340 N N . VAL B 1 152 ? 10.734 11.797 6.141 1 98.62 152 VAL B N 1
ATOM 5341 C CA . VAL B 1 152 ? 9.641 11.789 7.105 1 98.62 152 VAL B CA 1
ATOM 5342 C C . VAL B 1 152 ? 8.797 13.055 6.941 1 98.62 152 VAL B C 1
ATOM 5344 O O . VAL B 1 152 ? 9.305 14.172 7.082 1 98.62 152 VAL B O 1
ATOM 5347 N N . ALA B 1 153 ? 7.531 12.844 6.645 1 97.94 153 ALA B N 1
ATOM 5348 C CA . ALA B 1 153 ? 6.621 13.969 6.449 1 97.94 153 ALA B CA 1
ATOM 5349 C C . ALA B 1 153 ? 5.766 14.203 7.691 1 97.94 153 ALA B C 1
ATOM 5351 O O . ALA B 1 153 ? 5.16 13.266 8.219 1 97.94 153 ALA B O 1
ATOM 5352 N N . SER B 1 154 ? 5.688 15.422 8.125 1 95.56 154 SER B N 1
ATOM 5353 C CA . SER B 1 154 ? 4.902 15.75 9.312 1 95.56 154 SER B CA 1
ATOM 5354 C C . SER B 1 154 ? 3.455 16.062 8.945 1 95.56 154 SER B C 1
ATOM 5356 O O . SER B 1 154 ? 2.547 15.859 9.75 1 95.56 154 SER B O 1
ATOM 5358 N N . ALA B 1 155 ? 3.203 16.641 7.781 1 91 155 ALA B N 1
ATOM 5359 C CA . ALA B 1 155 ? 1.869 17.109 7.41 1 91 155 ALA B CA 1
ATOM 5360 C C . ALA B 1 155 ? 1.407 16.469 6.102 1 91 155 ALA B C 1
ATOM 5362 O O . ALA B 1 155 ? 0.736 17.109 5.297 1 91 155 ALA B O 1
ATOM 5363 N N . GLY B 1 156 ? 1.852 15.266 5.777 1 90.44 156 GLY B N 1
ATOM 5364 C CA . GLY B 1 156 ? 1.488 14.617 4.523 1 90.44 156 GLY B CA 1
ATOM 5365 C C . GLY B 1 156 ? 2.51 14.828 3.424 1 90.44 156 GLY B C 1
ATOM 5366 O O . GLY B 1 156 ? 3.484 15.562 3.607 1 90.44 156 GLY B O 1
ATOM 5367 N N . PRO B 1 157 ? 2.238 14.328 2.285 1 93.5 157 PRO B N 1
ATOM 5368 C CA . PRO B 1 157 ? 3.242 14.352 1.218 1 93.5 157 PRO B CA 1
ATOM 5369 C C . PRO B 1 157 ? 3.072 15.539 0.276 1 93.5 157 PRO B C 1
ATOM 5371 O O . PRO B 1 157 ? 1.976 16.094 0.168 1 93.5 157 PRO B O 1
ATOM 5374 N N . THR B 1 158 ? 4.137 15.961 -0.327 1 94 158 THR B N 1
ATOM 5375 C CA . THR B 1 158 ? 4.109 16.766 -1.538 1 94 158 THR B CA 1
ATOM 5376 C C . THR B 1 158 ? 4.152 15.891 -2.783 1 94 158 THR B C 1
ATOM 5378 O O . THR B 1 158 ? 4.438 14.695 -2.693 1 94 158 THR B O 1
ATOM 5381 N N . ASN B 1 159 ? 3.836 16.5 -3.871 1 93.38 159 ASN B N 1
ATOM 5382 C CA . ASN B 1 159 ? 3.842 15.703 -5.094 1 93.38 159 ASN B CA 1
ATOM 5383 C C . ASN B 1 159 ? 5.246 15.203 -5.434 1 93.38 159 ASN B C 1
ATOM 5385 O O . ASN B 1 159 ? 5.406 14.102 -5.961 1 93.38 159 ASN B O 1
ATOM 5389 N N . PHE B 1 160 ? 6.238 16.047 -5.152 1 92.75 160 PHE B N 1
ATOM 5390 C CA . PHE B 1 160 ? 7.586 15.617 -5.496 1 92.75 160 PHE B CA 1
ATOM 5391 C C . PHE B 1 160 ? 8.031 14.469 -4.598 1 92.75 160 PHE B C 1
ATOM 5393 O O . PHE B 1 160 ? 8.883 13.656 -4.988 1 92.75 160 PHE B O 1
ATOM 5400 N N . ASN B 1 161 ? 7.5 14.312 -3.371 1 94.5 161 ASN B N 1
ATOM 5401 C CA . ASN B 1 161 ? 7.738 13.125 -2.562 1 94.5 161 ASN B CA 1
ATOM 5402 C C . ASN B 1 161 ? 7.133 11.883 -3.205 1 94.5 161 ASN B C 1
ATOM 5404 O O . ASN B 1 161 ? 7.801 10.852 -3.332 1 94.5 161 ASN B O 1
ATOM 5408 N N . LEU B 1 162 ? 5.902 12.031 -3.586 1 94.5 162 LEU B N 1
ATOM 5409 C CA . LEU B 1 162 ? 5.141 10.898 -4.102 1 94.5 162 LEU B CA 1
ATOM 5410 C C . LEU B 1 162 ? 5.695 10.438 -5.445 1 94.5 162 LEU B C 1
ATOM 5412 O O . LEU B 1 162 ? 5.75 9.234 -5.715 1 94.5 162 LEU B O 1
ATOM 5416 N N . ASP B 1 163 ? 6.105 11.352 -6.223 1 91.62 163 ASP B N 1
ATOM 5417 C CA . ASP B 1 163 ? 6.676 11.039 -7.527 1 91.62 163 ASP B CA 1
ATOM 5418 C C . ASP B 1 163 ? 7.953 10.219 -7.387 1 91.62 163 ASP B C 1
ATOM 5420 O O . ASP B 1 163 ? 8.227 9.336 -8.203 1 91.62 163 ASP B O 1
ATOM 5424 N N . SER B 1 164 ? 8.688 10.539 -6.402 1 92.69 164 SER B N 1
ATOM 5425 C CA . SER B 1 164 ? 9.945 9.844 -6.172 1 92.69 164 SER B CA 1
ATOM 5426 C C . SER B 1 164 ? 9.711 8.375 -5.844 1 92.69 164 SER B C 1
ATOM 5428 O O . SER B 1 164 ? 10.641 7.57 -5.887 1 92.69 164 SER B O 1
ATOM 5430 N N . PHE B 1 165 ? 8.453 8.039 -5.602 1 94.69 165 PHE B N 1
ATOM 5431 C CA . PHE B 1 165 ? 8.18 6.66 -5.227 1 94.69 165 PHE B CA 1
ATOM 5432 C C . PHE B 1 165 ? 7.223 6.008 -6.215 1 94.69 165 PHE B C 1
ATOM 5434 O O . PHE B 1 165 ? 6.918 4.816 -6.102 1 94.69 165 PHE B O 1
ATOM 5441 N N . GLY B 1 166 ? 6.738 6.715 -7.105 1 93.69 166 GLY B N 1
ATOM 5442 C CA . GLY B 1 166 ? 5.859 6.156 -8.125 1 93.69 166 GLY B CA 1
ATOM 5443 C C . GLY B 1 166 ? 4.496 5.773 -7.582 1 93.69 166 GLY B C 1
ATOM 5444 O O . GLY B 1 166 ? 3.955 4.723 -7.938 1 93.69 166 GLY B O 1
ATOM 5445 N N . THR B 1 167 ? 3.906 6.598 -6.711 1 94.44 167 THR B N 1
ATOM 5446 C CA . THR B 1 167 ? 2.576 6.348 -6.168 1 94.44 167 THR B CA 1
ATOM 5447 C C . THR B 1 167 ? 1.501 6.645 -7.207 1 94.44 167 THR B C 1
ATOM 5449 O O . THR B 1 167 ? 1.787 7.23 -8.25 1 94.44 167 THR B O 1
ATOM 5452 N N . ALA B 1 168 ? 0.301 6.152 -6.906 1 91.88 168 ALA B N 1
ATOM 5453 C CA . ALA B 1 168 ? -0.827 6.57 -7.734 1 91.88 168 ALA B CA 1
ATOM 5454 C C . ALA B 1 168 ? -1.006 8.086 -7.695 1 91.88 168 ALA B C 1
ATOM 5456 O O . ALA B 1 168 ? -0.81 8.711 -6.652 1 91.88 168 ALA B O 1
ATOM 5457 N N . TRP B 1 169 ? -1.372 8.516 -8.914 1 87.44 169 TRP B N 1
ATOM 5458 C CA . TRP B 1 169 ? -1.508 9.969 -9.031 1 87.44 169 TRP B CA 1
ATOM 5459 C C . TRP B 1 169 ? -2.834 10.336 -9.688 1 87.44 169 TRP B C 1
ATOM 5461 O O . TRP B 1 169 ? -3.252 9.703 -10.656 1 87.44 169 TRP B O 1
ATOM 5471 N N . HIS B 1 170 ? -3.488 11.219 -9.141 1 91.25 170 HIS B N 1
ATOM 5472 C CA . HIS B 1 170 ? -4.668 11.883 -9.68 1 91.25 170 HIS B CA 1
ATOM 5473 C C . HIS B 1 170 ? -4.98 13.164 -8.914 1 91.25 170 HIS B C 1
ATOM 5475 O O . HIS B 1 170 ? -5.172 13.133 -7.699 1 91.25 170 HIS B O 1
ATOM 5481 N N . PRO B 1 171 ? -5.059 14.258 -9.57 1 91 171 PRO B N 1
ATOM 5482 C CA . PRO B 1 171 ? -5.207 15.523 -8.844 1 91 171 PRO B CA 1
ATOM 5483 C C . PRO B 1 171 ? -6.543 15.625 -8.109 1 91 171 PRO B C 1
ATOM 5485 O O . PRO B 1 171 ? -6.66 16.375 -7.129 1 91 171 PRO B O 1
ATOM 5488 N N . LEU B 1 172 ? -7.562 14.914 -8.562 1 94.94 172 LEU B N 1
ATOM 5489 C CA . LEU B 1 172 ? -8.891 15.039 -7.961 1 94.94 172 LEU B CA 1
ATOM 5490 C C . LEU B 1 172 ? -9.188 13.844 -7.062 1 94.94 172 LEU B C 1
ATOM 5492 O O . LEU B 1 172 ? -9.758 14 -5.98 1 94.94 172 LEU B O 1
ATOM 5496 N N . LEU B 1 173 ? -8.773 12.664 -7.453 1 95 173 LEU B N 1
ATOM 5497 C CA . LEU B 1 173 ? -9.086 11.461 -6.691 1 95 173 LEU B CA 1
ATOM 5498 C C . LEU B 1 173 ? -8.188 11.344 -5.465 1 95 173 LEU B C 1
ATOM 5500 O O . LEU B 1 173 ? -8.594 10.797 -4.438 1 95 173 LEU B O 1
ATOM 5504 N N . TYR B 1 174 ? -6.988 11.789 -5.656 1 95.88 174 TYR B N 1
ATOM 5505 C CA . TYR B 1 174 ? -6.012 11.758 -4.574 1 95.88 174 TYR B CA 1
ATOM 5506 C C . TYR B 1 174 ? -5.445 13.148 -4.312 1 95.88 174 TYR B C 1
ATOM 5508 O O . TYR B 1 174 ? -4.25 13.383 -4.504 1 95.88 174 TYR B O 1
ATOM 5516 N N . PRO B 1 175 ? -6.27 14 -3.795 1 95.31 175 PRO B N 1
ATOM 5517 C CA . PRO B 1 175 ? -5.809 15.367 -3.543 1 95.31 175 PRO B CA 1
ATOM 5518 C C . PRO B 1 175 ? -4.668 15.43 -2.525 1 95.31 175 PRO B C 1
ATOM 5520 O O . PRO B 1 175 ? -4.555 14.547 -1.667 1 95.31 175 PRO B O 1
ATOM 5523 N N . LEU B 1 176 ? -3.908 16.422 -2.652 1 94.81 176 LEU B N 1
ATOM 5524 C CA . LEU B 1 176 ? -2.775 16.625 -1.756 1 94.81 176 LEU B CA 1
ATOM 5525 C C . LEU B 1 176 ? -3.137 17.594 -0.639 1 94.81 176 LEU B C 1
ATOM 5527 O O . LEU B 1 176 ? -4.168 18.281 -0.708 1 94.81 176 LEU B O 1
ATOM 5531 N N . PRO B 1 177 ? -2.316 17.672 0.374 1 93.5 177 PRO B N 1
ATOM 5532 C CA . PRO B 1 177 ? -2.648 18.438 1.582 1 93.5 177 PRO B CA 1
ATOM 5533 C C . PRO B 1 177 ? -2.908 19.922 1.296 1 93.5 177 PRO B C 1
ATOM 5535 O O . PRO B 1 177 ? -3.6 20.578 2.068 1 93.5 177 PRO B O 1
ATOM 5538 N N . PHE B 1 178 ? -2.551 20.469 0.206 1 92.44 178 PHE B N 1
ATOM 5539 C CA . PHE B 1 178 ? -2.717 21.891 -0.046 1 92.44 178 PHE B CA 1
ATOM 5540 C C . PHE B 1 178 ? -3.979 22.156 -0.856 1 92.44 178 PHE B C 1
ATOM 5542 O O . PHE B 1 178 ? -4.258 23.297 -1.225 1 92.44 178 PHE B O 1
ATOM 5549 N N . SER B 1 179 ? -4.707 21.109 -1.048 1 93.75 179 SER B N 1
ATOM 5550 C CA . SER B 1 179 ? -6.004 21.297 -1.687 1 93.75 179 SER B CA 1
ATOM 5551 C C . SER B 1 179 ? -6.988 21.984 -0.748 1 93.75 179 SER B C 1
ATOM 5553 O O . SER B 1 179 ? -7.012 21.703 0.452 1 93.75 179 SER B O 1
ATOM 5555 N N . GLN B 1 180 ? -7.781 22.891 -1.344 1 92.94 180 GLN B N 1
ATOM 5556 C CA . GLN B 1 180 ? -8.742 23.625 -0.525 1 92.94 180 GLN B CA 1
ATOM 5557 C C . GLN B 1 180 ? -10.125 22.984 -0.601 1 92.94 180 GLN B C 1
ATOM 5559 O O . GLN B 1 180 ? -10.914 23.094 0.344 1 92.94 180 GLN B O 1
ATOM 5564 N N . ARG B 1 181 ? -10.383 22.438 -1.747 1 94.88 181 ARG B N 1
ATOM 5565 C CA . ARG B 1 181 ? -11.594 21.641 -1.938 1 94.88 181 ARG B CA 1
ATOM 5566 C C . ARG B 1 181 ? -11.266 20.219 -2.336 1 94.88 181 ARG B C 1
ATOM 5568 O O . ARG B 1 181 ? -10.398 19.984 -3.182 1 94.88 181 ARG B O 1
ATOM 5575 N N . VAL B 1 182 ? -12.055 19.281 -1.771 1 95.12 182 VAL B N 1
ATOM 5576 C CA . VAL B 1 182 ? -11.625 17.906 -1.935 1 95.12 182 VAL B CA 1
ATOM 5577 C C . VAL B 1 182 ? -12.797 17.047 -2.436 1 95.12 182 VAL B C 1
ATOM 5579 O O . VAL B 1 182 ? -12.617 16.172 -3.283 1 95.12 182 VAL B O 1
ATOM 5582 N N . TYR B 1 183 ? -14 17.328 -1.911 1 95.56 183 TYR B N 1
ATOM 5583 C CA . TYR B 1 183 ? -15.125 16.438 -2.182 1 95.56 183 TYR B CA 1
ATOM 5584 C C . TYR B 1 183 ? -16.266 17.188 -2.863 1 95.56 183 TYR B C 1
ATOM 5586 O O . TYR B 1 183 ? -16.359 18.422 -2.76 1 95.56 183 TYR B O 1
ATOM 5594 N N . ASN B 1 184 ? -17.062 16.438 -3.588 1 94.94 184 ASN B N 1
ATOM 5595 C CA . ASN B 1 184 ? -18.281 16.953 -4.207 1 94.94 184 ASN B CA 1
ATOM 5596 C C . ASN B 1 184 ? -18.016 18.234 -4.992 1 94.94 184 ASN B C 1
ATOM 5598 O O . ASN B 1 184 ? -18.688 19.25 -4.797 1 94.94 184 ASN B O 1
ATOM 5602 N N . LEU B 1 185 ? -17.125 18.125 -5.809 1 96.38 185 LEU B N 1
ATOM 5603 C CA . LEU B 1 185 ? -16.672 19.297 -6.547 1 96.38 185 LEU B CA 1
ATOM 5604 C C . LEU B 1 185 ? -17.562 19.578 -7.742 1 96.38 185 LEU B C 1
ATOM 5606 O O . LEU B 1 185 ? -18 18.656 -8.438 1 96.38 185 LEU B O 1
ATOM 5610 N N . THR B 1 186 ? -17.875 20.828 -7.922 1 95.94 186 THR B N 1
ATOM 5611 C CA . THR B 1 186 ? -18.438 21.266 -9.195 1 95.94 186 THR B CA 1
ATOM 5612 C C . THR B 1 186 ? -17.391 21.25 -10.297 1 95.94 186 THR B C 1
ATOM 5614 O O . THR B 1 186 ? -16.188 21.125 -10.016 1 95.94 186 THR B O 1
ATOM 5617 N N . ASN B 1 187 ? -17.812 21.391 -11.531 1 95 187 ASN B N 1
ATOM 5618 C CA . ASN B 1 187 ? -16.859 21.453 -12.633 1 95 187 ASN B CA 1
ATOM 5619 C C . ASN B 1 187 ? -15.883 22.609 -12.469 1 95 187 ASN B C 1
ATOM 5621 O O . ASN B 1 187 ? -14.688 22.469 -12.742 1 95 187 ASN B O 1
ATOM 5625 N N . TRP B 1 188 ? -16.438 23.688 -12.016 1 95.5 188 TRP B N 1
ATOM 5626 C CA . TRP B 1 188 ? -15.594 24.844 -11.812 1 95.5 188 TRP B CA 1
ATOM 5627 C C . TRP B 1 188 ? -14.562 24.594 -10.719 1 95.5 188 TRP B C 1
ATOM 5629 O O . TRP B 1 188 ? -13.398 24.969 -10.852 1 95.5 188 TRP B O 1
ATOM 5639 N N . GLU B 1 189 ? -14.977 24 -9.656 1 96.25 189 GLU B N 1
ATOM 5640 C CA . GLU B 1 189 ? -14.062 23.688 -8.555 1 96.25 189 GLU B CA 1
ATOM 5641 C C . GLU B 1 189 ? -13.008 22.672 -8.992 1 96.25 189 GLU B C 1
ATOM 5643 O O . GLU B 1 189 ? -11.852 22.766 -8.578 1 96.25 189 GLU B O 1
ATOM 5648 N N . LYS B 1 190 ? -13.422 21.75 -9.789 1 96.81 190 LYS B N 1
ATOM 5649 C CA . LYS B 1 190 ? -12.453 20.797 -10.328 1 96.81 190 LYS B CA 1
ATOM 5650 C C . LYS B 1 190 ? -11.359 21.516 -11.117 1 96.81 190 LYS B C 1
ATOM 5652 O O . LYS B 1 190 ? -10.172 21.266 -10.914 1 96.81 190 LYS B O 1
ATOM 5657 N N . LEU B 1 191 ? -11.789 22.359 -11.984 1 95.81 191 LEU B N 1
ATOM 5658 C CA . LEU B 1 191 ? -10.836 23.094 -12.812 1 95.81 191 LEU B CA 1
ATOM 5659 C C . LEU B 1 191 ? -9.922 23.953 -11.961 1 95.81 191 LEU B C 1
ATOM 5661 O O . LEU B 1 191 ? -8.719 24.031 -12.219 1 95.81 191 LEU B O 1
ATOM 5665 N N . THR B 1 192 ? -10.5 24.594 -10.977 1 95.5 192 THR B N 1
ATOM 5666 C CA . THR B 1 192 ? -9.727 25.469 -10.102 1 95.5 192 THR B CA 1
ATOM 5667 C C . THR B 1 192 ? -8.688 24.672 -9.32 1 95.5 192 THR B C 1
ATOM 5669 O O . THR B 1 192 ? -7.539 25.094 -9.203 1 95.5 192 THR B O 1
ATOM 5672 N N . GLU B 1 193 ? -9.102 23.531 -8.805 1 95.81 193 GLU B N 1
ATOM 5673 C CA . GLU B 1 193 ? -8.18 22.703 -8.031 1 95.81 193 GLU B CA 1
ATOM 5674 C C . GLU B 1 193 ? -7.07 22.141 -8.922 1 95.81 193 GLU B C 1
ATOM 5676 O O . GLU B 1 193 ? -5.918 22.031 -8.492 1 95.81 193 GLU B O 1
ATOM 5681 N N . ILE B 1 194 ? -7.406 21.781 -10.133 1 95.69 194 ILE B N 1
ATOM 5682 C CA . ILE B 1 194 ? -6.402 21.312 -11.07 1 95.69 194 ILE B CA 1
ATOM 5683 C C . ILE B 1 194 ? -5.414 22.422 -11.391 1 95.69 194 ILE B C 1
ATOM 5685 O O . ILE B 1 194 ? -4.203 22.203 -11.43 1 95.69 194 ILE B O 1
ATOM 5689 N N . TRP B 1 195 ? -5.953 23.594 -11.602 1 95.31 195 TRP B N 1
ATOM 5690 C CA . TRP B 1 195 ? -5.113 24.75 -11.898 1 95.31 195 TRP B CA 1
ATOM 5691 C C . TRP B 1 195 ? -4.156 25.031 -10.742 1 95.31 195 TRP B C 1
ATOM 5693 O O . TRP B 1 195 ? -2.963 25.25 -10.961 1 95.31 195 TRP B O 1
ATOM 5703 N N . LYS B 1 196 ? -4.66 25.078 -9.539 1 94.25 196 LYS B N 1
ATOM 5704 C CA . LYS B 1 196 ? -3.828 25.297 -8.359 1 94.25 196 LYS B CA 1
ATOM 5705 C C . LYS B 1 196 ? -2.744 24.234 -8.242 1 94.25 196 LYS B C 1
ATOM 5707 O O . LYS B 1 196 ? -1.606 24.531 -7.871 1 94.25 196 LYS B O 1
ATOM 5712 N N . PHE B 1 197 ? -3.139 23.078 -8.547 1 94.62 197 PHE B N 1
ATOM 5713 C CA . PHE B 1 197 ? -2.182 21.969 -8.5 1 94.62 197 PHE B CA 1
ATOM 5714 C C . PHE B 1 197 ? -0.988 22.25 -9.406 1 94.62 197 PHE B C 1
ATOM 5716 O O . PHE B 1 197 ? 0.163 22.141 -8.977 1 94.62 197 PHE B O 1
ATOM 5723 N N . TYR B 1 198 ? -1.237 22.641 -10.555 1 94.88 198 TYR B N 1
ATOM 5724 C CA . TYR B 1 198 ? -0.156 22.844 -11.516 1 94.88 198 TYR B CA 1
ATOM 5725 C C . TYR B 1 198 ? 0.612 24.125 -11.203 1 94.88 198 TYR B C 1
ATOM 5727 O O . TYR B 1 198 ? 1.81 24.219 -11.477 1 94.88 198 TYR B O 1
ATOM 5735 N N . GLN B 1 199 ? -0.05 25.062 -10.609 1 95.56 199 GLN B N 1
ATOM 5736 C CA . GLN B 1 199 ? 0.669 26.234 -10.125 1 95.56 199 GLN B CA 1
ATOM 5737 C C . GLN B 1 199 ? 1.684 25.859 -9.047 1 95.56 199 GLN B C 1
ATOM 5739 O O . GLN B 1 199 ? 2.822 26.328 -9.062 1 95.56 199 GLN B O 1
ATOM 5744 N N . LEU B 1 200 ? 1.226 25.078 -8.172 1 94.56 200 LEU B N 1
ATOM 5745 C CA . LEU B 1 200 ? 2.115 24.625 -7.109 1 94.56 200 LEU B CA 1
ATOM 5746 C C . LEU B 1 200 ? 3.271 23.812 -7.672 1 94.56 200 LEU B C 1
ATOM 5748 O O . LEU B 1 200 ? 4.418 23.969 -7.242 1 94.56 200 LEU B O 1
ATOM 5752 N N . GLU B 1 201 ? 2.982 22.953 -8.633 1 93.88 201 GLU B N 1
ATOM 5753 C CA . GLU B 1 201 ? 4.035 22.172 -9.273 1 93.88 201 GLU B CA 1
ATOM 5754 C C . GLU B 1 201 ? 5.09 23.078 -9.906 1 93.88 201 GLU B C 1
ATOM 5756 O O . GLU B 1 201 ? 6.285 22.781 -9.844 1 93.88 201 GLU B O 1
ATOM 5761 N N . ASP B 1 202 ? 4.621 24.109 -10.469 1 95.75 202 ASP B N 1
ATOM 5762 C CA . ASP B 1 202 ? 5.543 25.062 -11.078 1 95.75 202 ASP B CA 1
ATOM 5763 C C . ASP B 1 202 ? 6.414 25.734 -10.016 1 95.75 202 ASP B C 1
ATOM 5765 O O . ASP B 1 202 ? 7.613 25.922 -10.219 1 95.75 202 ASP B O 1
ATOM 5769 N N . ILE B 1 203 ? 5.812 26.078 -8.977 1 95 203 ILE B N 1
ATOM 5770 C CA . ILE B 1 203 ? 6.539 26.688 -7.871 1 95 203 ILE B CA 1
ATOM 5771 C C . ILE B 1 203 ? 7.59 25.719 -7.344 1 95 203 ILE B C 1
ATOM 5773 O O . ILE B 1 203 ? 8.742 26.109 -7.117 1 95 203 ILE B O 1
ATOM 5777 N N . PHE B 1 204 ? 7.191 24.5 -7.176 1 94.56 204 PHE B N 1
ATOM 5778 C CA . PHE B 1 204 ? 8.109 23.5 -6.645 1 94.56 204 PHE B CA 1
ATOM 5779 C C . PHE B 1 204 ? 9.273 23.281 -7.602 1 94.56 204 PHE B C 1
ATOM 5781 O O . PHE B 1 204 ? 10.406 23.062 -7.164 1 94.56 204 PHE B O 1
ATOM 5788 N N . LYS B 1 205 ? 9.023 23.328 -8.836 1 94.44 205 LYS B N 1
ATOM 5789 C CA . LYS B 1 205 ? 10.094 23.203 -9.82 1 94.44 205 LYS B CA 1
ATOM 5790 C C . LYS B 1 205 ? 11.078 24.359 -9.719 1 94.44 205 LYS B C 1
ATOM 5792 O O . LYS B 1 205 ? 12.297 24.141 -9.703 1 94.44 205 LYS B O 1
ATOM 5797 N N . LYS B 1 206 ? 10.586 25.547 -9.656 1 96 206 LYS B N 1
ATOM 5798 C CA . LYS B 1 206 ? 11.43 26.734 -9.539 1 96 206 LYS B CA 1
ATOM 5799 C C . LYS B 1 206 ? 12.234 26.719 -8.242 1 96 206 LYS B C 1
ATOM 5801 O O . LYS B 1 206 ? 13.406 27.094 -8.227 1 96 206 LYS B O 1
ATOM 5806 N N . CYS B 1 207 ? 11.578 26.312 -7.246 1 96.31 207 CYS B N 1
ATOM 5807 C CA . CYS B 1 207 ? 12.281 26.172 -5.98 1 96.31 207 CYS B CA 1
ATOM 5808 C C . CYS B 1 207 ? 13.398 25.125 -6.09 1 96.31 207 CYS B C 1
ATOM 5810 O O . CYS B 1 207 ? 14.461 25.281 -5.48 1 96.31 207 CYS B O 1
ATOM 5812 N N . GLY B 1 208 ? 13.133 24.062 -6.824 1 96.44 208 GLY B N 1
ATOM 5813 C CA . GLY B 1 208 ? 14.164 23.062 -7.055 1 96.44 208 GLY B CA 1
ATOM 5814 C C . GLY B 1 208 ? 15.43 23.641 -7.668 1 96.44 208 GLY B C 1
ATOM 5815 O O . GLY B 1 208 ? 16.531 23.297 -7.246 1 96.44 208 GLY B O 1
ATOM 5816 N N . ASP B 1 209 ? 15.281 24.516 -8.562 1 96.94 209 ASP B N 1
ATOM 5817 C CA . ASP B 1 209 ? 16.422 25.172 -9.188 1 96.94 209 ASP B CA 1
ATOM 5818 C C . ASP B 1 209 ? 17.203 26.016 -8.172 1 96.94 209 ASP B C 1
ATOM 5820 O O . ASP B 1 209 ? 18.438 26 -8.156 1 96.94 209 ASP B O 1
ATOM 5824 N N . LYS B 1 210 ? 16.484 26.703 -7.418 1 97.69 210 LYS B N 1
ATOM 5825 C CA . LYS B 1 210 ? 17.109 27.516 -6.383 1 97.69 210 LYS B CA 1
ATOM 5826 C C . LYS B 1 210 ? 17.828 26.641 -5.355 1 97.69 210 LYS B C 1
ATOM 5828 O O . LYS B 1 210 ? 18.906 27 -4.883 1 97.69 210 LYS B O 1
ATOM 5833 N N . GLU B 1 211 ? 17.188 25.578 -4.941 1 98.19 211 GLU B N 1
ATOM 5834 C CA . GLU B 1 211 ? 17.797 24.625 -4.02 1 98.19 211 GLU B CA 1
ATOM 5835 C C . GLU B 1 211 ? 19.125 24.109 -4.555 1 98.19 211 GLU B C 1
ATOM 5837 O O . GLU B 1 211 ? 20.109 24.016 -3.812 1 98.19 211 GLU B O 1
ATOM 5842 N N . ASP B 1 212 ? 19.156 23.797 -5.809 1 98 212 ASP B N 1
ATOM 5843 C CA . ASP B 1 212 ? 20.375 23.328 -6.449 1 98 212 ASP B CA 1
ATOM 5844 C C . ASP B 1 212 ? 21.484 24.375 -6.371 1 98 212 ASP B C 1
ATOM 5846 O O . ASP B 1 212 ? 22.625 24.047 -6.047 1 98 212 ASP B O 1
ATOM 5850 N N . GLU B 1 213 ? 21.141 25.547 -6.676 1 97.81 213 GLU B N 1
ATOM 5851 C CA . GLU B 1 213 ? 22.109 26.641 -6.637 1 97.81 213 GLU B CA 1
ATOM 5852 C C . GLU B 1 213 ? 22.688 26.812 -5.234 1 97.81 213 GLU B C 1
ATOM 5854 O O . GLU B 1 213 ? 23.906 26.906 -5.074 1 97.81 213 GLU B O 1
ATOM 5859 N N . VAL B 1 214 ? 21.828 26.828 -4.281 1 97.69 214 VAL B N 1
ATOM 5860 C CA . VAL B 1 214 ? 22.25 27.016 -2.898 1 97.69 214 VAL B CA 1
ATOM 5861 C C . VAL B 1 214 ? 23.125 25.844 -2.459 1 97.69 214 VAL B C 1
ATOM 5863 O O . VAL B 1 214 ? 24.188 26.047 -1.845 1 97.69 214 VAL B O 1
ATOM 5866 N N . ASN B 1 215 ? 22.688 24.625 -2.73 1 98.12 215 ASN B N 1
ATOM 5867 C CA . ASN B 1 215 ? 23.453 23.438 -2.363 1 98.12 215 ASN B CA 1
ATOM 5868 C C . ASN B 1 215 ? 24.859 23.469 -2.975 1 98.12 215 ASN B C 1
ATOM 5870 O O . ASN B 1 215 ? 25.828 23.141 -2.305 1 98.12 215 ASN B O 1
ATOM 5874 N N . ARG B 1 216 ? 24.969 23.891 -4.18 1 97.62 216 ARG B N 1
ATOM 5875 C CA . ARG B 1 216 ? 26.25 23.938 -4.852 1 97.62 216 ARG B CA 1
ATOM 5876 C C . ARG B 1 216 ? 27.141 25.047 -4.277 1 97.62 216 ARG B C 1
ATOM 5878 O O . ARG B 1 216 ? 28.359 24.891 -4.207 1 97.62 216 ARG B O 1
ATOM 5885 N N . ARG B 1 217 ? 26.516 26.062 -3.814 1 96.69 217 ARG B N 1
ATOM 5886 C CA . ARG B 1 217 ? 27.281 27.125 -3.152 1 96.69 217 ARG B CA 1
ATOM 5887 C C . ARG B 1 217 ? 27.859 26.641 -1.829 1 96.69 217 ARG B C 1
ATOM 5889 O O . ARG B 1 217 ? 28.969 27 -1.464 1 96.69 217 ARG B O 1
ATOM 5896 N N . ILE B 1 218 ? 27.156 25.781 -1.157 1 96.19 218 ILE B N 1
ATOM 5897 C CA . ILE B 1 218 ? 27.547 25.359 0.185 1 96.19 218 ILE B CA 1
ATOM 5898 C C . ILE B 1 218 ? 28.469 24.156 0.099 1 96.19 218 ILE B C 1
ATOM 5900 O O . ILE B 1 218 ? 29.469 24.062 0.83 1 96.19 218 ILE B O 1
ATOM 5904 N N . PHE B 1 219 ? 28.156 23.219 -0.796 1 96.5 219 PHE B N 1
ATOM 5905 C CA . PHE B 1 219 ? 28.797 21.906 -0.712 1 96.5 219 PHE B CA 1
ATOM 5906 C C . PHE B 1 219 ? 29.688 21.656 -1.923 1 96.5 219 PHE B C 1
ATOM 5908 O O . PHE B 1 219 ? 30.391 20.641 -1.985 1 96.5 219 PHE B O 1
ATOM 5915 N N . GLY B 1 220 ? 29.625 22.5 -2.904 1 95.5 220 GLY B N 1
ATOM 5916 C CA . GLY B 1 220 ? 30.484 22.359 -4.062 1 95.5 220 GLY B CA 1
ATOM 5917 C C . GLY B 1 220 ? 29.719 22.188 -5.363 1 95.5 220 GLY B C 1
ATOM 5918 O O . GLY B 1 220 ? 28.562 21.766 -5.359 1 95.5 220 GLY B O 1
ATOM 5919 N N . SER B 1 221 ? 30.344 22.406 -6.488 1 93.88 221 SER B N 1
ATOM 5920 C CA . SER B 1 221 ? 29.719 22.453 -7.805 1 93.88 221 SER B CA 1
ATOM 5921 C C . SER B 1 221 ? 29.391 21.047 -8.297 1 93.88 221 SER B C 1
ATOM 5923 O O . SER B 1 221 ? 28.562 20.875 -9.203 1 93.88 221 SER B O 1
ATOM 5925 N N . ASP B 1 222 ? 29.922 20.062 -7.715 1 94.56 222 ASP B N 1
ATOM 5926 C CA . ASP B 1 222 ? 29.75 18.703 -8.188 1 94.56 222 ASP B CA 1
ATOM 5927 C C . ASP B 1 222 ? 28.531 18.047 -7.531 1 94.56 222 ASP B C 1
ATOM 5929 O O . ASP B 1 222 ? 28.203 16.891 -7.828 1 94.56 222 ASP B O 1
ATOM 5933 N N . VAL B 1 223 ? 27.875 18.766 -6.73 1 96.31 223 VAL B N 1
ATOM 5934 C CA . VAL B 1 223 ? 26.688 18.234 -6.066 1 96.31 223 VAL B CA 1
ATOM 5935 C C . VAL B 1 223 ? 25.594 17.953 -7.098 1 96.31 223 VAL B C 1
ATOM 5937 O O . VAL B 1 223 ? 25.281 18.828 -7.918 1 96.31 223 VAL B O 1
ATOM 5940 N N . PRO B 1 224 ? 25 16.703 -7.109 1 96.94 224 PRO B N 1
ATOM 5941 C CA . PRO B 1 224 ? 23.875 16.438 -8.008 1 96.94 224 PRO B CA 1
ATOM 5942 C C . PRO B 1 224 ? 22.656 17.312 -7.695 1 96.94 224 PRO B C 1
ATOM 5944 O O . PRO B 1 224 ? 22.594 17.922 -6.625 1 96.94 224 PRO B O 1
ATOM 5947 N N . SER B 1 225 ? 21.734 17.422 -8.656 1 96.44 225 SER B N 1
ATOM 5948 C CA . SER B 1 225 ? 20.484 18.156 -8.445 1 96.44 225 SER B CA 1
ATOM 5949 C C . SER B 1 225 ? 19.609 17.469 -7.395 1 96.44 225 SER B C 1
ATOM 5951 O O . SER B 1 225 ? 19.781 16.281 -7.125 1 96.44 225 SER B O 1
ATOM 5953 N N . VAL B 1 226 ? 18.75 18.266 -6.797 1 95.69 226 VAL B N 1
ATOM 5954 C CA . VAL B 1 226 ? 17.828 17.703 -5.809 1 95.69 226 VAL B CA 1
ATOM 5955 C C . VAL B 1 226 ? 16.969 16.625 -6.465 1 95.69 226 VAL B C 1
ATOM 5957 O O . VAL B 1 226 ? 16.562 15.672 -5.809 1 95.69 226 VAL B O 1
ATOM 5960 N N . ALA B 1 227 ? 16.594 16.766 -7.73 1 92.44 227 ALA B N 1
ATOM 5961 C CA . ALA B 1 227 ? 15.852 15.742 -8.461 1 92.44 227 ALA B CA 1
ATOM 5962 C C . ALA B 1 227 ? 16.625 14.43 -8.531 1 92.44 227 ALA B C 1
ATOM 5964 O O . ALA B 1 227 ? 16.078 13.359 -8.297 1 92.44 227 ALA B O 1
ATOM 5965 N N . GLU B 1 228 ? 17.906 14.492 -8.82 1 93.94 228 GLU B N 1
ATOM 5966 C CA . GLU B 1 228 ? 18.75 13.312 -8.867 1 93.94 228 GLU B CA 1
ATOM 5967 C C . GLU B 1 228 ? 18.938 12.703 -7.484 1 93.94 228 GLU B C 1
ATOM 5969 O O . GLU B 1 228 ? 18.953 11.477 -7.332 1 93.94 228 GLU B O 1
ATOM 5974 N N . LEU B 1 229 ? 19.094 13.586 -6.523 1 95.56 229 LEU B N 1
ATOM 5975 C CA . LEU B 1 229 ? 19.297 13.125 -5.152 1 95.56 229 LEU B CA 1
ATOM 5976 C C . LEU B 1 229 ? 18.062 12.383 -4.645 1 95.56 229 LEU B C 1
ATOM 5978 O O . LEU B 1 229 ? 18.156 11.602 -3.693 1 95.56 229 LEU B O 1
ATOM 5982 N N . GLY B 1 230 ? 16.922 12.664 -5.266 1 93.56 230 GLY B N 1
ATOM 5983 C CA . GLY B 1 230 ? 15.711 11.93 -4.938 1 93.56 230 GLY B CA 1
ATOM 5984 C C . GLY B 1 230 ? 15.875 10.422 -5.09 1 93.56 230 GLY B C 1
ATOM 5985 O O . GLY B 1 230 ? 15.203 9.648 -4.406 1 93.56 230 GLY B O 1
ATOM 5986 N N . ASN B 1 231 ? 16.781 10.016 -5.895 1 92.75 231 ASN B N 1
ATOM 5987 C CA . ASN B 1 231 ? 17.031 8.594 -6.125 1 92.75 231 ASN B CA 1
ATOM 5988 C C . ASN B 1 231 ? 17.672 7.93 -4.906 1 92.75 231 ASN B C 1
ATOM 5990 O O . ASN B 1 231 ? 17.672 6.703 -4.801 1 92.75 231 ASN B O 1
ATOM 5994 N N . ASN B 1 232 ? 18.172 8.727 -4.012 1 94.69 232 ASN B N 1
ATOM 5995 C CA . ASN B 1 232 ? 18.797 8.188 -2.812 1 94.69 232 ASN B CA 1
ATOM 5996 C C . ASN B 1 232 ? 17.781 7.922 -1.714 1 94.69 232 ASN B C 1
ATOM 5998 O O . ASN B 1 232 ? 18.109 7.305 -0.696 1 94.69 232 ASN B O 1
ATOM 6002 N N . VAL B 1 233 ? 16.562 8.375 -1.916 1 96.94 233 VAL B N 1
ATOM 6003 C CA . VAL B 1 233 ? 15.531 8.172 -0.909 1 96.94 233 VAL B CA 1
ATOM 6004 C C . VAL B 1 233 ? 15.023 6.734 -0.982 1 96.94 233 VAL B C 1
ATOM 6006 O O . VAL B 1 233 ? 14.516 6.301 -2.02 1 96.94 233 VAL B O 1
ATOM 6009 N N . GLU B 1 234 ? 15.18 6.086 0.137 1 96.75 234 GLU B N 1
ATOM 6010 C CA . GLU B 1 234 ? 14.859 4.664 0.194 1 96.75 234 GLU B CA 1
ATOM 6011 C C . GLU B 1 234 ? 13.43 4.441 0.681 1 96.75 234 GLU B C 1
ATOM 6013 O O . GLU B 1 234 ? 12.789 3.455 0.311 1 96.75 234 GLU B O 1
ATOM 6018 N N . MET B 1 235 ? 12.945 5.27 1.539 1 98.06 235 MET B N 1
ATOM 6019 C CA . MET B 1 235 ? 11.609 5.125 2.109 1 98.06 235 MET B CA 1
ATOM 6020 C C . MET B 1 235 ? 11.008 6.488 2.439 1 98.06 235 MET B C 1
ATOM 6022 O O . MET B 1 235 ? 11.734 7.457 2.664 1 98.06 235 MET B O 1
ATOM 6026 N N . LEU B 1 236 ? 9.711 6.504 2.436 1 98.31 236 LEU B N 1
ATOM 6027 C CA . LEU B 1 236 ? 8.938 7.691 2.795 1 98.31 236 LEU B CA 1
ATOM 6028 C C . LEU B 1 236 ? 7.969 7.383 3.93 1 98.31 236 LEU B C 1
ATOM 6030 O O . LEU B 1 236 ? 7.129 6.488 3.811 1 98.31 236 LEU B O 1
ATOM 6034 N N . PHE B 1 237 ? 8.125 8.078 5.055 1 98.62 237 PHE B N 1
ATOM 6035 C CA . PHE B 1 237 ? 7.188 7.992 6.164 1 98.62 237 PHE B CA 1
ATOM 6036 C C . PHE B 1 237 ? 6.199 9.148 6.125 1 98.62 237 PHE B C 1
ATOM 6038 O O . PHE B 1 237 ? 6.602 10.312 6.082 1 98.62 237 PHE B O 1
ATOM 6045 N N . LEU B 1 238 ? 4.957 8.812 6.113 1 98.25 238 LEU B N 1
ATOM 6046 C CA . LEU B 1 238 ? 3.916 9.828 6.086 1 98.25 238 LEU B CA 1
ATOM 6047 C C . LEU B 1 238 ? 3.152 9.867 7.406 1 98.25 238 LEU B C 1
ATOM 6049 O O . LEU B 1 238 ? 2.461 8.906 7.754 1 98.25 238 LEU B O 1
ATOM 6053 N N . ASN B 1 239 ? 3.262 10.969 8.141 1 97.88 239 ASN B N 1
ATOM 6054 C CA . ASN B 1 239 ? 2.512 11.133 9.383 1 97.88 239 ASN B CA 1
ATOM 6055 C C . ASN B 1 239 ? 1.031 11.383 9.109 1 97.88 239 ASN B C 1
ATOM 6057 O O . ASN B 1 239 ? 0.476 12.383 9.57 1 97.88 239 ASN B O 1
ATOM 6061 N N . VAL B 1 240 ? 0.381 10.547 8.43 1 97.5 240 VAL B N 1
ATOM 6062 C CA . VAL B 1 240 ? -1.043 10.594 8.109 1 97.5 240 VAL B CA 1
ATOM 6063 C C . VAL B 1 240 ? -1.591 9.18 7.969 1 97.5 240 VAL B C 1
ATOM 6065 O O . VAL B 1 240 ? -0.863 8.258 7.582 1 97.5 240 VAL B O 1
ATOM 6068 N N . HIS B 1 241 ? -2.766 8.938 8.414 1 96.94 241 HIS B N 1
ATOM 6069 C CA . HIS B 1 241 ? -3.445 7.664 8.211 1 96.94 241 HIS B CA 1
ATOM 6070 C C . HIS B 1 241 ? -3.861 7.484 6.754 1 96.94 241 HIS B C 1
ATOM 6072 O O . HIS B 1 241 ? -4.312 8.438 6.113 1 96.94 241 HIS B O 1
ATOM 6078 N N . PRO B 1 242 ? -3.74 6.27 6.23 1 96.56 242 PRO B N 1
ATOM 6079 C CA . PRO B 1 242 ? -4.141 6.09 4.832 1 96.56 242 PRO B CA 1
ATOM 6080 C C . PRO B 1 242 ? -5.582 6.52 4.57 1 96.56 242 PRO B C 1
ATOM 6082 O O . PRO B 1 242 ? -5.871 7.105 3.521 1 96.56 242 PRO B O 1
ATOM 6085 N N . PHE B 1 243 ? -6.441 6.281 5.52 1 95.75 243 PHE B N 1
ATOM 6086 C CA . PHE B 1 243 ? -7.84 6.676 5.418 1 95.75 243 PHE B CA 1
ATOM 6087 C C . PHE B 1 243 ? -7.965 8.18 5.219 1 95.75 243 PHE B C 1
ATOM 6089 O O . PHE B 1 243 ? -8.789 8.641 4.43 1 95.75 243 PHE B O 1
ATOM 6096 N N . TRP B 1 244 ? -7.133 8.898 5.867 1 96.5 244 TRP B N 1
ATOM 6097 C CA . TRP B 1 244 ? -7.191 10.352 5.816 1 96.5 244 TRP B CA 1
ATOM 6098 C C . TRP B 1 244 ? -6.574 10.875 4.523 1 96.5 244 TRP B C 1
ATOM 6100 O O . TRP B 1 244 ? -6.84 12.008 4.117 1 96.5 244 TRP B O 1
ATOM 6110 N N . GLU B 1 245 ? -5.773 10.094 3.891 1 95.56 245 GLU B N 1
ATOM 6111 C CA . GLU B 1 245 ? -5.195 10.43 2.592 1 95.56 245 GLU B CA 1
ATOM 6112 C C . GLU B 1 245 ? -5.957 9.742 1.459 1 95.56 245 GLU B C 1
ATOM 6114 O O . GLU B 1 245 ? -5.402 9.508 0.384 1 95.56 245 GLU B O 1
ATOM 6119 N N . ASP B 1 246 ? -7.129 9.352 1.741 1 95.75 246 ASP B N 1
ATOM 6120 C CA . ASP B 1 246 ? -8.094 8.82 0.782 1 95.75 246 ASP B CA 1
ATOM 6121 C C . ASP B 1 246 ? -7.621 7.492 0.203 1 95.75 246 ASP B C 1
ATOM 6123 O O . ASP B 1 246 ? -7.855 7.203 -0.973 1 95.75 246 ASP B O 1
ATOM 6127 N N . ASN B 1 247 ? -6.848 6.777 0.932 1 97.31 247 ASN B N 1
ATOM 6128 C CA . ASN B 1 247 ? -6.465 5.41 0.594 1 97.31 247 ASN B CA 1
ATOM 6129 C C . ASN B 1 247 ? -5.746 5.348 -0.75 1 97.31 247 ASN B C 1
ATOM 6131 O O . ASN B 1 247 ? -5.984 4.438 -1.545 1 97.31 247 ASN B O 1
ATOM 6135 N N . ARG B 1 248 ? -4.895 6.316 -1.007 1 97 248 ARG B N 1
ATOM 6136 C CA . ARG B 1 248 ? -4.055 6.324 -2.199 1 97 248 ARG B CA 1
ATOM 6137 C C . ARG B 1 248 ? -3.25 5.031 -2.311 1 97 248 ARG B C 1
ATOM 6139 O O . ARG B 1 248 ? -2.635 4.59 -1.339 1 97 248 ARG B O 1
ATOM 6146 N N . PRO B 1 249 ? -3.27 4.418 -3.488 1 97.94 249 PRO B N 1
ATOM 6147 C CA . PRO B 1 249 ? -2.342 3.303 -3.682 1 97.94 249 PRO B CA 1
ATOM 6148 C C . PRO B 1 249 ? -0.878 3.734 -3.621 1 97.94 249 PRO B C 1
ATOM 6150 O O . PRO B 1 249 ? -0.488 4.703 -4.277 1 97.94 249 PRO B O 1
ATOM 6153 N N . VAL B 1 250 ? -0.132 3.062 -2.855 1 98.06 250 VAL B N 1
ATOM 6154 C CA . VAL B 1 250 ? 1.286 3.371 -2.701 1 98.06 250 VAL B CA 1
ATOM 6155 C C . VAL B 1 250 ? 2.104 2.082 -2.758 1 98.06 250 VAL B C 1
ATOM 6157 O O . VAL B 1 250 ? 1.57 0.99 -2.547 1 98.06 250 VAL B O 1
ATOM 6160 N N . PRO B 1 251 ? 3.391 2.191 -3.178 1 97.88 251 PRO B N 1
ATOM 6161 C CA . PRO B 1 251 ? 4.266 1.021 -3.076 1 97.88 251 PRO B CA 1
ATOM 6162 C C . PRO B 1 251 ? 4.66 0.704 -1.637 1 97.88 251 PRO B C 1
ATOM 6164 O O . PRO B 1 251 ? 4.395 1.497 -0.73 1 97.88 251 PRO B O 1
ATOM 6167 N N . PRO B 1 252 ? 5.316 -0.433 -1.397 1 97.5 252 PRO B N 1
ATOM 6168 C CA . PRO B 1 252 ? 5.68 -0.829 -0.035 1 97.5 252 PRO B CA 1
ATOM 6169 C C . PRO B 1 252 ? 6.688 0.122 0.606 1 97.5 252 PRO B C 1
ATOM 6171 O O . PRO B 1 252 ? 6.852 0.123 1.829 1 97.5 252 PRO B O 1
ATOM 6174 N N . SER B 1 253 ? 7.359 0.907 -0.186 1 97.81 253 SER B N 1
ATOM 6175 C CA . SER B 1 253 ? 8.391 1.805 0.321 1 97.81 253 SER B CA 1
ATOM 6176 C C . SER B 1 253 ? 7.781 3.055 0.946 1 97.81 253 SER B C 1
ATOM 6178 O O . SER B 1 253 ? 8.484 3.857 1.558 1 97.81 253 SER B O 1
ATOM 6180 N N . VAL B 1 254 ? 6.504 3.229 0.823 1 98.31 254 VAL B N 1
ATOM 6181 C CA . VAL B 1 254 ? 5.793 4.32 1.48 1 98.31 254 VAL B CA 1
ATOM 6182 C C . VAL B 1 254 ? 5.07 3.795 2.719 1 98.31 254 VAL B C 1
ATOM 6184 O O . VAL B 1 254 ? 4.215 2.914 2.619 1 98.31 254 VAL B O 1
ATOM 6187 N N . ILE B 1 255 ? 5.41 4.344 3.875 1 98.25 255 ILE B N 1
ATOM 6188 C CA . ILE B 1 255 ? 4.898 3.85 5.148 1 98.25 255 ILE B CA 1
ATOM 6189 C C . ILE B 1 255 ? 4.039 4.922 5.812 1 98.25 255 ILE B C 1
ATOM 6191 O O . ILE B 1 255 ? 4.512 6.027 6.082 1 98.25 255 ILE B O 1
ATOM 6195 N N . TYR B 1 256 ? 2.799 4.559 6.07 1 98.06 256 TYR B N 1
ATOM 6196 C CA . TYR B 1 256 ? 1.913 5.469 6.789 1 98.06 256 TYR B CA 1
ATOM 6197 C C . TYR B 1 256 ? 2.127 5.363 8.297 1 98.06 256 TYR B C 1
ATOM 6199 O O . TYR B 1 256 ? 2.055 4.273 8.859 1 98.06 256 TYR B O 1
ATOM 6207 N N . THR B 1 257 ? 2.348 6.531 8.922 1 98 257 THR B N 1
ATOM 6208 C CA . THR B 1 257 ? 2.631 6.582 10.352 1 98 257 THR B CA 1
ATOM 6209 C C . THR B 1 257 ? 1.744 7.609 11.039 1 98 257 THR B C 1
ATOM 6211 O O . THR B 1 257 ? 2.203 8.344 11.922 1 98 257 THR B O 1
ATOM 6214 N N . GLY B 1 258 ? 0.526 7.648 10.602 1 96.75 258 GLY B N 1
ATOM 6215 C CA . GLY B 1 258 ? -0.403 8.617 11.164 1 96.75 258 GLY B CA 1
ATOM 6216 C C . GLY B 1 258 ? -0.513 8.539 12.672 1 96.75 258 GLY B C 1
ATOM 6217 O O . GLY B 1 258 ? -0.761 7.469 13.227 1 96.75 258 GLY B O 1
ATOM 6218 N N . GLY B 1 259 ? -0.341 9.719 13.359 1 95 259 GLY B N 1
ATOM 6219 C CA . GLY B 1 259 ? -0.437 9.781 14.805 1 95 259 GLY B CA 1
ATOM 6220 C C . GLY B 1 259 ? 0.898 9.594 15.5 1 95 259 GLY B C 1
ATOM 6221 O O . GLY B 1 259 ? 0.948 9.375 16.719 1 95 259 GLY B O 1
ATOM 6222 N N . LEU B 1 260 ? 1.954 9.695 14.773 1 95.75 260 LEU B N 1
ATOM 6223 C CA . LEU B 1 260 ? 3.303 9.492 15.289 1 95.75 260 LEU B CA 1
ATOM 6224 C C . LEU B 1 260 ? 3.59 10.438 16.453 1 95.75 260 LEU B C 1
ATOM 6226 O O . LEU B 1 260 ? 4.332 10.094 17.375 1 95.75 260 LEU B O 1
ATOM 6230 N N . HIS B 1 261 ? 2.947 11.602 16.484 1 93.25 261 HIS B N 1
ATOM 6231 C CA . HIS B 1 261 ? 3.213 12.633 17.484 1 93.25 261 HIS B CA 1
ATOM 6232 C C . HIS B 1 261 ? 2.492 12.336 18.797 1 93.25 261 HIS B C 1
ATOM 6234 O O . HIS B 1 261 ? 2.764 12.969 19.812 1 93.25 261 HIS B O 1
ATOM 6240 N N . GLN B 1 262 ? 1.587 11.445 18.75 1 89.5 262 GLN B N 1
ATOM 6241 C CA . GLN B 1 262 ? 0.737 11.258 19.922 1 89.5 262 GLN B CA 1
ATOM 6242 C C . GLN B 1 262 ? 1.48 10.508 21.031 1 89.5 262 GLN B C 1
ATOM 6244 O O . GLN B 1 262 ? 2.24 9.578 20.75 1 89.5 262 GLN B O 1
ATOM 6249 N N . LYS B 1 263 ? 1.229 10.977 22.203 1 87.19 263 LYS B N 1
ATOM 6250 C CA . LYS B 1 263 ? 1.833 10.422 23.406 1 87.19 263 LYS B CA 1
ATOM 6251 C C . LYS B 1 263 ? 0.789 9.719 24.281 1 87.19 263 LYS B C 1
ATOM 6253 O O . LYS B 1 263 ? -0.412 9.953 24.125 1 87.19 263 LYS B O 1
ATOM 6258 N N . PRO B 1 264 ? 1.3 8.898 25.156 1 89.81 264 PRO B N 1
ATOM 6259 C CA . PRO B 1 264 ? 0.36 8.289 26.094 1 89.81 264 PRO B CA 1
ATOM 6260 C C . PRO B 1 264 ? -0.402 9.32 26.922 1 89.81 264 PRO B C 1
ATOM 6262 O O . PRO B 1 264 ? 0.147 10.375 27.266 1 89.81 264 PRO B O 1
ATOM 6265 N N . ALA B 1 265 ? -1.591 8.953 27.281 1 92.69 265 ALA B N 1
ATOM 6266 C CA . ALA B 1 265 ? -2.465 9.844 28.047 1 92.69 265 ALA B CA 1
ATOM 6267 C C . ALA B 1 265 ? -1.866 10.164 29.406 1 92.69 265 ALA B C 1
ATOM 6269 O O . ALA B 1 265 ? -1.304 9.281 30.062 1 92.69 265 ALA B O 1
ATOM 6270 N N . GLN B 1 266 ? -1.993 11.422 29.766 1 94.5 266 GLN B N 1
ATOM 6271 C CA . GLN B 1 266 ? -1.573 11.891 31.078 1 94.5 266 GLN B CA 1
ATOM 6272 C C . GLN B 1 266 ? -2.711 12.609 31.797 1 94.5 266 GLN B C 1
ATOM 6274 O O . GLN B 1 266 ? -3.641 13.102 31.156 1 94.5 266 GLN B O 1
ATOM 6279 N N . GLU B 1 267 ? -2.549 12.688 33.094 1 95.88 267 GLU B N 1
ATOM 6280 C CA . GLU B 1 267 ? -3.539 13.43 33.875 1 95.88 267 GLU B CA 1
ATOM 6281 C C . GLU B 1 267 ? -3.363 14.93 33.688 1 95.88 267 GLU B C 1
ATOM 6283 O O . GLU B 1 267 ? -2.238 15.422 33.562 1 95.88 267 GLU B O 1
ATOM 6288 N N . LEU B 1 268 ? -4.48 15.578 33.781 1 97.38 268 LEU B N 1
ATOM 6289 C CA . LEU B 1 268 ? -4.422 17.031 33.719 1 97.38 268 LEU B CA 1
ATOM 6290 C C . LEU B 1 268 ? -3.816 17.625 34.969 1 97.38 268 LEU B C 1
ATOM 6292 O O . LEU B 1 268 ? -3.957 17.047 36.062 1 97.38 268 LEU B O 1
ATOM 6296 N N . PRO B 1 269 ? -3.154 18.812 34.812 1 96.5 269 PRO B N 1
ATOM 6297 C CA . PRO B 1 269 ? -2.787 19.516 36.062 1 96.5 269 PRO B CA 1
ATOM 6298 C C . PRO B 1 269 ? -3.977 19.75 36.969 1 96.5 269 PRO B C 1
ATOM 6300 O O . PRO B 1 269 ? -5.094 19.984 36.5 1 96.5 269 PRO B O 1
ATOM 6303 N N . LYS B 1 270 ? -3.73 19.734 38.281 1 96.56 270 LYS B N 1
ATOM 6304 C CA . LYS B 1 270 ? -4.781 19.734 39.281 1 96.56 270 LYS B CA 1
ATOM 6305 C C . LYS B 1 270 ? -5.719 20.922 39.125 1 96.56 270 LYS B C 1
ATOM 6307 O O . LYS B 1 270 ? -6.941 20.781 39.156 1 96.56 270 LYS B O 1
ATOM 6312 N N . ASP B 1 271 ? -5.207 22.078 38.906 1 96.12 271 ASP B N 1
ATOM 6313 C CA . ASP B 1 271 ? -6.016 23.281 38.781 1 96.12 271 ASP B CA 1
ATOM 6314 C C . ASP B 1 271 ? -6.918 23.203 37.531 1 96.12 271 ASP B C 1
ATOM 6316 O O . ASP B 1 271 ? -8.094 23.562 37.594 1 96.12 271 ASP B O 1
ATOM 6320 N N . LEU B 1 272 ? -6.344 22.766 36.469 1 97.38 272 LEU B N 1
ATOM 6321 C CA . LEU B 1 272 ? -7.105 22.625 35.219 1 97.38 272 LEU B CA 1
ATOM 6322 C C . LEU B 1 272 ? -8.18 21.547 35.344 1 97.38 272 LEU B C 1
ATOM 6324 O O . LEU B 1 272 ? -9.297 21.719 34.875 1 97.38 272 LEU B O 1
ATOM 6328 N N . LYS B 1 273 ? -7.844 20.453 35.969 1 97.44 273 LYS B N 1
ATOM 6329 C CA . LYS B 1 273 ? -8.797 19.375 36.188 1 97.44 273 LYS B CA 1
ATOM 6330 C C . LYS B 1 273 ? -9.984 19.859 37 1 97.44 273 LYS B C 1
ATOM 6332 O O . LYS B 1 273 ? -11.141 19.531 36.688 1 97.44 273 LYS B O 1
ATOM 6337 N N . THR B 1 274 ? -9.672 20.562 38.062 1 97.25 274 THR B N 1
ATOM 6338 C CA . THR B 1 274 ? -10.719 21.094 38.938 1 97.25 274 THR B CA 1
ATOM 6339 C C . THR B 1 274 ? -11.641 22.031 38.156 1 97.25 274 THR B C 1
ATOM 6341 O O . THR B 1 274 ? -12.859 21.953 38.281 1 97.25 274 THR B O 1
ATOM 6344 N N . TYR B 1 275 ? -11.008 22.828 37.375 1 97.12 275 TYR B N 1
ATOM 6345 C CA . TYR B 1 275 ? -11.781 23.734 36.531 1 97.12 275 TYR B CA 1
ATOM 6346 C C . TYR B 1 275 ? -12.703 22.969 35.594 1 97.12 275 TYR B C 1
ATOM 6348 O O . TYR B 1 275 ? -13.891 23.266 35.5 1 97.12 275 TYR B O 1
ATOM 6356 N N . MET B 1 276 ? -12.219 22.016 34.938 1 97.94 276 MET B N 1
ATOM 6357 C CA . MET B 1 276 ? -12.977 21.203 34 1 97.94 276 MET B CA 1
ATOM 6358 C C . MET B 1 276 ? -14.117 20.469 34.688 1 97.94 276 MET B C 1
ATOM 6360 O O . MET B 1 276 ? -15.25 20.469 34.188 1 97.94 276 MET B O 1
ATOM 6364 N N . ASP B 1 277 ? -13.836 19.875 35.812 1 97.56 277 ASP B N 1
ATOM 6365 C CA . ASP B 1 277 ? -14.812 19.094 36.562 1 97.56 277 ASP B CA 1
ATOM 6366 C C . ASP B 1 277 ? -15.961 19.969 37.062 1 97.56 277 ASP B C 1
ATOM 6368 O O . ASP B 1 277 ? -17.078 19.5 37.219 1 97.56 277 ASP B O 1
ATOM 6372 N N . SER B 1 278 ? -15.703 21.156 37.25 1 97.06 278 SER B N 1
ATOM 6373 C CA . SER B 1 278 ? -16.688 22.047 37.844 1 97.06 278 SER B CA 1
ATOM 6374 C C . SER B 1 278 ? -17.688 22.547 36.812 1 97.06 278 SER B C 1
ATOM 6376 O O . SER B 1 278 ? -18.734 23.094 37.156 1 97.06 278 SER B O 1
ATOM 6378 N N . SER B 1 279 ? -17.344 22.391 35.562 1 97.69 279 SER B N 1
ATOM 6379 C CA . SER B 1 279 ? -18.219 22.906 34.5 1 97.69 279 SER B CA 1
ATOM 6380 C C . SER B 1 279 ? -19.562 22.188 34.531 1 97.69 279 SER B C 1
ATOM 6382 O O . SER B 1 279 ? -19.625 20.953 34.562 1 97.69 279 SER B O 1
ATOM 6384 N N . LYS B 1 280 ? -20.594 22.922 34.469 1 97.06 280 LYS B N 1
ATOM 6385 C CA . LYS B 1 280 ? -21.938 22.344 34.594 1 97.06 280 LYS B CA 1
ATOM 6386 C C . LYS B 1 280 ? -22.438 21.844 33.219 1 97.06 280 LYS B C 1
ATOM 6388 O O . LYS B 1 280 ? -23.031 20.766 33.125 1 97.06 280 LYS B O 1
ATOM 6393 N N . ASN B 1 281 ? -22.234 22.641 32.219 1 97.12 281 ASN B N 1
ATOM 6394 C CA . ASN B 1 281 ? -22.859 22.344 30.922 1 97.12 281 ASN B CA 1
ATOM 6395 C C . ASN B 1 281 ? -21.828 21.891 29.891 1 97.12 281 ASN B C 1
ATOM 6397 O O . ASN B 1 281 ? -22.172 21.625 28.734 1 97.12 281 ASN B O 1
ATOM 6401 N N . GLY B 1 282 ? -20.578 21.797 30.312 1 98.06 282 GLY B N 1
ATOM 6402 C CA . GLY B 1 282 ? -19.531 21.359 29.406 1 98.06 282 GLY B CA 1
ATOM 6403 C C . GLY B 1 282 ? -18.609 22.5 28.969 1 98.06 282 GLY B C 1
ATOM 6404 O O . GLY B 1 282 ? -18.875 23.672 29.297 1 98.06 282 GLY B O 1
ATOM 6405 N N . VAL B 1 283 ? -17.562 22.109 28.219 1 98.69 283 VAL B N 1
ATOM 6406 C CA . VAL B 1 283 ? -16.516 23.078 27.891 1 98.69 283 VAL B CA 1
ATOM 6407 C C . VAL B 1 283 ? -16.234 23.062 26.375 1 98.69 283 VAL B C 1
ATOM 6409 O O . VAL B 1 283 ? -16.188 21.984 25.766 1 98.69 283 VAL B O 1
ATOM 6412 N N . ILE B 1 284 ? -16.156 24.203 25.781 1 98.75 284 ILE B N 1
ATOM 6413 C CA . ILE B 1 284 ? -15.648 24.391 24.422 1 98.75 284 ILE B CA 1
ATOM 6414 C C . ILE B 1 284 ? -14.18 24.797 24.484 1 98.75 284 ILE B C 1
ATOM 6416 O O . ILE B 1 284 ? -13.812 25.734 25.188 1 98.75 284 ILE B O 1
ATOM 6420 N N . TYR B 1 285 ? -13.336 24.047 23.812 1 98.69 285 TYR B N 1
ATOM 6421 C CA . TYR B 1 285 ? -11.922 24.375 23.734 1 98.69 285 TYR B CA 1
ATOM 6422 C C . TYR B 1 285 ? -11.586 25.031 22.406 1 98.69 285 TYR B C 1
ATOM 6424 O O . TYR B 1 285 ? -11.969 24.531 21.344 1 98.69 285 TYR B O 1
ATOM 6432 N N . ILE B 1 286 ? -10.93 26.156 22.438 1 97.81 286 ILE B N 1
ATOM 6433 C CA . ILE B 1 286 ? -10.539 26.859 21.219 1 97.81 286 ILE B CA 1
ATOM 6434 C C . ILE B 1 286 ? -9.031 27.109 21.219 1 97.81 286 ILE B C 1
ATOM 6436 O O . ILE B 1 286 ? -8.492 27.641 22.203 1 97.81 286 ILE B O 1
ATOM 6440 N N . SER B 1 287 ? -8.375 26.688 20.188 1 96 287 SER B N 1
ATOM 6441 C CA . SER B 1 287 ? -6.941 26.891 19.984 1 96 287 SER B CA 1
ATOM 6442 C C . SER B 1 287 ? -6.621 27.047 18.5 1 96 287 SER B C 1
ATOM 6444 O O . SER B 1 287 ? -6.973 26.172 17.688 1 96 287 SER B O 1
ATOM 6446 N N . PHE B 1 288 ? -5.953 28.078 18.156 1 89 288 PHE B N 1
ATOM 6447 C CA . PHE B 1 288 ? -5.578 28.281 16.766 1 89 288 PHE B CA 1
ATOM 6448 C C . PHE B 1 288 ? -4.109 27.938 16.531 1 89 288 PHE B C 1
ATOM 6450 O O . PHE B 1 288 ? -3.418 28.609 15.766 1 89 288 PHE B O 1
ATOM 6457 N N . GLY B 1 289 ? -3.635 27 17.297 1 78.44 289 GLY B N 1
ATOM 6458 C CA . GLY B 1 289 ? -2.35 26.359 17.047 1 78.44 289 GLY B CA 1
ATOM 6459 C C . GLY B 1 289 ? -1.171 27.203 17.5 1 78.44 289 GLY B C 1
ATOM 6460 O O . GLY B 1 289 ? -1.341 28.172 18.234 1 78.44 289 GLY B O 1
ATOM 6461 N N . THR B 1 290 ? 0.017 26.75 17.109 1 70.5 290 THR B N 1
ATOM 6462 C CA . THR B 1 290 ? 1.267 27.328 17.578 1 70.5 290 THR B CA 1
ATOM 6463 C C . THR B 1 290 ? 1.824 28.328 16.562 1 70.5 290 THR B C 1
ATOM 6465 O O . THR B 1 290 ? 2.629 29.188 16.922 1 70.5 290 THR B O 1
ATOM 6468 N N . ASN B 1 291 ? 1.357 28.219 15.406 1 67.38 291 ASN B N 1
ATOM 6469 C CA . ASN B 1 291 ? 1.981 29.016 14.359 1 67.38 291 ASN B CA 1
ATOM 6470 C C . ASN B 1 291 ? 1.268 30.359 14.18 1 67.38 291 ASN B C 1
ATOM 6472 O O . ASN B 1 291 ? 1.803 31.266 13.547 1 67.38 291 ASN B O 1
ATOM 6476 N N . VAL B 1 292 ? 0.133 30.422 14.727 1 67.25 292 VAL B N 1
ATOM 6477 C CA . VAL B 1 292 ? -0.646 31.656 14.625 1 67.25 292 VAL B CA 1
ATOM 6478 C C . VAL B 1 292 ? -0.731 32.312 15.992 1 67.25 292 VAL B C 1
ATOM 6480 O O . VAL B 1 292 ? -0.897 31.641 17.016 1 67.25 292 VAL B O 1
ATOM 6483 N N . GLN B 1 293 ? -0.503 33.594 15.93 1 77.12 293 GLN B N 1
ATOM 6484 C CA . GLN B 1 293 ? -0.791 34.406 17.109 1 77.12 293 GLN B CA 1
ATOM 6485 C C . GLN B 1 293 ? -2.229 34.906 17.094 1 77.12 293 GLN B C 1
ATOM 6487 O O . GLN B 1 293 ? -2.559 35.844 16.344 1 77.12 293 GLN B O 1
ATOM 6492 N N . PRO B 1 294 ? -3.002 34.312 17.906 1 82.44 294 PRO B N 1
ATOM 6493 C CA . PRO B 1 294 ? -4.426 34.656 17.828 1 82.44 294 PRO B CA 1
ATOM 6494 C C . PRO B 1 294 ? -4.707 36.125 18.062 1 82.44 294 PRO B C 1
ATOM 6496 O O . PRO B 1 294 ? -5.695 36.656 17.562 1 82.44 294 PRO B O 1
ATOM 6499 N N . SER B 1 295 ? -3.805 36.75 18.734 1 84.06 295 SER B N 1
ATOM 6500 C CA . SER B 1 295 ? -4.016 38.156 19.016 1 84.06 295 SER B CA 1
ATOM 6501 C C . SER B 1 295 ? -3.834 39 17.766 1 84.06 295 SER B C 1
ATOM 6503 O O . SER B 1 295 ? -4.199 40.188 17.734 1 84.06 295 SER B O 1
ATOM 6505 N N . LEU B 1 296 ? -3.297 38.375 16.734 1 80.19 296 LEU B N 1
ATOM 6506 C CA . LEU B 1 296 ? -3.092 39.094 15.484 1 80.19 296 LEU B CA 1
ATOM 6507 C C . LEU B 1 296 ? -4.285 38.906 14.547 1 80.19 296 LEU B C 1
ATOM 6509 O O . LEU B 1 296 ? -4.332 39.5 13.469 1 80.19 296 LEU B O 1
ATOM 6513 N N . LEU B 1 297 ? -5.215 38.188 15.023 1 85.81 297 LEU B N 1
ATOM 6514 C CA . LEU B 1 297 ? -6.441 38.062 14.242 1 85.81 297 LEU B CA 1
ATOM 6515 C C . LEU B 1 297 ? -7.203 39.375 14.211 1 85.81 297 LEU B C 1
ATOM 6517 O O . LEU B 1 297 ? -7.078 40.188 15.125 1 85.81 297 LEU B O 1
ATOM 6521 N N . PRO B 1 298 ? -8.016 39.562 13.188 1 86.94 298 PRO B N 1
ATOM 6522 C CA . PRO B 1 298 ? -8.805 40.781 13.172 1 86.94 298 PRO B CA 1
ATOM 6523 C C . PRO B 1 298 ? -9.688 40.938 14.406 1 86.94 298 PRO B C 1
ATOM 6525 O O . PRO B 1 298 ? -10.469 40.062 14.734 1 86.94 298 PRO B O 1
ATOM 6528 N N . PRO B 1 299 ? -9.594 42.094 14.992 1 91.06 299 PRO B N 1
ATOM 6529 C CA . PRO B 1 299 ? -10.32 42.312 16.25 1 91.06 299 PRO B CA 1
ATOM 6530 C C . PRO B 1 299 ? -11.82 42.094 16.094 1 91.06 299 PRO B C 1
ATOM 6532 O O . PRO B 1 299 ? -12.477 41.594 17.016 1 91.06 299 PRO B O 1
ATOM 6535 N N . GLU B 1 300 ? -12.305 42.531 14.977 1 93.19 300 GLU B N 1
ATOM 6536 C CA . GLU B 1 300 ? -13.734 42.375 14.75 1 93.19 300 GLU B CA 1
ATOM 6537 C C . GLU B 1 300 ? -14.156 40.906 14.781 1 93.19 300 GLU B C 1
ATOM 6539 O O . GLU B 1 300 ? -15.25 40.594 15.25 1 93.19 300 GLU B O 1
ATOM 6544 N N . LYS B 1 301 ? -13.297 40.062 14.281 1 93.06 301 LYS B N 1
ATOM 6545 C CA . LYS B 1 301 ? -13.609 38.625 14.258 1 93.06 301 LYS B CA 1
ATOM 6546 C C . LYS B 1 301 ? -13.477 38.031 15.648 1 93.06 301 LYS B C 1
ATOM 6548 O O . LYS B 1 301 ? -14.289 37.188 16.047 1 93.06 301 LYS B O 1
ATOM 6553 N N . VAL B 1 302 ? -12.492 38.469 16.375 1 94.06 302 VAL B N 1
ATOM 6554 C CA . VAL B 1 302 ? -12.32 38 17.75 1 94.06 302 VAL B CA 1
ATOM 6555 C C . VAL B 1 302 ? -13.555 38.406 18.578 1 94.06 302 VAL B C 1
ATOM 6557 O O . VAL B 1 302 ? -14.039 37.594 19.375 1 94.06 302 VAL B O 1
ATOM 6560 N N . GLN B 1 303 ? -14.031 39.562 18.312 1 95.5 303 GLN B N 1
ATOM 6561 C CA . GLN B 1 303 ? -15.195 40.031 19.047 1 95.5 303 GLN B CA 1
ATOM 6562 C C . GLN B 1 303 ? -16.438 39.188 18.719 1 95.5 303 GLN B C 1
ATOM 6564 O O . GLN B 1 303 ? -17.281 38.969 19.594 1 95.5 303 GLN B O 1
ATOM 6569 N N . ILE B 1 304 ? -16.531 38.781 17.516 1 96.62 304 ILE B N 1
ATOM 6570 C CA . ILE B 1 304 ? -17.625 37.906 17.125 1 96.62 304 ILE B CA 1
ATOM 6571 C C . ILE B 1 304 ? -17.578 36.625 17.938 1 96.62 304 ILE B C 1
ATOM 6573 O O . ILE B 1 304 ? -18.594 36.188 18.469 1 96.62 304 ILE B O 1
ATOM 6577 N N . LEU B 1 305 ? -16.406 36.031 18.047 1 97.44 305 LEU B N 1
ATOM 6578 C CA . LEU B 1 305 ? -16.25 34.781 18.781 1 97.44 305 LEU B CA 1
ATOM 6579 C C . LEU B 1 305 ? -16.578 35 20.266 1 97.44 305 LEU B C 1
ATOM 6581 O O . LEU B 1 305 ? -17.328 34.219 20.844 1 97.44 305 LEU B O 1
ATOM 6585 N N . VAL B 1 306 ? -16.094 36.094 20.797 1 97.56 306 VAL B N 1
ATOM 6586 C CA . VAL B 1 306 ? -16.297 36.406 22.203 1 97.56 306 VAL B CA 1
ATOM 6587 C C . VAL B 1 306 ? -17.797 36.594 22.484 1 97.56 306 VAL B C 1
ATOM 6589 O O . VAL B 1 306 ? -18.312 36.031 23.453 1 97.56 306 VAL B O 1
ATOM 6592 N N . LYS B 1 307 ? -18.375 37.312 21.641 1 97.88 307 LYS B N 1
ATOM 6593 C CA . LYS B 1 307 ? -19.797 37.594 21.828 1 97.88 307 LYS B CA 1
ATOM 6594 C C . LYS B 1 307 ? -20.625 36.312 21.781 1 97.88 307 LYS B C 1
ATOM 6596 O O . LYS B 1 307 ? -21.469 36.094 22.656 1 97.88 307 LYS B O 1
ATOM 6601 N N . VAL B 1 308 ? -20.375 35.5 20.844 1 98.38 308 VAL B N 1
ATOM 6602 C CA . VAL B 1 308 ? -21.125 34.281 20.703 1 98.38 308 VAL B CA 1
ATOM 6603 C C . VAL B 1 308 ? -20.891 33.375 21.922 1 98.38 308 VAL B C 1
ATOM 6605 O O . VAL B 1 308 ? -21.828 32.844 22.5 1 98.38 308 VAL B O 1
ATOM 6608 N N . PHE B 1 309 ? -19.672 33.25 22.391 1 98.38 309 PHE B N 1
ATOM 6609 C CA . PHE B 1 309 ? -19.344 32.438 23.562 1 98.38 309 PHE B CA 1
ATOM 6610 C C . PHE B 1 309 ? -20.062 32.938 24.797 1 98.38 309 PHE B C 1
ATOM 6612 O O . PHE B 1 309 ? -20.5 32.156 25.641 1 98.38 309 PHE B O 1
ATOM 6619 N N . SER B 1 310 ? -20.156 34.25 24.875 1 97.19 310 SER B N 1
ATOM 6620 C CA . SER B 1 310 ? -20.75 34.844 26.062 1 97.19 310 SER B CA 1
ATOM 6621 C C . SER B 1 310 ? -22.25 34.531 26.141 1 97.19 310 SER B C 1
ATOM 6623 O O . SER B 1 310 ? -22.828 34.594 27.234 1 97.19 310 SER B O 1
ATOM 6625 N N . GLU B 1 311 ? -22.781 34.219 25.047 1 96.62 311 GLU B N 1
ATOM 6626 C CA . GLU B 1 311 ? -24.219 33.969 25 1 96.62 311 GLU B CA 1
ATOM 6627 C C . GLU B 1 311 ? -24.531 32.5 25.188 1 96.62 311 GLU B C 1
ATOM 6629 O O . GLU B 1 311 ? -25.703 32.125 25.359 1 96.62 311 GLU B O 1
ATOM 6634 N N . LEU B 1 312 ? -23.594 31.656 25.219 1 96.81 312 LEU B N 1
ATOM 6635 C CA . LEU B 1 312 ? -23.797 30.203 25.297 1 96.81 312 LEU B CA 1
ATOM 6636 C C . LEU B 1 312 ? -23.688 29.719 26.734 1 96.81 312 LEU B C 1
ATOM 6638 O O . LEU B 1 312 ? -23 30.344 27.562 1 96.81 312 LEU B O 1
ATOM 6642 N N . PRO B 1 313 ? -24.312 28.656 27.094 1 97 313 PRO B N 1
ATOM 6643 C CA . PRO B 1 313 ? -24.297 28.156 28.469 1 97 313 PRO B CA 1
ATOM 6644 C C . PRO B 1 313 ? -23.016 27.406 28.812 1 97 313 PRO B C 1
ATOM 6646 O O . PRO B 1 313 ? -22.844 26.922 29.938 1 97 313 PRO B O 1
ATOM 6649 N N . TYR B 1 314 ? -22.094 27.281 27.891 1 98.19 314 TYR B N 1
ATOM 6650 C CA . TYR B 1 314 ? -20.875 26.5 28.062 1 98.19 314 TYR B CA 1
ATOM 6651 C C . TYR B 1 314 ? -19.734 27.359 28.609 1 98.19 314 TYR B C 1
ATOM 6653 O O . TYR B 1 314 ? -19.734 28.578 28.406 1 98.19 314 TYR B O 1
ATOM 6661 N N . ASP B 1 315 ? -18.828 26.688 29.266 1 98.38 315 ASP B N 1
ATOM 6662 C CA . ASP B 1 315 ? -17.547 27.328 29.547 1 98.38 315 ASP B CA 1
ATOM 6663 C C . ASP B 1 315 ? -16.609 27.219 28.359 1 98.38 315 ASP B C 1
ATOM 6665 O O . ASP B 1 315 ? -16.734 26.297 27.547 1 98.38 315 ASP B O 1
ATOM 6669 N N . VAL B 1 316 ? -15.781 28.203 28.25 1 98.31 316 VAL B N 1
ATOM 6670 C CA . VAL B 1 316 ? -14.867 28.25 27.125 1 98.31 316 VAL B CA 1
ATOM 6671 C C . VAL B 1 316 ? -13.43 28.328 27.625 1 98.31 316 VAL B C 1
ATOM 6673 O O . VAL B 1 316 ? -13.102 29.156 28.469 1 98.31 316 VAL B O 1
ATOM 6676 N N . LEU B 1 317 ? -12.617 27.453 27.203 1 98.12 317 LEU B N 1
ATOM 6677 C CA . LEU B 1 317 ? -11.172 27.516 27.391 1 98.12 317 LEU B CA 1
ATOM 6678 C C . LEU B 1 317 ? -10.469 27.922 26.109 1 98.12 317 LEU B C 1
ATOM 6680 O O . LEU B 1 317 ? -10.523 27.203 25.109 1 98.12 317 LEU B O 1
ATOM 6684 N N . TRP B 1 318 ? -9.789 29.047 26.141 1 97.12 318 TRP B N 1
ATOM 6685 C CA . TRP B 1 318 ? -9.195 29.641 24.938 1 97.12 318 TRP B CA 1
ATOM 6686 C C . TRP B 1 318 ? -7.684 29.766 25.078 1 97.12 318 TRP B C 1
ATOM 6688 O O . TRP B 1 318 ? -7.207 30.531 25.922 1 97.12 318 TRP B O 1
ATOM 6698 N N . LYS B 1 319 ? -6.91 29.016 24.281 1 96.19 319 LYS B N 1
ATOM 6699 C CA . LYS B 1 319 ? -5.48 29.281 24.203 1 96.19 319 LYS B CA 1
ATOM 6700 C C . LYS B 1 319 ? -5.211 30.641 23.562 1 96.19 319 LYS B C 1
ATOM 6702 O O . LYS B 1 319 ? -5.457 30.844 22.375 1 96.19 319 LYS B O 1
ATOM 6707 N N . TRP B 1 320 ? -4.754 31.531 24.312 1 93.94 320 TRP B N 1
ATOM 6708 C CA . TRP B 1 320 ? -4.578 32.938 23.953 1 93.94 320 TRP B CA 1
ATOM 6709 C C . TRP B 1 320 ? -3.178 33.406 24.312 1 93.94 320 TRP B C 1
ATOM 6711 O O . TRP B 1 320 ? -2.641 33.031 25.359 1 93.94 320 TRP B O 1
ATOM 6721 N N . ASP B 1 321 ? -2.551 34.25 23.453 1 90.75 321 ASP B N 1
ATOM 6722 C CA . ASP B 1 321 ? -1.125 34.531 23.594 1 90.75 321 ASP B CA 1
ATOM 6723 C C . ASP B 1 321 ? -0.889 35.781 24.406 1 90.75 321 ASP B C 1
ATOM 6725 O O . ASP B 1 321 ? 0.256 36.156 24.688 1 90.75 321 ASP B O 1
ATOM 6729 N N . LYS B 1 322 ? -1.956 36.531 24.797 1 92.81 322 LYS B N 1
ATOM 6730 C CA . LYS B 1 322 ? -1.831 37.75 25.625 1 92.81 322 LYS B CA 1
ATOM 6731 C C . LYS B 1 322 ? -2.469 37.531 27 1 92.81 322 LYS B C 1
ATOM 6733 O O . LYS B 1 322 ? -3.057 36.469 27.266 1 92.81 322 LYS B O 1
ATOM 6738 N N . ASP B 1 323 ? -2.301 38.531 27.797 1 93.62 323 ASP B N 1
ATOM 6739 C CA . ASP B 1 323 ? -2.779 38.406 29.172 1 93.62 323 ASP B CA 1
ATOM 6740 C C . ASP B 1 323 ? -4.262 38.75 29.266 1 93.62 323 ASP B C 1
ATOM 6742 O O . ASP B 1 323 ? -4.926 38.406 30.234 1 93.62 323 ASP B O 1
ATOM 6746 N N . GLU B 1 324 ? -4.68 39.438 28.266 1 93.88 324 GLU B N 1
ATOM 6747 C CA . GLU B 1 324 ? -6.074 39.875 28.281 1 93.88 324 GLU B CA 1
ATOM 6748 C C . GLU B 1 324 ? -6.742 39.625 26.938 1 93.88 324 GLU B C 1
ATOM 6750 O O . GLU B 1 324 ? -6.094 39.688 25.891 1 93.88 324 GLU B O 1
ATOM 6755 N N . LEU B 1 325 ? -7.953 39.219 27.047 1 94.88 325 LEU B N 1
ATOM 6756 C CA . LEU B 1 325 ? -8.836 39.094 25.891 1 94.88 325 LEU B CA 1
ATOM 6757 C C . LEU B 1 325 ? -9.977 40.094 25.953 1 94.88 325 LEU B C 1
ATOM 6759 O O . LEU B 1 325 ? -10.867 40 26.797 1 94.88 325 LEU B O 1
ATOM 6763 N N . PRO B 1 326 ? -9.883 41.031 25.125 1 92.25 326 PRO B N 1
ATOM 6764 C CA . PRO B 1 326 ? -10.898 42.062 25.188 1 92.25 326 PRO B CA 1
ATOM 6765 C C . PRO B 1 326 ? -12.32 41.531 25.125 1 92.25 326 PRO B C 1
ATOM 6767 O O . PRO B 1 326 ? -12.633 40.719 24.25 1 92.25 326 PRO B O 1
ATOM 6770 N N . GLY B 1 327 ? -13.164 42 26.047 1 92.25 327 GLY B N 1
ATOM 6771 C CA . GLY B 1 327 ? -14.586 41.688 26.047 1 92.25 327 GLY B CA 1
ATOM 6772 C C . GLY B 1 327 ? -14.891 40.344 26.672 1 92.25 327 GLY B C 1
ATOM 6773 O O . GLY B 1 327 ? -16.047 39.906 26.703 1 92.25 327 GLY B O 1
ATOM 6774 N N . ARG B 1 328 ? -13.898 39.688 27.156 1 92.5 328 ARG B N 1
ATOM 6775 C CA . ARG B 1 328 ? -14.133 38.344 27.672 1 92.5 328 ARG B CA 1
ATOM 6776 C C . ARG B 1 328 ? -15.055 38.375 28.875 1 92.5 328 ARG B C 1
ATOM 6778 O O . ARG B 1 328 ? -14.961 39.281 29.719 1 92.5 328 ARG B O 1
ATOM 6785 N N . THR B 1 329 ? -15.961 37.469 28.922 1 95.94 329 THR B N 1
ATOM 6786 C CA . THR B 1 329 ? -16.875 37.281 30.031 1 95.94 329 THR B CA 1
ATOM 6787 C C . THR B 1 329 ? -16.344 36.219 31 1 95.94 329 THR B C 1
ATOM 6789 O O . THR B 1 329 ? -15.312 35.594 30.734 1 95.94 329 THR B O 1
ATOM 6792 N N . SER B 1 330 ? -17.062 35.906 32.125 1 95.31 330 SER B N 1
ATOM 6793 C CA . SER B 1 330 ? -16.594 35.062 33.219 1 95.31 330 SER B CA 1
ATOM 6794 C C . SER B 1 330 ? -16.516 33.594 32.75 1 95.31 330 SER B C 1
ATOM 6796 O O . SER B 1 330 ? -15.742 32.812 33.312 1 95.31 330 SER B O 1
ATOM 6798 N N . ASN B 1 331 ? -17.25 33.281 31.781 1 97.25 331 ASN B N 1
ATOM 6799 C CA . ASN B 1 331 ? -17.266 31.891 31.344 1 97.25 331 ASN B CA 1
ATOM 6800 C C . ASN B 1 331 ? -16.109 31.609 30.375 1 97.25 331 ASN B C 1
ATOM 6802 O O . ASN B 1 331 ? -15.914 30.453 29.969 1 97.25 331 ASN B O 1
ATOM 6806 N N . ILE B 1 332 ? -15.352 32.625 29.984 1 97.94 332 ILE B N 1
ATOM 6807 C CA . ILE B 1 332 ? -14.234 32.438 29.078 1 97.94 332 ILE B CA 1
ATOM 6808 C C . ILE B 1 332 ? -12.922 32.5 29.844 1 97.94 332 ILE B C 1
ATOM 6810 O O . ILE B 1 332 ? -12.531 33.562 30.344 1 97.94 332 ILE B O 1
ATOM 6814 N N . LYS B 1 333 ? -12.258 31.406 29.906 1 97.31 333 LYS B N 1
ATOM 6815 C CA . LYS B 1 333 ? -10.938 31.344 30.531 1 97.31 333 LYS B CA 1
ATOM 6816 C C . LYS B 1 333 ? -9.836 31.281 29.469 1 97.31 333 LYS B C 1
ATOM 6818 O O . LYS B 1 333 ? -9.953 30.562 28.484 1 97.31 333 LYS B O 1
ATOM 6823 N N . ILE B 1 334 ? -8.742 32.062 29.625 1 96.69 334 ILE B N 1
ATOM 6824 C CA . ILE B 1 334 ? -7.648 32.094 28.656 1 96.69 334 ILE B CA 1
ATOM 6825 C C . ILE B 1 334 ? -6.383 31.516 29.297 1 96.69 334 ILE B C 1
ATOM 6827 O O . ILE B 1 334 ? -6.23 31.547 30.516 1 96.69 334 ILE B O 1
ATOM 6831 N N . SER B 1 335 ? -5.586 30.906 28.531 1 95.12 335 SER B N 1
ATOM 6832 C CA . SER B 1 335 ? -4.281 30.406 28.938 1 95.12 335 SER B CA 1
ATOM 6833 C C . SER B 1 335 ? -3.289 30.422 27.781 1 95.12 335 SER B C 1
ATOM 6835 O O . SER B 1 335 ? -3.666 30.172 26.641 1 95.12 335 SER B O 1
ATOM 6837 N N . LYS B 1 336 ? -2.064 30.688 28.109 1 93.19 336 LYS B N 1
ATOM 6838 C CA . LYS B 1 336 ? -1.028 30.766 27.078 1 93.19 336 LYS B CA 1
ATOM 6839 C C . LYS B 1 336 ? -0.629 29.359 26.609 1 93.19 336 LYS B C 1
ATOM 6841 O O . LYS B 1 336 ? -0.136 29.188 25.5 1 93.19 336 LYS B O 1
ATOM 6846 N N . TRP B 1 337 ? -0.755 28.469 27.5 1 91.81 337 TRP B N 1
ATOM 6847 C CA . TRP B 1 337 ? -0.437 27.094 27.172 1 91.81 337 TRP B CA 1
ATOM 6848 C C . TRP B 1 337 ? -1.417 26.125 27.828 1 91.81 337 TRP B C 1
ATOM 6850 O O . TRP B 1 337 ? -1.812 26.328 28.984 1 91.81 337 TRP B O 1
ATOM 6860 N N . LEU B 1 338 ? -1.81 25.109 27.062 1 95.25 338 LEU B N 1
ATOM 6861 C CA . LEU B 1 338 ? -2.68 24.047 27.547 1 95.25 338 LEU B CA 1
ATOM 6862 C C . LEU B 1 338 ? -2.221 22.688 27.031 1 95.25 338 LEU B C 1
ATOM 6864 O O . LEU B 1 338 ? -1.764 22.578 25.891 1 95.25 338 LEU B O 1
ATOM 6868 N N . PRO B 1 339 ? -2.299 21.609 27.875 1 95.44 339 PRO B N 1
ATOM 6869 C CA . PRO B 1 339 ? -2.02 20.266 27.375 1 95.44 339 PRO B CA 1
ATOM 6870 C C . PRO B 1 339 ? -3.129 19.719 26.484 1 95.44 339 PRO B C 1
ATOM 6872 O O . PRO B 1 339 ? -3.904 18.859 26.906 1 95.44 339 PRO B O 1
ATOM 6875 N N . GLN B 1 340 ? -3.17 20.109 25.281 1 96.06 340 GLN B N 1
ATOM 6876 C CA . GLN B 1 340 ? -4.289 19.969 24.359 1 96.06 340 GLN B CA 1
ATOM 6877 C C . GLN B 1 340 ? -4.727 18.5 24.25 1 96.06 340 GLN B C 1
ATOM 6879 O O . GLN B 1 340 ? -5.914 18.203 24.359 1 96.06 340 GLN B O 1
ATOM 6884 N N . ALA B 1 341 ? -3.76 17.594 24.016 1 96.06 341 ALA B N 1
ATOM 6885 C CA . ALA B 1 341 ? -4.098 16.188 23.812 1 96.06 341 ALA B CA 1
ATOM 6886 C C . ALA B 1 341 ? -4.832 15.617 25.016 1 96.06 341 ALA B C 1
ATOM 6888 O O . ALA B 1 341 ? -5.855 14.945 24.875 1 96.06 341 ALA B O 1
ATOM 6889 N N . ASP B 1 342 ? -4.328 15.898 26.172 1 97.62 342 ASP B N 1
ATOM 6890 C CA . ASP B 1 342 ? -4.934 15.398 27.391 1 97.62 342 ASP B CA 1
ATOM 6891 C C . ASP B 1 342 ? -6.223 16.141 27.719 1 97.62 342 ASP B C 1
ATOM 6893 O O . ASP B 1 342 ? -7.184 15.547 28.219 1 97.62 342 ASP B O 1
ATOM 6897 N N . LEU B 1 343 ? -6.191 17.375 27.469 1 97.88 343 LEU B N 1
ATOM 6898 C CA . LEU B 1 343 ? -7.371 18.203 27.703 1 97.88 343 LEU B CA 1
ATOM 6899 C C . LEU B 1 343 ? -8.547 17.703 26.875 1 97.88 343 LEU B C 1
ATOM 6901 O O . LEU B 1 343 ? -9.664 17.578 27.375 1 97.88 343 LEU B O 1
ATOM 6905 N N . LEU B 1 344 ? -8.328 17.406 25.625 1 98.06 344 LEU B N 1
ATOM 6906 C CA . LEU B 1 344 ? -9.375 16.969 24.719 1 98.06 344 LEU B CA 1
ATOM 6907 C C . LEU B 1 344 ? -9.992 15.656 25.188 1 98.06 344 LEU B C 1
ATOM 6909 O O . LEU B 1 344 ? -11.156 15.367 24.891 1 98.06 344 LEU B O 1
ATOM 6913 N N . ARG B 1 345 ? -9.289 14.914 25.953 1 97.31 345 ARG B N 1
ATOM 6914 C CA . ARG B 1 345 ? -9.766 13.617 26.406 1 97.31 345 ARG B CA 1
ATOM 6915 C C . ARG B 1 345 ? -10.703 13.758 27.594 1 97.31 345 ARG B C 1
ATOM 6917 O O . ARG B 1 345 ? -11.336 12.789 28.016 1 97.31 345 ARG B O 1
ATOM 6924 N N . HIS B 1 346 ? -10.773 14.922 28.172 1 98.06 346 HIS B N 1
ATOM 6925 C CA . HIS B 1 346 ? -11.656 15.125 29.328 1 98.06 346 HIS B CA 1
ATOM 6926 C C . HIS B 1 346 ? -13.117 14.969 28.922 1 98.06 346 HIS B C 1
ATOM 6928 O O . HIS B 1 346 ? -13.539 15.484 27.875 1 98.06 346 HIS B O 1
ATOM 6934 N N . PRO B 1 347 ? -13.938 14.336 29.703 1 96.81 347 PRO B N 1
ATOM 6935 C CA . PRO B 1 347 ? -15.305 14.016 29.312 1 96.81 347 PRO B CA 1
ATOM 6936 C C . PRO B 1 347 ? -16.188 15.258 29.188 1 96.81 347 PRO B C 1
ATOM 6938 O O . PRO B 1 347 ? -17.234 15.211 28.547 1 96.81 347 PRO B O 1
ATOM 6941 N N . LYS B 1 348 ? -15.781 16.391 29.734 1 97.94 348 LYS B N 1
ATOM 6942 C CA . LYS B 1 348 ? -16.609 17.594 29.719 1 97.94 348 LYS B CA 1
ATOM 6943 C C . LYS B 1 348 ? -16.375 18.406 28.453 1 97.94 348 LYS B C 1
ATOM 6945 O O . LYS B 1 348 ? -17.109 19.344 28.156 1 97.94 348 LYS B O 1
ATOM 6950 N N . ILE B 1 349 ? -15.406 18 27.625 1 98.62 349 ILE B N 1
ATOM 6951 C CA . ILE B 1 349 ? -15.188 18.719 26.375 1 98.62 349 ILE B CA 1
ATOM 6952 C C . ILE B 1 349 ? -16.297 18.375 25.375 1 98.62 349 ILE B C 1
ATOM 6954 O O . ILE B 1 349 ? -16.5 17.203 25.047 1 98.62 349 ILE B O 1
ATOM 6958 N N . LYS B 1 350 ? -16.922 19.406 24.875 1 98.38 350 LYS B N 1
ATOM 6959 C CA . LYS B 1 350 ? -18.031 19.203 23.953 1 98.38 350 LYS B CA 1
ATOM 6960 C C . LYS B 1 350 ? -17.609 19.469 22.516 1 98.38 350 LYS B C 1
ATOM 6962 O O . LYS B 1 350 ? -18.188 18.922 21.562 1 98.38 350 LYS B O 1
ATOM 6967 N N . LEU B 1 351 ? -16.703 20.344 22.391 1 98.75 351 LEU B N 1
ATOM 6968 C CA . LEU B 1 351 ? -16.344 20.844 21.062 1 98.75 351 LEU B CA 1
ATOM 6969 C C . LEU B 1 351 ? -14.922 21.406 21.062 1 98.75 351 LEU B C 1
ATOM 6971 O O . LEU B 1 351 ? -14.5 22.047 22.031 1 98.75 351 LEU B O 1
ATOM 6975 N N . PHE B 1 352 ? -14.203 21.156 19.984 1 98.81 352 PHE B N 1
ATOM 6976 C CA . PHE B 1 352 ? -12.875 21.719 19.766 1 98.81 352 PHE B CA 1
ATOM 6977 C C . PHE B 1 352 ? -12.867 22.625 18.547 1 98.81 352 PHE B C 1
ATOM 6979 O O . PHE B 1 352 ? -13.203 22.188 17.438 1 98.81 352 PHE B O 1
ATOM 6986 N N . ILE B 1 353 ? -12.547 23.828 18.734 1 98.44 353 ILE B N 1
ATOM 6987 C CA . ILE B 1 353 ? -12.422 24.812 17.641 1 98.44 353 ILE B CA 1
ATOM 6988 C C . ILE B 1 353 ? -10.945 25.047 17.328 1 98.44 353 ILE B C 1
ATOM 6990 O O . ILE B 1 353 ? -10.172 25.438 18.203 1 98.44 353 ILE B O 1
ATOM 6994 N N . THR B 1 354 ? -10.539 24.812 16.094 1 96.88 354 THR B N 1
ATOM 6995 C CA . THR B 1 354 ? -9.133 24.844 15.719 1 96.88 354 THR B CA 1
ATOM 6996 C C . THR B 1 354 ? -8.969 25.375 14.297 1 96.88 354 THR B C 1
ATOM 6998 O O . THR B 1 354 ? -9.961 25.641 13.609 1 96.88 354 THR B O 1
ATOM 7001 N N . GLN B 1 355 ? -7.758 25.641 13.891 1 93.62 355 GLN B N 1
ATOM 7002 C CA . GLN B 1 355 ? -7.48 26.031 12.508 1 93.62 355 GLN B CA 1
ATOM 7003 C C . GLN B 1 355 ? -7.59 24.828 11.57 1 93.62 355 GLN B C 1
ATOM 7005 O O . GLN B 1 355 ? -7.75 25 10.359 1 93.62 355 GLN B O 1
ATOM 7010 N N . GLY B 1 356 ? -7.445 23.656 12.148 1 94.56 356 GLY B N 1
ATOM 7011 C CA . GLY B 1 356 ? -7.613 22.469 11.328 1 94.56 356 GLY B CA 1
ATOM 7012 C C . GLY B 1 356 ? -6.297 21.828 10.914 1 94.56 356 GLY B C 1
ATOM 7013 O O . GLY B 1 356 ? -6.199 21.234 9.844 1 94.56 356 GLY B O 1
ATOM 7014 N N . GLY B 1 357 ? -5.262 21.969 11.742 1 94.5 357 GLY B N 1
ATOM 7015 C CA . GLY B 1 357 ? -4.016 21.266 11.477 1 94.5 357 GLY B CA 1
ATOM 7016 C C . GLY B 1 357 ? -4.125 19.766 11.664 1 94.5 357 GLY B C 1
ATOM 7017 O O . GLY B 1 357 ? -4.992 19.297 12.398 1 94.5 357 GLY B O 1
ATOM 7018 N N . LEU B 1 358 ? -3.262 19.062 11.062 1 95.81 358 LEU B N 1
ATOM 7019 C CA . LEU B 1 358 ? -3.32 17.609 11.078 1 95.81 358 LEU B CA 1
ATOM 7020 C C . LEU B 1 358 ? -3.148 17.078 12.5 1 95.81 358 LEU B C 1
ATOM 7022 O O . LEU B 1 358 ? -3.867 16.156 12.914 1 95.81 358 LEU B O 1
ATOM 7026 N N . GLN B 1 359 ? -2.213 17.578 13.273 1 95.19 359 GLN B N 1
ATOM 7027 C CA . GLN B 1 359 ? -1.955 17.078 14.625 1 95.19 359 GLN B CA 1
ATOM 7028 C C . GLN B 1 359 ? -3.16 17.312 15.531 1 95.19 359 GLN B C 1
ATOM 7030 O O . GLN B 1 359 ? -3.549 16.422 16.297 1 95.19 359 GLN B O 1
ATOM 7035 N N . SER B 1 360 ? -3.697 18.516 15.422 1 95.88 360 SER B N 1
ATOM 7036 C CA . SER B 1 360 ? -4.898 18.812 16.203 1 95.88 360 SER B CA 1
ATOM 7037 C C . SER B 1 360 ? -6.055 17.906 15.797 1 95.88 360 SER B C 1
ATOM 7039 O O . SER B 1 360 ? -6.812 17.438 16.656 1 95.88 360 SER B O 1
ATOM 7041 N N . THR B 1 361 ? -6.16 17.719 14.539 1 97.19 361 THR B N 1
ATOM 7042 C CA . THR B 1 361 ? -7.188 16.828 14.023 1 97.19 361 THR B CA 1
ATOM 7043 C C . THR B 1 361 ? -7.02 15.414 14.594 1 97.19 361 THR B C 1
ATOM 7045 O O . THR B 1 361 ? -7.98 14.812 15.07 1 97.19 361 THR B O 1
ATOM 7048 N N . ASP B 1 362 ? -5.828 14.898 14.555 1 97.06 362 ASP B N 1
ATOM 7049 C CA . ASP B 1 362 ? -5.543 13.562 15.086 1 97.06 362 ASP B CA 1
ATOM 7050 C C . ASP B 1 362 ? -5.887 13.477 16.578 1 97.06 362 ASP B C 1
ATOM 7052 O O . ASP B 1 362 ? -6.445 12.477 17.031 1 97.06 362 ASP B O 1
ATOM 7056 N N . GLU B 1 363 ? -5.516 14.484 17.297 1 96.94 363 GLU B N 1
ATOM 7057 C CA . GLU B 1 363 ? -5.777 14.508 18.734 1 96.94 363 GLU B CA 1
ATOM 7058 C C . GLU B 1 363 ? -7.273 14.523 19.016 1 96.94 363 GLU B C 1
ATOM 7060 O O . GLU B 1 363 ? -7.746 13.844 19.938 1 96.94 363 GLU B O 1
ATOM 7065 N N . ALA B 1 364 ? -7.977 15.297 18.234 1 98.31 364 ALA B N 1
ATOM 7066 C CA . ALA B 1 364 ? -9.422 15.352 18.391 1 98.31 364 ALA B CA 1
ATOM 7067 C C . ALA B 1 364 ? -10.062 14 18.078 1 98.31 364 ALA B C 1
ATOM 7069 O O . ALA B 1 364 ? -10.953 13.547 18.797 1 98.31 364 ALA B O 1
ATOM 7070 N N . ILE B 1 365 ? -9.609 13.359 17.016 1 98.25 365 ILE B N 1
ATOM 7071 C CA . ILE B 1 365 ? -10.141 12.055 16.641 1 98.25 365 ILE B CA 1
ATOM 7072 C C . ILE B 1 365 ? -9.852 11.047 17.75 1 98.25 365 ILE B C 1
ATOM 7074 O O . ILE B 1 365 ? -10.742 10.297 18.172 1 98.25 365 ILE B O 1
ATOM 7078 N N . THR B 1 366 ? -8.672 11.055 18.234 1 97.31 366 THR B N 1
ATOM 7079 C CA . THR B 1 366 ? -8.281 10.148 19.312 1 97.31 366 THR B CA 1
ATOM 7080 C C . THR B 1 366 ? -9.164 10.352 20.531 1 97.31 366 THR B C 1
ATOM 7082 O O . THR B 1 366 ? -9.562 9.383 21.188 1 97.31 366 THR B O 1
ATOM 7085 N N . ALA B 1 367 ? -9.5 11.594 20.797 1 97.56 367 ALA B N 1
ATOM 7086 C CA . ALA B 1 367 ? -10.273 11.945 21.984 1 97.56 367 ALA B CA 1
ATOM 7087 C C . ALA B 1 367 ? -11.773 11.766 21.719 1 97.56 367 ALA B C 1
ATOM 7089 O O . ALA B 1 367 ? -12.57 11.758 22.672 1 97.56 367 ALA B O 1
ATOM 7090 N N . GLY B 1 368 ? -12.18 11.695 20.484 1 98 368 GLY B N 1
ATOM 7091 C CA . GLY B 1 368 ? -13.586 11.586 20.125 1 98 368 GLY B CA 1
ATOM 7092 C C . GLY B 1 368 ? -14.344 12.891 20.25 1 98 368 GLY B C 1
ATOM 7093 O O . GLY B 1 368 ? -15.508 12.906 20.656 1 98 368 GLY B O 1
ATOM 7094 N N . VAL B 1 369 ? -13.68 14.008 19.938 1 98.69 369 VAL B N 1
ATOM 7095 C CA . VAL B 1 369 ? -14.281 15.32 20.125 1 98.69 369 VAL B CA 1
ATOM 7096 C C . VAL B 1 369 ? -14.578 15.945 18.766 1 98.69 369 VAL B C 1
ATOM 7098 O O . VAL B 1 369 ? -13.68 16.109 17.938 1 98.69 369 VAL B O 1
ATOM 7101 N N . PRO B 1 370 ? -15.781 16.375 18.5 1 98.75 370 PRO B N 1
ATOM 7102 C CA . PRO B 1 370 ? -16.094 17.031 17.234 1 98.75 370 PRO B CA 1
ATOM 7103 C C . PRO B 1 370 ? -15.398 18.391 17.078 1 98.75 370 PRO B C 1
ATOM 7105 O O . PRO B 1 370 ? -14.898 18.938 18.062 1 98.75 370 PRO B O 1
ATOM 7108 N N . LEU B 1 371 ? -15.438 18.906 15.828 1 98.69 371 LEU B N 1
ATOM 7109 C CA . LEU B 1 371 ? -14.547 20.031 15.539 1 98.69 371 LEU B CA 1
ATOM 7110 C C . LEU B 1 371 ? -15.281 21.109 14.766 1 98.69 371 LEU B C 1
ATOM 7112 O O . LEU B 1 371 ? -16.234 20.828 14.039 1 98.69 371 LEU B O 1
ATOM 7116 N N . ILE B 1 372 ? -14.867 22.312 14.938 1 98.81 372 ILE B N 1
ATOM 7117 C CA . ILE B 1 372 ? -15.047 23.391 13.984 1 98.81 372 ILE B CA 1
ATOM 7118 C C . ILE B 1 372 ? -13.688 23.891 13.484 1 98.81 372 ILE B C 1
ATOM 7120 O O . ILE B 1 372 ? -12.82 24.219 14.289 1 98.81 372 ILE B O 1
ATOM 7124 N N . GLY B 1 373 ? -13.523 23.828 12.211 1 97.69 373 GLY B N 1
ATOM 7125 C CA . GLY B 1 373 ? -12.266 24.281 11.625 1 97.69 373 GLY B CA 1
ATOM 7126 C C . GLY B 1 373 ? -12.359 25.656 11.016 1 97.69 373 GLY B C 1
ATOM 7127 O O . GLY B 1 373 ? -13.32 25.969 10.312 1 97.69 373 GLY B O 1
ATOM 7128 N N . PHE B 1 374 ? -11.391 26.5 11.312 1 95 374 PHE B N 1
ATOM 7129 C CA . PHE B 1 374 ? -11.141 27.781 10.656 1 95 374 PHE B CA 1
ATOM 7130 C C . PHE B 1 374 ? -9.805 27.766 9.93 1 95 374 PHE B C 1
ATOM 7132 O O . PHE B 1 374 ? -8.828 28.344 10.414 1 95 374 PHE B O 1
ATOM 7139 N N . PRO B 1 375 ? -9.758 27.172 8.75 1 92.56 375 PRO B N 1
ATOM 7140 C CA . PRO B 1 375 ? -8.469 27.078 8.062 1 92.56 375 PRO B CA 1
ATOM 7141 C C . PRO B 1 375 ? -7.895 28.453 7.707 1 92.56 375 PRO B C 1
ATOM 7143 O O . PRO B 1 375 ? -8.641 29.359 7.324 1 92.56 375 PRO B O 1
ATOM 7146 N N . MET B 1 376 ? -6.617 28.531 7.852 1 85.88 376 MET B N 1
ATOM 7147 C CA . MET B 1 376 ? -5.934 29.797 7.594 1 85.88 376 MET B CA 1
ATOM 7148 C C . MET B 1 376 ? -4.656 29.562 6.789 1 85.88 376 MET B C 1
ATOM 7150 O O . MET B 1 376 ? -4.18 30.469 6.105 1 85.88 376 MET B O 1
ATOM 7154 N N . LEU B 1 377 ? -4.184 28.312 6.879 1 82.94 377 LEU B N 1
ATOM 7155 C CA . LEU B 1 377 ? -2.865 28.078 6.301 1 82.94 377 LEU B CA 1
ATOM 7156 C C . LEU B 1 377 ? -2.74 26.641 5.809 1 82.94 377 LEU B C 1
ATOM 7158 O O . LEU B 1 377 ? -3.213 25.703 6.469 1 82.94 377 LEU B O 1
ATOM 7162 N N . GLY B 1 378 ? -2.146 26.531 4.672 1 85.25 378 GLY B N 1
ATOM 7163 C CA . GLY B 1 378 ? -1.595 25.266 4.215 1 85.25 378 GLY B CA 1
ATOM 7164 C C . GLY B 1 378 ? -2.637 24.172 4.09 1 85.25 378 GLY B C 1
ATOM 7165 O O . GLY B 1 378 ? -3.623 24.328 3.365 1 85.25 378 GLY B O 1
ATOM 7166 N N . ASP B 1 379 ? -2.428 23.125 4.965 1 91.25 379 ASP B N 1
ATOM 7167 C CA . ASP B 1 379 ? -3.205 21.891 4.84 1 91.25 379 ASP B CA 1
ATOM 7168 C C . ASP B 1 379 ? -4.523 21.984 5.605 1 91.25 379 ASP B C 1
ATOM 7170 O O . ASP B 1 379 ? -5.309 21.047 5.625 1 91.25 379 ASP B O 1
ATOM 7174 N N . GLN B 1 380 ? -4.797 23.062 6.129 1 94.12 380 GLN B N 1
ATOM 7175 C CA . GLN B 1 380 ? -5.914 23.188 7.059 1 94.12 380 GLN B CA 1
ATOM 7176 C C . GLN B 1 380 ? -7.254 23.078 6.336 1 94.12 380 GLN B C 1
ATOM 7178 O O . GLN B 1 380 ? -8.203 22.5 6.863 1 94.12 380 GLN B O 1
ATOM 7183 N N . TRP B 1 381 ? -7.336 23.609 5.113 1 94.69 381 TRP B N 1
ATOM 7184 C CA . TRP B 1 381 ? -8.555 23.453 4.332 1 94.69 381 TRP B CA 1
ATOM 7185 C C . TRP B 1 381 ? -8.797 21.984 3.988 1 94.69 381 TRP B C 1
ATOM 7187 O O . TRP B 1 381 ? -9.93 21.5 4.043 1 94.69 381 TRP B O 1
ATOM 7197 N N . TYR B 1 382 ? -7.703 21.344 3.639 1 96.44 382 TYR B N 1
ATOM 7198 C CA . TYR B 1 382 ? -7.738 19.922 3.328 1 96.44 382 TYR B CA 1
ATOM 7199 C C . TYR B 1 382 ? -8.344 19.125 4.484 1 96.44 382 TYR B C 1
ATOM 7201 O O . TYR B 1 382 ? -9.234 18.297 4.277 1 96.44 382 TYR B O 1
ATOM 7209 N N . ASN B 1 383 ? -7.941 19.375 5.656 1 97.31 383 ASN B N 1
ATOM 7210 C CA . ASN B 1 383 ? -8.43 18.672 6.844 1 97.31 383 ASN B CA 1
ATOM 7211 C C . ASN B 1 383 ? -9.867 19.062 7.172 1 97.31 383 ASN B C 1
ATOM 7213 O O . ASN B 1 383 ? -10.695 18.203 7.477 1 97.31 383 ASN B O 1
ATOM 7217 N N . ALA B 1 384 ? -10.141 20.344 7.082 1 97.38 384 ALA B N 1
ATOM 7218 C CA . ALA B 1 384 ? -11.477 20.828 7.445 1 97.38 384 ALA B CA 1
ATOM 7219 C C . ALA B 1 384 ? -12.531 20.297 6.484 1 97.38 384 ALA B C 1
ATOM 7221 O O . ALA B 1 384 ? -13.664 20.031 6.883 1 97.38 384 ALA B O 1
ATOM 7222 N N . GLU B 1 385 ? -12.148 20.141 5.199 1 97.38 385 GLU B N 1
ATOM 7223 C CA . GLU B 1 385 ? -13.047 19.516 4.238 1 97.38 385 GLU B CA 1
ATOM 7224 C C . GLU B 1 385 ? -13.445 18.109 4.691 1 97.38 385 GLU B C 1
ATOM 7226 O O . GLU B 1 385 ? -14.578 17.672 4.469 1 97.38 385 GLU B O 1
ATOM 7231 N N . LYS B 1 386 ? -12.609 17.5 5.305 1 97.81 386 LYS B N 1
ATOM 7232 C CA . LYS B 1 386 ? -12.844 16.125 5.738 1 97.81 386 LYS B CA 1
ATOM 7233 C C . LYS B 1 386 ? -13.703 16.094 7 1 97.81 386 LYS B C 1
ATOM 7235 O O . LYS B 1 386 ? -14.43 15.125 7.234 1 97.81 386 LYS B O 1
ATOM 7240 N N . TYR B 1 387 ? -13.602 17.188 7.848 1 98.56 387 TYR B N 1
ATOM 7241 C CA . TYR B 1 387 ? -14.547 17.266 8.961 1 98.56 387 TYR B CA 1
ATOM 7242 C C . TYR B 1 387 ? -15.984 17.172 8.469 1 98.56 387 TYR B C 1
ATOM 7244 O O . TYR B 1 387 ? -16.781 16.422 9.016 1 98.56 387 TYR B O 1
ATOM 7252 N N . VAL B 1 388 ? -16.203 17.922 7.426 1 98.25 388 VAL B N 1
ATOM 7253 C CA . VAL B 1 388 ? -17.547 18.016 6.867 1 98.25 388 VAL B CA 1
ATOM 7254 C C . VAL B 1 388 ? -17.922 16.703 6.191 1 98.25 388 VAL B C 1
ATOM 7256 O O . VAL B 1 388 ? -19 16.172 6.414 1 98.25 388 VAL B O 1
ATOM 7259 N N . HIS B 1 389 ? -17 16.203 5.449 1 97.31 389 HIS B N 1
ATOM 7260 C CA . HIS B 1 389 ? -17.25 14.984 4.684 1 97.31 389 HIS B CA 1
ATOM 7261 C C . HIS B 1 389 ? -17.625 13.82 5.598 1 97.31 389 HIS B C 1
ATOM 7263 O O . HIS B 1 389 ? -18.531 13.047 5.289 1 97.31 389 HIS B O 1
ATOM 7269 N N . HIS B 1 390 ? -16.969 13.695 6.73 1 97.5 390 HIS B N 1
ATOM 7270 C CA . HIS B 1 390 ? -17.203 12.578 7.641 1 97.5 390 HIS B CA 1
ATOM 7271 C C . HIS B 1 390 ? -18.234 12.93 8.703 1 97.5 390 HIS B C 1
ATOM 7273 O O . HIS B 1 390 ? -18.516 12.125 9.594 1 97.5 390 HIS B O 1
ATOM 7279 N N . LYS B 1 391 ? -18.734 14.172 8.633 1 98.38 391 LYS B N 1
ATOM 7280 C CA . LYS B 1 391 ? -19.719 14.68 9.578 1 98.38 391 LYS B CA 1
ATOM 7281 C C . LYS B 1 391 ? -19.203 14.594 11.016 1 98.38 391 LYS B C 1
ATOM 7283 O O . LYS B 1 391 ? -19.891 14.07 11.898 1 98.38 391 LYS B O 1
ATOM 7288 N N . ILE B 1 392 ? -18 14.992 11.172 1 98.75 392 ILE B N 1
ATOM 7289 C CA . ILE B 1 392 ? -17.406 15.023 12.5 1 98.75 392 ILE B CA 1
ATOM 7290 C C . ILE B 1 392 ? -17.156 16.469 12.914 1 98.75 392 ILE B C 1
ATOM 7292 O O . ILE B 1 392 ? -16.625 16.734 14 1 98.75 392 ILE B O 1
ATOM 7296 N N . GLY B 1 393 ? -17.516 17.375 12.086 1 98.69 393 GLY B N 1
ATOM 7297 C CA . GLY B 1 393 ? -17.344 18.797 12.344 1 98.69 393 GLY B CA 1
ATOM 7298 C C . GLY B 1 393 ? -17.828 19.656 11.195 1 98.69 393 GLY B C 1
ATOM 7299 O O . GLY B 1 393 ? -18.516 19.188 10.289 1 98.69 393 GLY B O 1
ATOM 7300 N N . LYS B 1 394 ? -17.5 20.969 11.352 1 98.56 394 LYS B N 1
ATOM 7301 C CA . LYS B 1 394 ? -17.859 21.953 10.336 1 98.56 394 LYS B CA 1
ATOM 7302 C C . LYS B 1 394 ? -16.672 22.828 9.969 1 98.56 394 LYS B C 1
ATOM 7304 O O . LYS B 1 394 ? -15.695 22.906 10.719 1 98.56 394 LYS B O 1
ATOM 7309 N N . GLN B 1 395 ? -16.766 23.359 8.836 1 98.31 395 GLN B N 1
ATOM 7310 C CA . GLN B 1 395 ? -15.758 24.312 8.359 1 98.31 395 GLN B CA 1
ATOM 7311 C C . GLN B 1 395 ? -16.344 25.703 8.219 1 98.31 395 GLN B C 1
ATOM 7313 O O . GLN B 1 395 ? -17.422 25.875 7.648 1 98.31 395 GLN B O 1
ATOM 7318 N N . LEU B 1 396 ? -15.688 26.641 8.805 1 97.5 396 LEU B N 1
ATOM 7319 C CA . LEU B 1 396 ? -16.078 28.047 8.695 1 97.5 396 LEU B CA 1
ATOM 7320 C C . LEU B 1 396 ? -14.914 28.891 8.188 1 97.5 396 LEU B C 1
ATOM 7322 O O . LEU B 1 396 ? -13.758 28.469 8.266 1 97.5 396 LEU B O 1
ATOM 7326 N N . ASP B 1 397 ? -15.266 29.969 7.629 1 93.88 397 ASP B N 1
ATOM 7327 C CA . ASP B 1 397 ? -14.289 30.953 7.156 1 93.88 397 ASP B CA 1
ATOM 7328 C C . ASP B 1 397 ? -14.234 32.156 8.086 1 93.88 397 ASP B C 1
ATOM 7330 O O . ASP B 1 397 ? -15.211 32.906 8.219 1 93.88 397 ASP B O 1
ATOM 7334 N N . LEU B 1 398 ? -13.102 32.344 8.68 1 89.88 398 LEU B N 1
ATOM 7335 C CA . LEU B 1 398 ? -12.969 33.438 9.664 1 89.88 398 LEU B CA 1
ATOM 7336 C C . LEU B 1 398 ? -13.203 34.781 9.023 1 89.88 398 LEU B C 1
ATOM 7338 O O . LEU B 1 398 ? -13.703 35.719 9.672 1 89.88 398 LEU B O 1
ATOM 7342 N N . ALA B 1 399 ? -12.891 34.906 7.789 1 87.81 399 ALA B N 1
ATOM 7343 C CA . ALA B 1 399 ? -13.016 36.188 7.086 1 87.81 399 ALA B CA 1
ATOM 7344 C C . ALA B 1 399 ? -14.484 36.562 6.898 1 87.81 399 ALA B C 1
ATOM 7346 O O . ALA B 1 399 ? -14.828 37.75 6.887 1 87.81 399 ALA B O 1
ATOM 7347 N N . THR B 1 400 ? -15.344 35.562 6.848 1 93.06 400 THR B N 1
ATOM 7348 C CA . THR B 1 400 ? -16.719 35.875 6.473 1 93.06 400 THR B CA 1
ATOM 7349 C C . THR B 1 400 ? -17.688 35.438 7.566 1 93.06 400 THR B C 1
ATOM 7351 O O . THR B 1 400 ? -18.891 35.719 7.492 1 93.06 400 THR B O 1
ATOM 7354 N N . VAL B 1 401 ? -17.219 34.812 8.555 1 96.06 401 VAL B N 1
ATOM 7355 C CA . VAL B 1 401 ? -18.078 34.219 9.562 1 96.06 401 VAL B CA 1
ATOM 7356 C C . VAL B 1 401 ? -18.891 35.312 10.258 1 96.06 401 VAL B C 1
ATOM 7358 O O . VAL B 1 401 ? -18.375 36.406 10.539 1 96.06 401 VAL B O 1
ATOM 7361 N N . THR B 1 402 ? -20.188 35.031 10.43 1 97.56 402 THR B N 1
ATOM 7362 C CA . THR B 1 402 ? -21.078 35.906 11.195 1 97.56 402 THR B CA 1
ATOM 7363 C C . THR B 1 402 ? -21.375 35.281 12.555 1 97.56 402 THR B C 1
ATOM 7365 O O . THR B 1 402 ? -21.094 34.125 12.797 1 97.56 402 THR B O 1
ATOM 7368 N N . GLU B 1 403 ? -21.938 36.188 13.414 1 98 403 GLU B N 1
ATOM 7369 C CA . GLU B 1 403 ? -22.344 35.688 14.734 1 98 403 GLU B CA 1
ATOM 7370 C C . GLU B 1 403 ? -23.328 34.531 14.617 1 98 403 GLU B C 1
ATOM 7372 O O . GLU B 1 403 ? -23.203 33.531 15.312 1 98 403 GLU B O 1
ATOM 7377 N N . GLU B 1 404 ? -24.234 34.688 13.695 1 98.12 404 GLU B N 1
ATOM 7378 C CA . GLU B 1 404 ? -25.266 33.688 13.516 1 98.12 404 GLU B CA 1
ATOM 7379 C C . GLU B 1 404 ? -24.688 32.375 13.008 1 98.12 404 GLU B C 1
ATOM 7381 O O . GLU B 1 404 ? -25.047 31.297 13.5 1 98.12 404 GLU B O 1
ATOM 7386 N N . GLN B 1 405 ? -23.844 32.469 12.078 1 98.19 405 GLN B N 1
ATOM 7387 C CA . GLN B 1 405 ? -23.234 31.266 11.508 1 98.19 405 GLN B CA 1
ATOM 7388 C C . GLN B 1 405 ? -22.438 30.5 12.562 1 98.19 405 GLN B C 1
ATOM 7390 O O . GLN B 1 405 ? -22.5 29.266 12.633 1 98.19 405 GLN B O 1
ATOM 7395 N N . PHE B 1 406 ? -21.719 31.266 13.297 1 98.44 406 PHE B N 1
ATOM 7396 C CA . PHE B 1 406 ? -20.859 30.656 14.32 1 98.44 406 PHE B CA 1
ATOM 7397 C C . PHE B 1 406 ? -21.719 30.016 15.414 1 98.44 406 PHE B C 1
ATOM 7399 O O . PHE B 1 406 ? -21.469 28.875 15.797 1 98.44 406 PHE B O 1
ATOM 7406 N N . LYS B 1 407 ? -22.672 30.734 15.875 1 98.44 407 LYS B N 1
ATOM 7407 C CA . LYS B 1 407 ? -23.578 30.219 16.906 1 98.44 407 LYS B CA 1
ATOM 7408 C C . LYS B 1 407 ? -24.312 28.969 16.422 1 98.44 407 LYS B C 1
ATOM 7410 O O . LYS B 1 407 ? -24.406 27.984 17.156 1 98.44 407 LYS B O 1
ATOM 7415 N N . ASN B 1 408 ? -24.781 28.984 15.219 1 98.38 408 ASN B N 1
ATOM 7416 C CA . ASN B 1 408 ? -25.5 27.844 14.648 1 98.38 408 ASN B CA 1
ATOM 7417 C C . ASN B 1 408 ? -24.594 26.625 14.523 1 98.38 408 ASN B C 1
ATOM 7419 O O . ASN B 1 408 ? -25.031 25.5 14.758 1 98.38 408 ASN B O 1
ATOM 7423 N N . ALA B 1 409 ? -23.344 26.844 14.102 1 98.62 409 ALA B N 1
ATOM 7424 C CA . ALA B 1 409 ? -22.391 25.734 13.969 1 98.62 409 ALA B CA 1
ATOM 7425 C C . ALA B 1 409 ? -22.156 25.047 15.312 1 98.62 409 ALA B C 1
ATOM 7427 O O . ALA B 1 409 ? -22.188 23.812 15.406 1 98.62 409 ALA B O 1
ATOM 7428 N N . ILE B 1 410 ? -21.953 25.875 16.359 1 98.69 410 ILE B N 1
ATOM 7429 C CA . ILE B 1 410 ? -21.688 25.344 17.688 1 98.69 410 ILE B CA 1
ATOM 7430 C C . ILE B 1 410 ? -22.906 24.531 18.172 1 98.69 410 ILE B C 1
ATOM 7432 O O . ILE B 1 410 ? -22.766 23.375 18.578 1 98.69 410 ILE B O 1
ATOM 7436 N N . ASN B 1 411 ? -24.047 25.109 18.016 1 98.25 411 ASN B N 1
ATOM 7437 C CA . ASN B 1 411 ? -25.266 24.453 18.5 1 98.25 411 ASN B CA 1
ATOM 7438 C C . ASN B 1 411 ? -25.531 23.156 17.734 1 98.25 411 ASN B C 1
ATOM 7440 O O . ASN B 1 411 ? -25.906 22.156 18.344 1 98.25 411 ASN B O 1
ATOM 7444 N N . THR B 1 412 ? -25.375 23.203 16.469 1 98.44 412 THR B N 1
ATOM 7445 C CA . THR B 1 412 ? -25.625 22.031 15.641 1 98.44 412 THR B CA 1
ATOM 7446 C C . THR B 1 412 ? -24.734 20.8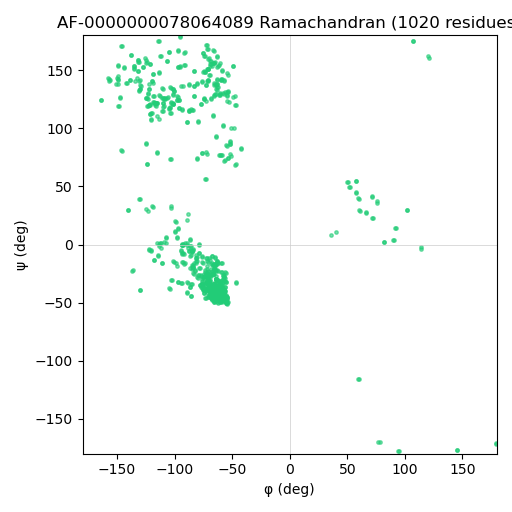75 16.062 1 98.44 412 THR B C 1
ATOM 7448 O O . THR B 1 412 ? -25.203 19.75 16.266 1 98.44 412 THR B O 1
ATOM 7451 N N . ILE B 1 413 ? -23.469 21.109 16.25 1 98.56 413 ILE B N 1
ATOM 7452 C CA . ILE B 1 413 ? -22.5 20.047 16.531 1 98.56 413 ILE B CA 1
ATOM 7453 C C . ILE B 1 413 ? -22.75 19.484 17.922 1 98.56 413 ILE B C 1
ATOM 7455 O O . ILE B 1 413 ? -22.719 18.266 18.125 1 98.56 413 ILE B O 1
ATOM 7459 N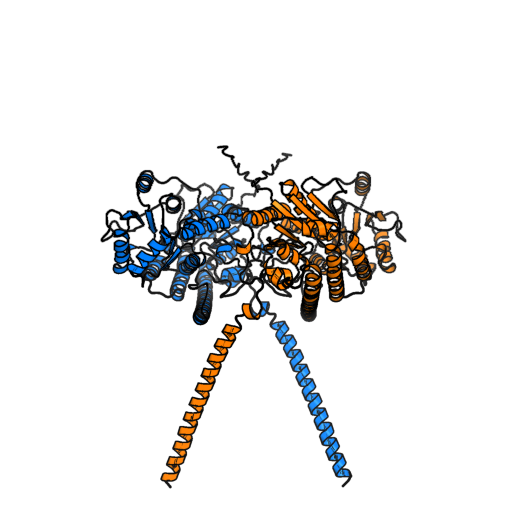 N . ILE B 1 414 ? -23.031 20.359 18.875 1 97.94 414 ILE B N 1
ATOM 7460 C CA . ILE B 1 414 ? -23.156 19.922 20.266 1 97.94 414 ILE B CA 1
ATOM 7461 C C . ILE B 1 414 ? -24.5 19.219 20.453 1 97.94 414 ILE B C 1
ATOM 7463 O O . ILE B 1 414 ? -24.578 18.219 21.172 1 97.94 414 ILE B O 1
ATOM 7467 N N . GLU B 1 415 ? -25.5 19.656 19.766 1 97.44 415 GLU B N 1
ATOM 7468 C CA . GLU B 1 415 ? -26.844 19.109 19.984 1 97.44 415 GLU B CA 1
ATOM 7469 C C . GLU B 1 415 ? -27.078 17.859 19.141 1 97.44 415 GLU B C 1
ATOM 7471 O O . GLU B 1 415 ? -27.828 16.969 19.547 1 97.44 415 GLU B O 1
ATOM 7476 N N . ASP B 1 416 ? -26.547 17.844 17.953 1 98.12 416 ASP B N 1
ATOM 7477 C CA . ASP B 1 416 ? -26.672 16.656 17.109 1 98.12 416 ASP B CA 1
ATOM 7478 C C . ASP B 1 416 ? -25.656 15.586 17.531 1 98.12 416 ASP B C 1
ATOM 7480 O O . ASP B 1 416 ? -24.484 15.648 17.125 1 98.12 416 ASP B O 1
ATOM 7484 N N . LYS B 1 417 ? -26.094 14.609 18.141 1 97.38 417 LYS B N 1
ATOM 7485 C CA . LYS B 1 417 ? -25.25 13.578 18.75 1 97.38 417 LYS B CA 1
ATOM 7486 C C . LYS B 1 417 ? -24.516 12.781 17.672 1 97.38 417 LYS B C 1
ATOM 7488 O O . LYS B 1 417 ? -23.562 12.062 17.984 1 97.38 417 LYS B O 1
ATOM 7493 N N . SER B 1 418 ? -24.969 12.859 16.453 1 98.31 418 SER B N 1
ATOM 7494 C CA . SER B 1 418 ? -24.344 12.086 15.391 1 98.31 418 SER B CA 1
ATOM 7495 C C . SER B 1 418 ? -22.906 12.539 15.164 1 98.31 418 SER B C 1
ATOM 7497 O O . SER B 1 418 ? -22.047 11.734 14.773 1 98.31 418 SER B O 1
ATOM 7499 N N . TYR B 1 419 ? -22.594 13.789 15.414 1 98.56 419 TYR B N 1
ATOM 7500 C CA . TYR B 1 419 ? -21.234 14.258 15.234 1 98.56 419 TYR B CA 1
ATOM 7501 C C . TYR B 1 419 ? -20.266 13.539 16.172 1 98.56 419 TYR B C 1
ATOM 7503 O O . TYR B 1 419 ? -19.203 13.078 15.75 1 98.56 419 TYR B O 1
ATOM 7511 N N . ARG B 1 420 ? -20.641 13.453 17.375 1 98.12 420 ARG B N 1
ATOM 7512 C CA . ARG B 1 420 ? -19.797 12.773 18.359 1 98.12 420 ARG B CA 1
ATOM 7513 C C . ARG B 1 420 ? -19.719 11.273 18.062 1 98.12 420 ARG B C 1
ATOM 7515 O O . ARG B 1 420 ? -18.656 10.664 18.203 1 98.12 420 ARG B O 1
ATOM 7522 N N . GLN B 1 421 ? -20.828 10.719 17.719 1 98.25 421 GLN B N 1
ATOM 7523 C CA . GLN B 1 421 ? -20.844 9.297 17.391 1 98.25 421 GLN B CA 1
ATOM 7524 C C . GLN B 1 421 ? -19.969 8.992 16.172 1 98.25 421 GLN B C 1
ATOM 7526 O O . GLN B 1 421 ? -19.234 8.008 16.172 1 98.25 421 GLN B O 1
ATOM 7531 N N . ASN B 1 422 ? -20.078 9.844 15.164 1 98.44 422 ASN B N 1
ATOM 7532 C CA . ASN B 1 422 ? -19.234 9.688 13.984 1 98.44 422 ASN B CA 1
ATOM 7533 C C . ASN B 1 422 ? -17.75 9.789 14.344 1 98.44 422 ASN B C 1
ATOM 7535 O O . ASN B 1 422 ? -16.922 9.055 13.797 1 98.44 422 ASN B O 1
ATOM 7539 N N . MET B 1 423 ? -17.453 10.672 15.242 1 98.06 423 MET B N 1
ATOM 7540 C CA . MET B 1 423 ? -16.078 10.844 15.711 1 98.06 423 MET B CA 1
ATOM 7541 C C . MET B 1 423 ? -15.578 9.578 16.391 1 98.06 423 MET B C 1
ATOM 7543 O O . MET B 1 423 ? -14.461 9.125 16.125 1 98.06 423 MET B O 1
ATOM 7547 N N . LYS B 1 424 ? -16.344 9.047 17.156 1 97.75 424 LYS B N 1
ATOM 7548 C CA . LYS B 1 424 ? -15.961 7.824 17.859 1 97.75 424 LYS B CA 1
ATOM 7549 C C . LYS B 1 424 ? -15.781 6.664 16.875 1 97.75 424 LYS B C 1
ATOM 7551 O O . LYS B 1 424 ? -14.836 5.883 17 1 97.75 424 LYS B O 1
ATOM 7556 N N . ASN B 1 425 ? -16.734 6.578 15.992 1 97.25 425 ASN B N 1
ATOM 7557 C CA . ASN B 1 425 ? -16.625 5.547 14.969 1 97.25 425 ASN B CA 1
ATOM 7558 C C . ASN B 1 425 ? -15.328 5.691 14.172 1 97.25 425 ASN B C 1
ATOM 7560 O O . ASN B 1 425 ? -14.641 4.699 13.914 1 97.25 425 ASN B O 1
ATOM 7564 N N . LEU B 1 426 ? -15.062 6.906 13.797 1 97.44 426 LEU B N 1
ATOM 7565 C CA . LEU B 1 426 ? -13.852 7.176 13.031 1 97.44 426 LEU B CA 1
ATOM 7566 C C . LEU B 1 426 ? -12.609 6.824 13.836 1 97.44 426 LEU B C 1
ATOM 7568 O O . LEU B 1 426 ? -11.672 6.223 13.312 1 97.44 426 LEU B O 1
ATOM 7572 N N . ARG B 1 427 ? -12.578 7.223 15.055 1 97.19 427 ARG B N 1
ATOM 7573 C CA . ARG B 1 427 ? -11.484 6.895 15.953 1 97.19 427 ARG B CA 1
ATOM 7574 C C . ARG B 1 427 ? -11.25 5.391 16.016 1 97.19 427 ARG B C 1
ATOM 7576 O O . ARG B 1 427 ? -10.125 4.922 15.852 1 97.19 427 ARG B O 1
ATOM 7583 N N . ASP B 1 428 ? -12.312 4.656 16.25 1 96.69 428 ASP B N 1
ATOM 7584 C CA . ASP B 1 428 ? -12.211 3.207 16.406 1 96.69 428 ASP B CA 1
ATOM 7585 C C . ASP B 1 428 ? -11.703 2.559 15.117 1 96.69 428 ASP B C 1
ATOM 7587 O O . ASP B 1 428 ? -10.891 1.637 15.156 1 96.69 428 ASP B O 1
ATOM 7591 N N . LEU B 1 429 ? -12.164 3.043 14.055 1 95.88 429 LEU B N 1
ATOM 7592 C CA . LEU B 1 429 ? -11.727 2.535 12.758 1 95.88 429 LEU B CA 1
ATOM 7593 C C . LEU B 1 429 ? -10.242 2.814 12.539 1 95.88 429 LEU B C 1
ATOM 7595 O O . LEU B 1 429 ? -9.5 1.925 12.125 1 95.88 429 LEU B O 1
ATOM 7599 N N . MET B 1 430 ? -9.82 4.008 12.781 1 95.88 430 MET B N 1
ATOM 7600 C CA . MET B 1 430 ? -8.453 4.43 12.484 1 95.88 430 MET B CA 1
ATOM 7601 C C . MET B 1 430 ? -7.469 3.811 13.469 1 95.88 430 MET B C 1
ATOM 7603 O O . MET B 1 430 ? -6.301 3.6 13.133 1 95.88 430 MET B O 1
ATOM 7607 N N . ARG B 1 431 ? -7.922 3.479 14.625 1 95.62 431 ARG B N 1
ATOM 7608 C CA . ARG B 1 431 ? -7.051 2.922 15.656 1 95.62 431 ARG B CA 1
ATOM 7609 C C . ARG B 1 431 ? -6.844 1.425 15.445 1 95.62 431 ARG B C 1
ATOM 7611 O O . ARG B 1 431 ? -5.891 0.845 15.969 1 95.62 431 ARG B O 1
ATOM 7618 N N . ASP B 1 432 ? -7.746 0.789 14.742 1 96.69 432 ASP B N 1
ATOM 7619 C CA . ASP B 1 432 ? -7.68 -0.657 14.555 1 96.69 432 ASP B CA 1
ATOM 7620 C C . ASP B 1 432 ? -6.613 -1.029 13.531 1 96.69 432 ASP B C 1
ATOM 7622 O O . ASP B 1 432 ? -6.934 -1.382 12.391 1 96.69 432 ASP B O 1
ATOM 7626 N N . GLN B 1 433 ? -5.391 -1.017 13.953 1 95.25 433 GLN B N 1
ATOM 7627 C CA . GLN B 1 433 ? -4.211 -1.346 13.156 1 95.25 433 GLN B CA 1
ATOM 7628 C C . GLN B 1 433 ? -3.359 -2.406 13.844 1 95.25 433 GLN B C 1
ATOM 7630 O O . GLN B 1 433 ? -3.348 -2.498 15.07 1 95.25 433 GLN B O 1
ATOM 7635 N N . PRO B 1 434 ? -2.643 -3.139 13.016 1 95.06 434 PRO B N 1
ATOM 7636 C CA . PRO B 1 434 ? -1.859 -4.223 13.617 1 95.06 434 PRO B CA 1
ATOM 7637 C C . PRO B 1 434 ? -0.657 -3.711 14.406 1 95.06 434 PRO B C 1
ATOM 7639 O O . PRO B 1 434 ? -0.166 -4.402 15.305 1 95.06 434 PRO B O 1
ATOM 7642 N N . MET B 1 435 ? -0.124 -2.531 14.055 1 95.69 435 MET B N 1
ATOM 7643 C CA . MET B 1 435 ? 0.985 -1.874 14.742 1 95.69 435 MET B CA 1
ATOM 7644 C C . MET B 1 435 ? 0.667 -0.408 15.016 1 95.69 435 MET B C 1
ATOM 7646 O O . MET B 1 435 ? -0.052 0.229 14.242 1 95.69 435 MET B O 1
ATOM 7650 N N . THR B 1 436 ? 1.244 0.095 16.125 1 96.31 436 THR B N 1
ATOM 7651 C CA . THR B 1 436 ? 1.147 1.537 16.328 1 96.31 436 THR B CA 1
ATOM 7652 C C . THR B 1 436 ? 2.023 2.283 15.336 1 96.31 436 THR B C 1
ATOM 7654 O O . THR B 1 436 ? 2.955 1.709 14.766 1 96.31 436 THR B O 1
ATOM 7657 N N . PRO B 1 437 ? 1.741 3.527 15.125 1 97 437 PRO B N 1
ATOM 7658 C CA . PRO B 1 437 ? 2.561 4.309 14.195 1 97 437 PRO B CA 1
ATOM 7659 C C . PRO B 1 437 ? 4.039 4.312 14.578 1 97 437 PRO B C 1
ATOM 7661 O O . PRO B 1 437 ? 4.902 4.164 13.703 1 97 437 PRO B O 1
ATOM 7664 N N . LEU B 1 438 ? 4.359 4.445 15.812 1 97.75 438 LEU B N 1
ATOM 7665 C CA . LEU B 1 438 ? 5.75 4.488 16.266 1 97.75 438 LEU B CA 1
ATOM 7666 C C . LEU B 1 438 ? 6.434 3.145 16.031 1 97.75 438 LEU B C 1
ATOM 7668 O O . LEU B 1 438 ? 7.555 3.09 15.531 1 97.75 438 LEU B O 1
ATOM 7672 N N . GLU B 1 439 ? 5.746 2.039 16.422 1 97.19 439 GLU B N 1
ATOM 7673 C CA . GLU B 1 439 ? 6.293 0.708 16.188 1 97.19 439 GLU B CA 1
ATOM 7674 C C . GLU B 1 439 ? 6.613 0.493 14.711 1 97.19 439 GLU B C 1
ATOM 7676 O O . GLU B 1 439 ? 7.672 -0.038 14.375 1 97.19 439 GLU B O 1
ATOM 7681 N N . ARG B 1 440 ? 5.707 0.876 13.922 1 97.88 440 ARG B N 1
ATOM 7682 C CA . ARG B 1 440 ? 5.859 0.716 12.477 1 97.88 440 ARG B CA 1
ATOM 7683 C C . ARG B 1 440 ? 7.039 1.525 11.953 1 97.88 440 ARG B C 1
ATOM 7685 O O . ARG B 1 440 ? 7.859 1.015 11.188 1 97.88 440 ARG B O 1
ATOM 7692 N N . ALA B 1 441 ? 7.102 2.803 12.336 1 98.56 441 ALA B N 1
ATOM 7693 C CA . ALA B 1 441 ? 8.195 3.672 11.906 1 98.56 441 ALA B CA 1
ATOM 7694 C C . ALA B 1 441 ? 9.547 3.104 12.328 1 98.56 441 ALA B C 1
ATOM 7696 O O . ALA B 1 441 ? 10.484 3.061 11.531 1 98.56 441 ALA B O 1
ATOM 7697 N N . VAL B 1 442 ? 9.633 2.66 13.523 1 98.38 442 VAL B N 1
ATOM 7698 C CA . VAL B 1 442 ? 10.891 2.139 14.055 1 98.38 442 VAL B CA 1
ATOM 7699 C C . VAL B 1 442 ? 11.258 0.842 13.336 1 98.38 442 VAL B C 1
ATOM 7701 O O . VAL B 1 442 ? 12.406 0.659 12.922 1 98.38 442 VAL B O 1
ATOM 7704 N N . TRP B 1 443 ? 10.312 -0.051 13.18 1 98.31 443 TRP B N 1
ATOM 7705 C CA . TRP B 1 443 ? 10.578 -1.335 12.539 1 98.31 443 TRP B CA 1
ATOM 7706 C C . TRP B 1 443 ? 11.148 -1.136 11.141 1 98.31 443 TRP B C 1
ATOM 7708 O O . TRP B 1 443 ? 12.148 -1.758 10.773 1 98.31 443 TRP B O 1
ATOM 7718 N N . TRP B 1 444 ? 10.586 -0.264 10.398 1 98.5 444 TRP B N 1
ATOM 7719 C CA . TRP B 1 444 ? 11.008 -0.062 9.016 1 98.5 444 TRP B CA 1
ATOM 7720 C C . TRP B 1 444 ? 12.328 0.694 8.953 1 98.5 444 TRP B C 1
ATOM 7722 O O . TRP B 1 444 ? 13.141 0.471 8.055 1 98.5 444 TRP B O 1
ATOM 7732 N N . THR B 1 445 ? 12.5 1.646 9.898 1 98.69 445 THR B N 1
ATOM 7733 C CA . THR B 1 445 ? 13.82 2.262 9.984 1 98.69 445 THR B CA 1
ATOM 7734 C C . THR B 1 445 ? 14.898 1.2 10.18 1 98.69 445 THR B C 1
ATOM 7736 O O . THR B 1 445 ? 15.906 1.201 9.477 1 98.69 445 THR B O 1
ATOM 7739 N N . GLU B 1 446 ? 14.672 0.309 11.055 1 98.31 446 GLU B N 1
ATOM 7740 C CA . GLU B 1 446 ? 15.641 -0.747 11.344 1 98.31 446 GLU B CA 1
ATOM 7741 C C . GLU B 1 446 ? 15.75 -1.727 10.172 1 98.31 446 GLU B C 1
ATOM 7743 O O . GLU B 1 446 ? 16.812 -2.318 9.953 1 98.31 446 GLU B O 1
ATOM 7748 N N . HIS B 1 447 ? 14.648 -1.915 9.453 1 98 447 HIS B N 1
ATOM 7749 C CA . HIS B 1 447 ? 14.727 -2.697 8.219 1 98 447 HIS B CA 1
ATOM 7750 C C . HIS B 1 447 ? 15.742 -2.107 7.258 1 98 447 HIS B C 1
ATOM 7752 O O . HIS B 1 447 ? 16.562 -2.836 6.691 1 98 447 HIS B O 1
ATOM 7758 N N . VAL B 1 448 ? 15.672 -0.794 7.043 1 97.94 448 VAL B N 1
ATOM 7759 C CA . VAL B 1 448 ? 16.609 -0.118 6.156 1 97.94 448 VAL B CA 1
ATOM 7760 C C . VAL B 1 448 ? 18.047 -0.323 6.664 1 97.94 448 VAL B C 1
ATOM 7762 O O . VAL B 1 448 ? 18.953 -0.569 5.875 1 97.94 448 VAL B O 1
ATOM 7765 N N . LEU B 1 449 ? 18.219 -0.261 7.945 1 97.75 449 LEU B N 1
ATOM 7766 C CA . LEU B 1 449 ? 19.531 -0.441 8.555 1 97.75 449 LEU B CA 1
ATOM 7767 C C . LEU B 1 449 ? 20.016 -1.875 8.375 1 97.75 449 LEU B C 1
ATOM 7769 O O . LEU B 1 449 ? 21.188 -2.1 8.023 1 97.75 449 LEU B O 1
ATOM 7773 N N . ARG B 1 450 ? 19.125 -2.861 8.562 1 96.25 450 ARG B N 1
ATOM 7774 C CA . ARG B 1 450 ? 19.5 -4.27 8.469 1 96.25 450 ARG B CA 1
ATOM 7775 C C . ARG B 1 450 ? 19.953 -4.629 7.062 1 96.25 450 ARG B C 1
ATOM 7777 O O . ARG B 1 450 ? 20.844 -5.457 6.883 1 96.25 450 ARG B O 1
ATOM 7784 N N . HIS B 1 451 ? 19.422 -3.932 6.07 1 96 451 HIS B N 1
ATOM 7785 C CA . HIS B 1 451 ? 19.672 -4.359 4.699 1 96 451 HIS B CA 1
ATOM 7786 C C . HIS B 1 451 ? 20.484 -3.322 3.941 1 96 451 HIS B C 1
ATOM 7788 O O . HIS B 1 451 ? 20.781 -3.5 2.754 1 96 451 HIS B O 1
ATOM 7794 N N . GLY B 1 452 ? 20.875 -2.23 4.598 1 94.94 452 GLY B N 1
ATOM 7795 C CA . GLY B 1 452 ? 21.672 -1.196 3.955 1 94.94 452 GLY B CA 1
ATOM 7796 C C . GLY B 1 452 ? 20.891 -0.39 2.934 1 94.94 452 GLY B C 1
ATOM 7797 O O . GLY B 1 452 ? 21.469 0.145 1.985 1 94.94 452 GLY B O 1
ATOM 7798 N N . GLY B 1 453 ? 19.609 -0.368 3.076 1 96.31 453 GLY B N 1
ATOM 7799 C CA . GLY B 1 453 ? 18.703 0.317 2.168 1 96.31 453 GLY B CA 1
ATOM 7800 C C . GLY B 1 453 ? 17.375 -0.407 1.984 1 96.31 453 GLY B C 1
ATOM 7801 O O . GLY B 1 453 ? 17.109 -1.39 2.676 1 96.31 453 GLY B O 1
ATOM 7802 N N . ALA B 1 454 ? 16.562 0.154 1.112 1 97 454 ALA B N 1
ATOM 7803 C CA . ALA B 1 454 ? 15.258 -0.45 0.84 1 97 454 ALA B CA 1
ATOM 7804 C C . ALA B 1 454 ? 14.914 -0.367 -0.644 1 97 454 ALA B C 1
ATOM 7806 O O . ALA B 1 454 ? 13.742 -0.29 -1.013 1 97 454 ALA B O 1
ATOM 7807 N N . ARG B 1 455 ? 15.875 -0.371 -1.489 1 94.75 455 ARG B N 1
ATOM 7808 C CA . ARG B 1 455 ? 15.68 -0.279 -2.932 1 94.75 455 ARG B CA 1
ATOM 7809 C C . ARG B 1 455 ? 14.797 -1.418 -3.436 1 94.75 455 ARG B C 1
ATOM 7811 O O . ARG B 1 455 ? 14.055 -1.253 -4.406 1 94.75 455 ARG B O 1
ATOM 7818 N N . HIS B 1 456 ? 14.859 -2.529 -2.766 1 95.75 456 HIS B N 1
ATOM 7819 C CA . HIS B 1 456 ? 14.102 -3.719 -3.15 1 95.75 456 HIS B CA 1
ATOM 7820 C C . HIS B 1 456 ? 12.602 -3.504 -2.973 1 95.75 456 HIS B C 1
ATOM 7822 O O . HIS B 1 456 ? 11.797 -4.289 -3.475 1 95.75 456 HIS B O 1
ATOM 7828 N N . LEU B 1 457 ? 12.18 -2.42 -2.342 1 96.88 457 LEU B N 1
ATOM 7829 C CA . LEU B 1 457 ? 10.766 -2.141 -2.117 1 96.88 457 LEU B CA 1
ATOM 7830 C C . LEU B 1 457 ? 10.281 -1.005 -3.016 1 96.88 457 LEU B C 1
ATOM 7832 O O . LEU B 1 457 ? 9.125 -0.591 -2.936 1 96.88 457 LEU B O 1
ATOM 7836 N N . ARG B 1 458 ? 11.102 -0.566 -3.875 1 94.81 458 ARG B N 1
ATOM 7837 C CA . ARG B 1 458 ? 10.82 0.578 -4.734 1 94.81 458 ARG B CA 1
ATOM 7838 C C . ARG B 1 458 ? 9.961 0.17 -5.93 1 94.81 458 ARG B C 1
ATOM 7840 O O . ARG B 1 458 ? 10.164 -0.897 -6.512 1 94.81 458 ARG B O 1
ATOM 7847 N N . SER B 1 459 ? 8.977 0.989 -6.27 1 95.44 459 SER B N 1
ATOM 7848 C CA . SER B 1 459 ? 8.188 0.795 -7.484 1 95.44 459 SER B CA 1
ATOM 7849 C C . SER B 1 459 ? 9.016 1.07 -8.734 1 95.44 459 SER B C 1
ATOM 7851 O O . SER B 1 459 ? 9.852 1.979 -8.742 1 95.44 459 SER B O 1
ATOM 7853 N N . PRO B 1 460 ? 8.75 0.344 -9.805 1 95.06 460 PRO B N 1
ATOM 7854 C CA . PRO B 1 460 ? 9.453 0.638 -11.062 1 95.06 460 PRO B CA 1
ATOM 7855 C C . PRO B 1 460 ? 9.086 2.002 -11.633 1 95.06 460 PRO B C 1
ATOM 7857 O O . PRO B 1 460 ? 9.812 2.543 -12.469 1 95.06 460 PRO B O 1
ATOM 7860 N N . ALA B 1 461 ? 7.992 2.541 -11.156 1 95.25 461 ALA B N 1
ATOM 7861 C CA . ALA B 1 461 ? 7.543 3.828 -11.68 1 95.25 461 ALA B CA 1
ATOM 7862 C C . ALA B 1 461 ? 8.211 4.984 -10.938 1 95.25 461 ALA B C 1
ATOM 7864 O O . ALA B 1 461 ? 8.016 6.148 -11.289 1 95.25 461 ALA B O 1
ATOM 7865 N N . ALA B 1 462 ? 9.031 4.711 -9.969 1 94.19 462 ALA B N 1
ATOM 7866 C CA . ALA B 1 462 ? 9.68 5.746 -9.164 1 94.19 462 ALA B CA 1
ATOM 7867 C C . ALA B 1 462 ? 10.555 6.641 -10.031 1 94.19 462 ALA B C 1
ATOM 7869 O O . ALA B 1 462 ? 11.375 6.148 -10.812 1 94.19 462 ALA B O 1
ATOM 7870 N N . ASN B 1 463 ? 10.383 7.926 -9.922 1 90.38 463 ASN B N 1
ATOM 7871 C CA . ASN B 1 463 ? 11.164 8.953 -10.609 1 90.38 463 ASN B CA 1
ATOM 7872 C C . ASN B 1 463 ? 11.047 8.82 -12.125 1 90.38 463 ASN B C 1
ATOM 7874 O O . ASN B 1 463 ? 12 9.102 -12.852 1 90.38 463 ASN B O 1
ATOM 7878 N N . MET B 1 464 ? 9.961 8.328 -12.539 1 91.12 464 MET B N 1
ATOM 7879 C CA . MET B 1 464 ? 9.758 8.156 -13.977 1 91.12 464 MET B CA 1
ATOM 7880 C C . MET B 1 464 ? 9.031 9.359 -14.562 1 91.12 464 MET B C 1
ATOM 7882 O O . MET B 1 464 ? 8.078 9.875 -13.969 1 91.12 464 MET B O 1
ATOM 7886 N N . SER B 1 465 ? 9.5 9.797 -15.688 1 89.12 465 SER B N 1
ATOM 7887 C CA . SER B 1 465 ? 8.797 10.867 -16.391 1 89.12 465 SER B CA 1
ATOM 7888 C C . SER B 1 465 ? 7.523 10.352 -17.062 1 89.12 465 SER B C 1
ATOM 7890 O O . SER B 1 465 ? 7.359 9.141 -17.234 1 89.12 465 SER B O 1
ATOM 7892 N N . TRP B 1 466 ? 6.645 11.289 -17.406 1 87.75 466 TRP B N 1
ATOM 7893 C CA . TRP B 1 466 ? 5.406 10.898 -18.062 1 87.75 466 TRP B CA 1
ATOM 7894 C C . TRP B 1 466 ? 5.699 10.266 -19.422 1 87.75 466 TRP B C 1
ATOM 7896 O O . TRP B 1 466 ? 4.98 9.367 -19.875 1 87.75 466 TRP B O 1
ATOM 7906 N N . THR B 1 467 ? 6.777 10.664 -20.094 1 93 467 THR B N 1
ATOM 7907 C CA . THR B 1 467 ? 7.133 10.117 -21.391 1 93 467 THR B CA 1
ATOM 7908 C C . THR B 1 467 ? 7.586 8.664 -21.266 1 93 467 THR B C 1
ATOM 7910 O O . THR B 1 467 ? 7.281 7.832 -22.125 1 93 467 THR B O 1
ATOM 7913 N N . GLN B 1 468 ? 8.234 8.445 -20.203 1 92.81 468 GLN B N 1
ATOM 7914 C CA . GLN B 1 468 ? 8.68 7.074 -19.953 1 92.81 468 GLN B CA 1
ATOM 7915 C C . GLN B 1 468 ? 7.508 6.191 -19.516 1 92.81 468 GLN B C 1
ATOM 7917 O O . GLN B 1 468 ? 7.375 5.059 -19.984 1 92.81 468 GLN B O 1
ATOM 7922 N N . PHE B 1 469 ? 6.715 6.727 -18.703 1 92.25 469 PHE B N 1
ATOM 7923 C CA . PHE B 1 469 ? 5.59 5.977 -18.156 1 92.25 469 PHE B CA 1
ATOM 7924 C C . PHE B 1 469 ? 4.641 5.547 -19.266 1 92.25 469 PHE B C 1
ATOM 7926 O O . PHE B 1 469 ? 4.152 4.414 -19.266 1 92.25 469 PHE B O 1
ATOM 7933 N N . PHE B 1 470 ? 4.512 6.398 -20.25 1 91.19 470 PHE B N 1
ATOM 7934 C CA . PHE B 1 470 ? 3.562 6.102 -21.312 1 91.19 470 PHE B CA 1
ATOM 7935 C C . PHE B 1 470 ? 4.281 5.535 -22.531 1 91.19 470 PHE B C 1
ATOM 7937 O O . PHE B 1 470 ? 3.684 5.398 -23.609 1 91.19 470 PHE B O 1
ATOM 7944 N N . GLU B 1 471 ? 5.473 5.199 -22.438 1 93.69 471 GLU B N 1
ATOM 7945 C CA . GLU B 1 471 ? 6.246 4.562 -23.5 1 93.69 471 GLU B CA 1
ATOM 7946 C C . GLU B 1 471 ? 6.16 5.359 -24.797 1 93.69 471 GLU B C 1
ATOM 7948 O O . GLU B 1 471 ? 5.832 4.809 -25.859 1 93.69 471 GLU B O 1
ATOM 7953 N N . LEU B 1 472 ? 6.398 6.605 -24.656 1 94 472 LEU B N 1
ATOM 7954 C CA . LEU B 1 472 ? 6.258 7.48 -25.828 1 94 472 LEU B CA 1
ATOM 7955 C C . LEU B 1 472 ? 7.203 7.055 -26.938 1 94 472 LEU B C 1
ATOM 7957 O O . LEU B 1 472 ? 6.855 7.152 -28.125 1 94 472 LEU B O 1
ATOM 7961 N N . LYS B 1 473 ? 8.414 6.668 -26.609 1 94.06 473 LYS B N 1
ATOM 7962 C CA . LYS B 1 473 ? 9.344 6.184 -27.625 1 94.06 473 LYS B CA 1
ATOM 7963 C C . LYS B 1 473 ? 8.727 5.035 -28.422 1 94.06 473 LYS B C 1
ATOM 7965 O O . LYS B 1 473 ? 8.828 5.008 -29.656 1 94.06 473 LYS B O 1
ATOM 7970 N N . LEU B 1 474 ? 8.211 4.109 -27.734 1 94.81 474 LEU B N 1
ATOM 7971 C CA . LEU B 1 474 ? 7.559 2.982 -28.391 1 94.81 474 LEU B CA 1
ATOM 7972 C C . LEU B 1 474 ? 6.383 3.453 -29.234 1 94.81 474 LEU B C 1
ATOM 7974 O O . LEU B 1 474 ? 6.227 3.025 -30.375 1 94.81 474 LEU B O 1
ATOM 7978 N N . VAL B 1 475 ? 5.531 4.301 -28.672 1 94.88 475 VAL B N 1
ATOM 7979 C CA . VAL B 1 475 ? 4.352 4.809 -29.375 1 94.88 475 VAL B CA 1
ATOM 7980 C C . VAL B 1 475 ? 4.777 5.531 -30.641 1 94.88 475 VAL B C 1
ATOM 7982 O O . VAL B 1 475 ? 4.203 5.309 -31.719 1 94.88 475 VAL B O 1
ATOM 7985 N N . LEU B 1 476 ? 5.734 6.336 -30.531 1 95.19 476 LEU B N 1
ATOM 7986 C CA . LEU B 1 476 ? 6.207 7.094 -31.688 1 95.19 476 LEU B CA 1
ATOM 7987 C C . LEU B 1 476 ? 6.82 6.168 -32.719 1 95.19 476 LEU B C 1
ATOM 7989 O O . LEU B 1 476 ? 6.664 6.391 -33.938 1 95.19 476 LEU B O 1
ATOM 7993 N N . THR B 1 477 ? 7.527 5.184 -32.25 1 95.25 477 THR B N 1
ATOM 7994 C CA . THR B 1 477 ? 8.086 4.199 -33.188 1 95.25 477 THR B CA 1
ATOM 7995 C C . THR B 1 477 ? 6.984 3.486 -33.969 1 95.25 477 THR B C 1
ATOM 7997 O O . THR B 1 477 ? 7.059 3.357 -35.188 1 95.25 477 THR B O 1
ATOM 8000 N N . VAL B 1 478 ? 6.004 3.051 -33.312 1 95.31 478 VAL B N 1
ATOM 8001 C CA . VAL B 1 478 ? 4.891 2.35 -33.938 1 95.31 478 VAL B CA 1
ATOM 8002 C C . VAL B 1 478 ? 4.164 3.289 -34.875 1 95.31 478 VAL B C 1
ATOM 8004 O O . VAL B 1 478 ? 3.834 2.904 -36 1 95.31 478 VAL B O 1
ATOM 8007 N N . LEU B 1 479 ? 3.932 4.496 -34.438 1 95.19 479 LEU B N 1
ATOM 8008 C CA . LEU B 1 479 ? 3.256 5.473 -35.281 1 95.19 479 LEU B CA 1
ATOM 8009 C C . LEU B 1 479 ? 4.062 5.754 -36.531 1 95.19 479 LEU B C 1
ATOM 8011 O O . LEU B 1 479 ? 3.498 5.887 -37.625 1 95.19 479 LEU B O 1
ATOM 8015 N N . SER B 1 480 ? 5.328 5.871 -36.406 1 95.75 480 SER B N 1
ATOM 8016 C CA . SER B 1 480 ? 6.191 6.113 -37.562 1 95.75 480 SER B CA 1
ATOM 8017 C C . SER B 1 480 ? 6.113 4.965 -38.562 1 95.75 480 SER B C 1
ATOM 8019 O O . SER B 1 480 ? 6.09 5.188 -39.781 1 95.75 480 SER B O 1
ATOM 8021 N N . VAL B 1 481 ? 6.113 3.779 -38.094 1 95.06 481 VAL B N 1
ATOM 8022 C CA . VAL B 1 481 ? 6.023 2.602 -38.938 1 95.06 481 VAL B CA 1
ATOM 8023 C C . VAL B 1 481 ? 4.672 2.58 -39.656 1 95.06 481 VAL B C 1
ATOM 8025 O O . VAL B 1 481 ? 4.602 2.344 -40.844 1 95.06 481 VAL B O 1
ATOM 8028 N N . VAL B 1 482 ? 3.645 2.875 -38.906 1 94.44 482 VAL B N 1
ATOM 8029 C CA . VAL B 1 482 ? 2.297 2.875 -39.469 1 94.44 482 VAL B CA 1
ATOM 8030 C C . VAL B 1 482 ? 2.18 3.969 -40.531 1 94.44 482 VAL B C 1
ATOM 8032 O O . VAL B 1 482 ? 1.656 3.73 -41.625 1 94.44 482 VAL B O 1
ATOM 8035 N N . ILE B 1 483 ? 2.678 5.094 -40.219 1 94.94 483 ILE B N 1
ATOM 8036 C CA . ILE B 1 483 ? 2.615 6.211 -41.156 1 94.94 483 ILE B CA 1
ATOM 8037 C C . ILE B 1 483 ? 3.408 5.875 -42.406 1 94.94 483 ILE B C 1
ATOM 8039 O O . ILE B 1 483 ? 2.961 6.152 -43.531 1 94.94 483 ILE B O 1
ATOM 8043 N N . SER B 1 484 ? 4.539 5.285 -42.281 1 95.25 484 SER B N 1
ATOM 8044 C CA . SER B 1 484 ? 5.359 4.891 -43.406 1 95.25 484 SER B CA 1
ATOM 8045 C C . SER B 1 484 ? 4.633 3.879 -44.281 1 95.25 484 SER B C 1
ATOM 8047 O O . SER B 1 484 ? 4.68 3.971 -45.531 1 95.25 484 SER B O 1
ATOM 8049 N N . PHE B 1 485 ? 4.004 3.004 -43.688 1 94.5 485 PHE B N 1
ATOM 8050 C CA . PHE B 1 485 ? 3.252 1.998 -44.406 1 94.5 485 PHE B CA 1
ATOM 8051 C C . PHE B 1 485 ? 2.082 2.633 -45.156 1 94.5 485 PHE B C 1
ATOM 8053 O O . PHE B 1 485 ? 1.794 2.271 -46.312 1 94.5 485 PHE B O 1
ATOM 8060 N N . VAL B 1 486 ? 1.421 3.531 -44.438 1 94.69 486 VAL B N 1
ATOM 8061 C CA . VAL B 1 486 ? 0.284 4.211 -45.062 1 94.69 486 VAL B CA 1
ATOM 8062 C C . VAL B 1 486 ? 0.761 5.055 -46.25 1 94.69 486 VAL B C 1
ATOM 8064 O O . VAL B 1 486 ? 0.119 5.078 -47.281 1 94.69 486 VAL B O 1
ATOM 8067 N N . LEU B 1 487 ? 1.878 5.684 -46.062 1 94.75 487 LEU B N 1
ATOM 8068 C CA . LEU B 1 487 ? 2.439 6.496 -47.156 1 94.75 487 LEU B CA 1
ATOM 8069 C C . LEU B 1 487 ? 2.85 5.625 -48.344 1 94.75 487 LEU B C 1
ATOM 8071 O O . LEU B 1 487 ? 2.578 5.969 -49.5 1 94.75 487 LEU B O 1
ATOM 8075 N N . LEU B 1 488 ? 3.467 4.547 -48.062 1 95.44 488 LEU B N 1
ATOM 8076 C CA . LEU B 1 488 ? 3.887 3.627 -49.125 1 95.44 488 LEU B CA 1
ATOM 8077 C C . LEU B 1 488 ? 2.678 3.053 -49.844 1 95.44 488 LEU B C 1
ATOM 8079 O O . LEU B 1 488 ? 2.703 2.906 -51.062 1 95.44 488 LEU B O 1
ATOM 8083 N N . PHE B 1 489 ? 1.777 2.738 -49.062 1 94.69 489 PHE B N 1
ATOM 8084 C CA . PHE B 1 489 ? 0.545 2.217 -49.625 1 94.69 489 PHE B CA 1
ATOM 8085 C C . PHE B 1 489 ? -0.128 3.266 -50.5 1 94.69 489 PHE B C 1
ATOM 8087 O O . PHE B 1 489 ? -0.615 2.955 -51.594 1 94.69 489 PHE B O 1
ATOM 8094 N N . SER B 1 490 ? -0.134 4.48 -50.062 1 94.19 490 SER B N 1
ATOM 8095 C CA . SER B 1 490 ? -0.735 5.574 -50.812 1 94.19 490 SER B CA 1
ATOM 8096 C C . SER B 1 490 ? 0.014 5.82 -52.125 1 94.19 490 SER B C 1
ATOM 8098 O O . SER B 1 490 ? -0.603 6.07 -53.156 1 94.19 490 SER B O 1
ATOM 8100 N N . VAL B 1 491 ? 1.269 5.762 -52.125 1 93.56 491 VAL B N 1
ATOM 8101 C CA . VAL B 1 491 ? 2.094 5.945 -53.312 1 93.56 491 VAL B CA 1
ATOM 8102 C C . VAL B 1 491 ? 1.845 4.801 -54.281 1 93.56 491 VAL B C 1
ATOM 8104 O O . VAL B 1 491 ? 1.764 5.023 -55.5 1 93.56 491 VAL B O 1
ATOM 8107 N N . LEU B 1 492 ? 1.704 3.602 -53.75 1 95.19 492 LEU B N 1
ATOM 8108 C CA . LEU B 1 492 ? 1.444 2.434 -54.562 1 95.19 492 LEU B CA 1
ATOM 8109 C C . LEU B 1 492 ? 0.089 2.549 -55.25 1 95.19 492 LEU B C 1
ATOM 8111 O O . LEU B 1 492 ? -0.023 2.297 -56.469 1 95.19 492 LEU B O 1
ATOM 8115 N N . VAL B 1 493 ? -0.856 2.945 -54.469 1 94.31 493 VAL B N 1
ATOM 8116 C CA . VAL B 1 493 ? -2.197 3.121 -55.031 1 94.31 493 VAL B CA 1
ATOM 8117 C C . VAL B 1 493 ? -2.186 4.219 -56.094 1 94.31 493 VAL B C 1
ATOM 8119 O O . VAL B 1 493 ? -2.803 4.078 -57.125 1 94.31 493 VAL B O 1
ATOM 8122 N N . TYR B 1 494 ? -1.471 5.254 -55.75 1 93.06 494 TYR B N 1
ATOM 8123 C CA . TYR B 1 494 ? -1.351 6.371 -56.688 1 93.06 494 TYR B CA 1
ATOM 8124 C C . TYR B 1 494 ? -0.642 5.941 -57.969 1 93.06 494 TYR B C 1
ATOM 8126 O O . TYR B 1 494 ? -1.065 6.297 -59.062 1 93.06 494 TYR B O 1
ATOM 8134 N N . SER B 1 495 ? 0.364 5.156 -57.938 1 92.62 495 SER B N 1
ATOM 8135 C CA . SER B 1 495 ? 1.113 4.668 -59.094 1 92.62 495 SER B CA 1
ATOM 8136 C C . SER B 1 495 ? 0.26 3.742 -59.938 1 92.62 495 SER B C 1
ATOM 8138 O O . SER B 1 495 ? 0.318 3.805 -61.188 1 92.62 495 SER B O 1
ATOM 8140 N N . ILE B 1 496 ? -0.485 2.928 -59.281 1 93.38 496 ILE B N 1
ATOM 8141 C CA . ILE B 1 496 ? -1.383 2.021 -60 1 93.38 496 ILE B CA 1
ATOM 8142 C C . ILE B 1 496 ? -2.459 2.824 -60.719 1 93.38 496 ILE B C 1
ATOM 8144 O O . ILE B 1 496 ? -2.787 2.533 -61.875 1 93.38 496 ILE B O 1
ATOM 8148 N N . TRP B 1 497 ? -2.953 3.896 -60 1 91.88 497 TRP B N 1
ATOM 8149 C CA . TRP B 1 497 ? -3.957 4.777 -60.562 1 91.88 497 TRP B CA 1
ATOM 8150 C C . TRP B 1 497 ? -3.412 5.48 -61.812 1 91.88 497 TRP B C 1
ATOM 8152 O O . TRP B 1 497 ? -4.086 5.539 -62.844 1 91.88 497 TRP B O 1
ATOM 8162 N N . ILE B 1 498 ? -2.162 5.828 -61.812 1 91.5 498 ILE B N 1
ATOM 8163 C CA . ILE B 1 498 ? -1.522 6.496 -62.938 1 91.5 498 ILE B CA 1
ATOM 8164 C C . ILE B 1 498 ? -1.307 5.5 -64.062 1 91.5 498 ILE B C 1
ATOM 8166 O O . ILE B 1 498 ? -1.522 5.828 -65.25 1 91.5 498 ILE B O 1
ATOM 8170 N N . TYR B 1 499 ? -0.962 4.312 -63.656 1 90.12 499 TYR B N 1
ATOM 8171 C CA . TYR B 1 499 ? -0.723 3.271 -64.688 1 90.12 499 TYR B CA 1
ATOM 8172 C C . TYR B 1 499 ? -2.002 2.938 -65.438 1 90.12 499 TYR B C 1
ATOM 8174 O O . TYR B 1 499 ? -1.985 2.793 -66.625 1 90.12 499 TYR B O 1
ATOM 8182 N N . PHE B 1 500 ? -3.027 2.939 -64.75 1 90.31 500 PHE B N 1
ATOM 8183 C CA . PHE B 1 500 ? -4.309 2.619 -65.375 1 90.31 500 PHE B CA 1
ATOM 8184 C C . PHE B 1 500 ? -4.832 3.805 -66.188 1 90.31 500 PHE B C 1
ATOM 8186 O O . PHE B 1 500 ? -5.402 3.629 -67.25 1 90.31 500 PHE B O 1
ATOM 8193 N N . CYS B 1 501 ? -4.645 5.027 -65.75 1 87.75 501 CYS B N 1
ATOM 8194 C CA . CYS B 1 501 ? -5.117 6.215 -66.438 1 87.75 501 CYS B CA 1
ATOM 8195 C C . CYS B 1 501 ? -4.312 6.461 -67.688 1 87.75 501 CYS B C 1
ATOM 8197 O O . CYS B 1 501 ? -4.871 6.812 -68.75 1 87.75 501 CYS B O 1
ATOM 8199 N N . VAL B 1 502 ? -3.043 6.207 -67.562 1 84.44 502 VAL B N 1
ATOM 8200 C CA . VAL B 1 502 ? -2.188 6.398 -68.75 1 84.44 502 VAL B CA 1
ATOM 8201 C C . VAL B 1 502 ? -2.4 5.254 -69.75 1 84.44 502 VAL B C 1
ATOM 8203 O O . VAL B 1 502 ? -2.438 5.473 -70.938 1 84.44 502 VAL B O 1
ATOM 8206 N N . GLY B 1 503 ? -2.551 4.117 -69.188 1 75.62 503 GLY B N 1
ATOM 8207 C CA . GLY B 1 503 ? -2.857 3.002 -70.062 1 75.62 503 GLY B CA 1
ATOM 8208 C C . GLY B 1 503 ? -4.184 3.152 -70.812 1 75.62 503 GLY B C 1
ATOM 8209 O O . GLY B 1 503 ? -4.289 2.857 -72 1 75.62 503 GLY B O 1
ATOM 8210 N N . PHE B 1 504 ? -5.133 3.645 -70.188 1 74.94 504 PHE B N 1
ATOM 8211 C CA . PHE B 1 504 ? -6.441 3.887 -70.812 1 74.94 504 PHE B CA 1
ATOM 8212 C C . PHE B 1 504 ? -6.367 5.008 -71.812 1 74.94 504 PHE B C 1
ATOM 8214 O O . PHE B 1 504 ? -7.035 4.945 -72.875 1 74.94 504 PHE B O 1
ATOM 8221 N N . LEU B 1 505 ? -5.621 5.98 -71.688 1 70.62 505 LEU B N 1
ATOM 8222 C CA . LEU B 1 505 ? -5.469 7.07 -72.625 1 70.62 505 LEU B CA 1
ATOM 8223 C C . LEU B 1 505 ? -4.645 6.629 -73.812 1 70.62 505 LEU B C 1
ATOM 8225 O O . LEU B 1 505 ? -4.898 7.059 -74.938 1 70.62 505 LEU B O 1
ATOM 8229 N N . SER B 1 506 ? -3.705 5.867 -73.625 1 72.94 506 SER B N 1
ATOM 8230 C CA . SER B 1 506 ? -2.879 5.414 -74.75 1 72.94 506 SER B CA 1
ATOM 8231 C C . SER B 1 506 ? -3.633 4.422 -75.625 1 72.94 506 SER B C 1
ATOM 8233 O O . SER B 1 506 ? -3.438 4.391 -76.812 1 72.94 506 SER B O 1
ATOM 8235 N N . THR B 1 507 ? -4.414 3.715 -75.125 1 64.94 507 THR B N 1
ATOM 8236 C CA . THR B 1 507 ? -5.188 2.805 -75.938 1 64.94 507 THR B CA 1
ATOM 8237 C C . THR B 1 507 ? -6.27 3.562 -76.75 1 64.94 507 THR B C 1
ATOM 8239 O O . THR B 1 507 ? -6.707 3.119 -77.812 1 64.94 507 THR B O 1
ATOM 8242 N N . LYS B 1 508 ? -6.668 4.668 -76.188 1 60.94 508 LYS B N 1
ATOM 8243 C CA . LYS B 1 508 ? -7.645 5.445 -76.938 1 60.94 508 LYS B CA 1
ATOM 8244 C C . LYS B 1 508 ? -6.984 6.191 -78.062 1 60.94 508 LYS B C 1
ATOM 8246 O O . LYS B 1 508 ? -7.586 6.363 -79.125 1 60.94 508 LYS B O 1
ATOM 8251 N N . VAL B 1 509 ? -5.875 6.559 -78.125 1 58.91 509 VAL B N 1
ATOM 8252 C CA . VAL B 1 509 ? -5.219 7.25 -79.25 1 58.91 509 VAL B CA 1
ATOM 8253 C C . VAL B 1 509 ? -4.816 6.246 -80.312 1 58.91 509 VAL B C 1
ATOM 8255 O O . VAL B 1 509 ? -4.797 6.578 -81.5 1 58.91 509 VAL B O 1
ATOM 8258 N N . LYS B 1 510 ? -4.598 5.105 -80 1 59.47 510 LYS B N 1
ATOM 8259 C CA . LYS B 1 510 ? -4.281 4.184 -81.125 1 59.47 510 LYS B CA 1
ATOM 8260 C C . LYS B 1 510 ? -5.535 3.812 -81.875 1 59.47 510 LYS B C 1
ATOM 8262 O O . LYS B 1 510 ? -5.445 3.422 -83.062 1 59.47 510 LYS B O 1
ATOM 8267 N N . ASP B 1 511 ? -6.547 3.74 -81.312 1 60.16 511 ASP B N 1
ATOM 8268 C CA . ASP B 1 511 ? -7.762 3.414 -82.062 1 60.16 511 ASP B CA 1
ATOM 8269 C C . ASP B 1 511 ? -8.273 4.625 -82.875 1 60.16 511 ASP B C 1
ATOM 8271 O O . ASP B 1 511 ? -9.117 4.488 -83.75 1 60.16 511 ASP B O 1
ATOM 8275 N N . ASN B 1 512 ? -7.773 5.77 -82.688 1 46.44 512 ASN B N 1
ATOM 8276 C CA . ASN B 1 512 ? -8.109 6.82 -83.625 1 46.44 512 ASN B CA 1
ATOM 8277 C C . ASN B 1 512 ? -7.043 6.953 -84.688 1 46.44 512 ASN B C 1
ATOM 8279 O O . ASN B 1 512 ? -5.859 7.113 -84.375 1 46.44 512 ASN B O 1
#